Protein AF-A0A397AP32-F1 (afdb_monomer)

Structure (mmCIF, N/CA/C/O backbone):
data_AF-A0A397AP32-F1
#
_entry.id   AF-A0A397AP32-F1
#
loop_
_atom_site.group_PDB
_atom_site.id
_atom_site.type_symbol
_atom_site.label_atom_id
_atom_site.label_alt_id
_atom_site.label_comp_id
_atom_site.label_asym_id
_atom_site.label_entity_id
_atom_site.label_seq_id
_atom_site.pdbx_PDB_ins_code
_atom_site.Cartn_x
_atom_site.Cartn_y
_atom_site.Cartn_z
_atom_site.occupancy
_atom_site.B_iso_or_equiv
_atom_site.auth_seq_id
_atom_site.auth_comp_id
_atom_site.auth_asym_id
_atom_site.auth_atom_id
_atom_site.pdbx_PDB_model_num
ATOM 1 N N . MET A 1 1 ? 4.904 -11.627 -56.756 1.00 59.03 1 MET A N 1
ATOM 2 C CA . MET A 1 1 ? 3.743 -12.289 -56.100 1.00 59.03 1 MET A CA 1
ATOM 3 C C . MET A 1 1 ? 3.881 -12.355 -54.583 1.00 59.03 1 MET A C 1
ATOM 5 O O . MET A 1 1 ? 2.983 -11.873 -53.904 1.00 59.03 1 MET A O 1
ATOM 9 N N . ALA A 1 2 ? 4.980 -12.893 -54.038 1.00 68.75 2 ALA A N 1
ATOM 10 C CA . ALA A 1 2 ? 5.235 -12.862 -52.590 1.00 68.75 2 ALA A CA 1
ATOM 11 C C . ALA A 1 2 ? 5.195 -11.429 -52.022 1.00 68.75 2 ALA A C 1
ATOM 13 O O . ALA A 1 2 ? 4.597 -11.205 -50.971 1.00 68.75 2 ALA A O 1
ATOM 14 N N . ASP A 1 3 ? 5.715 -10.464 -52.784 1.00 74.75 3 ASP A N 1
ATOM 15 C CA . ASP A 1 3 ? 5.738 -9.049 -52.396 1.00 74.75 3 ASP A CA 1
ATOM 16 C C . ASP A 1 3 ? 4.335 -8.436 -52.333 1.00 74.75 3 ASP A C 1
ATOM 18 O O . ASP A 1 3 ? 4.026 -7.714 -51.397 1.00 74.75 3 ASP A O 1
ATOM 22 N N . HIS A 1 4 ? 3.425 -8.793 -53.249 1.00 81.94 4 HIS A N 1
ATOM 23 C CA . HIS A 1 4 ? 2.038 -8.306 -53.209 1.00 81.94 4 HIS A CA 1
ATOM 24 C C . HIS A 1 4 ? 1.280 -8.837 -51.986 1.00 81.94 4 HIS A C 1
ATOM 26 O O . HIS A 1 4 ? 0.547 -8.092 -51.343 1.00 81.94 4 HIS A O 1
ATOM 32 N N . VAL A 1 5 ? 1.488 -10.107 -51.625 1.00 87.81 5 VAL A N 1
ATOM 33 C CA . VAL A 1 5 ? 0.880 -10.702 -50.424 1.00 87.81 5 VAL A CA 1
ATOM 34 C C . VAL A 1 5 ? 1.454 -10.078 -49.151 1.00 87.81 5 VAL A C 1
ATOM 36 O O . VAL A 1 5 ? 0.707 -9.830 -48.206 1.00 87.81 5 VAL A O 1
ATOM 39 N N . ALA A 1 6 ? 2.763 -9.823 -49.104 1.00 85.19 6 ALA A N 1
ATOM 40 C CA . ALA A 1 6 ? 3.410 -9.168 -47.970 1.00 85.19 6 ALA A CA 1
ATOM 41 C C . ALA A 1 6 ? 2.949 -7.709 -47.818 1.00 85.19 6 ALA A C 1
ATOM 43 O O . ALA A 1 6 ? 2.574 -7.306 -46.717 1.00 85.19 6 ALA A O 1
ATOM 44 N N . ASN A 1 7 ? 2.882 -6.963 -48.924 1.00 88.19 7 ASN A N 1
ATOM 45 C CA . ASN A 1 7 ? 2.419 -5.576 -48.952 1.00 88.19 7 ASN A CA 1
ATOM 46 C C . ASN A 1 7 ? 0.950 -5.469 -48.530 1.00 88.19 7 ASN A C 1
ATOM 48 O O . ASN A 1 7 ? 0.613 -4.627 -47.704 1.00 88.19 7 ASN A O 1
ATOM 52 N N . LEU A 1 8 ? 0.082 -6.365 -49.014 1.00 91.50 8 LEU A N 1
ATOM 53 C CA . LEU A 1 8 ? -1.328 -6.378 -48.626 1.00 91.50 8 LEU A CA 1
ATOM 54 C C . LEU A 1 8 ? -1.516 -6.755 -47.147 1.00 91.50 8 LEU A C 1
ATOM 56 O O . LEU A 1 8 ? -2.336 -6.149 -46.466 1.00 91.50 8 LEU A O 1
ATOM 60 N N . LYS A 1 9 ? -0.724 -7.692 -46.603 1.00 93.88 9 LYS A N 1
ATOM 61 C CA . LYS A 1 9 ? -0.725 -7.977 -45.153 1.00 93.88 9 LYS A CA 1
ATOM 62 C C . LYS A 1 9 ? -0.324 -6.762 -44.328 1.00 93.88 9 LYS A C 1
ATOM 64 O O . LYS A 1 9 ? -0.958 -6.505 -43.308 1.00 93.88 9 LYS A O 1
ATOM 69 N N . ALA A 1 10 ? 0.728 -6.059 -44.748 1.00 90.12 10 ALA A N 1
ATOM 70 C CA . ALA A 1 10 ? 1.209 -4.865 -44.065 1.00 90.12 10 ALA A CA 1
ATOM 71 C C . ALA A 1 10 ? 0.154 -3.751 -44.095 1.00 90.12 10 ALA A C 1
ATOM 73 O O . ALA A 1 10 ? -0.143 -3.189 -43.047 1.00 90.12 10 ALA A O 1
ATOM 74 N N . ALA A 1 11 ? -0.482 -3.520 -45.249 1.00 91.00 11 ALA A N 1
ATOM 75 C CA . ALA A 1 11 ? -1.558 -2.541 -45.402 1.00 91.00 11 ALA A CA 1
ATOM 76 C C . ALA A 1 11 ? -2.788 -2.873 -44.538 1.00 91.00 11 ALA A C 1
ATOM 78 O O . ALA A 1 11 ? -3.297 -2.014 -43.828 1.00 91.00 11 ALA A O 1
ATOM 79 N N . ILE A 1 12 ? -3.240 -4.134 -44.527 1.00 94.06 12 ILE A N 1
ATOM 80 C CA . ILE A 1 12 ? -4.358 -4.561 -43.667 1.00 94.06 12 ILE A CA 1
ATOM 81 C C . ILE A 1 12 ? -4.000 -4.375 -42.187 1.00 94.06 12 ILE A C 1
ATOM 83 O O . ILE A 1 12 ? -4.816 -3.883 -41.412 1.00 94.06 12 ILE A O 1
ATOM 87 N N . PHE A 1 13 ? -2.789 -4.766 -41.779 1.00 93.50 13 PHE A N 1
ATOM 88 C CA . PHE A 1 13 ? -2.338 -4.629 -40.394 1.00 93.50 13 PHE A CA 1
ATOM 89 C C . PHE A 1 13 ? -2.277 -3.164 -39.955 1.00 93.50 13 PHE A C 1
ATOM 91 O O . PHE A 1 13 ? -2.702 -2.837 -38.847 1.00 93.50 13 PHE A O 1
ATOM 98 N N . ALA A 1 14 ? -1.741 -2.291 -40.803 1.00 88.31 14 ALA A N 1
ATOM 99 C CA . ALA A 1 14 ? -1.587 -0.883 -40.487 1.00 88.31 14 ALA A CA 1
ATOM 100 C C . ALA A 1 14 ? -2.950 -0.171 -40.415 1.00 88.31 14 ALA A C 1
ATOM 102 O O . ALA A 1 14 ? -3.209 0.548 -39.446 1.00 88.31 14 ALA A O 1
ATOM 103 N N . ASN A 1 15 ? -3.881 -0.513 -41.312 1.00 93.00 15 ASN A N 1
ATOM 104 C CA . ASN A 1 15 ? -5.249 -0.007 -41.281 1.00 93.00 15 ASN A CA 1
ATOM 105 C C . ASN A 1 15 ? -6.022 -0.482 -40.038 1.00 93.00 15 ASN A C 1
ATOM 107 O O . ASN A 1 15 ? -6.568 0.348 -39.318 1.00 93.00 15 ASN A O 1
ATOM 111 N N . LEU A 1 16 ? -6.005 -1.785 -39.715 1.00 90.94 16 LEU A N 1
ATOM 112 C CA . LEU A 1 16 ? -6.693 -2.335 -38.532 1.00 90.94 16 LEU A CA 1
ATOM 113 C C . LEU A 1 16 ? -6.177 -1.755 -37.203 1.00 90.94 16 LEU A C 1
ATOM 115 O O . LEU A 1 16 ? -6.895 -1.769 -36.206 1.00 90.94 16 LEU A O 1
ATOM 119 N N . ASN A 1 17 ? -4.941 -1.252 -37.173 1.00 87.75 17 ASN A N 1
ATOM 120 C CA . ASN A 1 17 ? -4.350 -0.607 -35.998 1.00 87.75 17 ASN A CA 1
ATOM 121 C C . ASN A 1 17 ? -4.405 0.930 -36.044 1.00 87.75 17 ASN A C 1
ATOM 123 O O . ASN A 1 17 ? -3.839 1.575 -35.163 1.00 87.75 17 ASN A O 1
ATOM 127 N N . GLY A 1 18 ? -5.055 1.523 -37.053 1.00 81.62 18 GLY A N 1
ATOM 128 C CA . GLY A 1 18 ? -5.154 2.976 -37.212 1.00 81.62 18 GLY A CA 1
ATOM 129 C C . GLY A 1 18 ? -3.807 3.675 -37.427 1.00 81.62 18 GLY A C 1
ATOM 130 O O . GLY A 1 18 ? -3.686 4.865 -37.150 1.00 81.62 18 GLY A O 1
ATOM 131 N N . LEU A 1 19 ? -2.784 2.948 -37.890 1.00 72.62 19 LEU A N 1
ATOM 132 C CA . LEU A 1 19 ? -1.426 3.474 -38.080 1.00 72.62 19 LEU A CA 1
ATOM 133 C C . LEU A 1 19 ? -1.306 4.360 -39.328 1.00 72.62 19 LEU A C 1
ATOM 135 O O . LEU A 1 19 ? -0.399 5.182 -39.401 1.00 72.62 19 LEU A O 1
ATOM 139 N N . ASP A 1 20 ? -2.240 4.228 -40.272 1.00 69.56 20 ASP A N 1
ATOM 140 C CA . ASP A 1 20 ? -2.186 4.908 -41.571 1.00 69.56 20 ASP A CA 1
ATOM 141 C C . ASP A 1 20 ? -2.881 6.282 -41.581 1.00 69.56 20 ASP A C 1
ATOM 143 O O . ASP A 1 20 ? -2.888 6.957 -42.608 1.00 69.56 20 ASP A O 1
ATOM 147 N N . GLY A 1 21 ? -3.518 6.697 -40.476 1.00 53.47 21 GLY A N 1
ATOM 148 C CA . GLY A 1 21 ? -4.224 7.987 -40.358 1.00 53.47 21 GLY A CA 1
ATOM 149 C C . GLY A 1 21 ? -5.447 8.169 -41.274 1.00 53.47 21 GLY A C 1
ATOM 150 O O . GLY A 1 21 ? -6.136 9.183 -41.190 1.00 53.47 21 GLY A O 1
ATOM 151 N N . GLN A 1 22 ? -5.739 7.199 -42.141 1.00 65.19 22 GLN A N 1
ATOM 152 C CA . GLN A 1 22 ? -6.924 7.157 -42.995 1.00 65.19 22 GLN A CA 1
ATOM 153 C C . GLN A 1 22 ? -8.088 6.464 -42.276 1.00 65.19 22 GLN A C 1
ATOM 155 O O . GLN A 1 22 ? -7.876 5.689 -41.340 1.00 65.19 22 GLN A O 1
ATOM 160 N N . MET A 1 23 ? -9.328 6.715 -42.722 1.00 71.44 23 MET A N 1
ATOM 161 C CA . MET A 1 23 ? -10.486 5.957 -42.235 1.00 71.44 23 MET A CA 1
ATOM 162 C C . MET A 1 23 ? -10.221 4.452 -42.359 1.00 71.44 23 MET A C 1
ATOM 164 O O . MET A 1 23 ? -9.611 4.000 -43.334 1.00 71.44 23 MET A O 1
ATOM 168 N N . LEU A 1 24 ? -10.688 3.680 -41.369 1.00 72.75 24 LEU A N 1
ATOM 169 C CA . LEU A 1 24 ? -10.686 2.219 -41.439 1.00 72.75 24 LEU A CA 1
ATOM 170 C C . LEU A 1 24 ? -11.263 1.814 -42.803 1.00 72.75 24 LEU A C 1
ATOM 172 O O . LEU A 1 24 ? -12.255 2.389 -43.238 1.00 72.75 24 LEU A O 1
ATOM 176 N N . GLN A 1 25 ? -10.598 0.895 -43.499 1.00 86.75 25 GLN A N 1
ATOM 177 C CA . GLN A 1 25 ? -11.016 0.313 -44.783 1.00 86.75 25 GLN A CA 1
ATOM 178 C C . GLN A 1 25 ? -11.300 -1.185 -44.636 1.00 86.75 25 GLN A C 1
ATOM 180 O O . GLN A 1 25 ? -12.053 -1.756 -45.428 1.00 86.75 25 GLN A O 1
ATOM 185 N N . PHE A 1 26 ? -10.727 -1.812 -43.606 1.00 94.81 26 PHE A N 1
ATOM 186 C CA . PHE A 1 26 ? -10.863 -3.229 -43.313 1.00 94.81 26 PHE A CA 1
ATOM 187 C C . PHE A 1 26 ? -11.465 -3.453 -41.927 1.00 94.81 26 PHE A C 1
ATOM 189 O O . PHE A 1 26 ? -11.240 -2.685 -40.995 1.00 94.81 26 PHE A O 1
ATOM 196 N N . GLU A 1 27 ? -12.199 -4.547 -41.782 1.00 94.94 27 GLU A N 1
ATOM 197 C CA . GLU A 1 27 ? -12.759 -5.017 -40.520 1.00 94.94 27 GLU A CA 1
ATOM 198 C C . GLU A 1 27 ? -12.542 -6.527 -40.369 1.00 94.94 27 GLU A C 1
ATOM 200 O O . GLU A 1 27 ? -12.452 -7.271 -41.350 1.00 94.94 27 GLU A O 1
ATOM 205 N N . VAL A 1 28 ? -12.459 -7.005 -39.128 1.00 96.00 28 VAL A N 1
ATOM 206 C CA . VAL A 1 28 ? -12.291 -8.432 -38.828 1.00 96.00 28 VAL A CA 1
ATOM 207 C C . VAL A 1 28 ? -13.642 -9.015 -38.422 1.00 96.00 28 VAL A C 1
ATOM 209 O O . VAL A 1 28 ? -14.154 -8.720 -37.345 1.00 96.00 28 VAL A O 1
ATOM 212 N N . LYS A 1 29 ? -14.222 -9.877 -39.263 1.00 94.19 29 LYS A N 1
ATOM 213 C CA . LYS A 1 29 ? -15.516 -10.529 -39.014 1.00 94.19 29 LYS A CA 1
ATOM 214 C C . LYS A 1 29 ? -15.340 -11.990 -38.612 1.00 94.19 29 LYS A C 1
ATOM 216 O O . LYS A 1 29 ? -14.616 -12.766 -39.241 1.00 94.19 29 LYS A O 1
ATOM 221 N N . ALA A 1 30 ? -16.034 -12.394 -37.551 1.00 90.00 30 ALA A N 1
ATOM 222 C CA . ALA A 1 30 ? -16.085 -13.793 -37.142 1.00 90.00 30 ALA A CA 1
ATOM 223 C C . ALA A 1 30 ? -16.944 -14.597 -38.129 1.00 90.00 30 ALA A C 1
ATOM 225 O O . ALA A 1 30 ? -18.082 -14.224 -38.396 1.00 90.00 30 ALA A O 1
ATOM 226 N N . ASN A 1 31 ? -16.436 -15.730 -38.623 1.00 81.75 31 ASN A N 1
ATOM 227 C CA . ASN A 1 31 ? -17.226 -16.637 -39.457 1.00 81.75 31 ASN A CA 1
ATOM 228 C C . ASN A 1 31 ? -18.051 -17.584 -38.553 1.00 81.75 31 ASN A C 1
ATOM 230 O O . ASN A 1 31 ? -17.448 -18.423 -37.875 1.00 81.75 31 ASN A O 1
ATOM 234 N N . PRO A 1 32 ? -19.398 -17.494 -38.525 1.00 73.94 32 PRO A N 1
ATOM 235 C CA . PRO A 1 32 ? -20.239 -18.279 -37.615 1.00 73.94 32 PRO A CA 1
ATOM 236 C C . PRO A 1 32 ? -20.093 -19.792 -37.803 1.00 73.94 32 PRO A C 1
ATOM 238 O O . PRO A 1 32 ? -20.132 -20.539 -36.828 1.00 73.94 32 PRO A O 1
ATOM 241 N N . VAL A 1 33 ? -19.858 -20.240 -39.039 1.00 74.44 33 VAL A N 1
ATOM 242 C CA . VAL A 1 33 ? -19.739 -21.662 -39.398 1.00 74.44 33 VAL A CA 1
ATOM 243 C C . VAL A 1 33 ? -18.449 -22.273 -38.836 1.00 74.44 33 VAL A C 1
ATOM 245 O O . VAL A 1 33 ? -18.408 -23.455 -38.496 1.00 74.44 33 VAL A O 1
ATOM 248 N N . LEU A 1 34 ? -17.401 -21.458 -38.678 1.00 71.00 34 LEU A N 1
ATOM 249 C CA . LEU A 1 34 ? -16.070 -21.895 -38.251 1.00 71.00 34 LEU A CA 1
ATOM 250 C C . LEU A 1 34 ? -15.814 -21.718 -36.742 1.00 71.00 34 LEU A C 1
ATOM 252 O O . LEU A 1 34 ? -14.815 -22.227 -36.240 1.00 71.00 34 LEU A O 1
ATOM 256 N N . LYS A 1 35 ? -16.729 -21.091 -35.981 1.00 63.53 35 LYS A N 1
ATOM 257 C CA . LYS A 1 35 ? -16.592 -20.847 -34.523 1.00 63.53 35 LYS A CA 1
ATOM 258 C C . LYS A 1 35 ? -16.441 -22.110 -33.658 1.00 63.53 35 LYS A C 1
ATOM 260 O O . LYS A 1 35 ? -16.120 -21.993 -32.478 1.00 63.53 35 LYS A O 1
ATOM 265 N N . LYS A 1 36 ? -16.652 -23.307 -34.216 1.00 65.62 36 LYS A N 1
ATOM 266 C CA . LYS A 1 36 ? -16.534 -24.582 -33.489 1.00 65.62 36 LYS A CA 1
ATOM 267 C C . LYS A 1 36 ? -15.097 -24.925 -33.069 1.00 65.62 36 LYS A C 1
ATOM 269 O O . LYS A 1 36 ? -14.938 -25.685 -32.121 1.00 65.62 36 LYS A O 1
ATOM 274 N N . SER A 1 37 ? -14.058 -24.388 -33.722 1.00 75.62 37 SER A N 1
ATOM 275 C CA . SER A 1 37 ? -12.664 -24.632 -33.312 1.00 75.62 37 SER A CA 1
ATOM 276 C C . SER A 1 37 ? -12.037 -23.439 -32.590 1.00 75.62 37 SER A C 1
ATOM 278 O O . SER A 1 37 ? -12.246 -22.285 -32.958 1.00 75.62 37 SER A O 1
ATOM 280 N N . GLU A 1 38 ? -11.213 -23.730 -31.579 1.00 77.06 38 GLU A N 1
ATOM 281 C CA . GLU A 1 38 ? -10.630 -22.746 -30.655 1.00 77.06 38 GLU A CA 1
ATOM 282 C C . GLU A 1 38 ? -9.852 -21.619 -31.356 1.00 77.06 38 GLU A C 1
ATOM 284 O O . GLU A 1 38 ? -9.954 -20.462 -30.953 1.00 77.06 38 GLU A O 1
ATOM 289 N N . CYS A 1 39 ? -9.150 -21.904 -32.461 1.00 83.31 39 CYS A N 1
ATOM 290 C CA . CYS A 1 39 ? -8.483 -20.861 -33.248 1.00 83.31 39 CYS A CA 1
ATOM 291 C C . CYS A 1 39 ? -9.446 -19.788 -33.771 1.00 83.31 39 CYS A C 1
ATOM 293 O O . CYS A 1 39 ? -9.123 -18.608 -33.710 1.00 83.31 39 CYS A O 1
ATOM 295 N N . TRP A 1 40 ? -10.643 -20.150 -34.231 1.00 90.94 40 TRP A N 1
ATOM 296 C CA . TRP A 1 40 ? -11.609 -19.195 -34.787 1.00 90.94 40 TRP A CA 1
ATOM 297 C C . TRP A 1 40 ? -12.358 -18.398 -33.712 1.00 90.94 40 TRP A C 1
ATOM 299 O O . TRP A 1 40 ? -13.099 -17.475 -34.036 1.00 90.94 40 TRP A O 1
ATOM 309 N N . ARG A 1 41 ? -12.131 -18.697 -32.423 1.00 86.81 41 ARG A N 1
ATOM 310 C CA . ARG A 1 41 ? -12.486 -17.779 -31.328 1.00 86.81 41 ARG A CA 1
ATOM 311 C C . ARG A 1 41 ? -11.505 -16.609 -31.222 1.00 86.81 41 ARG A C 1
ATOM 313 O O . ARG A 1 41 ? -11.891 -15.551 -30.744 1.00 86.81 41 ARG A O 1
ATOM 320 N N . LYS A 1 42 ? -10.252 -16.797 -31.658 1.00 91.06 42 LYS A N 1
ATOM 321 C CA . LYS A 1 42 ? -9.174 -15.792 -31.589 1.00 91.06 42 LYS A CA 1
ATOM 322 C C . LYS A 1 42 ? -8.949 -15.047 -32.906 1.00 91.06 42 LYS A C 1
ATOM 324 O O . LYS A 1 42 ? -8.335 -13.981 -32.903 1.00 91.06 42 LYS A O 1
ATOM 329 N N . PHE A 1 43 ? -9.434 -15.605 -34.012 1.00 95.06 43 PHE A N 1
ATOM 330 C CA . PHE A 1 43 ? -9.216 -15.102 -35.365 1.00 95.06 43 PHE A CA 1
ATOM 331 C C . PHE A 1 43 ? -10.527 -14.931 -36.126 1.00 95.06 43 PHE A C 1
ATOM 333 O O . PHE A 1 43 ? -11.419 -15.773 -36.027 1.00 95.06 43 PHE A O 1
ATOM 340 N N . GLY A 1 44 ? -10.609 -13.881 -36.939 1.00 95.62 44 GLY A N 1
ATOM 341 C CA . GLY A 1 44 ? -11.691 -13.660 -37.897 1.00 95.62 44 GLY A CA 1
ATOM 342 C C . GLY A 1 44 ? -11.158 -13.444 -39.309 1.00 95.62 44 GLY A C 1
ATOM 343 O O . GLY A 1 44 ? -9.961 -13.235 -39.506 1.00 95.62 44 GLY A O 1
ATOM 344 N N . HIS A 1 45 ? -12.047 -13.517 -40.296 1.00 96.31 45 HIS A N 1
ATOM 345 C CA . HIS A 1 45 ? -11.714 -13.170 -41.675 1.00 96.31 45 HIS A CA 1
ATOM 346 C C . HIS A 1 45 ? -11.676 -11.653 -41.833 1.00 96.31 45 HIS A C 1
ATOM 348 O O . HIS A 1 45 ? -12.470 -10.942 -41.219 1.00 96.31 45 HIS A O 1
ATOM 354 N N . VAL A 1 46 ? -10.757 -11.164 -42.659 1.00 96.81 46 VAL A N 1
ATOM 355 C CA . VAL A 1 46 ? -10.660 -9.741 -42.982 1.00 96.81 46 VAL A CA 1
ATOM 356 C C . VAL A 1 46 ? -11.625 -9.430 -44.122 1.00 96.81 46 VAL A C 1
ATOM 358 O O . VAL A 1 46 ? -11.527 -10.015 -45.201 1.00 96.81 46 VAL A O 1
ATOM 361 N N . HIS A 1 47 ? -12.549 -8.507 -43.886 1.00 95.81 47 HIS A N 1
ATOM 362 C CA . HIS A 1 47 ? -13.458 -7.963 -44.888 1.00 95.81 47 HIS A CA 1
ATOM 363 C C . HIS A 1 47 ? -13.099 -6.505 -45.170 1.00 95.81 47 HIS A C 1
ATOM 365 O O . HIS A 1 47 ? -12.671 -5.783 -44.276 1.00 95.81 47 HIS A O 1
ATOM 371 N N . ALA A 1 48 ? -13.280 -6.063 -46.410 1.00 93.94 48 ALA A N 1
ATOM 372 C CA . ALA A 1 48 ? -13.383 -4.643 -46.703 1.00 93.94 48 ALA A CA 1
ATOM 373 C C . ALA A 1 48 ? -14.698 -4.118 -46.106 1.00 93.94 48 ALA A C 1
ATOM 375 O O . ALA A 1 48 ? -15.705 -4.829 -46.128 1.00 93.94 48 ALA A O 1
ATOM 376 N N . LEU A 1 49 ? -14.728 -2.874 -45.627 1.00 86.62 49 LEU A N 1
ATOM 377 C CA . LEU A 1 49 ? -15.937 -2.270 -45.038 1.00 86.62 49 LEU A CA 1
ATOM 378 C C . LEU A 1 49 ? -17.128 -2.193 -46.001 1.00 86.62 49 LEU A C 1
ATOM 380 O O . LEU A 1 49 ? -18.274 -2.146 -45.570 1.00 86.62 49 LEU A O 1
ATOM 384 N N . GLN A 1 50 ? -16.870 -2.249 -47.308 1.00 86.31 50 GLN A N 1
ATOM 385 C CA . GLN A 1 50 ? -17.902 -2.355 -48.344 1.00 86.31 50 GLN A CA 1
ATOM 386 C C . GLN A 1 50 ? -18.516 -3.772 -48.444 1.00 86.31 50 GLN A C 1
ATOM 388 O O . GLN A 1 50 ? -19.338 -4.031 -49.316 1.00 86.31 50 GLN A O 1
ATOM 393 N N . GLY A 1 51 ? -18.131 -4.702 -47.561 1.00 83.00 51 GLY A N 1
ATOM 394 C CA . GLY A 1 51 ? -18.752 -6.020 -47.391 1.00 83.00 51 GLY A CA 1
ATOM 395 C C . GLY A 1 51 ? -18.035 -7.194 -48.070 1.00 83.00 51 GLY A C 1
ATOM 396 O O . GLY A 1 51 ? -18.418 -8.343 -47.849 1.00 83.00 51 GLY A O 1
ATOM 397 N N . GLY A 1 52 ? -16.976 -6.958 -48.848 1.00 92.56 52 GLY A N 1
ATOM 398 C CA . GLY A 1 52 ? -16.240 -8.012 -49.561 1.00 92.56 52 GLY A CA 1
ATOM 399 C C . GLY A 1 52 ? -15.196 -8.729 -48.698 1.00 92.56 52 GLY A C 1
ATOM 400 O O . GLY A 1 52 ? -14.466 -8.085 -47.951 1.00 92.56 52 GLY A O 1
ATOM 401 N N . LEU A 1 53 ? -15.085 -10.058 -48.813 1.00 93.38 53 LEU A N 1
ATOM 402 C CA . LEU A 1 53 ? -13.971 -10.810 -48.220 1.00 93.38 53 LEU A CA 1
ATOM 403 C C . LEU A 1 53 ? -12.662 -10.409 -48.911 1.00 93.38 53 LEU A C 1
ATOM 405 O O . LEU A 1 53 ? -12.559 -10.500 -50.135 1.00 93.38 53 LEU A O 1
ATOM 409 N N . VAL A 1 54 ? -11.649 -10.013 -48.139 1.00 94.81 54 VAL A N 1
ATOM 410 C CA . VAL A 1 54 ? -10.334 -9.700 -48.703 1.00 94.81 54 VAL A CA 1
ATOM 411 C C . VAL A 1 54 ? -9.641 -11.010 -49.051 1.00 94.81 54 VAL A C 1
ATOM 413 O O . VAL A 1 54 ? -9.256 -11.790 -48.174 1.00 94.81 54 VAL A O 1
ATOM 416 N N . GLN A 1 55 ? -9.498 -11.257 -50.348 1.00 93.56 55 GLN A N 1
ATOM 417 C CA . GLN A 1 55 ? -8.807 -12.418 -50.886 1.00 93.56 55 GLN A CA 1
ATOM 418 C C . GLN A 1 55 ? -7.959 -12.020 -52.089 1.00 93.56 55 GLN A C 1
ATOM 420 O O . GLN A 1 55 ? -8.338 -11.158 -52.879 1.00 93.56 55 GLN A O 1
ATOM 425 N N . LEU A 1 56 ? -6.803 -12.662 -52.211 1.00 92.94 56 LEU A N 1
ATOM 426 C CA . LEU A 1 56 ? -5.954 -12.583 -53.388 1.00 92.94 56 LEU A CA 1
ATOM 427 C C . LEU A 1 56 ? -5.877 -13.993 -53.976 1.00 92.94 56 LEU A C 1
ATOM 429 O O . LEU A 1 56 ? -5.297 -14.892 -53.355 1.00 92.94 56 LEU A O 1
ATOM 433 N N . GLU A 1 57 ? -6.510 -14.177 -55.136 1.00 87.56 57 GLU A N 1
ATOM 434 C CA . GLU A 1 57 ? -6.732 -15.491 -55.760 1.00 87.56 57 GLU A CA 1
ATOM 435 C C . GLU A 1 57 ? -7.431 -16.457 -54.776 1.00 87.56 57 GLU A C 1
ATOM 437 O O . GLU A 1 57 ? -8.464 -16.115 -54.206 1.00 87.56 57 GLU A O 1
ATOM 442 N N . ASP A 1 58 ? -6.839 -17.627 -54.511 1.00 86.81 58 ASP A N 1
ATOM 443 C CA . ASP A 1 58 ? -7.343 -18.651 -53.582 1.00 86.81 58 ASP A CA 1
ATOM 444 C C . ASP A 1 58 ? -6.912 -18.430 -52.115 1.00 86.81 58 ASP A C 1
ATOM 446 O O . ASP A 1 58 ? -6.962 -19.352 -51.292 1.00 86.81 58 ASP A O 1
ATOM 450 N N . THR A 1 59 ? -6.393 -17.245 -51.777 1.00 89.75 59 THR A N 1
ATOM 451 C CA . THR A 1 59 ? -5.856 -16.950 -50.441 1.00 89.75 59 THR A CA 1
ATOM 452 C C . THR A 1 59 ? -6.667 -15.857 -49.768 1.00 89.75 59 THR A C 1
ATOM 454 O O . THR A 1 59 ? -6.568 -14.692 -50.145 1.00 89.75 59 THR A O 1
ATOM 457 N N . SER A 1 60 ? -7.426 -16.212 -48.734 1.00 94.12 60 SER A N 1
ATOM 458 C CA . SER A 1 60 ? -8.090 -15.228 -47.881 1.00 94.12 60 SER A CA 1
ATOM 459 C C . SER A 1 60 ? -7.164 -14.761 -46.758 1.00 94.12 60 SER A C 1
ATOM 461 O O . SER A 1 60 ? -6.148 -15.396 -46.450 1.00 94.12 60 SER A O 1
ATOM 463 N N . PHE A 1 61 ? -7.494 -13.629 -46.141 1.00 96.31 61 PHE A N 1
ATOM 464 C CA . PHE A 1 61 ? -6.744 -13.090 -45.008 1.00 96.31 61 PHE A CA 1
ATOM 465 C C . PHE A 1 61 ? -7.543 -13.225 -43.715 1.00 96.31 61 PHE A C 1
ATOM 467 O O . PHE A 1 61 ? -8.758 -13.026 -43.682 1.00 96.31 61 PHE A O 1
ATOM 474 N N . VAL A 1 62 ? -6.842 -13.570 -42.639 1.00 96.62 62 VAL A N 1
ATOM 475 C CA . VAL A 1 62 ? -7.410 -13.703 -41.295 1.00 96.62 62 VAL A CA 1
ATOM 476 C C . VAL A 1 62 ? -6.571 -12.911 -40.309 1.00 96.62 62 VAL A C 1
ATOM 478 O O . VAL A 1 62 ? -5.345 -12.906 -40.407 1.00 96.62 62 VAL A O 1
ATOM 481 N N . ALA A 1 63 ? -7.213 -12.247 -39.358 1.00 96.88 63 ALA A N 1
ATOM 482 C CA . ALA A 1 63 ? -6.540 -11.414 -38.370 1.00 96.88 63 ALA A CA 1
ATOM 483 C C . ALA A 1 63 ? -6.951 -11.808 -36.952 1.00 96.88 63 ALA A C 1
ATOM 485 O O . ALA A 1 63 ? -8.070 -12.273 -36.715 1.00 96.88 63 ALA A O 1
ATOM 486 N N . CYS A 1 64 ? -6.022 -11.663 -36.008 1.00 96.69 64 CYS A N 1
ATOM 487 C CA . CYS A 1 64 ? -6.311 -11.865 -34.591 1.00 96.69 64 CYS A CA 1
ATOM 488 C C . CYS A 1 64 ? -7.201 -10.729 -34.073 1.00 96.69 64 CYS A C 1
ATOM 490 O O . CYS A 1 64 ? -6.868 -9.569 -34.288 1.00 96.69 64 CYS A O 1
ATOM 492 N N . PHE A 1 65 ? -8.263 -11.039 -33.327 1.00 94.88 65 PHE A N 1
ATOM 493 C CA . PHE A 1 65 ? -9.145 -10.016 -32.741 1.00 94.88 65 PHE A CA 1
ATOM 494 C C . PHE A 1 65 ? -8.458 -9.116 -31.705 1.00 94.88 65 PHE A C 1
ATOM 496 O O . PHE A 1 65 ? -8.972 -8.051 -31.399 1.00 94.88 65 PHE A O 1
ATOM 503 N N . ALA A 1 66 ? -7.330 -9.552 -31.138 1.00 92.69 66 ALA A N 1
ATOM 504 C CA . ALA A 1 66 ? -6.655 -8.826 -30.066 1.00 92.69 66 ALA A CA 1
ATOM 505 C C . ALA A 1 66 ? -5.479 -7.974 -30.563 1.00 92.69 66 ALA A C 1
ATOM 507 O O . ALA A 1 66 ? -5.385 -6.808 -30.214 1.00 92.69 66 ALA A O 1
ATOM 508 N N . CYS A 1 67 ? -4.563 -8.547 -31.351 1.00 92.94 67 CYS A N 1
ATOM 509 C CA . CYS A 1 67 ? -3.359 -7.836 -31.816 1.00 92.94 67 CYS A CA 1
ATOM 510 C C . CYS A 1 67 ? -3.384 -7.475 -33.307 1.00 92.94 67 CYS A C 1
ATOM 512 O O . CYS A 1 67 ? -2.372 -7.023 -33.840 1.00 92.94 67 CYS A O 1
ATOM 514 N N . HIS A 1 68 ? -4.471 -7.805 -34.009 1.00 95.25 68 HIS A N 1
ATOM 515 C CA . HIS A 1 68 ? -4.657 -7.580 -35.446 1.00 95.25 68 HIS A CA 1
ATOM 516 C C . HIS A 1 68 ? -3.579 -8.171 -36.370 1.00 95.25 68 HIS A C 1
ATOM 518 O O . HIS A 1 68 ? -3.568 -7.875 -37.560 1.00 95.25 68 HIS A O 1
ATOM 524 N N . THR A 1 69 ? -2.701 -9.058 -35.881 1.00 95.00 69 THR A N 1
ATOM 525 C CA . THR A 1 69 ? -1.698 -9.728 -36.727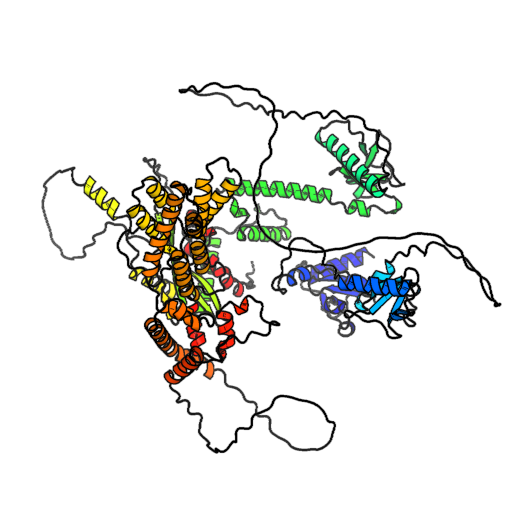 1.00 95.00 69 THR A CA 1
ATOM 526 C C . THR A 1 69 ? -2.388 -10.513 -37.845 1.00 95.00 69 THR A C 1
ATOM 528 O O . THR A 1 69 ? -3.243 -11.359 -37.566 1.00 95.00 69 THR A O 1
ATOM 531 N N . VAL A 1 70 ? -1.990 -10.249 -39.095 1.00 96.31 70 VAL A N 1
ATOM 532 C CA . VAL A 1 70 ? -2.640 -10.765 -40.308 1.00 96.31 70 VAL A CA 1
ATOM 533 C C . VAL A 1 70 ? -1.907 -11.993 -40.857 1.00 96.31 70 VAL A C 1
ATOM 535 O O . VAL A 1 70 ? -0.707 -11.967 -41.136 1.00 96.31 70 VAL A O 1
ATOM 538 N N . TYR A 1 71 ? -2.651 -13.072 -41.084 1.00 96.06 71 TYR A N 1
ATOM 539 C CA . TYR A 1 71 ? -2.188 -14.316 -41.690 1.00 96.06 71 TYR A CA 1
ATOM 540 C C . TYR A 1 71 ? -2.902 -14.575 -43.017 1.00 96.06 71 TYR A C 1
ATOM 542 O O . TYR A 1 71 ? -4.037 -14.166 -43.237 1.00 96.06 71 TYR A O 1
ATOM 550 N N . THR A 1 72 ? -2.224 -15.293 -43.908 1.00 94.06 72 THR A N 1
ATOM 551 C CA . THR A 1 72 ? -2.830 -15.864 -45.119 1.00 94.06 72 THR A CA 1
ATOM 552 C C . THR A 1 72 ? -3.462 -17.201 -44.783 1.00 94.06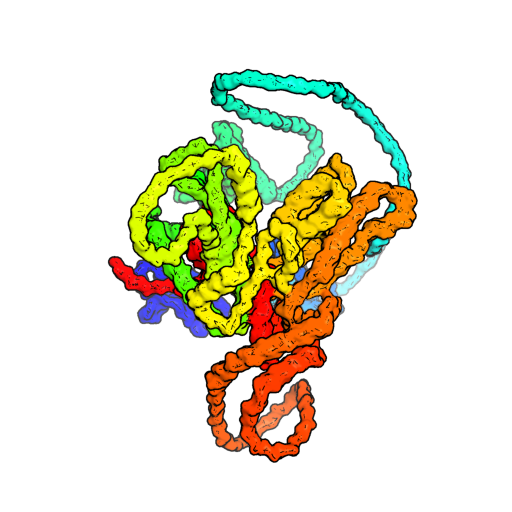 72 THR A C 1
ATOM 554 O O . THR A 1 72 ? -2.801 -18.051 -44.182 1.00 94.06 72 THR A O 1
ATOM 557 N N . PHE A 1 73 ? -4.697 -17.405 -45.215 1.00 93.12 73 PHE A N 1
ATOM 558 C CA . PHE A 1 73 ? -5.465 -18.620 -45.021 1.00 93.12 73 PHE A CA 1
ATOM 559 C C . PHE A 1 73 ? -5.835 -19.228 -46.377 1.00 93.12 73 PHE A C 1
ATOM 561 O O . PHE A 1 73 ? -6.346 -18.560 -47.271 1.00 93.12 73 PHE A O 1
ATOM 568 N N . LYS A 1 74 ? -5.550 -20.523 -46.527 1.00 90.31 74 LYS A N 1
ATOM 569 C CA . LYS A 1 74 ? -6.033 -21.355 -47.632 1.00 90.31 74 LYS A CA 1
ATOM 570 C C . LYS A 1 74 ? -6.758 -22.534 -47.012 1.00 90.31 74 LYS A C 1
ATOM 572 O O . LYS A 1 74 ? -6.175 -23.215 -46.168 1.00 90.31 74 LYS A O 1
ATOM 577 N N . SER A 1 75 ? -7.974 -22.823 -47.464 1.00 82.06 75 SER A N 1
ATOM 578 C CA . SER A 1 75 ? -8.779 -23.945 -46.952 1.00 82.06 75 SER A CA 1
ATOM 579 C C . SER A 1 75 ? -8.028 -25.286 -46.992 1.00 82.06 75 SER A C 1
ATOM 581 O O . SER A 1 75 ? -8.161 -26.095 -46.078 1.00 82.06 75 SER A O 1
ATOM 583 N N . LYS A 1 76 ? -7.161 -25.482 -47.995 1.00 78.81 76 LYS A N 1
ATOM 584 C CA . LYS A 1 76 ? -6.333 -26.688 -48.184 1.00 78.81 76 LYS A CA 1
ATOM 585 C C . LYS A 1 76 ? -5.195 -26.851 -47.161 1.00 78.81 76 LYS A C 1
ATOM 587 O O . LYS A 1 76 ? -4.778 -27.975 -46.907 1.00 78.81 76 LYS A O 1
ATOM 592 N N . ASN A 1 77 ? -4.699 -25.762 -46.563 1.00 72.94 77 ASN A N 1
ATOM 593 C CA . ASN A 1 77 ? -3.510 -25.780 -45.693 1.00 72.94 77 ASN A CA 1
ATOM 594 C C . ASN A 1 77 ? -3.849 -25.839 -44.189 1.00 72.94 77 ASN A C 1
ATOM 596 O O . ASN A 1 77 ? -2.946 -25.913 -43.353 1.00 72.94 77 ASN A O 1
ATOM 600 N N . GLY A 1 78 ? -5.141 -25.830 -43.841 1.00 77.94 78 GLY A N 1
ATOM 601 C CA . GLY A 1 78 ? -5.624 -25.930 -42.463 1.00 77.94 78 GLY A CA 1
ATOM 602 C C . GLY A 1 78 ? -5.327 -24.698 -41.594 1.00 77.94 78 GLY A C 1
ATOM 603 O O . GLY A 1 78 ? -4.996 -23.620 -42.081 1.00 77.94 78 GLY A O 1
ATOM 604 N N . THR A 1 79 ? -5.473 -24.852 -40.274 1.00 86.44 79 THR A N 1
ATOM 605 C CA . THR A 1 79 ? -5.353 -23.773 -39.269 1.00 86.44 79 THR A CA 1
ATOM 606 C C . THR A 1 79 ? -3.970 -23.694 -38.606 1.00 86.44 79 THR A C 1
ATOM 608 O O . THR A 1 79 ? -3.768 -22.935 -37.660 1.00 86.44 79 THR A O 1
ATOM 611 N N . SER A 1 80 ? -2.988 -24.447 -39.103 1.00 80.56 80 SER A N 1
ATOM 612 C CA . SER A 1 80 ? -1.666 -24.626 -38.487 1.00 80.56 80 SER A CA 1
ATOM 613 C C . SER A 1 80 ? -0.925 -23.304 -38.239 1.00 80.56 80 SER A C 1
ATOM 615 O O . SER A 1 80 ? -0.316 -23.116 -37.188 1.00 80.56 80 SER A O 1
ATOM 617 N N . THR A 1 81 ? -1.000 -22.363 -39.185 1.00 83.31 81 THR A N 1
ATOM 618 C CA . THR A 1 81 ? -0.276 -21.082 -39.123 1.00 83.31 81 THR A CA 1
ATOM 619 C C . THR A 1 81 ? -0.866 -20.125 -38.085 1.00 83.31 81 THR A C 1
ATOM 621 O O . THR A 1 81 ? -0.112 -19.450 -37.390 1.00 83.31 81 THR A O 1
ATOM 624 N N . ILE A 1 82 ? -2.196 -20.105 -37.932 1.00 91.12 82 ILE A N 1
ATOM 625 C CA . ILE A 1 82 ? -2.879 -19.278 -36.923 1.00 91.12 82 ILE A CA 1
ATOM 626 C C . ILE A 1 82 ? -2.824 -19.906 -35.525 1.00 91.12 82 ILE A C 1
ATOM 628 O O . ILE A 1 82 ? -2.754 -19.187 -34.536 1.00 91.12 82 ILE A O 1
ATOM 632 N N . MET A 1 83 ? -2.759 -21.239 -35.426 1.00 85.12 83 MET A N 1
ATOM 633 C CA . MET A 1 83 ? -2.545 -21.945 -34.152 1.00 85.12 83 MET A CA 1
ATOM 634 C C . MET A 1 83 ? -1.160 -21.671 -33.545 1.00 85.12 83 MET A C 1
ATOM 636 O O . MET A 1 83 ? -0.991 -21.755 -32.332 1.00 85.12 83 MET A O 1
ATOM 640 N N . GLY A 1 84 ? -0.165 -21.333 -34.372 1.00 85.44 84 GLY A N 1
ATOM 641 C CA . GLY A 1 84 ? 1.176 -20.950 -33.922 1.00 85.44 84 GLY A CA 1
ATOM 642 C C . GLY A 1 84 ? 1.291 -19.508 -33.413 1.00 85.44 84 GLY A C 1
ATOM 643 O O . GLY A 1 84 ? 2.357 -19.122 -32.927 1.00 85.44 84 GLY A O 1
ATOM 644 N N . HIS A 1 85 ? 0.230 -18.704 -33.528 1.00 90.69 85 HIS A N 1
ATOM 645 C CA . HIS A 1 85 ? 0.237 -17.313 -33.099 1.00 90.69 85 HIS A CA 1
ATOM 646 C C . HIS A 1 85 ? 0.311 -17.190 -31.574 1.00 90.69 85 HIS A C 1
ATOM 648 O O . HIS A 1 85 ? -0.473 -17.791 -30.842 1.00 90.69 85 HIS A O 1
ATOM 654 N N . LYS A 1 86 ? 1.236 -16.356 -31.093 1.00 87.44 86 LYS A N 1
ATOM 655 C CA . LYS A 1 86 ? 1.375 -16.010 -29.675 1.00 87.44 86 LYS A CA 1
ATOM 656 C C . LYS A 1 86 ? 1.003 -14.545 -29.503 1.00 87.44 86 LYS A C 1
ATOM 658 O O . LYS A 1 86 ? 1.837 -13.676 -29.747 1.00 87.44 86 LYS A O 1
ATOM 663 N N . CYS A 1 87 ? -0.245 -14.289 -29.119 1.00 87.94 87 CYS A N 1
ATOM 664 C CA . CYS A 1 87 ? -0.759 -12.932 -28.993 1.00 87.94 87 CYS A CA 1
ATOM 665 C C . CYS A 1 87 ? -0.060 -12.193 -27.836 1.00 87.94 87 CYS A C 1
ATOM 667 O O . CYS A 1 87 ? -0.081 -12.692 -26.708 1.00 87.94 87 CYS A O 1
ATOM 669 N N . PRO A 1 88 ? 0.527 -11.004 -28.068 1.00 80.00 88 PRO A N 1
ATOM 670 C CA . PRO A 1 88 ? 1.106 -10.186 -27.002 1.00 80.00 88 PRO A CA 1
ATOM 671 C C . PRO A 1 88 ? 0.084 -9.805 -25.921 1.00 80.00 88 PRO A C 1
ATOM 673 O O . PRO A 1 88 ? 0.433 -9.761 -24.746 1.00 80.00 88 PRO A O 1
ATOM 676 N N . HIS A 1 89 ? -1.184 -9.602 -26.297 1.00 73.94 89 HIS A N 1
ATOM 677 C CA . HIS A 1 89 ? -2.245 -9.230 -25.357 1.00 73.94 89 HIS A CA 1
ATOM 678 C C . HIS A 1 89 ? -2.687 -10.382 -24.453 1.00 73.94 89 HIS A C 1
ATOM 680 O O . HIS A 1 89 ? -3.053 -10.118 -23.318 1.00 73.94 89 HIS A O 1
ATOM 686 N N . GLU A 1 90 ? -2.576 -11.646 -24.885 1.00 65.62 90 GLU A N 1
ATOM 687 C CA . GLU A 1 90 ? -2.855 -12.795 -24.004 1.00 65.62 90 GLU A CA 1
ATOM 688 C C . GLU A 1 90 ? -1.818 -12.945 -22.886 1.00 65.62 90 GLU A C 1
ATOM 690 O O . GLU A 1 90 ? -2.131 -13.521 -21.851 1.00 65.62 90 GLU A O 1
ATOM 695 N N . ARG A 1 91 ? -0.604 -12.399 -23.060 1.00 54.78 91 ARG A N 1
ATOM 696 C CA . ARG A 1 91 ? 0.386 -12.304 -21.974 1.00 54.78 91 ARG A CA 1
ATOM 697 C C . ARG A 1 91 ? 0.080 -11.179 -20.988 1.00 54.78 91 ARG A C 1
ATOM 699 O O . ARG A 1 91 ? 0.477 -11.278 -19.842 1.00 54.78 91 ARG A O 1
ATOM 706 N N . ALA A 1 92 ? -0.596 -10.121 -21.432 1.00 46.38 92 ALA A N 1
ATOM 707 C CA . ALA A 1 92 ? -0.949 -8.986 -20.582 1.00 46.38 92 ALA A CA 1
ATOM 708 C C . ALA A 1 92 ? -2.284 -9.199 -19.846 1.00 46.38 92 ALA A C 1
ATOM 710 O O . ALA A 1 92 ? -2.459 -8.719 -18.733 1.00 46.38 92 ALA A O 1
ATOM 711 N N . THR A 1 93 ? -3.232 -9.935 -20.438 1.00 44.28 93 THR A N 1
ATOM 712 C CA . THR A 1 93 ? -4.504 -10.280 -19.784 1.00 44.28 93 THR A CA 1
ATOM 713 C C . THR A 1 93 ? -4.387 -11.478 -18.844 1.00 44.28 93 THR A C 1
ATOM 715 O O . THR A 1 93 ? -5.151 -11.544 -17.883 1.00 44.28 93 THR A O 1
ATOM 718 N N . SER A 1 94 ? -3.405 -12.372 -19.037 1.00 38.72 94 SER A N 1
ATOM 719 C CA . SER A 1 94 ? -3.064 -13.388 -18.029 1.00 38.72 94 SER A CA 1
ATOM 720 C C . SER A 1 94 ? -2.536 -12.781 -16.728 1.00 38.72 94 SER A C 1
ATOM 722 O O . SER A 1 94 ? -2.687 -13.396 -15.682 1.00 38.72 94 SER A O 1
ATOM 724 N N . ASP A 1 95 ? -1.983 -11.565 -16.779 1.00 42.84 95 ASP A N 1
ATOM 725 C CA . ASP A 1 95 ? -1.467 -10.862 -15.598 1.00 42.84 95 ASP A CA 1
ATOM 726 C C . ASP A 1 95 ? -2.562 -10.102 -14.819 1.00 42.84 95 ASP A C 1
ATOM 728 O O . ASP A 1 95 ? -2.325 -9.701 -13.683 1.00 42.84 95 ASP A O 1
ATOM 732 N N . ASN A 1 96 ? -3.767 -9.934 -15.386 1.00 40.06 96 ASN A N 1
ATOM 733 C CA . ASN A 1 96 ? -4.862 -9.165 -14.770 1.00 40.06 96 ASN A CA 1
ATOM 734 C C . ASN A 1 96 ? -6.111 -9.988 -14.404 1.00 40.06 96 ASN A C 1
ATOM 736 O O . ASN A 1 96 ? -6.985 -9.458 -13.726 1.00 40.06 96 ASN A O 1
ATOM 740 N N . ASN A 1 97 ? -6.205 -11.258 -14.814 1.00 36.56 97 ASN A N 1
ATOM 741 C CA . ASN A 1 97 ? -7.330 -12.143 -14.467 1.00 36.56 97 ASN A CA 1
ATOM 742 C C . ASN A 1 97 ? -6.926 -13.404 -13.680 1.00 36.56 97 ASN A C 1
ATOM 744 O O . ASN A 1 97 ? -7.769 -14.269 -13.457 1.00 36.56 97 ASN A O 1
ATOM 748 N N . ASP A 1 98 ? -5.669 -13.504 -13.237 1.00 35.06 98 ASP A N 1
ATOM 749 C CA . ASP A 1 98 ? -5.201 -14.572 -12.349 1.00 35.06 98 ASP A CA 1
ATOM 750 C C . ASP A 1 98 ? -4.717 -13.954 -11.031 1.00 35.06 98 ASP A C 1
ATOM 752 O O . ASP A 1 98 ? -3.604 -13.438 -10.898 1.00 35.06 98 ASP A O 1
ATOM 756 N N . GLY A 1 99 ? -5.620 -13.925 -10.053 1.00 40.09 99 GLY A N 1
ATOM 757 C CA . GLY A 1 99 ? -5.319 -13.485 -8.701 1.00 40.09 99 GLY A CA 1
ATOM 758 C C . GLY A 1 99 ? -4.327 -14.436 -8.035 1.00 40.09 99 GLY A C 1
ATOM 759 O O . GLY A 1 99 ? -4.713 -15.470 -7.504 1.00 40.09 99 GLY A O 1
ATOM 760 N N . GLY A 1 100 ? -3.056 -14.034 -8.007 1.00 40.22 100 GLY A N 1
ATOM 761 C CA . GLY A 1 100 ? -2.102 -14.426 -6.972 1.00 40.22 100 GLY A CA 1
ATOM 762 C C . GLY A 1 100 ? -1.454 -15.803 -7.114 1.00 40.22 100 GLY A C 1
ATOM 763 O O . GLY A 1 100 ? -1.717 -16.694 -6.316 1.00 40.22 100 GLY A O 1
ATOM 764 N N . LYS A 1 101 ? -0.473 -15.920 -8.016 1.00 34.19 101 LYS A N 1
ATOM 765 C CA . LYS A 1 101 ? 0.752 -16.719 -7.806 1.00 34.19 101 LYS A CA 1
ATOM 766 C C . LYS A 1 101 ? 1.881 -16.161 -8.677 1.00 34.19 101 LYS A C 1
ATOM 768 O O . LYS A 1 101 ? 2.005 -16.489 -9.851 1.00 34.19 101 LYS A O 1
ATOM 773 N N . LYS A 1 102 ? 2.720 -15.294 -8.101 1.00 34.06 102 LYS A N 1
ATOM 774 C CA . LYS A 1 102 ? 4.037 -14.988 -8.679 1.00 34.06 102 LYS A CA 1
ATOM 775 C C . LYS A 1 102 ? 4.998 -16.104 -8.278 1.00 34.06 102 LYS A C 1
ATOM 777 O O . LYS A 1 102 ? 5.479 -16.112 -7.150 1.00 34.06 102 LYS A O 1
ATOM 782 N N . ASP A 1 103 ? 5.283 -17.016 -9.201 1.00 33.34 103 ASP A N 1
ATOM 783 C CA . ASP A 1 103 ? 6.449 -17.893 -9.088 1.00 33.34 103 ASP A CA 1
ATOM 784 C C . ASP A 1 103 ? 7.736 -17.124 -9.482 1.00 33.34 103 ASP A C 1
ATOM 786 O O . ASP A 1 103 ? 7.712 -16.317 -10.419 1.00 33.34 103 ASP A O 1
ATOM 790 N N . PRO A 1 104 ? 8.873 -17.368 -8.801 1.00 40.81 104 PRO A N 1
ATOM 791 C CA . PRO A 1 104 ? 10.194 -16.846 -9.167 1.00 40.81 104 PRO A CA 1
ATOM 792 C C . PRO A 1 104 ? 10.750 -17.604 -10.404 1.00 40.81 104 PRO A C 1
ATOM 794 O O . PRO A 1 104 ? 10.112 -18.537 -10.900 1.00 40.81 104 PRO A O 1
ATOM 797 N N . PRO A 1 105 ? 11.896 -17.208 -10.999 1.00 38.09 105 PRO A N 1
ATOM 798 C CA . PRO A 1 105 ? 12.182 -17.498 -12.402 1.00 38.09 105 PRO A CA 1
ATOM 799 C C . PRO A 1 105 ? 12.351 -19.000 -12.682 1.00 38.09 105 PRO A C 1
ATOM 801 O O . PRO A 1 105 ? 13.234 -19.662 -12.147 1.00 38.09 105 PRO A O 1
ATOM 804 N N . THR A 1 106 ? 11.495 -19.513 -13.572 1.00 46.22 106 THR A N 1
ATOM 805 C CA . THR A 1 106 ? 11.561 -20.808 -14.274 1.00 46.22 106 THR A CA 1
ATOM 806 C C . THR A 1 106 ? 12.178 -21.979 -13.497 1.00 46.22 106 THR A C 1
ATOM 808 O O . THR A 1 106 ? 13.227 -22.502 -13.881 1.00 46.22 106 THR A O 1
ATOM 811 N N . LEU A 1 107 ? 11.457 -22.498 -12.500 1.00 34.38 107 LEU A N 1
ATOM 812 C CA . LEU A 1 107 ? 11.523 -23.928 -12.200 1.00 34.38 107 LEU A CA 1
ATOM 813 C C . LEU A 1 107 ? 10.524 -24.678 -13.089 1.00 34.38 107 LEU A C 1
ATOM 815 O O . LEU A 1 107 ? 9.373 -24.287 -13.264 1.00 34.38 107 LEU A O 1
ATOM 819 N N . ARG A 1 108 ? 10.995 -25.763 -13.708 1.00 39.59 108 ARG A N 1
ATOM 820 C CA . ARG A 1 108 ? 10.184 -26.672 -14.529 1.00 39.59 108 ARG A CA 1
ATOM 821 C C . ARG A 1 108 ? 8.969 -27.135 -13.716 1.00 39.59 108 ARG A C 1
ATOM 823 O O . ARG A 1 108 ? 9.154 -27.534 -12.570 1.00 39.59 108 ARG A O 1
ATOM 830 N N . LYS A 1 109 ? 7.770 -27.128 -14.327 1.00 39.31 109 LYS A N 1
ATOM 831 C CA . LYS A 1 109 ? 6.536 -27.688 -13.737 1.00 39.31 109 LYS A CA 1
ATOM 832 C C . LYS A 1 109 ? 6.860 -28.998 -13.000 1.00 39.31 109 LYS A C 1
ATOM 834 O O . LYS A 1 109 ? 7.518 -29.848 -13.616 1.00 39.31 109 LYS A O 1
ATOM 839 N N . PRO A 1 110 ? 6.431 -29.173 -11.737 1.00 38.66 110 PRO A N 1
ATOM 840 C CA . PRO A 1 110 ? 6.681 -30.405 -11.005 1.00 38.66 110 PRO A CA 1
ATOM 841 C C . PRO A 1 110 ? 6.117 -31.571 -11.818 1.00 38.66 110 PRO A C 1
ATOM 843 O O . PRO A 1 110 ? 4.958 -31.562 -12.238 1.00 38.66 110 PRO A O 1
ATOM 846 N N . LYS A 1 111 ? 6.981 -32.541 -12.130 1.00 52.97 111 LYS A N 1
ATOM 847 C CA . LYS A 1 111 ? 6.566 -33.790 -12.771 1.00 52.97 111 LYS A CA 1
ATOM 848 C C . LYS A 1 111 ? 5.570 -34.458 -11.835 1.00 52.97 111 LYS A C 1
ATOM 850 O O . LYS A 1 111 ? 5.898 -34.631 -10.668 1.00 52.97 111 LYS A O 1
ATOM 855 N N . ASN A 1 112 ? 4.391 -34.820 -12.333 1.00 79.69 112 ASN A N 1
ATOM 856 C CA . ASN A 1 112 ? 3.452 -35.627 -11.564 1.00 79.69 112 ASN A CA 1
ATOM 857 C C . ASN A 1 112 ? 4.080 -37.031 -11.374 1.00 79.69 112 ASN A C 1
ATOM 859 O O . ASN A 1 112 ? 4.193 -37.768 -12.361 1.00 79.69 112 ASN A O 1
ATOM 863 N N . PRO A 1 113 ? 4.533 -37.389 -10.156 1.00 83.75 113 PRO A N 1
ATOM 864 C CA . PRO A 1 113 ? 5.267 -38.631 -9.920 1.00 83.75 113 PRO A CA 1
ATOM 865 C C . PRO A 1 113 ? 4.372 -39.869 -10.068 1.00 83.75 113 PRO A C 1
ATOM 867 O O . PRO A 1 113 ? 4.864 -40.938 -10.435 1.00 83.75 113 PRO A O 1
ATOM 870 N N . GLU A 1 114 ? 3.064 -39.725 -9.854 1.00 86.94 114 GLU A N 1
ATOM 871 C CA . GLU A 1 114 ? 2.081 -40.799 -10.016 1.00 86.94 114 GLU A CA 1
ATOM 872 C C . GLU A 1 114 ? 1.901 -41.141 -11.494 1.00 86.94 114 GLU A C 1
ATOM 874 O O . GLU A 1 114 ? 1.926 -42.309 -11.870 1.00 86.94 114 GLU A O 1
ATOM 879 N N . LEU A 1 115 ? 1.845 -40.127 -12.364 1.00 91.00 115 LEU A N 1
ATOM 880 C CA . LEU A 1 115 ? 1.739 -40.329 -13.811 1.00 91.00 115 LEU A CA 1
ATOM 881 C C . LEU A 1 115 ? 2.969 -41.048 -14.389 1.00 91.00 115 LEU A C 1
ATOM 883 O O . LEU A 1 115 ? 2.836 -41.915 -15.254 1.00 91.00 115 LEU A O 1
ATOM 887 N N . ASP A 1 116 ? 4.170 -40.685 -13.935 1.00 88.44 116 ASP A N 1
ATOM 888 C CA . ASP A 1 116 ? 5.413 -41.334 -14.370 1.00 88.44 116 ASP A CA 1
ATOM 889 C C . ASP A 1 116 ? 5.547 -42.758 -13.801 1.00 88.44 116 ASP A C 1
ATOM 891 O O . ASP A 1 116 ? 6.157 -43.629 -14.426 1.00 88.44 116 ASP A O 1
ATOM 895 N N . THR A 1 117 ? 4.965 -43.022 -12.630 1.00 92.62 117 THR A N 1
ATOM 896 C CA . THR A 1 117 ? 4.895 -44.369 -12.044 1.00 92.62 117 THR A CA 1
ATOM 897 C C . THR A 1 117 ? 3.909 -45.243 -12.811 1.00 92.62 117 THR A C 1
ATOM 899 O O . THR A 1 117 ? 4.310 -46.302 -13.287 1.00 92.62 117 THR A O 1
ATOM 902 N N . LEU A 1 118 ? 2.705 -44.743 -13.099 1.00 94.75 118 LEU A N 1
ATOM 903 C CA . LEU A 1 118 ? 1.712 -45.441 -13.915 1.00 94.75 118 LEU A CA 1
ATOM 904 C C . LEU A 1 118 ? 2.251 -45.786 -15.313 1.00 94.75 118 LEU A C 1
ATOM 906 O O . LEU A 1 118 ? 2.149 -46.923 -15.765 1.00 94.75 118 LEU A O 1
ATOM 910 N N . LYS A 1 119 ? 2.904 -44.839 -16.001 1.00 95.94 119 LYS A N 1
ATOM 911 C CA . LYS A 1 119 ? 3.517 -45.115 -17.316 1.00 95.94 119 LYS A CA 1
ATOM 912 C C . LYS A 1 119 ? 4.581 -46.209 -17.244 1.00 95.94 119 LYS A C 1
ATOM 914 O O . LYS A 1 119 ? 4.678 -47.012 -18.174 1.00 95.94 119 LYS A O 1
ATOM 919 N N . ARG A 1 120 ? 5.382 -46.247 -16.170 1.00 94.50 120 ARG A N 1
ATOM 920 C CA . ARG A 1 120 ? 6.384 -47.302 -15.948 1.00 94.50 120 ARG A CA 1
ATOM 921 C C . ARG A 1 120 ? 5.732 -48.650 -15.669 1.00 94.50 120 ARG A C 1
ATOM 923 O O . ARG A 1 120 ? 6.206 -49.642 -16.207 1.00 94.50 120 ARG A O 1
ATOM 930 N N . GLU A 1 121 ? 4.653 -48.690 -14.896 1.00 94.81 121 GLU A N 1
ATOM 931 C CA . GLU A 1 121 ? 3.911 -49.921 -14.613 1.00 94.81 121 GLU A CA 1
ATOM 932 C C . GLU A 1 121 ? 3.270 -50.511 -15.864 1.00 94.81 121 GLU A C 1
ATOM 934 O O . GLU A 1 121 ? 3.442 -51.701 -16.115 1.00 94.81 121 GLU A O 1
ATOM 939 N N . ILE A 1 122 ? 2.620 -49.681 -16.685 1.00 96.38 122 ILE A N 1
ATOM 940 C CA . ILE A 1 122 ? 2.048 -50.112 -17.966 1.00 96.38 122 ILE A CA 1
ATOM 941 C C . ILE A 1 122 ? 3.164 -50.591 -18.899 1.00 96.38 122 ILE A C 1
ATOM 943 O O . ILE A 1 122 ? 3.055 -51.659 -19.491 1.00 96.38 122 ILE A O 1
ATOM 947 N N . THR A 1 123 ? 4.264 -49.835 -19.011 1.00 96.38 123 THR A N 1
ATOM 948 C CA . THR A 1 123 ? 5.411 -50.238 -19.845 1.00 96.38 123 THR A CA 1
ATOM 949 C C . THR A 1 123 ? 5.956 -51.591 -19.389 1.00 96.38 123 THR A C 1
ATOM 951 O O . THR A 1 123 ? 6.170 -52.466 -20.219 1.00 96.38 123 THR A O 1
ATOM 954 N N . LYS A 1 124 ? 6.140 -51.784 -18.077 1.00 94.75 124 LYS A N 1
ATOM 955 C CA . LYS A 1 124 ? 6.624 -53.042 -17.504 1.00 94.75 124 LYS A CA 1
ATOM 956 C C . LYS A 1 124 ? 5.659 -54.193 -17.786 1.00 94.75 124 LYS A C 1
ATOM 958 O O . LYS A 1 124 ? 6.094 -55.210 -18.301 1.00 94.75 124 LYS A O 1
ATOM 963 N N . ALA A 1 125 ? 4.362 -54.011 -17.543 1.00 94.94 125 ALA A N 1
ATOM 964 C CA . ALA A 1 125 ? 3.356 -55.037 -17.813 1.00 94.94 125 ALA A CA 1
ATOM 965 C C . ALA A 1 125 ? 3.312 -55.436 -19.300 1.00 94.94 125 ALA A C 1
ATOM 967 O O . ALA A 1 125 ? 3.227 -56.617 -19.624 1.00 94.94 125 ALA A O 1
ATOM 968 N N . LEU A 1 126 ? 3.438 -54.459 -20.208 1.00 95.38 126 LEU A N 1
ATOM 969 C CA . LEU A 1 126 ? 3.475 -54.692 -21.655 1.00 95.38 126 LEU A CA 1
ATOM 970 C C . LEU A 1 126 ? 4.770 -55.363 -22.141 1.00 95.38 126 LEU A C 1
ATOM 972 O O . LEU A 1 126 ? 4.751 -56.007 -23.191 1.00 95.38 126 LEU A O 1
ATOM 976 N N . VAL A 1 127 ? 5.889 -55.172 -21.437 1.00 94.06 127 VAL A N 1
ATOM 977 C CA . VAL A 1 127 ? 7.176 -55.827 -21.736 1.00 94.06 127 VAL A CA 1
ATOM 978 C C . VAL A 1 127 ? 7.201 -57.248 -21.177 1.00 94.06 127 VAL A C 1
ATOM 980 O O . VAL A 1 127 ? 7.596 -58.165 -21.890 1.00 94.06 127 VAL A O 1
ATOM 983 N N . ASP A 1 128 ? 6.737 -57.426 -19.941 1.00 91.81 128 ASP A N 1
ATOM 984 C CA . ASP A 1 128 ? 6.755 -58.703 -19.221 1.00 91.81 128 ASP A CA 1
ATOM 985 C C . ASP A 1 128 ? 5.599 -59.633 -19.644 1.00 91.81 128 ASP A C 1
ATOM 987 O O . ASP A 1 128 ? 5.568 -60.792 -19.242 1.00 91.81 128 ASP A O 1
ATOM 991 N N . MET A 1 129 ? 4.659 -59.137 -20.464 1.00 89.94 129 MET A N 1
ATOM 992 C CA . MET A 1 129 ? 3.411 -59.825 -20.830 1.00 89.94 129 MET A CA 1
ATOM 993 C C . MET A 1 129 ? 2.628 -60.297 -19.593 1.00 89.94 129 MET A C 1
ATOM 995 O O . MET A 1 129 ? 2.117 -61.415 -19.546 1.00 89.94 129 MET A O 1
ATOM 999 N N . ASP A 1 130 ? 2.554 -59.429 -18.583 1.00 90.62 130 ASP A N 1
ATOM 1000 C CA . ASP A 1 130 ? 1.936 -59.713 -17.288 1.00 90.62 130 ASP A CA 1
ATOM 1001 C C . ASP A 1 130 ? 0.408 -59.848 -17.429 1.00 90.62 130 ASP A C 1
ATOM 1003 O O . ASP A 1 130 ? -0.329 -58.858 -17.517 1.00 90.62 130 ASP A O 1
ATOM 1007 N N . VAL A 1 131 ? -0.057 -61.100 -17.482 1.00 85.00 131 VAL A N 1
ATOM 1008 C CA . VAL A 1 131 ? -1.468 -61.458 -17.688 1.00 85.00 131 VAL A CA 1
ATOM 1009 C C . VAL A 1 131 ? -2.342 -60.986 -16.524 1.00 85.00 131 VAL A C 1
ATOM 1011 O O . VAL A 1 131 ? -3.493 -60.616 -16.752 1.00 85.00 131 VAL A O 1
ATOM 1014 N N . GLU A 1 132 ? -1.807 -60.927 -15.301 1.00 85.00 132 GLU A N 1
ATOM 1015 C CA . GLU A 1 132 ? -2.571 -60.526 -14.113 1.00 85.00 132 GLU A CA 1
ATOM 1016 C C . GLU A 1 132 ? -2.945 -59.043 -14.158 1.00 85.00 132 GLU A C 1
ATOM 1018 O O . GLU A 1 132 ? -4.054 -58.666 -13.783 1.00 85.00 132 GLU A O 1
ATOM 1023 N N . LYS A 1 133 ? -2.057 -58.195 -14.691 1.00 87.31 133 LYS A N 1
ATOM 1024 C CA . LYS A 1 133 ? -2.334 -56.759 -14.870 1.00 87.31 133 LYS A CA 1
ATOM 1025 C C . LYS A 1 133 ? -3.208 -56.451 -16.084 1.00 87.31 133 LYS A C 1
ATOM 1027 O O . LYS A 1 133 ? -3.767 -55.359 -16.170 1.00 87.31 133 LYS A O 1
ATOM 1032 N N . GLY A 1 134 ? -3.305 -57.390 -17.027 1.00 90.00 134 GLY A N 1
ATOM 1033 C CA . GLY A 1 134 ? -4.257 -57.350 -18.136 1.00 90.00 134 GLY A CA 1
ATOM 1034 C C . GLY A 1 134 ? -4.031 -56.251 -19.175 1.00 90.00 134 GLY A C 1
ATOM 1035 O O . GLY A 1 134 ? -4.967 -55.939 -19.911 1.00 90.00 134 GLY A O 1
ATOM 1036 N N . PHE A 1 135 ? -2.839 -55.647 -19.254 1.00 96.94 135 PHE A N 1
ATOM 1037 C CA . PHE A 1 135 ? -2.566 -54.600 -20.241 1.00 96.94 135 PHE A CA 1
ATOM 1038 C C . PHE A 1 135 ? -2.268 -55.183 -21.630 1.00 96.94 135 PHE A C 1
ATOM 1040 O O . PHE A 1 135 ? -1.339 -55.972 -21.794 1.00 96.94 135 PHE A O 1
ATOM 1047 N N . THR A 1 136 ? -3.001 -54.746 -22.654 1.00 95.62 136 THR A N 1
ATOM 1048 C CA . THR A 1 136 ? -2.793 -55.140 -24.058 1.00 95.62 136 THR A CA 1
ATOM 1049 C C . THR A 1 136 ? -2.681 -53.921 -24.976 1.00 95.62 136 THR A C 1
ATOM 1051 O O . THR A 1 136 ? -3.091 -52.813 -24.628 1.00 95.62 136 THR A O 1
ATOM 1054 N N . LEU A 1 137 ? -2.084 -54.099 -26.161 1.00 95.88 137 LEU A N 1
ATOM 1055 C CA . LEU A 1 137 ? -1.995 -53.054 -27.187 1.00 95.88 137 LEU A CA 1
ATOM 1056 C C . LEU A 1 137 ? -2.848 -53.415 -28.391 1.00 95.88 137 LEU A C 1
ATOM 1058 O O . LEU A 1 137 ? -2.609 -54.437 -29.028 1.00 95.88 137 LEU A O 1
ATOM 1062 N N . HIS A 1 138 ? -3.788 -52.543 -28.738 1.00 93.44 138 HIS A N 1
ATOM 1063 C CA . HIS A 1 138 ? -4.640 -52.713 -29.910 1.00 93.44 138 HIS A CA 1
ATOM 1064 C C . HIS A 1 138 ? -4.333 -51.613 -30.931 1.00 93.44 138 HIS A C 1
ATOM 1066 O O . HIS A 1 138 ? -4.185 -50.435 -30.585 1.00 93.44 138 HIS A O 1
ATOM 1072 N N . SER A 1 139 ? -4.208 -51.994 -32.202 1.00 90.50 139 SER A N 1
ATOM 1073 C CA . SER A 1 139 ? -4.115 -51.034 -33.302 1.00 90.50 139 SER A CA 1
ATOM 1074 C C . SER A 1 139 ? -5.425 -50.262 -33.423 1.00 90.50 139 SER A C 1
ATOM 1076 O O . SER A 1 139 ? -6.504 -50.799 -33.188 1.00 90.50 139 SER A O 1
ATOM 1078 N N . ASN A 1 140 ? -5.337 -48.978 -33.768 1.00 80.31 140 ASN A N 1
ATOM 1079 C CA . ASN A 1 140 ? -6.524 -48.165 -33.999 1.00 80.31 140 ASN A CA 1
ATOM 1080 C C . ASN A 1 140 ? -7.045 -48.421 -35.428 1.00 80.31 140 ASN A C 1
ATOM 1082 O O . ASN A 1 140 ? -6.385 -47.988 -36.378 1.00 80.31 140 ASN A O 1
ATOM 1086 N N . PRO A 1 141 ? -8.208 -49.074 -35.614 1.00 69.00 141 PRO A N 1
ATOM 1087 C CA . PRO A 1 141 ? -8.720 -49.388 -36.948 1.00 69.00 141 PRO A CA 1
ATOM 1088 C C . PRO A 1 141 ? -9.148 -48.136 -37.732 1.00 69.00 141 PRO A C 1
ATOM 1090 O O . PRO A 1 141 ? -9.175 -48.159 -38.959 1.00 69.00 141 PRO A O 1
ATOM 1093 N N . VAL A 1 142 ? -9.432 -47.021 -37.049 1.00 68.25 142 VAL A N 1
ATOM 1094 C CA . VAL A 1 142 ? -9.899 -45.763 -37.660 1.00 68.25 142 VAL A CA 1
ATOM 1095 C C . VAL A 1 142 ? -8.728 -44.860 -38.079 1.00 68.25 142 VAL A C 1
ATOM 1097 O O . VAL A 1 142 ? -8.875 -43.981 -38.928 1.00 68.25 142 VAL A O 1
ATOM 1100 N N . ALA A 1 143 ? -7.531 -45.073 -37.524 1.00 64.81 143 ALA A N 1
ATOM 1101 C CA . ALA A 1 143 ? -6.407 -44.143 -37.644 1.00 64.81 143 ALA A CA 1
ATOM 1102 C C . ALA A 1 143 ? -5.402 -44.479 -38.766 1.00 64.81 143 ALA A C 1
ATOM 1104 O O . ALA A 1 143 ? -4.217 -44.155 -38.678 1.00 64.81 143 ALA A O 1
ATOM 1105 N N . THR A 1 144 ? -5.869 -45.086 -39.858 1.00 53.88 144 THR A N 1
ATOM 1106 C CA . THR A 1 144 ? -5.041 -45.570 -40.982 1.00 53.88 144 THR A CA 1
ATOM 1107 C C . THR A 1 144 ? -4.373 -44.471 -41.822 1.00 53.88 144 THR A C 1
ATOM 1109 O O . THR A 1 144 ? -3.542 -44.782 -42.674 1.00 53.88 144 THR A O 1
ATOM 1112 N N . LYS A 1 145 ? -4.676 -43.183 -41.588 1.00 61.75 145 LYS A N 1
ATOM 1113 C CA . LYS A 1 145 ? -4.165 -42.066 -42.410 1.00 61.75 145 LYS A CA 1
ATOM 1114 C C . LYS A 1 145 ? -2.796 -41.505 -42.003 1.00 61.75 145 LYS A C 1
ATOM 1116 O O . LYS A 1 145 ? -2.179 -40.850 -42.835 1.00 61.75 145 LYS A O 1
ATOM 1121 N N . SER A 1 146 ? -2.302 -41.716 -40.777 1.00 76.88 146 SER A N 1
ATOM 1122 C CA . SER A 1 146 ? -0.983 -41.195 -40.368 1.00 76.88 146 SER A CA 1
ATOM 1123 C C . SER A 1 146 ? -0.011 -42.305 -39.984 1.00 76.88 146 SER A C 1
ATOM 1125 O O . SER A 1 146 ? -0.308 -43.118 -39.110 1.00 76.88 146 SER A O 1
ATOM 1127 N N . ASP A 1 147 ? 1.186 -42.291 -40.580 1.00 81.88 147 ASP A N 1
ATOM 1128 C CA . ASP A 1 147 ? 2.205 -43.342 -40.430 1.00 81.88 147 ASP A CA 1
ATOM 1129 C C . ASP A 1 147 ? 2.635 -43.613 -38.983 1.00 81.88 147 ASP A C 1
ATOM 1131 O O . ASP A 1 147 ? 3.070 -44.718 -38.661 1.00 81.88 147 ASP A O 1
ATOM 1135 N N . CYS A 1 148 ? 2.480 -42.646 -38.076 1.00 85.94 148 CYS A N 1
ATOM 1136 C CA . CYS A 1 148 ? 2.768 -42.860 -36.661 1.00 85.94 148 CYS A CA 1
ATOM 1137 C C . CYS A 1 148 ? 1.874 -43.946 -36.031 1.00 85.94 148 CYS A C 1
ATOM 1139 O O . CYS A 1 148 ? 2.377 -44.720 -35.224 1.00 85.94 148 CYS A O 1
ATOM 1141 N N . TRP A 1 149 ? 0.612 -44.111 -36.445 1.00 91.88 149 TRP A N 1
ATOM 1142 C CA . TRP A 1 149 ? -0.275 -45.154 -35.903 1.00 91.88 149 TRP A CA 1
ATOM 1143 C C . TRP A 1 149 ? 0.095 -46.570 -36.350 1.00 91.88 149 TRP A C 1
ATOM 1145 O O . TRP A 1 149 ? -0.302 -47.535 -35.710 1.00 91.88 149 TRP A O 1
ATOM 1155 N N . LYS A 1 150 ? 0.944 -46.724 -37.375 1.00 89.06 150 LYS A N 1
ATOM 1156 C CA . LYS A 1 150 ? 1.557 -48.026 -37.696 1.00 89.06 150 LYS A CA 1
ATOM 1157 C C . LYS A 1 150 ? 2.561 -48.461 -36.623 1.00 89.06 150 LYS A C 1
ATOM 1159 O O . LYS A 1 150 ? 2.863 -49.641 -36.491 1.00 89.06 150 LYS A O 1
ATOM 1164 N N . ARG A 1 151 ? 3.104 -47.505 -35.859 1.00 92.19 151 ARG A N 1
ATOM 1165 C CA . ARG A 1 151 ? 4.126 -47.732 -34.826 1.00 92.19 151 ARG A CA 1
ATOM 1166 C C . ARG A 1 151 ? 3.554 -47.749 -33.409 1.00 92.19 151 ARG A C 1
ATOM 1168 O O . ARG A 1 151 ? 4.259 -48.191 -32.503 1.00 92.19 151 ARG A O 1
ATOM 1175 N N . PHE A 1 152 ? 2.317 -47.296 -33.217 1.00 95.19 152 PHE A N 1
ATOM 1176 C CA . PHE A 1 152 ? 1.699 -47.100 -31.906 1.00 95.19 152 PHE A CA 1
ATOM 1177 C C . PHE A 1 152 ? 0.311 -47.736 -31.820 1.00 95.19 152 PHE A C 1
ATOM 1179 O O . PHE A 1 152 ? -0.494 -47.596 -32.737 1.00 95.19 152 PHE A O 1
ATOM 1186 N N . GLY A 1 153 ? 0.027 -48.387 -30.693 1.00 95.56 153 GLY A N 1
ATOM 1187 C CA . GLY A 1 153 ? -1.290 -48.925 -30.349 1.00 95.56 153 GLY A CA 1
ATOM 1188 C C . GLY A 1 153 ? -1.865 -48.240 -29.114 1.00 95.56 153 GLY A C 1
ATOM 1189 O O . GLY A 1 153 ? -1.114 -47.699 -28.299 1.00 95.56 153 GLY A O 1
ATOM 1190 N N . HIS A 1 154 ? -3.187 -48.267 -28.968 1.00 95.88 154 HIS A N 1
ATOM 1191 C CA . HIS A 1 154 ? -3.843 -47.858 -27.727 1.00 95.88 154 HIS A CA 1
ATOM 1192 C C . HIS A 1 154 ? -3.654 -48.928 -26.656 1.00 95.88 154 HIS A C 1
ATOM 1194 O O . HIS A 1 154 ? -3.678 -50.121 -26.962 1.00 95.88 154 HIS A O 1
ATOM 1200 N N . VAL A 1 155 ? -3.466 -48.487 -25.415 1.00 96.88 155 VAL A N 1
ATOM 1201 C CA . VAL A 1 155 ? -3.387 -49.362 -24.245 1.00 96.88 155 VAL A CA 1
ATOM 1202 C C . VAL A 1 155 ? -4.803 -49.721 -23.805 1.00 96.88 155 VAL A C 1
ATOM 1204 O O . VAL A 1 155 ? -5.638 -48.840 -23.610 1.00 96.88 155 VAL A O 1
ATOM 1207 N N . TYR A 1 156 ? -5.052 -51.013 -23.647 1.00 96.25 156 TYR A N 1
ATOM 1208 C CA . TYR A 1 156 ? -6.271 -51.580 -23.087 1.00 96.25 156 TYR A CA 1
ATOM 1209 C C . TYR A 1 156 ? -5.918 -52.268 -21.773 1.00 96.25 156 TYR A C 1
ATOM 1211 O O . TYR A 1 156 ? -4.809 -52.777 -21.642 1.00 96.25 156 TYR A O 1
ATOM 1219 N N . GLN A 1 157 ? -6.838 -52.290 -20.815 1.00 96.31 157 GLN A N 1
ATOM 1220 C CA . GLN A 1 157 ? -6.723 -53.069 -19.586 1.00 96.31 157 GLN A CA 1
ATOM 1221 C C . GLN A 1 157 ? -7.932 -54.004 -19.496 1.00 96.31 157 GLN A C 1
ATOM 1223 O O . GLN A 1 157 ? -9.071 -53.553 -19.588 1.00 96.31 157 GLN A O 1
ATOM 1228 N N . HIS A 1 158 ? -7.688 -55.311 -19.395 1.00 93.62 158 HIS A N 1
ATOM 1229 C CA . HIS A 1 158 ? -8.718 -56.360 -19.384 1.00 93.62 158 HIS A CA 1
ATOM 1230 C C . HIS A 1 158 ? -9.728 -56.258 -20.548 1.00 93.62 158 HIS A C 1
ATOM 1232 O O . HIS A 1 158 ? -10.913 -56.530 -20.390 1.00 93.62 158 HIS A O 1
ATOM 1238 N N . GLY A 1 159 ? -9.259 -55.855 -21.735 1.00 90.31 159 GLY A N 1
ATOM 1239 C CA . GLY A 1 159 ? -10.088 -55.749 -22.942 1.00 90.31 159 GLY A CA 1
ATOM 1240 C C . GLY A 1 159 ? -10.868 -54.437 -23.101 1.00 90.31 159 GLY A C 1
ATOM 1241 O O . GLY A 1 159 ? -11.484 -54.247 -24.148 1.00 90.31 159 GLY A O 1
ATOM 1242 N N . ALA A 1 160 ? -10.793 -53.502 -22.147 1.00 92.56 160 ALA A N 1
ATOM 1243 C CA . ALA A 1 160 ? -11.376 -52.160 -22.259 1.00 92.56 160 ALA A CA 1
ATOM 1244 C C . ALA A 1 160 ? -10.295 -51.081 -22.496 1.00 92.56 160 ALA A C 1
ATOM 1246 O O . ALA A 1 160 ? -9.171 -51.246 -22.013 1.00 92.56 160 ALA A O 1
ATOM 1247 N N . PRO A 1 161 ? -10.583 -49.981 -23.225 1.00 92.06 161 PRO A N 1
ATOM 1248 C CA . PRO A 1 161 ? -9.636 -48.879 -23.394 1.00 92.06 161 PRO A CA 1
ATOM 1249 C C . PRO A 1 161 ? -9.203 -48.319 -22.038 1.00 92.06 161 PRO A C 1
ATOM 1251 O O . PRO A 1 161 ? -10.041 -47.984 -21.204 1.00 92.06 161 PRO A O 1
ATOM 1254 N N . PHE A 1 162 ? -7.895 -48.214 -21.811 1.00 95.12 162 PHE A N 1
ATOM 1255 C CA . PHE A 1 162 ? -7.383 -47.720 -20.540 1.00 95.12 162 PHE A CA 1
ATOM 1256 C C . PHE A 1 162 ? -7.397 -46.186 -20.505 1.00 95.12 162 PHE A C 1
ATOM 1258 O O . PHE A 1 162 ? -6.680 -45.525 -21.272 1.00 95.12 162 PHE A O 1
ATOM 1265 N N . GLU A 1 163 ? -8.180 -45.629 -19.581 1.00 92.31 163 GLU A N 1
ATOM 1266 C CA . GLU A 1 163 ? -8.276 -44.195 -19.317 1.00 92.31 163 GLU A CA 1
ATOM 1267 C C . GLU A 1 163 ? -7.909 -43.876 -17.867 1.00 92.31 163 GLU A C 1
ATOM 1269 O O . GLU A 1 163 ? -8.449 -44.442 -16.923 1.00 92.31 163 GLU A O 1
ATOM 1274 N N . ALA A 1 164 ? -6.985 -42.933 -17.691 1.00 89.25 164 ALA A N 1
ATOM 1275 C CA . ALA A 1 164 ? -6.622 -42.384 -16.390 1.00 89.25 164 ALA A CA 1
ATOM 1276 C C . ALA A 1 164 ? -6.217 -40.916 -16.554 1.00 89.25 164 ALA A C 1
ATOM 1278 O O . ALA A 1 164 ? -5.687 -40.515 -17.595 1.00 89.25 164 ALA A O 1
ATOM 1279 N N . PHE A 1 165 ? -6.460 -40.094 -15.530 1.00 87.62 165 PHE A N 1
ATOM 1280 C CA . PHE A 1 165 ? -6.160 -38.655 -15.567 1.00 87.62 165 PHE A CA 1
ATOM 1281 C C . PHE A 1 165 ? -6.765 -37.943 -16.800 1.00 87.62 165 PHE A C 1
ATOM 1283 O O . PHE A 1 165 ? -6.076 -37.176 -17.492 1.00 87.62 165 PHE A O 1
ATOM 1290 N N . GLU A 1 166 ? -8.029 -38.249 -17.127 1.00 86.44 166 GLU A N 1
ATOM 1291 C CA . GLU A 1 166 ? -8.759 -37.701 -18.289 1.00 86.44 166 GLU A CA 1
ATOM 1292 C C . GLU A 1 166 ? -7.991 -37.869 -19.614 1.00 86.44 166 GLU A C 1
ATOM 1294 O O . GLU A 1 166 ? -7.904 -36.961 -20.453 1.00 86.44 166 GLU A O 1
ATOM 1299 N N . SER A 1 167 ? -7.279 -38.987 -19.746 1.00 90.50 167 SER A N 1
ATOM 1300 C CA . SER A 1 167 ? -6.415 -39.270 -20.884 1.00 90.50 167 SER A CA 1
ATOM 1301 C C . SER A 1 167 ? -6.433 -40.745 -21.218 1.00 90.50 167 SER A C 1
ATOM 1303 O O . SER A 1 167 ? -6.344 -41.596 -20.339 1.00 90.50 167 SER A O 1
ATOM 1305 N N . THR A 1 168 ? -6.418 -41.030 -22.511 1.00 93.56 168 THR A N 1
ATOM 1306 C CA . THR A 1 168 ? -6.078 -42.361 -23.012 1.00 93.56 168 THR A CA 1
ATOM 1307 C C . THR A 1 168 ? -4.559 -42.519 -23.081 1.00 93.56 168 THR A C 1
ATOM 1309 O O . THR A 1 168 ? -3.812 -41.533 -23.097 1.00 93.56 168 THR A O 1
ATOM 1312 N N . TYR A 1 169 ? -4.082 -43.755 -23.165 1.00 96.69 169 TYR A N 1
ATOM 1313 C CA . TYR A 1 169 ? -2.657 -44.050 -23.288 1.00 96.69 169 TYR A CA 1
ATOM 1314 C C . TYR A 1 169 ? -2.368 -44.802 -24.581 1.00 96.69 169 TYR A C 1
ATOM 1316 O O . TYR A 1 169 ? -3.165 -45.613 -25.053 1.00 96.69 169 TYR A O 1
ATOM 1324 N N . VAL A 1 170 ? -1.209 -44.513 -25.165 1.00 96.69 170 VAL A N 1
ATOM 1325 C CA . VAL A 1 170 ? -0.705 -45.181 -26.369 1.00 96.69 170 VAL A CA 1
ATOM 1326 C C . VAL A 1 170 ? 0.709 -45.665 -26.108 1.00 96.69 170 VAL A C 1
ATOM 1328 O O . VAL A 1 170 ? 1.476 -44.979 -25.433 1.00 96.69 170 VAL A O 1
ATOM 1331 N N . ALA A 1 171 ? 1.085 -46.819 -26.645 1.00 97.12 171 ALA A N 1
ATOM 1332 C CA . ALA A 1 171 ? 2.449 -47.317 -26.531 1.00 97.12 171 ALA A CA 1
ATOM 1333 C C . ALA A 1 171 ? 3.007 -47.740 -27.885 1.00 97.12 171 ALA A C 1
ATOM 1335 O O . ALA A 1 171 ? 2.283 -48.178 -28.781 1.00 97.12 171 ALA A O 1
ATOM 1336 N N . CYS A 1 172 ? 4.320 -47.596 -28.033 1.00 97.19 172 CYS A N 1
ATOM 1337 C CA . CYS A 1 172 ? 5.021 -48.054 -29.225 1.00 97.19 172 CYS A CA 1
ATOM 1338 C C . CYS A 1 172 ? 4.970 -49.586 -29.294 1.00 97.19 172 CYS A C 1
ATOM 1340 O O . CYS A 1 172 ? 5.343 -50.254 -28.331 1.00 97.19 172 CYS A O 1
ATOM 1342 N N . PHE A 1 173 ? 4.586 -50.162 -30.436 1.00 95.50 173 PHE A N 1
ATOM 1343 C CA . PHE A 1 173 ? 4.523 -51.621 -30.594 1.00 95.50 173 PHE A CA 1
ATOM 1344 C C . PHE A 1 173 ? 5.873 -52.310 -30.358 1.00 95.50 173 PHE A C 1
ATOM 1346 O O . PHE A 1 173 ? 5.890 -53.458 -29.916 1.00 95.50 173 PHE A O 1
ATOM 1353 N N . HIS A 1 174 ? 6.980 -51.601 -30.601 1.00 93.25 174 HIS A N 1
ATOM 1354 C CA . HIS A 1 174 ? 8.335 -52.153 -30.578 1.00 93.25 174 HIS A CA 1
ATOM 1355 C C . HIS A 1 174 ? 8.995 -52.040 -29.201 1.00 93.25 174 HIS A C 1
ATOM 1357 O O . HIS A 1 174 ? 9.364 -53.045 -28.612 1.00 93.25 174 HIS A O 1
ATOM 1363 N N . CYS A 1 175 ? 9.137 -50.824 -28.666 1.00 93.62 175 CYS A N 1
ATOM 1364 C CA . CYS A 1 175 ? 9.822 -50.606 -27.382 1.00 93.62 175 CYS A CA 1
ATOM 1365 C C . CYS A 1 175 ? 8.879 -50.502 -26.179 1.00 93.62 175 CYS A C 1
ATOM 1367 O O . CYS A 1 175 ? 9.343 -50.255 -25.071 1.00 93.62 175 CYS A O 1
ATOM 1369 N N . LYS A 1 176 ? 7.562 -50.612 -26.401 1.00 96.12 176 LYS A N 1
ATOM 1370 C CA . LYS A 1 176 ? 6.506 -50.535 -25.379 1.00 96.12 176 LYS A CA 1
ATOM 1371 C C . LYS A 1 176 ? 6.483 -49.250 -24.540 1.00 96.12 176 LYS A C 1
ATOM 1373 O O . LYS A 1 176 ? 5.720 -49.171 -23.588 1.00 96.12 176 LYS A O 1
ATOM 1378 N N . VAL A 1 177 ? 7.245 -48.216 -24.911 1.00 95.56 177 VAL A N 1
ATOM 1379 C CA . VAL A 1 177 ? 7.226 -46.916 -24.222 1.00 95.56 177 VAL A CA 1
ATOM 1380 C C . VAL A 1 177 ? 5.839 -46.288 -24.336 1.00 95.56 177 VAL A C 1
ATOM 1382 O O . VAL A 1 177 ? 5.334 -46.088 -25.446 1.00 95.56 177 VAL A O 1
ATOM 1385 N N . VAL A 1 178 ? 5.260 -45.961 -23.179 1.00 96.75 178 VAL A N 1
ATOM 1386 C CA . VAL A 1 178 ? 3.900 -45.433 -23.036 1.00 96.75 178 VAL A CA 1
ATOM 1387 C C . VAL A 1 178 ? 3.888 -43.901 -23.022 1.00 96.75 178 VAL A C 1
ATOM 1389 O O . VAL A 1 178 ? 4.622 -43.248 -22.277 1.00 96.75 178 VAL A O 1
ATOM 1392 N N . TYR A 1 179 ? 2.984 -43.319 -23.805 1.00 96.19 179 TYR A N 1
ATOM 1393 C CA . TYR A 1 179 ? 2.693 -41.892 -23.867 1.00 96.19 179 TYR A CA 1
ATOM 1394 C C . TYR A 1 179 ? 1.243 -41.622 -23.467 1.00 96.19 179 TYR A C 1
ATOM 1396 O O . TYR A 1 179 ? 0.338 -42.406 -23.741 1.00 96.19 179 TYR A O 1
ATOM 1404 N N . GLN A 1 180 ? 1.023 -40.466 -22.846 1.00 94.31 180 GLN A N 1
ATOM 1405 C CA . GLN A 1 180 ? -0.320 -39.951 -22.601 1.00 94.31 180 GLN A CA 1
ATOM 1406 C C . GLN A 1 180 ? -0.857 -39.356 -23.908 1.00 94.31 180 GLN A C 1
ATOM 1408 O O . GLN A 1 180 ? -0.215 -38.481 -24.498 1.00 94.31 180 GLN A O 1
ATOM 1413 N N . TYR A 1 181 ? -2.018 -39.822 -24.353 1.00 93.06 181 TYR A N 1
ATOM 1414 C CA . TYR A 1 181 ? -2.690 -39.370 -25.563 1.00 93.06 181 TYR A CA 1
ATOM 1415 C C . TYR A 1 181 ? -3.984 -38.640 -25.197 1.00 93.06 181 TYR A C 1
ATOM 1417 O O . TYR A 1 181 ? -4.910 -39.194 -24.605 1.00 93.06 181 TYR A O 1
ATOM 1425 N N . LYS A 1 182 ? -4.037 -37.360 -25.568 1.00 89.62 182 LYS A N 1
ATOM 1426 C CA . LYS A 1 182 ? -5.263 -36.560 -25.567 1.00 89.62 182 LYS A CA 1
ATOM 1427 C C . LYS A 1 182 ? -5.568 -36.209 -27.011 1.00 89.62 182 LYS A C 1
ATOM 1429 O O . LYS A 1 182 ? -4.676 -35.713 -27.699 1.00 89.62 182 LYS A O 1
ATOM 1434 N N . VAL A 1 183 ? -6.817 -36.379 -27.438 1.00 81.62 183 VAL A N 1
ATOM 1435 C CA . VAL A 1 183 ? -7.255 -36.080 -28.814 1.00 81.62 183 VAL A CA 1
ATOM 1436 C C . VAL A 1 183 ? -6.837 -34.661 -29.240 1.00 81.62 183 VAL A C 1
ATOM 1438 O O . VAL A 1 183 ? -6.326 -34.470 -30.341 1.00 81.62 183 VAL A O 1
ATOM 1441 N N . ARG A 1 184 ? -6.909 -33.682 -28.322 1.00 76.19 184 ARG A N 1
ATOM 1442 C CA . ARG A 1 184 ? -6.484 -32.282 -28.540 1.00 76.19 184 ARG A CA 1
ATOM 1443 C C . ARG A 1 184 ? -4.993 -32.088 -28.867 1.00 76.19 184 ARG A C 1
ATOM 1445 O O . ARG A 1 184 ? -4.636 -31.108 -29.507 1.00 76.19 184 ARG A O 1
ATOM 1452 N N . ASN A 1 185 ? -4.117 -32.990 -28.412 1.00 76.75 185 ASN A N 1
ATOM 1453 C CA . ASN A 1 185 ? -2.663 -32.883 -28.601 1.00 76.75 185 ASN A CA 1
ATOM 1454 C C . ASN A 1 185 ? -2.196 -33.508 -29.933 1.00 76.75 185 ASN A C 1
ATOM 1456 O O . ASN A 1 185 ? -1.021 -33.374 -30.300 1.00 76.75 185 ASN A O 1
ATOM 1460 N N . GLY A 1 186 ? -3.095 -34.201 -30.643 1.00 83.56 186 GLY A N 1
ATOM 1461 C CA . GLY A 1 186 ? -2.797 -34.898 -31.890 1.00 83.56 186 GLY A CA 1
ATOM 1462 C C . GLY A 1 186 ? -1.686 -35.943 -31.745 1.00 83.56 186 GLY A C 1
ATOM 1463 O O . GLY A 1 186 ? -1.448 -36.495 -30.673 1.00 83.56 186 GLY A O 1
ATOM 1464 N N . THR A 1 187 ? -0.977 -36.217 -32.840 1.00 87.50 187 THR A N 1
ATOM 1465 C CA . THR A 1 187 ? 0.067 -37.255 -32.905 1.00 87.50 187 THR A CA 1
ATOM 1466 C C . THR A 1 187 ? 1.482 -36.742 -32.610 1.00 87.50 187 THR A C 1
ATOM 1468 O O . THR A 1 187 ? 2.455 -37.474 -32.774 1.00 87.50 187 THR A O 1
ATOM 1471 N N . SER A 1 188 ? 1.611 -35.489 -32.168 1.00 83.12 188 SER A N 1
ATOM 1472 C CA . SER A 1 188 ? 2.868 -34.738 -32.033 1.00 83.12 188 SER A CA 1
ATOM 1473 C C . SER A 1 188 ? 3.950 -35.471 -31.230 1.00 83.12 188 SER A C 1
ATOM 1475 O O . SER A 1 188 ? 5.106 -35.530 -31.642 1.00 83.12 188 SER A O 1
ATOM 1477 N N . THR A 1 189 ? 3.573 -36.052 -30.088 1.00 85.12 189 THR A N 1
ATOM 1478 C CA . THR A 1 189 ? 4.476 -36.779 -29.179 1.00 85.12 189 THR A CA 1
ATOM 1479 C C . THR A 1 189 ? 4.878 -38.155 -29.705 1.00 85.12 189 THR A C 1
ATOM 1481 O O . THR A 1 189 ? 5.942 -38.654 -29.355 1.00 85.12 189 THR A O 1
ATOM 1484 N N . MET A 1 190 ? 4.056 -38.761 -30.565 1.00 91.31 190 MET A N 1
ATOM 1485 C CA . MET A 1 190 ? 4.359 -40.043 -31.205 1.00 91.31 190 MET A CA 1
ATOM 1486 C C . MET A 1 190 ? 5.317 -39.860 -32.384 1.00 91.31 190 MET A C 1
ATOM 1488 O O . MET A 1 190 ? 6.197 -40.690 -32.600 1.00 91.31 190 MET A O 1
ATOM 1492 N N . THR A 1 191 ? 5.194 -38.757 -33.130 1.00 87.44 191 THR A N 1
ATOM 1493 C CA . THR A 1 191 ? 6.069 -38.468 -34.277 1.00 87.44 191 THR A CA 1
ATOM 1494 C C . THR A 1 191 ? 7.518 -38.211 -33.853 1.00 87.44 191 THR A C 1
ATOM 1496 O O . THR A 1 191 ? 8.441 -38.534 -34.594 1.00 87.44 191 THR A O 1
ATOM 1499 N N . THR A 1 192 ? 7.741 -37.676 -32.648 1.00 87.75 192 THR A N 1
ATOM 1500 C CA . THR A 1 192 ? 9.086 -37.421 -32.102 1.00 87.75 192 THR A CA 1
ATOM 1501 C C . THR A 1 192 ? 9.726 -38.641 -31.435 1.00 87.75 192 THR A C 1
ATOM 1503 O O . THR A 1 192 ? 10.879 -38.572 -31.008 1.00 87.75 192 THR A O 1
ATOM 1506 N N . HIS A 1 193 ? 9.019 -39.772 -31.352 1.00 90.38 193 HIS A N 1
ATOM 1507 C CA . HIS A 1 193 ? 9.549 -40.989 -30.752 1.00 90.38 193 HIS A CA 1
ATOM 1508 C C . HIS A 1 193 ? 10.585 -41.677 -31.659 1.00 90.38 193 HIS A C 1
ATOM 1510 O O . HIS A 1 193 ? 10.261 -42.239 -32.716 1.00 90.38 193 HIS A O 1
ATOM 1516 N N . ALA A 1 194 ? 11.834 -41.703 -31.196 1.00 87.88 194 ALA A N 1
ATOM 1517 C CA . ALA A 1 194 ? 12.908 -42.498 -31.779 1.00 87.88 194 ALA A CA 1
ATOM 1518 C C . ALA A 1 194 ? 12.963 -43.871 -31.091 1.00 87.88 194 ALA A C 1
ATOM 1520 O O . ALA A 1 194 ? 13.244 -43.964 -29.898 1.00 87.88 194 ALA A O 1
ATOM 1521 N N . CYS A 1 195 ? 12.676 -44.937 -31.843 1.00 87.00 195 CYS A N 1
ATOM 1522 C CA . CYS A 1 195 ? 12.732 -46.305 -31.336 1.00 87.00 195 CYS A CA 1
ATOM 1523 C C . CYS A 1 195 ? 14.069 -46.934 -31.737 1.00 87.00 195 CYS A C 1
ATOM 1525 O O . CYS A 1 195 ? 14.363 -47.017 -32.928 1.00 87.00 195 CYS A O 1
ATOM 1527 N N . ALA A 1 196 ? 14.869 -47.368 -30.759 1.00 73.94 196 ALA A N 1
ATOM 1528 C CA . ALA A 1 196 ? 16.212 -47.906 -30.999 1.00 73.94 196 ALA A CA 1
ATOM 1529 C C . ALA A 1 196 ? 16.219 -49.207 -31.826 1.00 73.94 196 ALA A C 1
ATOM 1531 O O . ALA A 1 196 ? 17.222 -49.528 -32.448 1.00 73.94 196 ALA A O 1
ATOM 1532 N N . THR A 1 197 ? 15.102 -49.936 -31.876 1.00 62.09 197 THR A N 1
ATOM 1533 C CA . THR A 1 197 ? 14.982 -51.211 -32.600 1.00 62.09 197 THR A CA 1
ATOM 1534 C C . THR A 1 197 ? 14.537 -51.069 -34.059 1.00 62.09 197 THR A C 1
ATOM 1536 O O . THR A 1 197 ? 14.434 -52.072 -34.752 1.00 62.09 197 THR A O 1
ATOM 1539 N N . ALA A 1 198 ? 14.301 -49.849 -34.560 1.00 49.31 198 ALA A N 1
ATOM 1540 C CA . ALA A 1 198 ? 13.828 -49.619 -35.932 1.00 49.31 198 ALA A CA 1
ATOM 1541 C C . ALA A 1 198 ? 14.950 -49.400 -36.973 1.00 49.31 198 ALA A C 1
ATOM 1543 O O . ALA A 1 198 ? 14.662 -49.053 -38.117 1.00 49.31 198 ALA A O 1
ATOM 1544 N N . SER A 1 199 ? 16.225 -49.579 -36.611 1.00 40.72 199 SER A N 1
ATOM 1545 C CA . SER A 1 199 ? 17.342 -49.478 -37.558 1.00 40.72 199 SER A CA 1
ATOM 1546 C C . SER A 1 199 ? 17.696 -50.834 -38.177 1.00 40.72 199 SER A C 1
ATOM 1548 O O . SER A 1 199 ? 18.753 -51.395 -37.901 1.00 40.72 199 SER A O 1
ATOM 1550 N N . SER A 1 200 ? 16.826 -51.338 -39.049 1.00 33.78 200 SER A N 1
ATOM 1551 C CA . SER A 1 200 ? 17.222 -52.184 -40.181 1.00 33.78 200 SER A CA 1
ATOM 1552 C C . SER A 1 200 ? 16.244 -51.960 -41.350 1.00 33.78 200 SER A C 1
ATOM 1554 O O . SER A 1 200 ? 15.032 -51.935 -41.135 1.00 33.78 200 SER A O 1
ATOM 1556 N N . PRO A 1 201 ? 16.723 -51.721 -42.587 1.00 42.47 201 PRO A N 1
ATOM 1557 C CA . PRO A 1 201 ? 15.850 -51.524 -43.739 1.00 42.47 201 PRO A CA 1
ATOM 1558 C C . PRO A 1 201 ? 15.520 -52.874 -44.392 1.00 42.47 201 PRO A C 1
ATOM 1560 O O . PRO A 1 201 ? 16.419 -53.606 -44.799 1.00 42.47 201 PRO A O 1
ATOM 1563 N N . SER A 1 202 ? 14.233 -53.198 -44.530 1.00 32.69 202 SER A N 1
ATOM 1564 C CA . SER A 1 202 ? 13.761 -54.344 -45.315 1.00 32.69 202 SER A CA 1
ATOM 1565 C C . SER A 1 202 ? 13.442 -53.931 -46.756 1.00 32.69 202 SER A C 1
ATOM 1567 O O . SER A 1 202 ? 12.590 -53.069 -46.982 1.00 32.69 202 SER A O 1
ATOM 1569 N N . SER A 1 203 ? 14.089 -54.603 -47.710 1.00 33.31 203 SER A N 1
ATOM 1570 C CA . SER A 1 203 ? 13.724 -54.686 -49.127 1.00 33.31 203 SER A CA 1
ATOM 1571 C C . SER A 1 203 ? 13.071 -56.054 -49.405 1.00 33.31 203 SER A C 1
ATOM 1573 O O . SER A 1 203 ? 13.601 -57.066 -48.962 1.00 33.31 203 SER A O 1
ATOM 1575 N N . PHE A 1 204 ? 11.929 -56.033 -50.105 1.00 36.31 204 PHE A N 1
ATOM 1576 C CA . PHE A 1 204 ? 11.281 -57.049 -50.968 1.00 36.31 204 PHE A CA 1
ATOM 1577 C C . PHE A 1 204 ? 11.180 -58.560 -50.596 1.00 36.31 204 PHE A C 1
ATOM 1579 O O . PHE A 1 204 ? 12.161 -59.285 -50.652 1.00 36.31 204 PHE A O 1
ATOM 1586 N N . GLY A 1 205 ? 9.922 -59.039 -50.455 1.00 30.66 205 GLY A N 1
ATOM 1587 C CA . GLY A 1 205 ? 9.258 -60.029 -51.348 1.00 30.66 205 GLY A CA 1
ATOM 1588 C C . GLY A 1 205 ? 9.353 -61.554 -51.083 1.00 30.66 205 GLY A C 1
ATOM 1589 O O . GLY A 1 205 ? 10.443 -62.106 -51.092 1.00 30.66 205 GLY A O 1
ATOM 1590 N N . GLY A 1 206 ? 8.200 -62.258 -51.015 1.00 28.55 206 GLY A N 1
ATOM 1591 C CA . GLY A 1 206 ? 8.085 -63.717 -51.286 1.00 28.55 206 GLY A CA 1
ATOM 1592 C C . GLY A 1 206 ? 7.042 -64.516 -50.466 1.00 28.55 206 GLY A C 1
ATOM 1593 O O . GLY A 1 206 ? 6.904 -64.293 -49.274 1.00 28.55 206 GLY A O 1
ATOM 1594 N N . HIS A 1 207 ? 6.312 -65.440 -51.113 1.00 30.09 207 HIS A N 1
ATOM 1595 C CA . HIS A 1 207 ? 5.092 -66.174 -50.688 1.00 30.09 207 HIS A CA 1
ATOM 1596 C C . HIS A 1 207 ? 5.280 -67.448 -49.793 1.00 30.09 207 HIS A C 1
ATOM 1598 O O . HIS A 1 207 ? 6.280 -68.133 -49.946 1.00 30.09 207 HIS A O 1
ATOM 1604 N N . HIS A 1 208 ? 4.264 -67.746 -48.937 1.00 28.12 208 HIS A N 1
ATOM 1605 C CA . HIS A 1 208 ? 3.621 -69.019 -48.431 1.00 28.12 208 HIS A CA 1
ATOM 1606 C C . HIS A 1 208 ? 4.305 -70.432 -48.546 1.00 28.12 208 HIS A C 1
ATOM 1608 O O . HIS A 1 208 ? 5.030 -70.648 -49.506 1.00 28.12 208 HIS A O 1
ATOM 1614 N N . PRO A 1 209 ? 3.859 -71.513 -47.825 1.00 57.53 209 PRO A N 1
ATOM 1615 C CA . PRO A 1 209 ? 3.533 -71.727 -46.388 1.00 57.53 209 PRO A CA 1
ATOM 1616 C C . PRO A 1 209 ? 3.948 -73.123 -45.786 1.00 57.53 209 PRO A C 1
ATOM 1618 O O . PRO A 1 209 ? 4.430 -73.998 -46.489 1.00 57.53 209 PRO A O 1
ATOM 1621 N N . MET A 1 210 ? 3.603 -73.340 -44.498 1.00 28.48 210 MET A N 1
ATOM 1622 C CA . MET A 1 210 ? 3.469 -74.608 -43.720 1.00 28.48 210 MET A CA 1
ATOM 1623 C C . MET A 1 210 ? 4.727 -75.378 -43.255 1.00 28.48 210 MET A C 1
ATOM 1625 O O . MET A 1 210 ? 5.453 -75.924 -44.071 1.00 28.48 210 MET A O 1
ATOM 1629 N N . LEU A 1 211 ? 4.897 -75.557 -41.931 1.00 28.42 211 LEU A N 1
ATOM 1630 C CA . LEU A 1 211 ? 4.626 -76.810 -41.185 1.00 28.42 211 LEU A CA 1
ATOM 1631 C C . LEU A 1 211 ? 5.058 -76.717 -39.704 1.00 28.42 211 LEU A C 1
ATOM 1633 O O . LEU A 1 211 ? 5.907 -75.924 -39.311 1.00 28.42 211 LEU A O 1
ATOM 1637 N N . VAL A 1 212 ? 4.378 -77.545 -38.919 1.00 30.75 212 VAL A N 1
ATOM 1638 C CA . VAL A 1 212 ? 4.444 -77.828 -37.479 1.00 30.75 212 VAL A CA 1
ATOM 1639 C C . VAL A 1 212 ? 5.732 -78.612 -37.151 1.00 30.75 212 VAL A C 1
ATOM 1641 O O . VAL A 1 212 ? 6.130 -79.419 -37.982 1.00 30.75 212 VAL A O 1
ATOM 1644 N N . ASP A 1 213 ? 6.398 -78.395 -36.003 1.00 24.62 213 ASP A N 1
ATOM 1645 C CA . ASP A 1 213 ? 6.420 -79.362 -34.877 1.00 24.62 213 ASP A CA 1
ATOM 1646 C C . ASP A 1 213 ? 7.435 -79.076 -33.735 1.00 24.62 213 ASP A C 1
ATOM 1648 O O . ASP A 1 213 ? 8.478 -78.444 -33.880 1.00 24.62 213 ASP A O 1
ATOM 1652 N N . THR A 1 214 ? 7.019 -79.597 -32.586 1.00 28.92 214 THR A N 1
ATOM 1653 C CA . THR A 1 214 ? 7.501 -79.810 -31.209 1.00 28.92 214 THR A CA 1
ATOM 1654 C C . THR A 1 214 ? 8.993 -79.852 -30.784 1.00 28.92 214 THR A C 1
ATOM 1656 O O . THR A 1 214 ? 9.752 -80.699 -31.230 1.00 28.92 214 THR A O 1
ATOM 1659 N N . THR A 1 215 ? 9.284 -79.112 -29.688 1.00 27.55 215 THR A N 1
ATOM 1660 C CA . THR A 1 215 ? 9.930 -79.502 -28.382 1.00 27.55 215 THR A CA 1
ATOM 1661 C C . THR A 1 215 ? 11.350 -80.160 -28.326 1.00 27.55 215 THR A C 1
ATOM 1663 O O . THR A 1 215 ? 11.936 -80.457 -29.353 1.00 27.55 215 THR A O 1
ATOM 1666 N N . PRO A 1 216 ? 11.939 -80.466 -27.137 1.00 51.69 216 PRO A N 1
ATOM 1667 C CA . PRO A 1 216 ? 12.492 -79.571 -26.097 1.00 51.69 216 PRO A CA 1
ATOM 1668 C C . PRO A 1 216 ? 13.923 -79.996 -25.629 1.00 51.69 216 PRO A C 1
ATOM 1670 O O . PRO A 1 216 ? 14.339 -81.119 -25.890 1.00 51.69 216 PRO A O 1
ATOM 1673 N N . ARG A 1 217 ? 14.654 -79.180 -24.835 1.00 26.64 217 ARG A N 1
ATOM 1674 C CA . ARG A 1 217 ? 15.532 -79.658 -23.719 1.00 26.64 217 ARG A CA 1
ATOM 1675 C C . ARG A 1 217 ? 16.243 -78.532 -22.936 1.00 26.64 217 ARG A C 1
ATOM 1677 O O . ARG A 1 217 ? 16.979 -77.724 -23.486 1.00 26.64 217 ARG A O 1
ATOM 1684 N N . LYS A 1 218 ? 16.020 -78.552 -21.617 1.00 27.86 218 LYS A N 1
ATOM 1685 C CA . LYS A 1 218 ? 16.824 -78.012 -20.487 1.00 27.86 218 LYS A CA 1
ATOM 1686 C C . LYS A 1 218 ? 17.870 -79.090 -20.069 1.00 27.86 218 LYS A C 1
ATOM 1688 O O . LYS A 1 218 ? 17.776 -80.182 -20.635 1.00 27.86 218 LYS A O 1
ATOM 1693 N N . PRO A 1 219 ? 18.678 -78.966 -18.982 1.00 49.94 219 PRO A N 1
ATOM 1694 C CA . PRO A 1 219 ? 19.231 -77.820 -18.213 1.00 49.94 219 PRO A CA 1
ATOM 1695 C C . PRO A 1 219 ? 20.733 -78.015 -17.815 1.00 49.94 219 PRO A C 1
ATOM 1697 O O . PRO A 1 219 ? 21.278 -79.068 -18.106 1.00 49.94 219 PRO A O 1
ATOM 1700 N N . THR A 1 220 ? 21.353 -77.045 -17.103 1.00 26.56 220 THR A N 1
ATOM 1701 C CA . THR A 1 220 ? 22.221 -77.180 -15.876 1.00 26.56 220 THR A CA 1
ATOM 1702 C C . THR A 1 220 ? 22.925 -75.832 -15.583 1.00 26.56 220 THR A C 1
ATOM 1704 O O . THR A 1 220 ? 23.634 -75.330 -16.445 1.00 26.56 220 THR A O 1
ATOM 1707 N N . THR A 1 221 ? 22.535 -75.047 -14.562 1.00 30.31 221 THR A N 1
ATOM 1708 C CA . THR A 1 221 ? 23.006 -74.993 -13.143 1.00 30.31 221 THR A CA 1
ATOM 1709 C C . THR A 1 221 ? 24.453 -74.519 -12.919 1.00 30.31 221 THR A C 1
ATOM 1711 O O . THR A 1 221 ? 25.377 -75.249 -13.243 1.00 30.31 221 THR A O 1
ATOM 1714 N N . HIS A 1 222 ? 24.654 -73.361 -12.263 1.00 28.94 222 HIS A N 1
ATOM 1715 C CA . HIS A 1 222 ? 25.059 -73.258 -10.841 1.00 28.94 222 HIS A CA 1
ATOM 1716 C C . HIS A 1 222 ? 25.340 -71.804 -10.377 1.00 28.94 222 HIS A C 1
ATOM 1718 O O . HIS A 1 222 ? 26.027 -71.067 -11.068 1.00 28.94 222 HIS A O 1
ATOM 1724 N N . HIS A 1 223 ? 24.819 -71.493 -9.171 1.00 30.00 223 HIS A N 1
ATOM 1725 C CA . HIS A 1 223 ? 25.321 -70.622 -8.075 1.00 30.00 223 HIS A CA 1
ATOM 1726 C C . HIS A 1 223 ? 25.767 -69.164 -8.338 1.00 30.00 223 HIS A C 1
ATOM 1728 O O . HIS A 1 223 ? 26.401 -68.862 -9.329 1.00 30.00 223 HIS A O 1
ATOM 1734 N N . ALA A 1 224 ? 25.571 -68.183 -7.450 1.00 28.20 224 ALA A N 1
ATOM 1735 C CA . ALA A 1 224 ? 24.867 -68.072 -6.173 1.00 28.20 224 ALA A CA 1
ATOM 1736 C C . ALA A 1 224 ? 24.616 -66.572 -5.881 1.00 28.20 224 ALA A C 1
ATOM 1738 O O . ALA A 1 224 ? 25.367 -65.696 -6.296 1.00 28.20 224 ALA A O 1
ATOM 1739 N N . ASN A 1 225 ? 23.517 -66.333 -5.173 1.00 28.47 225 ASN A N 1
ATOM 1740 C CA . ASN A 1 225 ? 22.995 -65.087 -4.591 1.00 28.47 225 ASN A CA 1
ATOM 1741 C C . ASN A 1 225 ? 23.655 -64.867 -3.189 1.00 28.47 225 ASN A C 1
ATOM 1743 O O . ASN A 1 225 ? 24.504 -65.683 -2.829 1.00 28.47 225 ASN A O 1
ATOM 1747 N N . PRO A 1 226 ? 23.158 -64.018 -2.256 1.00 51.56 226 PRO A N 1
ATOM 1748 C CA . PRO A 1 226 ? 22.494 -62.698 -2.314 1.00 51.56 226 PRO A CA 1
ATOM 1749 C C . PRO A 1 226 ? 22.941 -61.727 -1.171 1.00 51.56 226 PRO A C 1
ATOM 1751 O O . PRO A 1 226 ? 23.676 -62.101 -0.263 1.00 51.56 226 PRO A O 1
ATOM 1754 N N . GLY A 1 227 ? 22.330 -60.532 -1.109 1.00 26.48 227 GLY A N 1
ATOM 1755 C CA . GLY A 1 227 ? 21.881 -59.926 0.168 1.00 26.48 227 GLY A CA 1
ATOM 1756 C C . GLY A 1 227 ? 22.023 -58.393 0.238 1.00 26.48 227 GLY A C 1
ATOM 1757 O O . GLY A 1 227 ? 23.138 -57.900 0.192 1.00 26.48 227 GLY A O 1
ATOM 1758 N N . MET A 1 228 ? 20.951 -57.578 0.163 1.00 28.75 228 MET A N 1
ATOM 1759 C CA . MET A 1 228 ? 20.002 -57.177 1.243 1.00 28.75 228 MET A CA 1
ATOM 1760 C C . MET A 1 228 ? 20.678 -56.356 2.371 1.00 28.75 228 MET A C 1
ATOM 1762 O O . MET A 1 228 ? 21.693 -56.801 2.875 1.00 28.75 228 MET A O 1
ATOM 1766 N N . LYS A 1 229 ? 20.195 -55.207 2.891 1.00 29.42 229 LYS A N 1
ATOM 1767 C CA . LYS A 1 229 ? 18.825 -54.697 3.171 1.00 29.42 229 LYS A CA 1
ATOM 1768 C C . LYS A 1 229 ? 18.888 -53.243 3.750 1.00 29.42 229 LYS A C 1
ATOM 1770 O O . LYS A 1 229 ? 19.864 -52.952 4.423 1.00 29.42 229 LYS A O 1
ATOM 1775 N N . ARG A 1 230 ? 17.772 -52.483 3.605 1.00 28.08 230 ARG A N 1
ATOM 1776 C CA . ARG A 1 230 ? 17.047 -51.561 4.565 1.00 28.08 230 ARG A CA 1
ATOM 1777 C C . ARG A 1 230 ? 17.793 -50.338 5.167 1.00 28.08 230 ARG A C 1
ATOM 1779 O O . ARG A 1 230 ? 18.947 -50.472 5.518 1.00 28.08 230 ARG A O 1
ATOM 1786 N N . SER A 1 231 ? 17.280 -49.095 5.257 1.00 28.69 231 SER A N 1
ATOM 1787 C CA . SER A 1 231 ? 15.993 -48.437 5.654 1.00 28.69 231 SER A CA 1
ATOM 1788 C C . SER A 1 231 ? 15.897 -47.998 7.135 1.00 28.69 231 SER A C 1
ATOM 1790 O O . SER A 1 231 ? 16.063 -48.852 7.998 1.00 28.69 231 SER A O 1
ATOM 1792 N N . ALA A 1 232 ? 15.447 -46.732 7.340 1.00 27.91 232 ALA A N 1
ATOM 1793 C CA . ALA A 1 232 ? 14.821 -46.094 8.539 1.00 27.91 232 ALA A CA 1
ATOM 1794 C C . ALA A 1 232 ? 15.767 -45.744 9.733 1.00 27.91 232 ALA A C 1
ATOM 1796 O O . ALA A 1 232 ? 16.771 -46.421 9.882 1.00 27.91 232 ALA A O 1
ATOM 1797 N N . THR A 1 233 ? 15.606 -44.729 10.613 1.00 28.66 233 THR A N 1
ATOM 1798 C CA . THR A 1 233 ? 14.520 -43.790 11.022 1.00 28.66 233 THR A CA 1
ATOM 1799 C C . THR A 1 233 ? 15.084 -42.669 11.950 1.00 28.66 233 THR A C 1
ATOM 1801 O O . THR A 1 233 ? 16.270 -42.666 12.259 1.00 28.66 233 THR A O 1
ATOM 1804 N N . GLU A 1 234 ? 14.208 -41.744 12.368 1.00 27.61 234 GLU A N 1
ATOM 1805 C CA . GLU A 1 234 ? 14.324 -40.511 13.186 1.00 27.61 234 GLU A CA 1
ATOM 1806 C C . GLU A 1 234 ? 14.771 -40.608 14.682 1.00 27.61 234 GLU A C 1
ATOM 1808 O O . GLU A 1 234 ? 14.785 -41.687 15.265 1.00 27.61 234 GLU A O 1
ATOM 1813 N N . PHE A 1 235 ? 14.957 -39.408 15.285 1.00 27.25 235 PHE A N 1
ATOM 1814 C CA . PHE A 1 235 ? 14.725 -38.941 16.685 1.00 27.25 235 PHE A CA 1
ATOM 1815 C C . PHE A 1 235 ? 15.907 -38.564 17.633 1.00 27.25 235 PHE A C 1
ATOM 1817 O O . PHE A 1 235 ? 16.708 -39.388 18.048 1.00 27.25 235 PHE A O 1
ATOM 1824 N N . LEU A 1 236 ? 15.911 -37.256 17.967 1.00 27.86 236 LEU A N 1
ATOM 1825 C CA . LEU A 1 236 ? 16.249 -36.454 19.173 1.00 27.86 236 LEU A CA 1
ATOM 1826 C C . LEU A 1 236 ? 17.174 -36.922 20.339 1.00 27.86 236 LEU A C 1
ATOM 1828 O O . LEU A 1 236 ? 17.008 -37.993 20.903 1.00 27.86 236 LEU A O 1
ATOM 1832 N N . HIS A 1 237 ? 17.921 -35.904 20.826 1.00 27.77 237 HIS A N 1
ATOM 1833 C CA . HIS A 1 237 ? 18.367 -35.554 22.205 1.00 27.77 237 HIS A CA 1
ATOM 1834 C C . HIS A 1 237 ? 19.801 -35.878 22.696 1.00 27.77 237 HIS A C 1
ATOM 1836 O O . HIS A 1 237 ? 20.191 -37.030 22.817 1.00 27.77 237 HIS A O 1
ATOM 1842 N N . GLY A 1 238 ? 20.492 -34.803 23.131 1.00 24.73 238 GLY A N 1
ATOM 1843 C CA . GLY A 1 238 ? 21.291 -34.734 24.372 1.00 24.73 238 GLY A CA 1
ATOM 1844 C C . GLY A 1 238 ? 22.799 -35.023 24.297 1.00 24.73 238 GLY A C 1
ATOM 1845 O O . GLY A 1 238 ? 23.191 -36.164 24.105 1.00 24.73 238 GLY A O 1
ATOM 1846 N N . GLY A 1 239 ? 23.647 -34.001 24.513 1.00 22.83 239 GLY A N 1
ATOM 1847 C CA . GLY A 1 239 ? 25.091 -34.153 24.826 1.00 22.83 239 GLY A CA 1
ATOM 1848 C C . GLY A 1 239 ? 25.343 -34.520 26.306 1.00 22.83 239 GLY A C 1
ATOM 1849 O O . GLY A 1 239 ? 24.401 -34.986 26.944 1.00 22.83 239 GLY A O 1
ATOM 1850 N N . PRO A 1 240 ? 26.514 -34.226 26.928 1.00 48.81 240 PRO A N 1
ATOM 1851 C CA . PRO A 1 240 ? 27.826 -33.825 26.392 1.00 48.81 240 PRO A CA 1
ATOM 1852 C C . PRO A 1 240 ? 29.057 -34.544 27.044 1.00 48.81 240 PRO A C 1
ATOM 1854 O O . PRO A 1 240 ? 28.931 -35.316 27.986 1.00 48.81 240 PRO A O 1
ATOM 1857 N N . ASN A 1 241 ? 30.254 -34.173 26.555 1.00 28.16 241 ASN A N 1
ATOM 1858 C CA . ASN A 1 241 ? 31.610 -34.209 27.153 1.00 28.16 241 ASN A CA 1
ATOM 1859 C C . ASN A 1 241 ? 32.338 -35.536 27.479 1.00 28.16 241 ASN A C 1
ATOM 1861 O O . ASN A 1 241 ? 32.018 -36.240 28.429 1.00 28.16 241 ASN A O 1
ATOM 1865 N N . SER A 1 242 ? 33.492 -35.747 26.822 1.00 26.52 242 SER A N 1
ATOM 1866 C CA . SER A 1 242 ? 34.821 -35.781 27.482 1.00 26.52 242 SER A CA 1
ATOM 1867 C C . SER A 1 242 ? 35.991 -35.918 26.479 1.00 26.52 242 SER A C 1
ATOM 1869 O O . SER A 1 242 ? 36.009 -36.796 25.626 1.00 26.52 242 SER A O 1
ATOM 1871 N N . THR A 1 243 ? 36.928 -34.966 26.586 1.00 27.44 243 THR A N 1
ATOM 1872 C CA . THR A 1 243 ? 38.405 -35.074 26.532 1.00 27.44 243 THR A CA 1
ATOM 1873 C C . THR A 1 243 ? 39.097 -36.156 25.682 1.00 27.44 243 THR A C 1
ATOM 1875 O O . THR A 1 243 ? 38.930 -37.338 25.936 1.00 27.44 243 THR A O 1
ATOM 1878 N N . ILE A 1 244 ? 40.044 -35.735 24.821 1.00 27.08 244 ILE A N 1
ATOM 1879 C CA . ILE A 1 244 ? 41.448 -36.219 24.748 1.00 27.08 244 ILE A CA 1
ATOM 1880 C C . ILE A 1 244 ? 42.287 -35.280 23.848 1.00 27.08 244 ILE A C 1
ATOM 1882 O O . ILE A 1 244 ? 41.785 -34.621 22.944 1.00 27.08 244 ILE A O 1
ATOM 1886 N N . ALA A 1 245 ? 43.570 -35.194 24.195 1.00 25.94 245 ALA A N 1
ATOM 1887 C CA . ALA A 1 245 ? 44.567 -34.186 23.860 1.00 25.94 245 ALA A CA 1
ATOM 1888 C C . ALA A 1 245 ? 45.449 -34.463 22.613 1.00 25.94 245 ALA A C 1
ATOM 1890 O O . ALA A 1 245 ? 45.403 -35.530 22.006 1.00 25.94 245 ALA A O 1
ATOM 1891 N N . SER A 1 246 ? 46.378 -33.512 22.394 1.00 26.84 246 SER A N 1
ATOM 1892 C CA . SER A 1 246 ? 47.623 -33.541 21.586 1.00 26.84 246 SER A CA 1
ATOM 1893 C C . SER A 1 246 ? 47.459 -33.195 20.091 1.00 26.84 246 SER A C 1
ATOM 1895 O O . SER A 1 246 ? 46.482 -33.584 19.474 1.00 26.84 246 SER A O 1
ATOM 1897 N N . SER A 1 247 ? 48.331 -32.440 19.415 1.00 27.30 247 SER A N 1
ATOM 1898 C CA . SER A 1 247 ? 49.651 -31.880 19.732 1.00 27.30 247 SER A CA 1
ATOM 1899 C C . SER A 1 247 ? 50.015 -30.763 18.733 1.00 27.30 247 SER A C 1
ATOM 1901 O O . SER A 1 247 ? 49.645 -30.804 17.564 1.00 27.30 247 SER A O 1
ATOM 1903 N N . GLN A 1 248 ? 50.799 -29.808 19.235 1.00 28.97 248 GLN A N 1
ATOM 1904 C CA . GLN A 1 248 ? 51.612 -28.762 18.582 1.00 28.97 248 GLN A CA 1
ATOM 1905 C C . GLN A 1 248 ? 52.574 -29.285 17.465 1.00 28.97 248 GLN A C 1
ATOM 1907 O O . GLN A 1 248 ? 52.734 -30.505 17.404 1.00 28.97 248 GLN A O 1
ATOM 1912 N N . PRO A 1 249 ? 53.281 -28.445 16.639 1.00 46.22 249 PRO A N 1
ATOM 1913 C CA . PRO A 1 249 ? 54.098 -27.314 17.131 1.00 46.22 249 PRO A CA 1
ATOM 1914 C C . PRO A 1 249 ? 54.380 -26.056 16.258 1.00 46.22 249 PRO A C 1
ATOM 1916 O O . PRO A 1 249 ? 54.326 -26.066 15.035 1.00 46.22 249 PRO A O 1
ATOM 1919 N N . ARG A 1 250 ? 54.866 -25.036 17.004 1.00 27.09 250 ARG A N 1
ATOM 1920 C CA . ARG A 1 250 ? 55.910 -24.007 16.723 1.00 27.09 250 ARG A CA 1
ATOM 1921 C C . ARG A 1 250 ? 55.604 -22.851 15.753 1.00 27.09 250 ARG A C 1
ATOM 1923 O O . ARG A 1 250 ? 55.426 -23.040 14.564 1.00 27.09 250 ARG A O 1
ATOM 1930 N N . GLN A 1 251 ? 55.436 -21.631 16.282 1.00 29.02 251 GLN A N 1
ATOM 1931 C CA . GLN A 1 251 ? 56.451 -20.612 16.663 1.00 29.02 251 GLN A CA 1
ATOM 1932 C C . GLN A 1 251 ? 56.967 -19.780 15.473 1.00 29.02 251 GLN A C 1
ATOM 1934 O O . GLN A 1 251 ? 57.785 -20.260 14.698 1.00 29.02 251 GLN A O 1
ATOM 1939 N N . ASN A 1 252 ? 56.612 -18.488 15.425 1.00 27.02 252 ASN A N 1
ATOM 1940 C CA . ASN A 1 252 ? 57.628 -17.440 15.568 1.00 27.02 252 ASN A CA 1
ATOM 1941 C C . ASN A 1 252 ? 57.050 -16.052 15.877 1.00 27.02 252 ASN A C 1
ATOM 1943 O O . ASN A 1 252 ? 56.048 -15.610 15.325 1.00 27.02 252 ASN A O 1
ATOM 1947 N N . SER A 1 253 ? 57.739 -15.403 16.807 1.00 28.89 253 SER A N 1
ATOM 1948 C CA . SER A 1 253 ? 57.439 -14.149 17.488 1.00 28.89 253 SER A CA 1
ATOM 1949 C C . SER A 1 253 ? 57.827 -12.907 16.681 1.00 28.89 253 SER A C 1
ATOM 1951 O O . SER A 1 253 ? 58.834 -12.931 15.978 1.00 28.89 253 SER A O 1
ATOM 1953 N N . LYS A 1 254 ? 57.149 -11.776 16.930 1.00 29.61 254 LYS A N 1
ATOM 1954 C CA . LYS A 1 254 ? 57.790 -10.449 17.055 1.00 29.61 254 LYS A CA 1
ATOM 1955 C C . LYS A 1 254 ? 56.870 -9.452 17.783 1.00 29.61 254 LYS A C 1
ATOM 1957 O O . LYS A 1 254 ? 55.858 -9.021 17.247 1.00 29.61 254 LYS A O 1
ATOM 1962 N N . ARG A 1 255 ? 57.241 -9.115 19.027 1.00 30.67 255 ARG A N 1
ATOM 1963 C CA . ARG A 1 255 ? 56.826 -7.902 19.768 1.00 30.67 255 ARG A CA 1
ATOM 1964 C C . ARG A 1 255 ? 57.593 -6.687 19.217 1.00 30.67 255 ARG A C 1
ATOM 1966 O O . ARG A 1 255 ? 58.710 -6.882 18.745 1.00 30.67 255 ARG A O 1
ATOM 1973 N N . VAL A 1 256 ? 57.038 -5.469 19.297 1.00 30.30 256 VAL A N 1
ATOM 1974 C CA . VAL A 1 256 ? 57.482 -4.287 20.112 1.00 30.30 256 VAL A CA 1
ATOM 1975 C C . VAL A 1 256 ? 57.259 -3.049 19.205 1.00 30.30 256 VAL A C 1
ATOM 1977 O O . VAL A 1 256 ? 57.548 -3.182 18.024 1.00 30.30 256 VAL A O 1
ATOM 1980 N N . PHE A 1 257 ? 56.790 -1.841 19.558 1.00 25.88 257 PHE A N 1
ATOM 1981 C CA . PHE A 1 257 ? 56.306 -1.144 20.765 1.00 25.88 257 PHE A CA 1
ATOM 1982 C C . PHE A 1 257 ? 55.432 0.063 20.312 1.00 25.88 257 PHE A C 1
ATOM 1984 O O . PHE A 1 257 ? 55.483 0.454 19.147 1.00 25.88 257 PHE A O 1
ATOM 1991 N N . HIS A 1 258 ? 54.693 0.680 21.245 1.00 32.59 258 HIS A N 1
ATOM 1992 C CA . HIS A 1 258 ? 53.996 1.971 21.088 1.00 32.59 258 HIS A CA 1
ATOM 1993 C C . HIS A 1 258 ? 54.952 3.178 21.066 1.00 32.59 258 HIS A C 1
ATOM 1995 O O . HIS A 1 258 ? 55.982 3.161 21.738 1.00 32.59 258 HIS A O 1
ATOM 2001 N N . GLY A 1 259 ? 54.540 4.261 20.394 1.00 26.23 259 GLY A N 1
ATOM 2002 C CA . GLY A 1 259 ? 55.144 5.593 20.502 1.00 26.23 259 GLY A CA 1
ATOM 2003 C C . GLY A 1 259 ? 54.335 6.661 19.755 1.00 26.23 259 GLY A C 1
ATOM 2004 O O . GLY A 1 259 ? 53.982 6.477 18.598 1.00 26.23 259 GLY A O 1
ATOM 2005 N N . THR A 1 260 ? 54.000 7.734 20.462 1.00 30.50 260 THR A N 1
ATOM 2006 C CA . THR A 1 260 ? 53.007 8.787 20.194 1.00 30.50 260 THR A CA 1
ATOM 2007 C C . THR A 1 260 ? 53.548 10.047 19.494 1.00 30.50 260 THR A C 1
ATOM 2009 O O . THR A 1 260 ? 54.737 10.327 19.559 1.00 30.50 260 THR A O 1
ATOM 2012 N N . SER A 1 261 ? 52.592 10.843 18.978 1.00 29.36 261 SER A N 1
ATOM 2013 C CA . SER A 1 261 ? 52.542 12.320 18.837 1.00 29.36 261 SER A CA 1
ATOM 2014 C C . SER A 1 261 ? 53.432 13.059 17.820 1.00 29.36 261 SER A C 1
ATOM 2016 O O . SER A 1 261 ? 54.650 13.020 17.919 1.00 29.36 261 SER A O 1
ATOM 2018 N N . SER A 1 262 ? 52.777 13.819 16.924 1.00 28.73 262 SER A N 1
ATOM 2019 C CA . SER A 1 262 ? 52.647 15.303 16.890 1.00 28.73 262 SER A CA 1
ATOM 2020 C C . SER A 1 262 ? 52.879 15.936 15.500 1.00 28.73 262 SER A C 1
ATOM 2022 O O . SER A 1 262 ? 53.909 15.716 14.877 1.00 28.73 262 SER A O 1
ATOM 2024 N N . SER A 1 263 ? 51.889 16.735 15.075 1.00 31.84 263 SER A N 1
ATOM 2025 C CA . SER A 1 263 ? 51.816 17.694 13.937 1.00 31.84 263 SER A CA 1
ATOM 2026 C C . SER A 1 263 ? 52.832 18.869 14.066 1.00 31.84 263 SER A C 1
ATOM 2028 O O . SER A 1 263 ? 53.468 18.897 15.124 1.00 31.84 263 SER A O 1
ATOM 2030 N N . PRO A 1 264 ? 52.953 19.892 13.160 1.00 54.16 264 PRO A N 1
ATOM 2031 C CA . PRO A 1 264 ? 52.114 20.281 11.992 1.00 54.16 264 PRO A CA 1
ATOM 2032 C C . PRO A 1 264 ? 52.848 20.839 10.714 1.00 54.16 264 PRO A C 1
ATOM 2034 O O . PRO A 1 264 ? 54.071 20.932 10.690 1.00 54.16 264 PRO A O 1
ATOM 2037 N N . ASP A 1 265 ? 52.041 21.252 9.708 1.00 29.92 265 ASP A N 1
ATOM 2038 C CA . ASP A 1 265 ? 52.247 22.234 8.595 1.00 29.92 265 ASP A CA 1
ATOM 2039 C C . ASP A 1 265 ? 53.308 21.935 7.493 1.00 29.92 265 ASP A C 1
ATOM 2041 O O . ASP A 1 265 ? 54.392 21.457 7.782 1.00 29.92 265 ASP A O 1
ATOM 2045 N N . SER A 1 266 ? 53.169 22.211 6.182 1.00 30.97 266 SER A N 1
ATOM 2046 C CA . SER A 1 266 ? 52.209 22.954 5.340 1.00 30.97 266 SER A CA 1
ATOM 2047 C C . SER A 1 266 ? 52.428 22.634 3.832 1.00 30.97 266 SER A C 1
ATOM 2049 O O . SER A 1 266 ? 53.551 22.416 3.388 1.00 30.97 266 SER A O 1
ATOM 2051 N N . ASP A 1 267 ? 51.318 22.575 3.091 1.00 29.47 267 ASP A N 1
ATOM 2052 C CA . ASP A 1 267 ? 50.998 22.972 1.702 1.00 29.47 267 ASP A CA 1
ATOM 2053 C C . ASP A 1 267 ? 51.939 22.893 0.456 1.00 29.47 267 ASP A C 1
ATOM 2055 O O . ASP A 1 267 ? 52.956 23.566 0.330 1.00 29.47 267 ASP A O 1
ATOM 2059 N N . VAL A 1 268 ? 51.357 22.226 -0.569 1.00 31.02 268 VAL A N 1
ATOM 2060 C CA . VAL A 1 268 ? 51.250 22.557 -2.019 1.00 31.02 268 VAL A CA 1
ATOM 2061 C C . VAL A 1 268 ? 52.409 22.214 -2.984 1.00 31.02 268 VAL A C 1
ATOM 2063 O O . VAL A 1 268 ? 53.385 22.941 -3.122 1.00 31.02 268 VAL A O 1
ATOM 2066 N N . THR A 1 269 ? 52.221 21.165 -3.809 1.00 30.55 269 THR A N 1
ATOM 2067 C CA . THR A 1 269 ? 52.050 21.252 -5.290 1.00 30.55 269 THR A CA 1
ATOM 2068 C C . THR A 1 269 ? 51.894 19.873 -5.973 1.00 30.55 269 THR A C 1
ATOM 2070 O O . THR A 1 269 ? 52.598 18.919 -5.670 1.00 30.55 269 THR A O 1
ATOM 2073 N N . SER A 1 270 ? 51.000 19.833 -6.971 1.00 28.17 270 SER A N 1
ATOM 2074 C CA . SER A 1 270 ? 50.979 18.956 -8.161 1.00 28.17 270 SER A CA 1
ATOM 2075 C C . SER A 1 270 ? 50.726 17.446 -8.018 1.00 28.17 270 SER A C 1
ATOM 2077 O O . SER A 1 270 ? 51.615 16.632 -7.793 1.00 28.17 270 SER A O 1
ATOM 2079 N N . SER A 1 271 ? 49.483 17.059 -8.321 1.00 29.69 271 SER A N 1
ATOM 2080 C CA . SER A 1 271 ? 49.052 15.681 -8.563 1.00 29.69 271 SER A CA 1
ATOM 2081 C C . SER A 1 271 ? 49.461 15.192 -9.960 1.00 29.69 271 SER A C 1
ATOM 2083 O O . SER A 1 271 ? 48.985 15.716 -10.967 1.00 29.69 271 SER A O 1
ATOM 2085 N N . GLN A 1 272 ? 50.278 14.138 -10.025 1.00 28.97 272 GLN A N 1
ATOM 2086 C CA . GLN A 1 272 ? 50.368 13.249 -11.184 1.00 28.97 272 GLN A CA 1
ATOM 2087 C C . GLN A 1 272 ? 50.212 11.785 -10.758 1.00 28.97 272 GLN A C 1
ATOM 2089 O O . GLN A 1 272 ? 50.713 11.336 -9.732 1.00 28.97 272 GLN A O 1
ATOM 2094 N N . LEU A 1 273 ? 49.444 11.093 -11.592 1.00 32.47 273 LEU A N 1
ATOM 2095 C CA . LEU A 1 273 ? 48.991 9.710 -11.555 1.00 32.47 273 LEU A CA 1
ATOM 2096 C C . LEU A 1 273 ? 50.127 8.689 -11.387 1.00 32.47 273 LEU A C 1
ATOM 2098 O O . LEU A 1 273 ? 51.058 8.692 -12.184 1.00 32.47 273 LEU A O 1
ATOM 2102 N N . PHE A 1 274 ? 49.960 7.719 -10.481 1.00 27.73 274 PHE A N 1
ATOM 2103 C CA . PHE A 1 274 ? 50.544 6.383 -10.638 1.00 27.73 274 PHE A CA 1
ATOM 2104 C C . PHE A 1 274 ? 49.556 5.300 -10.189 1.00 27.73 274 PHE A C 1
ATOM 2106 O O . PHE A 1 274 ? 49.206 5.174 -9.018 1.00 27.73 274 PHE A O 1
ATOM 2113 N N . LEU A 1 275 ? 49.105 4.531 -11.182 1.00 27.55 275 LEU A N 1
ATOM 2114 C CA . LEU A 1 275 ? 48.370 3.278 -11.056 1.00 27.55 275 LEU A CA 1
ATOM 2115 C C . LEU A 1 275 ? 49.293 2.194 -10.487 1.00 27.55 275 LEU A C 1
ATOM 2117 O O . LEU A 1 275 ? 50.383 1.951 -11.006 1.00 27.55 275 LEU A O 1
ATOM 2121 N N . THR A 1 276 ? 48.836 1.523 -9.436 1.00 29.17 276 THR A N 1
ATOM 2122 C CA . THR A 1 276 ? 49.472 0.347 -8.847 1.00 29.17 276 THR A CA 1
ATOM 2123 C C . THR A 1 276 ? 49.172 -0.904 -9.676 1.00 29.17 276 THR A C 1
ATOM 2125 O O . THR A 1 276 ? 48.025 -1.311 -9.852 1.00 29.17 276 THR A O 1
ATOM 2128 N N . ASN A 1 277 ? 50.244 -1.522 -10.175 1.00 27.08 277 ASN A N 1
ATOM 2129 C CA . ASN A 1 277 ? 50.267 -2.852 -10.779 1.00 27.08 277 ASN A CA 1
ATOM 2130 C C . ASN A 1 277 ? 49.941 -3.927 -9.729 1.00 27.08 277 ASN A C 1
ATOM 2132 O O . ASN A 1 277 ? 50.666 -4.065 -8.744 1.00 27.08 277 ASN A O 1
ATOM 2136 N N . TYR A 1 278 ? 48.907 -4.734 -9.974 1.00 27.31 278 TYR A N 1
ATOM 2137 C CA . TYR A 1 278 ? 48.690 -5.998 -9.267 1.00 27.31 278 TYR A CA 1
ATOM 2138 C C . TYR A 1 278 ? 49.372 -7.140 -10.032 1.00 27.31 278 TYR A C 1
ATOM 2140 O O . TYR A 1 278 ? 49.046 -7.430 -11.183 1.00 27.31 278 TYR A O 1
ATOM 2148 N N . HIS A 1 279 ? 50.334 -7.785 -9.373 1.00 27.78 279 HIS A N 1
ATOM 2149 C CA . HIS A 1 279 ? 51.033 -8.978 -9.843 1.00 27.78 279 HIS A CA 1
ATOM 2150 C C . HIS A 1 279 ? 50.092 -10.192 -9.917 1.00 27.78 279 HIS A C 1
ATOM 2152 O O . HIS A 1 279 ? 49.501 -10.599 -8.917 1.00 27.78 279 HIS A O 1
ATOM 2158 N N . HIS A 1 280 ? 50.022 -10.826 -11.090 1.00 28.20 280 HIS A N 1
ATOM 2159 C CA . HIS A 1 280 ? 49.480 -12.174 -11.253 1.00 28.20 280 HIS A CA 1
ATOM 2160 C C . HIS A 1 280 ? 50.507 -13.224 -10.801 1.00 28.20 280 HIS A C 1
ATOM 2162 O O . HIS A 1 280 ? 51.631 -13.268 -11.301 1.00 28.20 280 HIS A O 1
ATOM 2168 N N . HIS A 1 281 ? 50.096 -14.099 -9.881 1.00 28.42 281 HIS A N 1
ATOM 2169 C CA . HIS A 1 281 ? 50.821 -15.312 -9.511 1.00 28.42 281 HIS A CA 1
ATOM 2170 C C . HIS A 1 281 ? 50.856 -16.308 -10.681 1.00 28.42 281 HIS A C 1
ATOM 2172 O O . HIS A 1 281 ? 49.814 -16.744 -11.172 1.00 28.42 281 HIS A O 1
ATOM 2178 N N . ALA A 1 282 ? 52.065 -16.695 -11.088 1.00 27.45 282 ALA A N 1
ATOM 2179 C CA . ALA A 1 282 ? 52.317 -17.815 -11.984 1.00 27.45 282 ALA A CA 1
ATOM 2180 C C . ALA A 1 282 ? 52.161 -19.142 -11.220 1.00 27.45 282 ALA A C 1
ATOM 2182 O O . ALA A 1 282 ? 52.853 -19.380 -10.231 1.00 27.45 282 ALA A O 1
ATOM 2183 N N . VAL A 1 283 ? 51.257 -20.006 -11.687 1.00 27.86 283 VAL A N 1
ATOM 2184 C CA . VAL A 1 283 ? 51.131 -21.395 -11.228 1.00 27.86 283 VAL A CA 1
ATOM 2185 C C . VAL A 1 283 ? 51.962 -22.276 -12.155 1.00 27.86 283 VAL A C 1
ATOM 2187 O O . VAL A 1 283 ? 51.712 -22.345 -13.357 1.00 27.86 283 VAL A O 1
ATOM 2190 N N . THR A 1 284 ? 52.960 -22.944 -11.587 1.00 29.34 284 THR A N 1
ATOM 2191 C CA . THR A 1 284 ? 53.764 -23.981 -12.232 1.00 29.34 284 THR A CA 1
ATOM 2192 C C . THR A 1 284 ? 52.934 -25.255 -12.398 1.00 29.34 284 THR A C 1
ATOM 2194 O O . THR A 1 284 ? 52.429 -25.831 -11.436 1.00 29.34 284 THR A O 1
ATOM 2197 N N . SER A 1 285 ? 52.770 -25.701 -13.641 1.00 30.98 285 SER A N 1
ATOM 2198 C CA . SER A 1 285 ? 52.072 -26.935 -14.000 1.00 30.98 285 SER A CA 1
ATOM 2199 C C . SER A 1 285 ? 52.991 -28.151 -13.861 1.00 30.98 285 SER A C 1
ATOM 2201 O O . SER A 1 285 ? 53.970 -28.282 -14.597 1.00 30.98 285 SER A O 1
ATOM 2203 N N . SER A 1 286 ? 52.645 -29.050 -12.941 1.00 28.66 286 SER A N 1
ATOM 2204 C CA . SER A 1 286 ? 53.172 -30.409 -12.838 1.00 28.66 286 SER A CA 1
ATOM 2205 C C . SER A 1 286 ? 52.478 -31.333 -13.846 1.00 28.66 286 SER A C 1
ATOM 2207 O O . SER A 1 286 ? 51.257 -31.331 -14.002 1.00 28.66 286 SER A O 1
ATOM 2209 N N . SER A 1 287 ? 53.278 -32.116 -14.564 1.00 35.25 287 SER A N 1
ATOM 2210 C CA . SER A 1 287 ? 52.848 -33.097 -15.555 1.00 35.25 287 SER A CA 1
ATOM 2211 C C . SER A 1 287 ? 52.370 -34.385 -14.878 1.00 35.25 287 SER A C 1
ATOM 2213 O O . SER A 1 287 ? 53.164 -35.145 -14.329 1.00 35.25 287 SER A O 1
ATOM 2215 N N . SER A 1 288 ? 51.070 -34.674 -14.965 1.00 30.56 288 SER A N 1
ATOM 2216 C CA . SER A 1 288 ? 50.529 -36.012 -14.712 1.00 30.56 288 SER A CA 1
ATOM 2217 C C . SER A 1 288 ? 49.784 -36.515 -15.950 1.00 30.56 288 SER A C 1
ATOM 2219 O O . SER A 1 288 ? 48.854 -35.901 -16.470 1.00 30.56 288 SER A O 1
ATOM 2221 N N . SER A 1 289 ? 50.271 -37.638 -16.472 1.00 38.88 289 SER A N 1
ATOM 2222 C CA . SER A 1 289 ? 49.713 -38.369 -17.606 1.00 38.88 289 SER A CA 1
ATOM 2223 C C . SER A 1 289 ? 48.350 -38.954 -17.222 1.00 38.88 289 SER A C 1
ATOM 2225 O O . SER A 1 289 ? 48.286 -39.956 -16.509 1.00 38.88 289 SER A O 1
ATOM 2227 N N . MET A 1 290 ? 47.266 -38.353 -17.717 1.00 31.53 290 MET A N 1
ATOM 2228 C CA . MET A 1 290 ? 45.923 -38.934 -17.684 1.00 31.53 290 MET A CA 1
ATOM 2229 C C . MET A 1 290 ? 45.440 -39.262 -19.098 1.00 31.53 290 MET A C 1
ATOM 2231 O O . MET A 1 290 ? 45.554 -38.456 -20.021 1.00 31.53 290 MET A O 1
ATOM 2235 N N . HIS A 1 291 ? 44.893 -40.469 -19.249 1.00 37.41 291 HIS A N 1
ATOM 2236 C CA . HIS A 1 291 ? 44.256 -40.958 -20.470 1.00 37.41 291 HIS A CA 1
ATOM 2237 C C . HIS A 1 291 ? 43.131 -40.009 -20.933 1.00 37.41 291 HIS A C 1
ATOM 2239 O O . HIS A 1 291 ? 42.318 -39.588 -20.107 1.00 37.41 291 HIS A O 1
ATOM 2245 N N . PRO A 1 292 ? 43.025 -39.692 -22.238 1.00 41.75 292 PRO A N 1
ATOM 2246 C CA . PRO A 1 292 ? 42.022 -38.763 -22.736 1.00 41.75 292 PRO A CA 1
ATOM 2247 C C . PRO A 1 292 ? 40.641 -39.423 -22.741 1.00 41.75 292 PRO A C 1
ATOM 2249 O O . PRO A 1 292 ? 40.312 -40.230 -23.612 1.00 41.75 292 PRO A O 1
ATOM 2252 N N . THR A 1 293 ? 39.801 -39.054 -21.778 1.00 48.69 293 THR A N 1
ATOM 2253 C CA . THR A 1 293 ? 38.368 -39.349 -21.820 1.00 48.69 293 THR A CA 1
ATOM 2254 C C . THR A 1 293 ? 37.772 -38.599 -23.010 1.00 48.69 293 THR A C 1
ATOM 2256 O O . THR A 1 293 ? 37.686 -37.370 -22.999 1.00 48.69 293 THR A O 1
ATOM 2259 N N . MET A 1 294 ? 37.403 -39.323 -24.071 1.00 62.97 294 MET A N 1
ATOM 2260 C CA . MET A 1 294 ? 36.845 -38.737 -25.291 1.00 62.97 294 MET A CA 1
ATOM 2261 C C . MET A 1 294 ? 35.576 -37.941 -24.973 1.00 62.97 294 MET A C 1
ATOM 2263 O O . MET A 1 294 ? 34.527 -38.498 -24.644 1.00 62.97 294 MET A O 1
ATOM 2267 N N . LEU A 1 295 ? 35.675 -36.614 -25.056 1.00 66.75 295 LEU A N 1
ATOM 2268 C CA . LEU A 1 295 ? 34.530 -35.732 -24.892 1.00 66.75 295 LEU A CA 1
ATOM 2269 C C . LEU A 1 295 ? 33.533 -35.957 -26.040 1.00 66.75 295 LEU A C 1
ATOM 2271 O O . LEU A 1 295 ? 33.948 -36.151 -27.184 1.00 66.75 295 LEU A O 1
ATOM 2275 N N . PRO A 1 296 ? 32.215 -35.883 -25.778 1.00 77.62 296 PRO A N 1
ATOM 2276 C CA . PRO A 1 296 ? 31.210 -35.979 -26.827 1.00 77.62 296 PRO A CA 1
ATOM 2277 C C . PRO A 1 296 ? 31.489 -34.956 -27.945 1.00 77.62 296 PRO A C 1
ATOM 2279 O O . PRO A 1 296 ? 31.722 -33.786 -27.620 1.00 77.62 296 PRO A O 1
ATOM 2282 N N . PRO A 1 297 ? 31.385 -35.327 -29.237 1.00 81.31 297 PRO A N 1
ATOM 2283 C CA . PRO A 1 297 ? 31.781 -34.472 -30.365 1.00 81.31 297 PRO A CA 1
ATOM 2284 C C . PRO A 1 297 ? 31.178 -33.060 -30.339 1.00 81.31 297 PRO A C 1
ATOM 2286 O O . PRO A 1 297 ? 31.829 -32.081 -30.687 1.00 81.31 297 PRO A O 1
ATOM 2289 N N . LYS A 1 298 ? 29.939 -32.924 -29.847 1.00 81.12 298 LYS A N 1
ATOM 2290 C CA . LYS A 1 298 ? 29.270 -31.625 -29.699 1.00 81.12 298 LYS A CA 1
ATOM 2291 C C . LYS A 1 298 ? 29.925 -30.728 -28.641 1.00 81.12 298 LYS A C 1
ATOM 2293 O O . LYS A 1 298 ? 30.082 -29.537 -28.876 1.00 81.12 298 LYS A O 1
ATOM 2298 N N . LYS A 1 299 ? 30.322 -31.292 -27.494 1.00 84.75 299 LYS A N 1
ATOM 2299 C CA . LYS A 1 299 ? 30.992 -30.535 -26.423 1.00 84.75 299 LYS A CA 1
ATOM 2300 C C . LYS A 1 299 ? 32.388 -30.096 -26.856 1.00 84.75 299 LYS A C 1
ATOM 2302 O O . LYS A 1 299 ? 32.747 -28.951 -26.615 1.00 84.75 299 LYS A O 1
ATOM 2307 N N . ALA A 1 300 ? 33.132 -30.971 -27.535 1.00 88.56 300 ALA A N 1
ATOM 2308 C CA . ALA A 1 300 ? 34.425 -30.621 -28.124 1.00 88.56 300 ALA A CA 1
ATOM 2309 C C . ALA A 1 300 ? 34.291 -29.440 -29.097 1.00 88.56 300 ALA A C 1
ATOM 2311 O O . ALA A 1 300 ? 35.062 -28.485 -29.034 1.00 88.56 300 ALA A O 1
ATOM 2312 N N . MET A 1 301 ? 33.237 -29.454 -29.913 1.00 90.25 301 MET A N 1
ATOM 2313 C CA . MET A 1 301 ? 32.975 -28.385 -30.866 1.00 90.25 301 MET A CA 1
ATOM 2314 C C . MET A 1 301 ? 32.597 -27.048 -30.232 1.00 90.25 301 MET A C 1
ATOM 2316 O O . MET A 1 301 ? 33.060 -25.995 -30.672 1.00 90.25 301 MET A O 1
ATOM 2320 N N . ASP A 1 302 ? 31.761 -27.068 -29.200 1.00 89.81 302 ASP A N 1
ATOM 2321 C CA . ASP A 1 302 ? 31.392 -25.843 -28.495 1.00 89.81 302 ASP A CA 1
ATOM 2322 C C . ASP A 1 302 ? 32.597 -25.256 -27.737 1.00 89.81 302 ASP A C 1
ATOM 2324 O O . ASP A 1 302 ? 32.797 -24.041 -27.770 1.00 89.81 302 ASP A O 1
ATOM 2328 N N . MET A 1 303 ? 33.463 -26.100 -27.160 1.00 90.44 303 MET A N 1
ATOM 2329 C CA . MET A 1 303 ? 34.730 -25.657 -26.564 1.00 90.44 303 MET A CA 1
ATOM 2330 C C . MET A 1 303 ? 35.687 -25.062 -27.599 1.00 90.44 303 MET A C 1
ATOM 2332 O O . MET A 1 303 ? 36.311 -24.039 -27.324 1.00 90.44 303 MET A O 1
ATOM 2336 N N . LEU A 1 304 ? 35.784 -25.644 -28.801 1.00 93.88 304 LEU A N 1
ATOM 2337 C CA . LEU A 1 304 ? 36.619 -25.072 -29.856 1.00 93.88 304 LEU A CA 1
ATOM 2338 C C . LEU A 1 304 ? 36.111 -23.689 -30.276 1.00 93.88 304 LEU A C 1
ATOM 2340 O O . LEU A 1 304 ? 36.895 -22.746 -30.343 1.00 93.88 304 LEU A O 1
ATOM 2344 N N . LYS A 1 305 ? 34.801 -23.530 -30.506 1.00 94.19 305 LYS A N 1
ATOM 2345 C CA . LYS A 1 305 ? 34.213 -22.217 -30.830 1.00 94.19 305 LYS A CA 1
ATOM 2346 C C . LYS A 1 305 ? 34.503 -21.184 -29.746 1.00 94.19 305 LYS A C 1
ATOM 2348 O O . LYS A 1 305 ? 34.829 -20.045 -30.074 1.00 94.19 305 LYS A O 1
ATOM 2353 N N . GLN A 1 306 ? 34.392 -21.571 -28.475 1.00 93.00 306 GLN A N 1
ATOM 2354 C CA . GLN A 1 306 ? 34.700 -20.702 -27.337 1.00 93.00 306 GLN A CA 1
ATOM 2355 C C . GLN A 1 306 ? 36.184 -20.330 -27.291 1.00 93.00 306 GLN A C 1
ATOM 2357 O O . GLN A 1 306 ? 36.498 -19.155 -27.129 1.00 93.00 306 GLN A O 1
ATOM 2362 N N . SER A 1 307 ? 37.085 -21.292 -27.511 1.00 95.31 307 SER A N 1
ATOM 2363 C CA . SER A 1 307 ? 38.533 -21.058 -27.569 1.00 95.31 307 SER A CA 1
ATOM 2364 C C . SER A 1 307 ? 38.913 -20.091 -28.695 1.00 95.31 307 SER A C 1
ATOM 2366 O O . SER A 1 307 ? 39.640 -19.128 -28.457 1.00 95.31 307 SER A O 1
ATOM 2368 N N . ILE A 1 308 ? 38.360 -20.281 -29.898 1.00 95.75 308 ILE A N 1
ATOM 2369 C CA . ILE A 1 308 ? 38.581 -19.370 -31.030 1.00 95.75 308 ILE A CA 1
ATOM 2370 C C . ILE A 1 308 ? 38.014 -17.980 -30.714 1.00 95.75 308 ILE A C 1
ATOM 2372 O O . ILE A 1 308 ? 38.694 -16.982 -30.931 1.00 95.75 308 ILE A O 1
ATOM 2376 N N . THR A 1 309 ? 36.795 -17.905 -30.167 1.00 93.56 309 THR A N 1
ATOM 2377 C CA . THR A 1 309 ? 36.159 -16.629 -29.788 1.00 93.56 309 THR A CA 1
ATOM 2378 C C . THR A 1 309 ? 37.017 -15.869 -28.773 1.00 93.56 309 THR A C 1
ATOM 2380 O O . THR A 1 309 ? 37.276 -14.685 -28.963 1.00 93.56 309 THR A O 1
ATOM 2383 N N . ALA A 1 310 ? 37.508 -16.543 -27.729 1.00 91.50 310 ALA A N 1
ATOM 2384 C CA . ALA A 1 310 ? 38.371 -15.943 -26.714 1.00 91.50 310 ALA A CA 1
ATOM 2385 C C . ALA A 1 310 ? 39.694 -15.437 -27.309 1.00 91.50 310 ALA A C 1
ATOM 2387 O O . ALA A 1 310 ? 40.109 -14.321 -27.015 1.00 91.50 310 ALA A O 1
ATOM 2388 N N . SER A 1 311 ? 40.316 -16.215 -28.200 1.00 93.81 311 SER A N 1
ATOM 2389 C CA . SER A 1 311 ? 41.558 -15.820 -28.873 1.00 93.81 311 SER A CA 1
ATOM 2390 C C . SER A 1 311 ? 41.371 -14.611 -29.796 1.00 93.81 311 SER A C 1
ATOM 2392 O O . SER A 1 311 ? 42.223 -13.727 -29.836 1.00 93.81 311 SER A O 1
ATOM 2394 N N . LEU A 1 312 ? 40.249 -14.549 -30.522 1.00 92.31 312 LEU A N 1
ATOM 2395 C CA . LEU A 1 312 ? 39.903 -13.405 -31.368 1.00 92.31 312 LEU A CA 1
ATOM 2396 C C . LEU A 1 312 ? 39.580 -12.147 -30.543 1.00 92.31 312 LEU A C 1
ATOM 2398 O O . LEU A 1 312 ? 39.874 -11.040 -30.989 1.00 92.31 312 LEU A O 1
ATOM 2402 N N . LEU A 1 313 ? 38.968 -12.301 -29.362 1.00 89.25 313 LEU A N 1
ATOM 2403 C CA . LEU A 1 313 ? 38.699 -11.192 -28.439 1.00 89.25 313 LEU A CA 1
ATOM 2404 C C . LEU A 1 313 ? 39.983 -10.655 -27.799 1.00 89.25 313 LEU A C 1
ATOM 2406 O O . LEU A 1 313 ? 40.142 -9.441 -27.729 1.00 89.25 313 LEU A O 1
ATOM 2410 N N . ALA A 1 314 ? 40.902 -11.534 -27.390 1.00 87.44 314 ALA A N 1
ATOM 2411 C CA . ALA A 1 314 ? 42.187 -11.141 -26.812 1.00 87.44 314 ALA A CA 1
ATOM 2412 C C . ALA A 1 314 ? 43.019 -10.302 -27.798 1.00 87.44 314 ALA A C 1
ATOM 2414 O O . ALA A 1 314 ? 43.432 -9.195 -27.469 1.00 87.44 314 ALA A O 1
ATOM 2415 N N . ALA A 1 315 ? 43.159 -10.748 -29.054 1.00 87.69 315 ALA A N 1
ATOM 2416 C CA . ALA A 1 315 ? 43.864 -9.954 -30.067 1.00 87.69 315 ALA A CA 1
ATOM 2417 C C . ALA A 1 315 ? 43.193 -8.611 -30.382 1.00 87.69 315 ALA A C 1
ATOM 2419 O O . ALA A 1 315 ? 43.880 -7.640 -30.688 1.00 87.69 315 ALA A O 1
ATOM 2420 N N . ALA A 1 316 ? 41.861 -8.532 -30.302 1.00 85.62 316 ALA A N 1
ATOM 2421 C CA . ALA A 1 316 ? 41.153 -7.271 -30.502 1.00 85.62 316 ALA A CA 1
ATOM 2422 C C . ALA A 1 316 ? 41.366 -6.277 -29.346 1.00 85.62 316 ALA A C 1
ATOM 2424 O O . ALA A 1 316 ? 41.346 -5.074 -29.591 1.00 85.62 316 ALA A O 1
ATOM 2425 N N . ALA A 1 317 ? 41.551 -6.761 -28.114 1.00 83.25 317 ALA A N 1
ATOM 2426 C CA . ALA A 1 317 ? 41.780 -5.925 -26.936 1.00 83.25 317 ALA A CA 1
ATOM 2427 C C . ALA A 1 317 ? 43.220 -5.392 -26.867 1.00 83.25 317 ALA A C 1
ATOM 2429 O O . ALA A 1 317 ? 43.422 -4.216 -26.581 1.00 83.25 317 ALA A O 1
ATOM 2430 N N . ASP A 1 318 ? 44.203 -6.237 -27.186 1.00 81.06 318 ASP A N 1
ATOM 2431 C CA . ASP A 1 318 ? 45.622 -5.909 -27.005 1.00 81.06 318 ASP A CA 1
ATOM 2432 C C . ASP A 1 318 ? 46.231 -5.158 -28.202 1.00 81.06 318 ASP A C 1
ATOM 2434 O O . ASP A 1 318 ? 47.393 -4.756 -28.161 1.00 81.06 318 ASP A O 1
ATOM 2438 N N . GLY A 1 319 ? 45.496 -5.031 -29.316 1.00 76.44 319 GLY A N 1
ATOM 2439 C CA . GLY A 1 319 ? 46.027 -4.514 -30.586 1.00 76.44 319 GLY A CA 1
ATOM 2440 C C . GLY A 1 319 ? 47.176 -5.356 -31.162 1.00 76.44 319 GLY A C 1
ATOM 2441 O O . GLY A 1 319 ? 47.796 -4.970 -32.153 1.00 76.44 319 GLY A O 1
ATOM 2442 N N . SER A 1 320 ? 47.471 -6.505 -30.546 1.00 78.56 320 SER A N 1
ATOM 2443 C CA . SER A 1 320 ? 48.556 -7.393 -30.934 1.00 78.56 320 SER A CA 1
ATOM 2444 C C . SER A 1 320 ? 48.161 -8.197 -32.178 1.00 78.56 320 SER A C 1
ATOM 2446 O O . SER A 1 320 ? 47.101 -8.832 -32.192 1.00 78.56 320 SER A O 1
ATOM 2448 N N . PRO A 1 321 ? 49.023 -8.273 -33.206 1.00 70.38 321 PRO A N 1
ATOM 2449 C CA . PRO A 1 321 ? 48.773 -9.075 -34.402 1.00 70.38 321 PRO A CA 1
ATOM 2450 C C . PRO A 1 321 ? 48.856 -10.598 -34.162 1.00 70.38 321 PRO A C 1
ATOM 2452 O O . PRO A 1 321 ? 48.760 -11.368 -35.115 1.00 70.38 321 PRO A O 1
ATOM 2455 N N . SER A 1 322 ? 49.053 -11.071 -32.924 1.00 71.69 322 SER A N 1
ATOM 2456 C CA . SER A 1 322 ? 49.446 -12.458 -32.637 1.00 71.69 322 SER A CA 1
ATOM 2457 C C . SER A 1 322 ? 48.315 -13.428 -32.258 1.00 71.69 322 SER A C 1
ATOM 2459 O O . SER A 1 322 ? 48.588 -14.446 -31.617 1.00 71.69 322 SER A O 1
ATOM 2461 N N . SER A 1 323 ? 47.056 -13.196 -32.656 1.00 86.81 323 SER A N 1
ATOM 2462 C CA . SER A 1 323 ? 46.067 -14.285 -32.556 1.00 86.81 323 SER A CA 1
ATOM 2463 C C . SER A 1 323 ? 46.407 -15.372 -33.580 1.00 86.81 323 SER A C 1
ATOM 2465 O O . SER A 1 323 ? 46.565 -15.068 -34.763 1.00 86.81 323 SER A O 1
ATOM 2467 N N . PRO A 1 324 ? 46.445 -16.659 -33.186 1.00 92.38 324 PRO A N 1
ATOM 2468 C CA . PRO A 1 324 ? 46.551 -17.760 -34.140 1.00 92.38 324 PRO A CA 1
ATOM 2469 C C . PRO A 1 324 ? 45.352 -17.823 -35.094 1.00 92.38 324 PRO A C 1
ATOM 2471 O O . PRO A 1 324 ? 45.426 -18.541 -36.093 1.00 92.38 324 PRO A O 1
ATOM 2474 N N . TYR A 1 325 ? 44.268 -17.098 -34.788 1.00 95.69 325 TYR A N 1
ATOM 2475 C CA . TYR A 1 325 ? 43.051 -17.014 -35.583 1.00 95.69 325 TYR A CA 1
ATOM 2476 C C . TYR A 1 325 ? 42.810 -15.613 -36.148 1.00 95.69 325 TYR A C 1
ATOM 2478 O O . TYR A 1 325 ? 42.956 -14.625 -35.431 1.00 95.69 325 TYR A O 1
ATOM 2486 N N . ASP A 1 326 ? 42.341 -15.553 -37.391 1.00 94.38 326 ASP A N 1
ATOM 2487 C CA . ASP A 1 326 ? 41.987 -14.323 -38.104 1.00 94.38 326 ASP A CA 1
ATOM 2488 C C . ASP A 1 326 ? 40.618 -14.471 -38.796 1.00 94.38 326 ASP A C 1
ATOM 2490 O O . ASP A 1 326 ? 40.228 -15.576 -39.182 1.00 94.38 326 ASP A O 1
ATOM 2494 N N . LEU A 1 327 ? 39.873 -13.372 -38.941 1.00 94.94 327 LEU A N 1
ATOM 2495 C CA . LEU A 1 327 ? 38.579 -13.334 -39.626 1.00 94.94 327 LEU A CA 1
ATOM 2496 C C . LEU A 1 327 ? 38.730 -12.640 -40.976 1.00 94.94 327 LEU A C 1
ATOM 2498 O O . LEU A 1 327 ? 38.949 -11.433 -41.029 1.00 94.94 327 LEU A O 1
ATOM 2502 N N . ARG A 1 328 ? 38.526 -13.372 -42.074 1.00 94.06 328 ARG A N 1
ATOM 2503 C CA . ARG A 1 328 ? 38.662 -12.818 -43.431 1.00 94.06 328 ARG A CA 1
ATOM 2504 C C . ARG A 1 328 ? 37.373 -12.925 -44.238 1.00 94.06 328 ARG A C 1
ATOM 2506 O O . ARG A 1 328 ? 36.646 -13.910 -44.087 1.00 94.06 328 ARG A O 1
ATOM 2513 N N . PRO A 1 329 ? 37.065 -11.932 -45.088 1.00 90.69 329 PRO A N 1
ATOM 2514 C CA . PRO A 1 329 ? 35.930 -12.027 -45.995 1.00 90.69 329 PRO A CA 1
ATOM 2515 C C . PRO A 1 329 ? 36.186 -13.136 -47.022 1.00 90.69 329 PRO A C 1
ATOM 2517 O O . PRO A 1 329 ? 37.309 -13.301 -47.500 1.00 90.69 329 PRO A O 1
ATOM 2520 N N . ASN A 1 330 ? 35.157 -13.914 -47.366 1.00 78.38 330 ASN A N 1
ATOM 2521 C CA . ASN A 1 330 ? 35.277 -14.891 -48.447 1.00 78.38 330 ASN A CA 1
ATOM 2522 C C . ASN A 1 330 ? 35.119 -14.187 -49.792 1.00 78.38 330 ASN A C 1
ATOM 2524 O O . ASN A 1 330 ? 34.086 -13.580 -50.073 1.00 78.38 330 ASN A O 1
ATOM 2528 N N . VAL A 1 331 ? 36.148 -14.309 -50.623 1.00 71.88 331 VAL A N 1
ATOM 2529 C CA . VAL A 1 331 ? 36.238 -13.674 -51.940 1.00 71.88 331 VAL A CA 1
ATOM 2530 C C . VAL A 1 331 ? 35.209 -14.255 -52.930 1.00 71.88 331 VAL A C 1
ATOM 2532 O O . VAL A 1 331 ? 34.868 -13.595 -53.904 1.00 71.88 331 VAL A O 1
ATOM 2535 N N . GLY A 1 332 ? 34.672 -15.459 -52.673 1.00 73.81 332 GLY A N 1
ATOM 2536 C CA . GLY A 1 332 ? 33.745 -16.161 -53.574 1.00 73.81 332 GLY A CA 1
ATOM 2537 C C . GLY A 1 332 ? 32.242 -16.050 -53.263 1.00 73.81 332 GLY A C 1
ATOM 2538 O O . GLY A 1 332 ? 31.438 -16.241 -54.171 1.00 73.81 332 GLY A O 1
ATOM 2539 N N . ASP A 1 333 ? 31.842 -15.716 -52.028 1.00 65.25 333 ASP A N 1
ATOM 2540 C CA . ASP A 1 333 ? 30.437 -15.819 -51.557 1.00 65.25 333 ASP A CA 1
ATOM 2541 C C . ASP A 1 333 ? 29.786 -14.464 -51.185 1.00 65.25 333 ASP A C 1
ATOM 2543 O O . ASP A 1 333 ? 28.755 -14.409 -50.512 1.00 65.25 333 ASP A O 1
ATOM 2547 N N . SER A 1 334 ? 30.354 -13.344 -51.640 1.00 61.34 334 SER A N 1
ATOM 2548 C CA . SER A 1 334 ? 30.064 -11.973 -51.170 1.00 61.34 334 SER A CA 1
ATOM 2549 C C . SER A 1 334 ? 28.665 -11.401 -51.465 1.00 61.34 334 SER A C 1
ATOM 2551 O O . SER A 1 334 ? 28.396 -10.253 -51.119 1.00 61.34 334 SER A O 1
ATOM 2553 N N . LYS A 1 335 ? 27.744 -12.156 -52.080 1.00 72.69 335 LYS A N 1
ATOM 2554 C CA . LYS A 1 335 ? 26.436 -11.613 -52.503 1.00 72.69 335 LYS A CA 1
ATOM 2555 C C . LYS A 1 335 ? 25.392 -11.501 -51.385 1.00 72.69 335 LYS A C 1
ATOM 2557 O O . LYS A 1 335 ? 24.423 -10.768 -51.550 1.00 72.69 335 LYS A O 1
ATOM 2562 N N . ALA A 1 336 ? 25.543 -12.219 -50.270 1.00 79.56 336 ALA A N 1
ATOM 2563 C CA . ALA A 1 336 ? 24.581 -12.163 -49.164 1.00 79.56 336 ALA A CA 1
ATOM 2564 C C . ALA A 1 336 ? 24.966 -11.101 -48.119 1.00 79.56 336 ALA A C 1
ATOM 2566 O O . ALA A 1 336 ? 26.101 -11.078 -47.647 1.00 79.56 336 ALA A O 1
ATOM 2567 N N . GLU A 1 337 ? 23.994 -10.286 -47.691 1.00 81.31 337 GLU A N 1
ATOM 2568 C CA . GLU A 1 337 ? 24.174 -9.170 -46.742 1.00 81.31 337 GLU A CA 1
ATOM 2569 C C . GLU A 1 337 ? 24.885 -9.583 -45.443 1.00 81.31 337 GLU A C 1
ATOM 2571 O O . GLU A 1 337 ? 25.696 -8.829 -44.905 1.00 81.31 337 GLU A O 1
ATOM 2576 N N . CYS A 1 338 ? 24.657 -10.809 -44.955 1.00 84.62 338 CYS A N 1
ATOM 2577 C CA . CYS A 1 338 ? 25.299 -11.306 -43.738 1.00 84.62 338 CYS A CA 1
ATOM 2578 C C . CYS A 1 338 ? 26.833 -11.291 -43.803 1.00 84.62 338 CYS A C 1
ATOM 2580 O O . CYS A 1 338 ? 27.468 -11.130 -42.767 1.00 84.62 338 CYS A O 1
ATOM 2582 N N . TRP A 1 339 ? 27.449 -11.425 -44.980 1.00 90.12 339 TRP A N 1
ATOM 2583 C CA . TRP A 1 339 ? 28.910 -11.468 -45.105 1.00 90.12 339 TRP A CA 1
ATOM 2584 C C . TRP A 1 339 ? 29.584 -10.110 -44.889 1.00 90.12 339 TRP A C 1
ATOM 2586 O O . TRP A 1 339 ? 30.781 -10.064 -44.638 1.00 90.12 339 TRP A O 1
ATOM 2596 N N . SER A 1 340 ? 28.819 -9.013 -44.859 1.00 85.69 340 SER A N 1
ATOM 2597 C CA . SER A 1 340 ? 29.313 -7.729 -44.337 1.00 85.69 340 SER A CA 1
ATOM 2598 C C . SER A 1 340 ? 29.586 -7.772 -42.824 1.00 85.69 340 SER A C 1
ATOM 2600 O O . SER A 1 340 ? 30.394 -7.007 -42.307 1.00 85.69 340 SER A O 1
ATOM 2602 N N . ARG A 1 341 ? 28.932 -8.694 -42.101 1.00 87.62 341 ARG A N 1
ATOM 2603 C CA . ARG A 1 341 ? 28.979 -8.824 -40.633 1.00 87.62 341 ARG A CA 1
ATOM 2604 C C . ARG A 1 341 ? 29.770 -10.042 -40.156 1.00 87.62 341 ARG A C 1
ATOM 2606 O O . ARG A 1 341 ? 30.070 -10.141 -38.962 1.00 87.62 341 ARG A O 1
ATOM 2613 N N . PHE A 1 342 ? 30.093 -10.961 -41.061 1.00 93.12 342 PHE A N 1
ATOM 2614 C CA . PHE A 1 342 ? 30.736 -12.235 -40.760 1.00 93.12 342 PHE A CA 1
ATOM 2615 C C . PHE A 1 342 ? 31.925 -12.499 -41.677 1.00 93.12 342 PHE A C 1
ATOM 2617 O O . PHE A 1 342 ? 31.817 -12.363 -42.891 1.00 93.12 342 PHE A O 1
ATOM 2624 N N . GLY A 1 343 ? 33.026 -12.955 -41.084 1.00 94.50 343 GLY A N 1
ATOM 2625 C CA . GLY A 1 343 ? 34.204 -13.446 -41.789 1.00 94.50 343 GLY A CA 1
ATOM 2626 C C . GLY A 1 343 ? 34.413 -14.933 -41.544 1.00 94.50 343 GLY A C 1
ATOM 2627 O O . GLY A 1 343 ? 33.949 -15.488 -40.549 1.00 94.50 343 GLY A O 1
ATOM 2628 N N . PHE A 1 344 ? 35.135 -15.588 -42.438 1.00 95.44 344 PHE A N 1
ATOM 2629 C CA . PHE A 1 344 ? 35.586 -16.957 -42.243 1.00 95.44 344 PHE A CA 1
ATOM 2630 C C . PHE A 1 344 ? 36.785 -16.979 -41.298 1.00 95.44 344 PHE A C 1
ATOM 2632 O O . PHE A 1 344 ? 37.637 -16.092 -41.347 1.00 95.44 344 PHE A O 1
ATOM 2639 N N . VAL A 1 345 ? 36.835 -17.986 -40.429 1.00 96.62 345 VAL A N 1
ATOM 2640 C CA . VAL A 1 345 ? 37.918 -18.171 -39.462 1.00 96.62 345 VAL A CA 1
ATOM 2641 C C . VAL A 1 345 ? 39.089 -18.868 -40.148 1.00 96.62 345 VAL A C 1
ATOM 2643 O O . VAL A 1 345 ? 38.961 -19.993 -40.632 1.00 96.62 345 VAL A O 1
ATOM 2646 N N . TYR A 1 346 ? 40.249 -18.225 -40.131 1.00 95.38 346 TYR A N 1
ATOM 2647 C CA . TYR A 1 346 ? 41.521 -18.791 -40.559 1.00 95.38 346 TYR A CA 1
ATOM 2648 C C . TYR A 1 346 ? 42.382 -19.071 -39.339 1.00 95.38 346 TYR A C 1
ATOM 2650 O O . TYR A 1 346 ? 42.407 -18.261 -38.422 1.00 95.38 346 TYR A O 1
ATOM 2658 N N . ARG A 1 347 ? 43.118 -20.182 -39.337 1.00 95.25 347 ARG A N 1
ATOM 2659 C CA . ARG A 1 347 ? 44.192 -20.453 -38.378 1.00 95.25 347 ARG A CA 1
ATOM 2660 C C . ARG A 1 347 ? 45.513 -20.507 -39.131 1.00 95.25 347 ARG A C 1
ATOM 2662 O O . ARG A 1 347 ? 45.645 -21.332 -40.030 1.00 95.25 347 ARG A O 1
ATOM 2669 N N . HIS A 1 348 ? 46.466 -19.631 -38.811 1.00 92.44 348 HIS A N 1
ATOM 2670 C CA . HIS A 1 348 ? 47.743 -19.514 -39.541 1.00 92.44 348 HIS A CA 1
ATOM 2671 C C . HIS A 1 348 ? 47.562 -19.493 -41.077 1.00 92.44 348 HIS A C 1
ATOM 2673 O O . HIS A 1 348 ? 48.117 -20.323 -41.793 1.00 92.44 348 HIS A O 1
ATOM 2679 N N . ASN A 1 349 ? 46.719 -18.590 -41.590 1.00 91.12 349 ASN A N 1
ATOM 2680 C CA . ASN A 1 349 ? 46.366 -18.479 -43.018 1.00 91.12 349 ASN A CA 1
ATOM 2681 C C . ASN A 1 349 ? 45.649 -19.693 -43.644 1.00 91.12 349 ASN A C 1
ATOM 2683 O O . ASN A 1 349 ? 45.361 -19.668 -44.838 1.00 91.12 349 ASN A O 1
ATOM 2687 N N . THR A 1 350 ? 45.283 -20.715 -42.867 1.00 94.12 350 THR A N 1
ATOM 2688 C CA . THR A 1 350 ? 44.520 -21.873 -43.355 1.00 94.12 350 THR A CA 1
ATOM 2689 C C . THR A 1 350 ? 43.056 -21.755 -42.950 1.00 94.12 350 THR A C 1
ATOM 2691 O O . THR A 1 350 ? 42.755 -21.538 -41.777 1.00 94.12 350 THR A O 1
ATOM 2694 N N . LEU A 1 351 ? 42.138 -21.894 -43.909 1.00 93.94 351 LEU A N 1
ATOM 2695 C CA . LEU A 1 351 ? 40.700 -21.830 -43.652 1.00 93.94 351 LEU A CA 1
ATOM 2696 C C . LEU A 1 351 ? 40.266 -22.986 -42.741 1.00 93.94 351 LEU A C 1
ATOM 2698 O O . LEU A 1 351 ? 40.480 -24.154 -43.064 1.00 93.94 351 LEU A O 1
ATOM 2702 N N . LEU A 1 352 ? 39.651 -22.663 -41.605 1.00 95.44 352 LEU A N 1
ATOM 2703 C CA . LEU A 1 352 ? 39.286 -23.651 -40.600 1.00 95.44 352 LEU A CA 1
ATOM 2704 C C . LEU A 1 352 ? 37.947 -24.318 -40.961 1.00 95.44 352 LEU A C 1
ATOM 2706 O O . LEU A 1 352 ? 36.900 -23.666 -41.036 1.00 95.44 352 LEU A O 1
ATOM 2710 N N . MET A 1 353 ? 37.983 -25.635 -41.164 1.00 93.25 353 MET A N 1
ATOM 2711 C CA . MET A 1 353 ? 36.809 -26.467 -41.434 1.00 93.25 353 MET A CA 1
ATOM 2712 C C . MET A 1 353 ? 36.733 -27.618 -40.440 1.00 93.25 353 MET A C 1
ATOM 2714 O O . MET A 1 353 ? 37.742 -28.262 -40.161 1.00 93.25 353 MET A O 1
ATOM 2718 N N . GLU A 1 354 ? 35.529 -27.932 -39.965 1.00 92.12 354 GLU A N 1
ATOM 2719 C CA . GLU A 1 354 ? 35.313 -29.061 -39.062 1.00 92.12 354 GLU A CA 1
ATOM 2720 C C . GLU A 1 354 ? 34.008 -29.790 -39.374 1.00 92.12 354 GLU A C 1
ATOM 2722 O O . GLU A 1 354 ? 32.943 -29.184 -39.515 1.00 92.12 354 GLU A O 1
ATOM 2727 N N . GLY A 1 355 ? 34.094 -31.112 -39.550 1.00 89.50 355 GLY A N 1
ATOM 2728 C CA . GLY A 1 355 ? 32.943 -31.943 -39.915 1.00 89.50 355 GLY A CA 1
ATOM 2729 C C . GLY A 1 355 ? 32.246 -31.506 -41.214 1.00 89.50 355 GLY A C 1
ATOM 2730 O O . GLY A 1 355 ? 31.020 -31.603 -41.314 1.00 89.50 355 GLY A O 1
ATOM 2731 N N . GLY A 1 356 ? 33.003 -30.963 -42.178 1.00 90.75 356 GLY A N 1
ATOM 2732 C CA . GLY A 1 356 ? 32.478 -30.445 -43.448 1.00 90.75 356 GLY A CA 1
ATOM 2733 C C . GLY A 1 356 ? 31.707 -29.122 -43.335 1.00 90.75 356 GLY A C 1
ATOM 2734 O O . GLY A 1 356 ? 30.968 -28.769 -44.254 1.00 90.75 356 GLY A O 1
ATOM 2735 N N . ALA A 1 357 ? 31.827 -28.407 -42.213 1.00 91.62 357 ALA A N 1
ATOM 2736 C CA . ALA A 1 357 ? 31.300 -27.059 -42.032 1.00 91.62 357 ALA A CA 1
ATOM 2737 C C . ALA A 1 357 ? 32.448 -26.056 -41.880 1.00 91.62 357 ALA A C 1
ATOM 2739 O O . ALA A 1 357 ? 33.447 -26.342 -41.220 1.00 91.62 357 ALA A O 1
ATOM 2740 N N . TYR A 1 358 ? 32.278 -24.867 -42.444 1.00 93.88 358 TYR A N 1
ATOM 2741 C CA . TYR A 1 358 ? 33.181 -23.746 -42.224 1.00 93.88 358 TYR A CA 1
ATOM 2742 C C . TYR A 1 358 ? 32.912 -23.122 -40.859 1.00 93.88 358 TYR A C 1
ATOM 2744 O O . TYR A 1 358 ? 31.762 -23.058 -40.417 1.00 93.88 358 TYR A O 1
ATOM 2752 N N . LEU A 1 359 ? 33.953 -22.624 -40.202 1.00 95.25 359 LEU A N 1
ATOM 2753 C CA . LEU A 1 359 ? 33.791 -21.772 -39.030 1.00 95.25 359 LEU A CA 1
ATOM 2754 C C . LEU A 1 359 ? 33.798 -20.309 -39.473 1.00 95.25 359 LEU A C 1
ATOM 2756 O O . LEU A 1 359 ? 34.693 -19.867 -40.188 1.00 95.25 359 LEU A O 1
ATOM 2760 N N . VAL A 1 360 ? 32.770 -19.568 -39.070 1.00 95.12 360 VAL A N 1
ATOM 2761 C CA . VAL A 1 360 ? 32.590 -18.151 -39.405 1.00 95.12 360 VAL A CA 1
ATOM 2762 C C . VAL A 1 360 ? 32.408 -17.353 -38.124 1.00 95.12 360 VAL A C 1
ATOM 2764 O O . VAL A 1 360 ? 31.668 -17.768 -37.237 1.00 95.12 360 VAL A O 1
ATOM 2767 N N . GLY A 1 361 ? 33.093 -16.226 -37.994 1.00 93.88 361 GLY A N 1
ATOM 2768 C CA . GLY A 1 361 ? 33.013 -15.353 -36.828 1.00 93.88 361 GLY A CA 1
ATOM 2769 C C . GLY A 1 361 ? 32.358 -14.024 -37.169 1.00 93.88 361 GLY A C 1
ATOM 2770 O O . GLY A 1 361 ? 32.564 -13.484 -38.254 1.00 93.88 361 GLY A O 1
ATOM 2771 N N . CYS A 1 362 ? 31.571 -13.480 -36.243 1.00 93.00 362 CYS A N 1
ATOM 2772 C CA . CYS A 1 362 ? 31.075 -12.112 -36.377 1.00 93.00 362 CYS A CA 1
ATOM 2773 C C . CYS A 1 362 ? 32.238 -11.121 -36.224 1.00 93.00 362 CYS A C 1
ATOM 2775 O O . CYS A 1 362 ? 32.994 -11.212 -35.258 1.00 93.00 362 CYS A O 1
ATOM 2777 N N . TYR A 1 363 ? 32.367 -10.145 -37.125 1.00 91.50 363 TYR A N 1
ATOM 2778 C CA . TYR A 1 363 ? 33.434 -9.142 -37.038 1.00 91.50 363 TYR A CA 1
ATOM 2779 C C . TYR A 1 363 ? 33.376 -8.306 -35.752 1.00 91.50 363 TYR A C 1
ATOM 2781 O O . TYR A 1 363 ? 34.421 -7.859 -35.282 1.00 91.50 363 TYR A O 1
ATOM 2789 N N . GLU A 1 364 ? 32.190 -8.138 -35.160 1.00 86.25 364 GLU A N 1
ATOM 2790 C CA . GLU A 1 364 ? 31.978 -7.327 -33.958 1.00 86.25 364 GLU A CA 1
ATOM 2791 C C . GLU A 1 364 ? 32.221 -8.098 -32.652 1.00 86.25 364 GLU A C 1
ATOM 2793 O O . GLU A 1 364 ? 33.184 -7.803 -31.954 1.00 86.25 364 GLU A O 1
ATOM 2798 N N . CYS A 1 365 ? 31.382 -9.085 -32.298 1.00 87.62 365 CYS A N 1
ATOM 2799 C CA . CYS A 1 365 ? 31.537 -9.825 -31.029 1.00 87.62 365 CYS A CA 1
ATOM 2800 C C . CYS A 1 365 ? 32.523 -10.990 -31.098 1.00 87.62 365 CYS A C 1
ATOM 2802 O O . CYS A 1 365 ? 32.708 -11.679 -30.097 1.00 87.62 365 CYS A O 1
ATOM 2804 N N . LYS A 1 366 ? 33.081 -11.276 -32.279 1.00 92.88 366 LYS A N 1
ATOM 2805 C CA . LYS A 1 366 ? 33.986 -12.407 -32.530 1.00 92.88 366 LYS A CA 1
ATOM 2806 C C . LYS A 1 366 ? 33.391 -13.793 -32.246 1.00 92.88 366 LYS A C 1
ATOM 2808 O O . LYS A 1 366 ? 34.108 -14.784 -32.340 1.00 92.88 366 LYS A O 1
ATOM 2813 N N . ALA A 1 367 ? 32.090 -13.891 -31.952 1.00 91.75 367 ALA A N 1
ATOM 2814 C CA . ALA A 1 367 ? 31.424 -15.167 -31.717 1.00 91.75 367 ALA A CA 1
ATOM 2815 C C . ALA A 1 367 ? 31.471 -16.039 -32.976 1.00 91.75 367 ALA A C 1
ATOM 2817 O O . ALA A 1 367 ? 31.103 -15.588 -34.066 1.00 91.75 367 ALA A O 1
ATOM 2818 N N . VAL A 1 368 ? 31.907 -17.288 -32.801 1.00 94.12 368 VAL A N 1
ATOM 2819 C CA . VAL A 1 368 ? 32.122 -18.246 -33.890 1.00 94.12 368 VAL A CA 1
ATOM 2820 C C . VAL A 1 368 ? 30.930 -19.188 -34.061 1.00 94.12 368 VAL A C 1
ATOM 2822 O O . VAL A 1 368 ? 30.450 -19.818 -33.118 1.00 94.12 368 VAL A O 1
ATOM 2825 N N . TYR A 1 369 ? 30.488 -19.330 -35.305 1.00 93.81 369 TYR A N 1
ATOM 2826 C CA . TYR A 1 369 ? 29.378 -20.158 -35.755 1.00 93.81 369 TYR A CA 1
ATOM 2827 C C . TYR A 1 369 ? 29.858 -21.200 -36.764 1.00 93.81 369 TYR A C 1
ATOM 2829 O O . TYR A 1 369 ? 30.844 -21.003 -37.466 1.00 93.81 369 TYR A O 1
ATOM 2837 N N . MET A 1 370 ? 29.131 -22.315 -36.857 1.00 92.75 370 MET A N 1
ATOM 2838 C CA . MET A 1 370 ? 29.323 -23.276 -37.945 1.00 92.75 370 MET A CA 1
ATOM 2839 C C . MET A 1 370 ? 28.417 -22.907 -39.111 1.00 92.75 370 MET A C 1
ATOM 2841 O O . MET A 1 370 ? 27.200 -22.816 -38.946 1.00 92.75 370 MET A O 1
ATOM 2845 N N . PHE A 1 371 ? 29.008 -22.761 -40.286 1.00 92.50 371 PHE A N 1
ATOM 2846 C CA . PHE A 1 371 ? 28.331 -22.492 -41.539 1.00 92.50 371 PHE A CA 1
ATOM 2847 C C . PHE A 1 371 ? 28.467 -23.698 -42.470 1.00 92.50 371 PHE A C 1
ATOM 2849 O O . PHE A 1 371 ? 29.564 -24.106 -42.851 1.00 92.50 371 PHE A O 1
ATOM 2856 N N . LYS A 1 372 ? 27.329 -24.285 -42.839 1.00 90.25 372 LYS A N 1
ATOM 2857 C CA . LYS A 1 372 ? 27.250 -25.306 -43.887 1.00 90.25 372 LYS A CA 1
ATOM 2858 C C . LYS A 1 372 ? 26.654 -24.648 -45.118 1.00 90.25 372 LYS A C 1
ATOM 2860 O O . LYS A 1 372 ? 25.544 -24.131 -45.033 1.00 90.25 372 LYS A O 1
ATOM 2865 N N . THR A 1 373 ? 27.331 -24.748 -46.256 1.00 84.94 373 THR A N 1
ATOM 2866 C CA . THR A 1 373 ? 26.872 -24.186 -47.541 1.00 84.94 373 THR A CA 1
ATOM 2867 C C . THR A 1 373 ? 25.453 -24.632 -47.910 1.00 84.94 373 THR A C 1
ATOM 2869 O O . THR A 1 373 ? 24.686 -23.859 -48.471 1.00 84.94 373 THR A O 1
ATOM 2872 N N . LYS A 1 374 ? 25.053 -25.845 -47.501 1.00 84.31 374 LYS A N 1
ATOM 2873 C CA . LYS A 1 374 ? 23.709 -26.404 -47.729 1.00 84.31 374 LYS A CA 1
ATOM 2874 C C . LYS A 1 374 ? 22.585 -25.771 -46.892 1.00 84.31 374 LYS A C 1
ATOM 2876 O O . LYS A 1 374 ? 21.427 -25.903 -47.266 1.00 84.31 374 LYS A O 1
ATOM 2881 N N . ASN A 1 375 ? 22.893 -25.116 -45.769 1.00 78.50 375 ASN A N 1
ATOM 2882 C CA . ASN A 1 375 ? 21.884 -24.643 -44.808 1.00 78.50 375 ASN A CA 1
ATOM 2883 C C . ASN A 1 375 ? 21.500 -23.161 -44.990 1.00 78.50 375 ASN A C 1
ATOM 2885 O O . ASN A 1 375 ? 20.662 -22.655 -44.243 1.00 78.50 375 ASN A O 1
ATOM 2889 N N . GLY A 1 376 ? 22.092 -22.469 -45.970 1.00 83.19 376 GLY A N 1
ATOM 2890 C CA . GLY A 1 376 ? 21.883 -21.038 -46.195 1.00 83.19 376 GLY A CA 1
ATOM 2891 C C . GLY A 1 376 ? 22.444 -20.151 -45.073 1.00 83.19 376 GLY A C 1
ATOM 2892 O O . GLY A 1 376 ? 23.106 -20.614 -44.146 1.00 83.19 376 GLY A O 1
ATOM 2893 N N . THR A 1 377 ? 22.190 -18.845 -45.163 1.00 87.75 377 THR A N 1
ATOM 2894 C CA . THR A 1 377 ? 22.746 -17.809 -44.267 1.00 87.75 377 THR A CA 1
ATOM 2895 C C . THR A 1 377 ? 21.802 -17.393 -43.130 1.00 87.75 377 THR A C 1
ATOM 2897 O O . THR A 1 377 ? 22.127 -16.513 -42.333 1.00 87.75 377 THR A O 1
ATOM 2900 N N . SER A 1 378 ? 20.640 -18.039 -43.004 1.00 81.25 378 SER A N 1
ATOM 2901 C CA . SER A 1 378 ? 19.580 -17.678 -42.049 1.00 81.25 378 SER A CA 1
ATOM 2902 C C . SER A 1 378 ? 20.033 -17.717 -40.583 1.00 81.25 378 SER A C 1
ATOM 2904 O O . SER A 1 378 ? 19.685 -16.827 -39.806 1.00 81.25 378 SER A O 1
ATOM 2906 N N . SER A 1 379 ? 20.872 -18.687 -40.199 1.00 81.19 379 SER A N 1
ATOM 2907 C CA . SER A 1 379 ? 21.429 -18.767 -38.841 1.00 81.19 379 SER A CA 1
ATOM 2908 C C . SER A 1 379 ? 22.392 -17.621 -38.523 1.00 81.19 379 SER A C 1
ATOM 2910 O O . SER A 1 379 ? 22.459 -17.187 -37.376 1.00 81.19 379 SER A O 1
ATOM 2912 N N . LEU A 1 380 ? 23.105 -17.102 -39.527 1.00 87.31 380 LEU A N 1
ATOM 2913 C CA . LEU A 1 380 ? 23.999 -15.950 -39.374 1.00 87.31 380 LEU A CA 1
ATOM 2914 C C . LEU A 1 380 ? 23.199 -14.645 -39.300 1.00 87.31 380 LEU A C 1
ATOM 2916 O O . LEU A 1 380 ? 23.489 -13.796 -38.465 1.00 87.31 380 LEU A O 1
ATOM 2920 N N . LEU A 1 381 ? 22.137 -14.515 -40.101 1.00 81.69 381 LEU A N 1
ATOM 2921 C CA . LEU A 1 381 ? 21.229 -13.362 -40.056 1.00 81.69 381 LEU A CA 1
ATOM 2922 C C . LEU A 1 381 ? 20.491 -13.241 -38.713 1.00 81.69 381 LEU A C 1
ATOM 2924 O O . LEU A 1 381 ? 20.244 -12.133 -38.248 1.00 81.69 381 LEU A O 1
ATOM 2928 N N . SER A 1 382 ? 20.213 -14.364 -38.043 1.00 79.12 382 SER A N 1
ATOM 2929 C CA . SER A 1 382 ? 19.603 -14.380 -36.702 1.00 79.12 382 SER A CA 1
ATOM 2930 C C . SER A 1 382 ? 20.526 -13.896 -35.571 1.00 79.12 382 SER A C 1
ATOM 2932 O O . SER A 1 382 ? 20.109 -13.812 -34.417 1.00 79.12 382 SER A O 1
ATOM 2934 N N . HIS A 1 383 ? 21.788 -13.583 -35.872 1.00 82.31 383 HIS A N 1
ATOM 2935 C CA . HIS A 1 383 ? 22.755 -13.128 -34.886 1.00 82.31 383 HIS A CA 1
ATOM 2936 C C . HIS A 1 383 ? 22.565 -11.654 -34.508 1.00 82.31 383 HIS A C 1
ATOM 2938 O O . HIS A 1 383 ? 22.619 -10.745 -35.339 1.00 82.31 383 HIS A O 1
ATOM 2944 N N . VAL A 1 384 ? 22.428 -11.413 -33.205 1.00 74.56 384 VAL A N 1
ATOM 2945 C CA . VAL A 1 384 ? 21.974 -10.133 -32.640 1.00 74.56 384 VAL A CA 1
ATOM 2946 C C . VAL A 1 384 ? 23.126 -9.277 -32.075 1.00 74.56 384 VAL A C 1
ATOM 2948 O O . VAL A 1 384 ? 22.876 -8.335 -31.335 1.00 74.56 384 VAL A O 1
ATOM 2951 N N . CYS A 1 385 ? 24.400 -9.553 -32.394 1.00 74.94 385 CYS A N 1
ATOM 2952 C CA . CYS A 1 385 ? 25.526 -8.785 -31.825 1.00 74.94 385 CYS A CA 1
ATOM 2953 C C . CYS A 1 385 ? 25.421 -7.275 -32.055 1.00 74.94 385 CYS A C 1
ATOM 2955 O O . CYS A 1 385 ? 25.510 -6.528 -31.086 1.00 74.94 385 CYS A O 1
ATOM 2957 N N . ALA A 1 386 ? 25.160 -6.842 -33.289 1.00 63.59 386 ALA A N 1
ATOM 2958 C CA . ALA A 1 386 ? 25.042 -5.422 -33.616 1.00 63.59 386 ALA A CA 1
ATOM 2959 C C . ALA A 1 386 ? 23.941 -4.741 -32.794 1.00 63.59 386 ALA A C 1
ATOM 2961 O O . ALA A 1 386 ? 24.158 -3.665 -32.248 1.00 63.59 386 ALA A O 1
ATOM 2962 N N . MET A 1 387 ? 22.793 -5.405 -32.598 1.00 65.31 387 MET A N 1
ATOM 2963 C CA . MET A 1 387 ? 21.736 -4.845 -31.751 1.00 65.31 387 MET A CA 1
ATOM 2964 C C . MET A 1 387 ? 22.091 -4.885 -30.264 1.00 65.31 387 MET A C 1
ATOM 2966 O O . MET A 1 387 ? 21.701 -3.981 -29.538 1.00 65.31 387 MET A O 1
ATOM 2970 N N . ARG A 1 388 ? 22.819 -5.905 -29.784 1.00 75.44 388 ARG A N 1
ATOM 2971 C CA . ARG A 1 388 ? 23.269 -5.962 -28.384 1.00 75.44 388 ARG A CA 1
ATOM 2972 C C . ARG A 1 388 ? 24.292 -4.865 -28.100 1.00 75.44 388 ARG A C 1
ATOM 2974 O O . ARG A 1 388 ? 24.125 -4.145 -27.131 1.00 75.44 388 ARG A O 1
ATOM 2981 N N . LYS A 1 389 ? 25.283 -4.683 -28.977 1.00 75.38 389 LYS A N 1
ATOM 2982 C CA . LYS A 1 389 ? 26.270 -3.603 -28.875 1.00 75.38 389 LYS A CA 1
ATOM 2983 C C . LYS A 1 389 ? 25.600 -2.233 -28.982 1.00 75.38 389 LYS A C 1
ATOM 2985 O O . LYS A 1 389 ? 25.892 -1.364 -28.172 1.00 75.38 389 LYS A O 1
ATOM 2990 N N . ALA A 1 390 ? 24.661 -2.053 -29.912 1.00 70.88 390 ALA A N 1
ATOM 2991 C CA . ALA A 1 390 ? 23.869 -0.827 -30.007 1.00 70.88 390 ALA A CA 1
ATOM 2992 C C . ALA A 1 390 ? 23.034 -0.580 -28.740 1.00 70.88 390 ALA A C 1
ATOM 2994 O O . ALA A 1 390 ? 22.972 0.549 -28.266 1.00 70.88 390 ALA A O 1
ATOM 2995 N N . LEU A 1 391 ? 22.443 -1.627 -28.153 1.00 78.44 391 LEU A N 1
ATOM 2996 C CA . LEU A 1 391 ? 21.712 -1.539 -26.890 1.00 78.44 391 LEU A CA 1
ATOM 2997 C C . LEU A 1 391 ? 22.632 -1.185 -25.719 1.00 78.44 391 LEU A C 1
ATOM 2999 O O . LEU A 1 391 ? 22.250 -0.370 -24.890 1.00 78.44 391 LEU A O 1
ATOM 3003 N N . ASP A 1 392 ? 23.823 -1.772 -25.635 1.00 83.12 392 ASP A N 1
ATOM 3004 C CA . ASP A 1 392 ? 24.779 -1.486 -24.564 1.00 83.12 392 ASP A CA 1
ATOM 3005 C C . ASP A 1 392 ? 25.339 -0.059 -24.687 1.00 83.12 392 ASP A C 1
ATOM 3007 O O . ASP A 1 392 ? 25.416 0.653 -23.688 1.00 83.12 392 ASP A O 1
ATOM 3011 N N . VAL A 1 393 ? 25.620 0.410 -25.909 1.00 82.25 393 VAL A N 1
ATOM 3012 C CA . VAL A 1 393 ? 25.972 1.815 -26.185 1.00 82.25 393 VAL A CA 1
ATOM 3013 C C . VAL A 1 393 ? 24.814 2.750 -25.826 1.00 82.25 393 VAL A C 1
ATOM 3015 O O . VAL A 1 393 ? 25.032 3.770 -25.176 1.00 82.25 393 VAL A O 1
ATOM 3018 N N . ALA A 1 394 ? 23.577 2.397 -26.189 1.00 82.25 394 ALA A N 1
ATOM 3019 C CA . ALA A 1 394 ? 22.395 3.174 -25.827 1.00 82.25 394 ALA A CA 1
ATOM 3020 C C . ALA A 1 394 ? 22.194 3.226 -24.307 1.00 82.25 394 ALA A C 1
ATOM 3022 O O . ALA A 1 394 ? 21.926 4.293 -23.770 1.00 82.25 394 ALA A O 1
ATOM 3023 N N . LYS A 1 395 ? 22.383 2.107 -23.597 1.00 87.00 395 LYS A N 1
ATOM 3024 C CA . LYS A 1 395 ? 22.336 2.060 -22.129 1.00 87.00 395 LYS A CA 1
ATOM 3025 C C . LYS A 1 395 ? 23.407 2.940 -21.503 1.00 87.00 395 LYS A C 1
ATOM 3027 O O . LYS A 1 395 ? 23.084 3.706 -20.608 1.00 87.00 395 LYS A O 1
ATOM 3032 N N . ALA A 1 396 ? 24.653 2.852 -21.970 1.00 89.94 396 ALA A N 1
ATOM 3033 C CA . ALA A 1 396 ? 25.743 3.681 -21.462 1.00 89.94 396 ALA A CA 1
ATOM 3034 C C . ALA A 1 396 ? 25.447 5.175 -21.657 1.00 89.94 396 ALA A C 1
ATOM 3036 O O . ALA A 1 396 ? 25.650 5.965 -20.739 1.00 89.94 396 ALA A O 1
ATOM 3037 N N . ARG A 1 397 ? 24.897 5.545 -22.820 1.00 90.25 397 ARG A N 1
ATOM 3038 C CA . ARG A 1 397 ? 24.472 6.916 -23.110 1.00 90.25 397 ARG A CA 1
ATOM 3039 C C . ARG A 1 397 ? 23.323 7.369 -22.211 1.00 90.25 397 ARG A C 1
ATOM 3041 O O . ARG A 1 397 ? 23.443 8.410 -21.585 1.00 90.25 397 ARG A O 1
ATOM 3048 N N . VAL A 1 398 ? 22.268 6.562 -22.074 1.00 91.12 398 VAL A N 1
ATOM 3049 C CA . VAL A 1 398 ? 21.151 6.856 -21.161 1.00 91.12 398 VAL A CA 1
ATOM 3050 C C . VAL A 1 398 ? 21.656 7.021 -19.728 1.00 91.12 398 VAL A C 1
ATOM 3052 O O . VAL A 1 398 ? 21.262 7.966 -19.062 1.00 91.12 398 VAL A O 1
ATOM 3055 N N . SER A 1 399 ? 22.561 6.164 -19.253 1.00 93.00 399 SER A N 1
ATOM 3056 C CA . SER A 1 399 ? 23.155 6.310 -17.920 1.00 93.00 399 SER A CA 1
ATOM 3057 C C . SER A 1 399 ? 23.937 7.618 -17.760 1.00 93.00 399 SER A C 1
ATOM 3059 O O . SER A 1 399 ? 23.829 8.254 -16.715 1.00 93.00 399 SER A O 1
ATOM 3061 N N . ALA A 1 400 ? 24.702 8.035 -18.775 1.00 93.88 400 ALA A N 1
ATOM 3062 C CA . ALA A 1 400 ? 25.421 9.308 -18.759 1.00 93.88 400 ALA A CA 1
ATOM 3063 C C . ALA A 1 400 ? 24.462 10.512 -18.765 1.00 93.88 400 ALA A C 1
ATOM 3065 O O . ALA A 1 400 ? 24.651 11.437 -17.981 1.00 93.88 400 ALA A O 1
ATOM 3066 N N . ASP A 1 401 ? 23.403 10.467 -19.577 1.00 94.00 401 ASP A N 1
ATOM 3067 C CA . ASP A 1 401 ? 22.384 11.520 -19.649 1.00 94.00 401 ASP A CA 1
ATOM 3068 C C . ASP A 1 401 ? 21.579 11.613 -18.335 1.00 94.00 401 ASP A C 1
ATOM 3070 O O . ASP A 1 401 ? 21.302 12.707 -17.849 1.00 94.00 401 ASP A O 1
ATOM 3074 N N . LEU A 1 402 ? 21.260 10.477 -17.700 1.00 94.06 402 LEU A N 1
ATOM 3075 C CA . LEU A 1 402 ? 20.627 10.436 -16.375 1.00 94.06 402 LEU A CA 1
ATOM 3076 C C . LEU A 1 402 ? 21.545 10.992 -15.281 1.00 94.06 402 LEU A C 1
ATOM 3078 O O . LEU A 1 402 ? 21.080 11.707 -14.397 1.00 94.06 402 LEU A O 1
ATOM 3082 N N . LEU A 1 403 ? 22.843 10.683 -15.331 1.00 94.19 403 LEU A N 1
ATOM 3083 C CA . LEU A 1 403 ? 23.816 11.262 -14.407 1.00 94.19 403 LEU A CA 1
ATOM 3084 C C . LEU A 1 403 ? 23.934 12.775 -14.616 1.00 94.19 403 LEU A C 1
ATOM 3086 O O . LEU A 1 403 ? 24.007 13.519 -13.639 1.00 94.19 403 LEU A O 1
ATOM 3090 N N . HIS A 1 404 ? 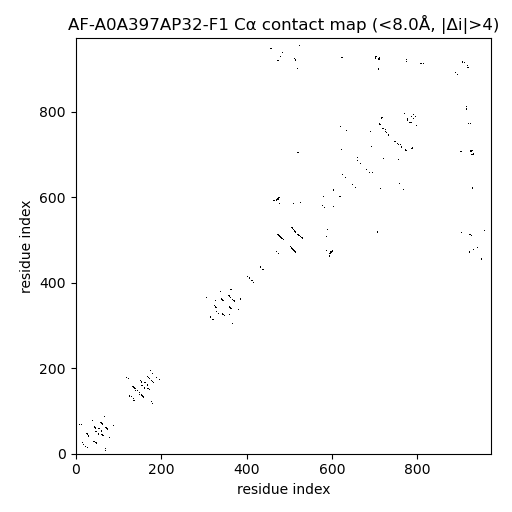23.919 13.235 -15.868 1.00 94.94 404 HIS A N 1
ATOM 3091 C CA . HIS A 1 404 ? 23.919 14.658 -16.182 1.00 94.94 404 HIS A CA 1
ATOM 3092 C C . HIS A 1 404 ? 22.676 15.354 -15.619 1.00 94.94 404 HIS A C 1
ATOM 3094 O O . HIS A 1 404 ? 22.831 16.343 -14.916 1.00 94.94 404 HIS A O 1
ATOM 3100 N N . LEU A 1 405 ? 21.477 14.790 -15.813 1.00 92.62 405 LEU A N 1
ATOM 3101 C CA . LEU A 1 405 ? 20.231 15.279 -15.209 1.00 92.62 405 LEU A CA 1
ATOM 3102 C C . LEU A 1 405 ? 20.359 15.420 -13.682 1.00 92.62 405 LEU A C 1
ATOM 3104 O O . LEU A 1 405 ? 20.090 16.474 -13.121 1.00 92.62 405 LEU A O 1
ATOM 3108 N N . VAL A 1 406 ? 20.819 14.366 -13.005 1.00 92.62 406 VAL A N 1
ATOM 3109 C CA . VAL A 1 406 ? 20.955 14.337 -11.539 1.00 92.62 406 VAL A CA 1
ATOM 3110 C C . VAL A 1 406 ? 21.976 15.359 -11.031 1.00 92.62 406 VAL A C 1
ATOM 3112 O O . VAL A 1 406 ? 21.732 16.030 -10.032 1.00 92.62 406 VAL A O 1
ATOM 3115 N N . THR A 1 407 ? 23.118 15.485 -11.707 1.00 93.19 407 THR A N 1
ATOM 3116 C CA . THR A 1 407 ? 24.217 16.366 -11.278 1.00 93.19 407 THR A CA 1
ATOM 3117 C C . THR A 1 407 ? 24.000 17.828 -11.649 1.00 93.19 407 THR A C 1
ATOM 3119 O O . THR A 1 407 ? 24.426 18.700 -10.897 1.00 93.19 407 THR A O 1
ATOM 3122 N N . HIS A 1 408 ? 23.346 18.104 -12.777 1.00 91.50 408 HIS A N 1
ATOM 3123 C CA . HIS A 1 408 ? 23.084 19.460 -13.250 1.00 91.50 408 HIS A CA 1
ATOM 3124 C C . HIS A 1 408 ? 21.886 20.089 -12.533 1.00 91.50 408 HIS A C 1
ATOM 3126 O O . HIS A 1 408 ? 21.991 21.217 -12.061 1.00 91.50 408 HIS A O 1
ATOM 3132 N N . ASP A 1 409 ? 20.799 19.329 -12.361 1.00 88.31 409 ASP A N 1
ATOM 3133 C CA . ASP A 1 409 ? 19.566 19.822 -11.731 1.00 88.31 409 ASP A CA 1
ATOM 3134 C C . ASP A 1 409 ? 19.532 19.571 -10.212 1.00 88.31 409 ASP A C 1
ATOM 3136 O O . ASP A 1 409 ? 18.538 19.869 -9.550 1.00 88.31 409 ASP A O 1
ATOM 3140 N N . ILE A 1 410 ? 20.615 19.017 -9.645 1.00 85.00 410 ILE A N 1
ATOM 3141 C CA . ILE A 1 410 ? 20.771 18.715 -8.210 1.00 85.00 410 ILE A CA 1
ATOM 3142 C C . ILE A 1 410 ? 19.588 17.866 -7.703 1.00 85.00 410 ILE A C 1
ATOM 3144 O O . ILE A 1 410 ? 18.973 18.124 -6.666 1.00 85.00 410 ILE A O 1
ATOM 3148 N N . LEU A 1 411 ? 19.238 16.834 -8.471 1.00 84.88 411 LEU A N 1
ATOM 3149 C CA . LEU A 1 411 ? 18.150 15.921 -8.132 1.00 84.88 411 LEU A CA 1
ATOM 3150 C C . LEU A 1 411 ? 18.669 14.747 -7.290 1.00 84.88 411 LEU A C 1
ATOM 3152 O O . LEU A 1 411 ? 19.826 14.344 -7.413 1.00 84.88 411 LEU A O 1
ATOM 3156 N N . PRO A 1 412 ? 17.829 14.140 -6.439 1.00 86.06 412 PRO A N 1
ATOM 3157 C CA . PRO A 1 412 ? 18.196 12.914 -5.745 1.00 86.06 412 PRO A CA 1
ATOM 3158 C C . PRO A 1 412 ? 18.318 11.753 -6.746 1.00 86.06 412 PRO A C 1
ATOM 3160 O O . PRO A 1 412 ? 17.491 11.611 -7.645 1.00 86.06 412 PRO A O 1
ATOM 3163 N N . VAL A 1 413 ? 19.327 10.889 -6.580 1.00 88.81 413 VAL A N 1
ATOM 3164 C CA . VAL A 1 413 ? 19.625 9.791 -7.527 1.00 88.81 413 VAL A CA 1
ATOM 3165 C C . VAL A 1 413 ? 18.425 8.861 -7.733 1.00 88.81 413 VAL A C 1
ATOM 3167 O O . VAL A 1 413 ? 18.200 8.385 -8.840 1.00 88.81 413 VAL A O 1
ATOM 3170 N N . ASP A 1 414 ? 17.607 8.632 -6.705 1.00 88.12 414 ASP A N 1
ATOM 3171 C CA . ASP A 1 414 ? 16.431 7.761 -6.791 1.00 88.12 414 ASP A CA 1
ATOM 3172 C C . ASP A 1 414 ? 15.257 8.351 -7.587 1.00 88.12 414 ASP A C 1
ATOM 3174 O O . ASP A 1 414 ? 14.270 7.648 -7.819 1.00 88.12 414 ASP A O 1
ATOM 3178 N N . VAL A 1 415 ? 15.353 9.595 -8.077 1.00 88.31 415 VAL A N 1
ATOM 3179 C CA . VAL A 1 415 ? 14.359 10.165 -9.003 1.00 88.31 415 VAL A CA 1
ATOM 3180 C C . VAL A 1 415 ? 14.183 9.288 -10.248 1.00 88.31 415 VAL A C 1
ATOM 3182 O O . VAL A 1 415 ? 13.062 9.113 -10.730 1.00 88.31 415 VAL A O 1
ATOM 3185 N N . VAL A 1 416 ? 15.270 8.663 -10.720 1.00 90.56 416 VAL A N 1
ATOM 3186 C CA . VAL A 1 416 ? 15.276 7.810 -11.921 1.00 90.56 416 VAL A CA 1
ATOM 3187 C C . VAL A 1 416 ? 14.541 6.486 -11.704 1.00 90.56 416 VAL A C 1
ATOM 3189 O O . VAL A 1 416 ? 14.077 5.859 -12.660 1.00 90.56 416 VAL A O 1
ATOM 3192 N N . ASP A 1 417 ? 14.391 6.070 -10.444 1.00 88.44 417 ASP A N 1
ATOM 3193 C CA . ASP A 1 417 ? 13.644 4.872 -10.082 1.00 88.44 417 ASP A CA 1
ATOM 3194 C C . ASP A 1 417 ? 12.141 5.125 -9.954 1.00 88.44 417 ASP A C 1
ATOM 3196 O O . ASP A 1 417 ? 11.348 4.180 -10.054 1.00 88.44 417 ASP A O 1
ATOM 3200 N N . GLY A 1 418 ? 11.744 6.392 -9.809 1.00 88.12 418 GLY A N 1
ATOM 3201 C CA . GLY A 1 418 ? 10.367 6.817 -9.615 1.00 88.12 418 GLY A CA 1
ATOM 3202 C C . GLY A 1 418 ? 9.432 6.404 -10.755 1.00 88.12 418 GLY A C 1
ATOM 3203 O O . GLY A 1 418 ? 9.710 6.597 -11.941 1.00 88.12 418 GLY A O 1
ATOM 3204 N N . ALA A 1 419 ? 8.250 5.893 -10.399 1.00 87.19 419 ALA A N 1
ATOM 3205 C CA . ALA A 1 419 ? 7.235 5.482 -11.372 1.00 87.19 419 ALA A CA 1
ATOM 3206 C C . ALA A 1 419 ? 6.783 6.635 -12.294 1.00 87.19 419 ALA A C 1
ATOM 3208 O O . ALA A 1 419 ? 6.500 6.408 -13.471 1.00 87.19 419 ALA A O 1
ATOM 3209 N N . GLY A 1 420 ? 6.753 7.872 -11.779 1.00 89.44 420 GLY A N 1
ATOM 3210 C CA . GLY A 1 420 ? 6.441 9.072 -12.563 1.00 89.44 420 GLY A CA 1
ATOM 3211 C C . GLY A 1 420 ? 7.470 9.347 -13.663 1.00 89.44 420 GLY A C 1
ATOM 3212 O O . GLY A 1 420 ? 7.086 9.547 -14.815 1.00 89.44 420 GLY A O 1
ATOM 3213 N N . PHE A 1 421 ? 8.763 9.259 -13.337 1.00 91.81 421 PHE A N 1
ATOM 3214 C CA . PHE A 1 421 ? 9.854 9.424 -14.299 1.00 91.81 421 PHE A CA 1
ATOM 3215 C C . PHE A 1 421 ? 9.810 8.346 -15.389 1.00 91.81 421 PHE A C 1
ATOM 3217 O O . PHE A 1 421 ? 9.800 8.658 -16.577 1.00 91.81 421 PHE A O 1
ATOM 3224 N N . ARG A 1 422 ? 9.658 7.070 -15.006 1.00 91.25 422 ARG A N 1
ATOM 3225 C CA . ARG A 1 422 ? 9.544 5.960 -15.971 1.00 91.25 422 ARG A CA 1
ATOM 3226 C C . ARG A 1 422 ? 8.341 6.120 -16.906 1.00 91.25 422 ARG A C 1
ATOM 3228 O O . ARG A 1 422 ? 8.459 5.852 -18.102 1.00 91.25 422 ARG A O 1
ATOM 3235 N N . ARG A 1 423 ? 7.195 6.574 -16.380 1.00 89.94 423 ARG A N 1
ATOM 3236 C CA . ARG A 1 423 ? 6.004 6.882 -17.188 1.00 89.94 423 ARG A CA 1
ATOM 3237 C C . ARG A 1 423 ? 6.292 8.009 -18.182 1.00 89.94 423 ARG A C 1
ATOM 3239 O O . ARG A 1 423 ? 5.920 7.869 -19.342 1.00 89.94 423 ARG A O 1
ATOM 3246 N N . LEU A 1 424 ? 6.970 9.079 -17.758 1.00 91.44 424 LEU A N 1
ATOM 3247 C CA . LEU A 1 424 ? 7.387 10.165 -18.647 1.00 91.44 424 LEU A CA 1
ATOM 3248 C C . LEU A 1 424 ? 8.296 9.645 -19.766 1.00 91.44 424 LEU A C 1
ATOM 3250 O O . LEU A 1 424 ? 7.986 9.872 -20.931 1.00 91.44 424 LEU A O 1
ATOM 3254 N N . CYS A 1 425 ? 9.352 8.890 -19.445 1.00 91.19 425 CYS A N 1
ATOM 3255 C CA . CYS A 1 425 ? 10.244 8.305 -20.451 1.00 91.19 425 CYS A CA 1
ATOM 3256 C C . CYS A 1 425 ? 9.478 7.461 -21.473 1.00 91.19 425 CYS A C 1
ATOM 3258 O O . CYS A 1 425 ? 9.698 7.597 -22.672 1.00 91.19 425 CYS A O 1
ATOM 3260 N N . HIS A 1 426 ? 8.545 6.623 -21.014 1.00 90.06 426 HIS A N 1
ATOM 3261 C CA . HIS A 1 426 ? 7.715 5.818 -21.902 1.00 90.06 426 HIS A CA 1
ATOM 3262 C C . HIS A 1 426 ? 6.857 6.685 -22.835 1.00 90.06 426 HIS A C 1
ATOM 3264 O O . HIS A 1 426 ? 6.805 6.421 -24.035 1.00 90.06 426 HIS A O 1
ATOM 3270 N N . THR A 1 427 ? 6.235 7.748 -22.317 1.00 88.81 427 THR A N 1
ATOM 3271 C CA . THR A 1 427 ? 5.491 8.713 -23.140 1.00 88.81 427 THR A CA 1
ATOM 3272 C C . THR A 1 427 ? 6.402 9.385 -24.166 1.00 88.81 427 THR A C 1
ATOM 3274 O O . THR A 1 427 ? 6.064 9.406 -25.345 1.00 88.81 427 THR A O 1
ATOM 3277 N N . LEU A 1 428 ? 7.582 9.869 -23.766 1.00 88.19 428 LEU A N 1
ATOM 3278 C CA . LEU A 1 428 ? 8.533 10.504 -24.684 1.00 88.19 428 LEU A CA 1
ATOM 3279 C C . LEU A 1 428 ? 9.005 9.535 -25.778 1.00 88.19 428 LEU A C 1
ATOM 3281 O O . LEU A 1 428 ? 9.080 9.919 -26.941 1.00 88.19 428 LEU A O 1
ATOM 3285 N N . MET A 1 429 ? 9.243 8.262 -25.443 1.00 87.06 429 MET A N 1
ATOM 3286 C CA . MET A 1 429 ? 9.572 7.221 -26.424 1.00 87.06 429 MET A CA 1
ATOM 3287 C C . MET A 1 429 ? 8.427 6.974 -27.414 1.00 87.06 429 MET A C 1
ATOM 3289 O O . MET A 1 429 ? 8.673 6.829 -28.609 1.00 87.06 429 MET A O 1
ATOM 3293 N N . GLN A 1 430 ? 7.178 6.934 -26.941 1.00 85.50 430 GLN A N 1
ATOM 3294 C CA . GLN A 1 430 ? 6.007 6.763 -27.806 1.00 85.50 430 GLN A CA 1
ATOM 3295 C C . GLN A 1 430 ? 5.798 7.953 -28.743 1.00 85.50 430 GLN A C 1
ATOM 3297 O O . GLN A 1 430 ? 5.504 7.756 -29.921 1.00 85.50 430 GLN A O 1
ATOM 3302 N N . VAL A 1 431 ? 5.960 9.177 -28.237 1.00 83.12 431 VAL A N 1
ATOM 3303 C CA . VAL A 1 431 ? 5.863 10.389 -29.057 1.00 83.12 431 VAL A CA 1
ATOM 3304 C C . VAL A 1 431 ? 7.016 10.428 -30.063 1.00 83.12 431 VAL A C 1
ATOM 3306 O O . VAL A 1 431 ? 6.776 10.679 -31.238 1.00 83.12 431 VAL A O 1
ATOM 3309 N N . GLY A 1 432 ? 8.236 10.061 -29.659 1.00 83.81 432 GLY A N 1
ATOM 3310 C CA . GLY A 1 432 ? 9.414 10.050 -30.535 1.00 83.81 432 GLY A CA 1
ATOM 3311 C C . GLY A 1 432 ? 9.323 9.002 -31.641 1.00 83.81 432 GLY A C 1
ATOM 3312 O O . GLY A 1 432 ? 9.786 9.226 -32.754 1.00 83.81 432 GLY A O 1
ATOM 3313 N N . ALA A 1 433 ? 8.650 7.880 -31.374 1.00 82.94 433 ALA A N 1
ATOM 3314 C CA . ALA A 1 433 ? 8.344 6.883 -32.395 1.00 82.94 433 ALA A CA 1
ATOM 3315 C C . ALA A 1 433 ? 7.356 7.399 -33.461 1.00 82.94 433 ALA A C 1
ATOM 3317 O O . ALA A 1 433 ? 7.379 6.914 -34.589 1.00 82.94 433 ALA A O 1
ATOM 3318 N N . ARG A 1 434 ? 6.491 8.362 -33.114 1.00 82.06 434 ARG A N 1
ATOM 3319 C CA . ARG A 1 434 ? 5.509 8.976 -34.030 1.00 82.06 434 ARG A CA 1
ATOM 3320 C C . ARG A 1 434 ? 6.047 10.227 -34.723 1.00 82.06 434 ARG A C 1
ATOM 3322 O O . ARG A 1 434 ? 5.659 10.515 -35.850 1.00 82.06 434 ARG A O 1
ATOM 3329 N N . HIS A 1 435 ? 6.945 10.948 -34.059 1.00 82.31 435 HIS A N 1
ATOM 3330 C CA . HIS A 1 435 ? 7.531 12.195 -34.529 1.00 82.31 435 HIS A CA 1
ATOM 3331 C C . HIS A 1 435 ? 9.058 12.066 -34.503 1.00 82.31 435 HIS A C 1
ATOM 3333 O O . HIS A 1 435 ? 9.670 12.334 -33.471 1.00 82.31 435 HIS A O 1
ATOM 3339 N N . PRO A 1 436 ? 9.693 11.667 -35.622 1.00 75.25 436 PRO A N 1
ATOM 3340 C CA . PRO A 1 436 ? 11.142 11.467 -35.689 1.00 75.25 436 PRO A CA 1
ATOM 3341 C C . PRO A 1 436 ? 11.951 12.777 -35.626 1.00 75.25 436 PRO A C 1
ATOM 3343 O O . PRO A 1 436 ? 13.177 12.745 -35.726 1.00 75.25 436 PRO A O 1
ATOM 3346 N N . SER A 1 437 ? 11.290 13.931 -35.485 1.00 77.19 437 SER A N 1
ATOM 3347 C CA . SER A 1 437 ? 11.947 15.205 -35.204 1.00 77.19 437 SER A CA 1
ATOM 3348 C C . SER A 1 437 ? 12.656 15.167 -33.848 1.00 77.19 437 SER A C 1
ATOM 3350 O O . SER A 1 437 ? 12.247 14.469 -32.920 1.00 77.19 437 SER A O 1
ATOM 3352 N N . SER A 1 438 ? 13.744 15.932 -33.729 1.00 74.19 438 SER A N 1
ATOM 3353 C CA . SER A 1 438 ? 14.473 16.056 -32.465 1.00 74.19 438 SER A CA 1
ATOM 3354 C C . SER A 1 438 ? 13.540 16.555 -31.360 1.00 74.19 438 SER A C 1
ATOM 3356 O O . SER A 1 438 ? 12.818 17.531 -31.561 1.00 74.19 438 SER A O 1
ATOM 3358 N N . ILE A 1 439 ? 13.615 15.939 -30.175 1.00 75.38 439 ILE A N 1
ATOM 3359 C CA . ILE A 1 439 ? 12.842 16.336 -28.985 1.00 75.38 439 ILE A CA 1
ATOM 3360 C C . ILE A 1 439 ? 13.067 17.809 -28.612 1.00 75.38 439 ILE A C 1
ATOM 3362 O O . ILE A 1 439 ? 12.203 18.445 -28.026 1.00 75.38 439 ILE A O 1
ATOM 3366 N N . SER A 1 440 ? 14.211 18.375 -29.014 1.00 74.44 440 SER A N 1
ATOM 3367 C CA . SER A 1 440 ? 14.554 19.790 -28.837 1.00 74.44 440 SER A CA 1
ATOM 3368 C C . SER A 1 440 ? 13.637 20.750 -29.601 1.00 74.44 440 SER A C 1
ATOM 3370 O O . SER A 1 440 ? 13.646 21.943 -29.328 1.00 74.44 440 SER A O 1
ATOM 3372 N N . GLN A 1 441 ? 12.890 20.254 -30.588 1.00 79.00 441 GLN A N 1
ATOM 3373 C CA . GLN A 1 441 ? 11.902 21.030 -31.339 1.00 79.00 441 GLN A CA 1
ATOM 3374 C C . GLN A 1 441 ? 10.506 20.932 -30.720 1.00 79.00 441 GLN A C 1
ATOM 3376 O O . GLN A 1 441 ? 9.590 21.616 -31.170 1.00 79.00 441 GLN A O 1
ATOM 3381 N N . TRP A 1 442 ? 10.317 20.069 -29.719 1.00 80.88 442 TRP A N 1
ATOM 3382 C CA . TRP A 1 442 ? 9.034 19.936 -29.052 1.00 80.88 442 TRP A CA 1
ATOM 3383 C C . TRP A 1 442 ? 8.897 21.043 -28.017 1.00 80.88 442 TRP A C 1
ATOM 3385 O O . TRP A 1 442 ? 9.778 21.260 -27.185 1.00 80.88 442 TRP A O 1
ATOM 3395 N N . THR A 1 443 ? 7.768 21.739 -28.054 1.00 81.44 443 THR A N 1
ATOM 3396 C CA . THR A 1 443 ? 7.431 22.734 -27.042 1.00 81.44 443 THR A CA 1
ATOM 3397 C C . THR A 1 443 ? 7.044 21.996 -25.764 1.00 81.44 443 THR A C 1
ATOM 3399 O O . THR A 1 443 ? 5.938 21.471 -25.647 1.00 81.44 443 THR A O 1
ATOM 3402 N N . MET A 1 444 ? 7.981 21.893 -24.820 1.00 83.56 444 MET A N 1
ATOM 3403 C CA . MET A 1 444 ? 7.681 21.356 -23.494 1.00 83.56 444 MET A CA 1
ATOM 3404 C C . MET A 1 444 ? 6.685 22.286 -22.783 1.00 83.56 444 MET A C 1
ATOM 3406 O O . MET A 1 444 ? 6.794 23.505 -22.939 1.00 83.56 444 MET A O 1
ATOM 3410 N N . PRO A 1 445 ? 5.714 21.746 -22.022 1.00 88.50 445 PRO A N 1
ATOM 3411 C CA . PRO A 1 445 ? 4.788 22.578 -21.267 1.00 88.50 445 PRO A CA 1
ATOM 3412 C C . PRO A 1 445 ? 5.571 23.424 -20.266 1.00 88.50 445 PRO A C 1
ATOM 3414 O O . PRO A 1 445 ? 6.461 22.919 -19.577 1.00 88.50 445 PRO A O 1
ATOM 3417 N N . ASP A 1 446 ? 5.238 24.709 -20.193 1.00 89.38 446 ASP A N 1
ATOM 3418 C CA . ASP A 1 446 ? 5.837 25.597 -19.205 1.00 89.38 446 ASP A CA 1
ATOM 3419 C C . ASP A 1 446 ? 5.399 25.214 -17.774 1.00 89.38 446 ASP A C 1
ATOM 3421 O O . ASP A 1 446 ? 4.417 24.493 -17.550 1.00 89.38 446 ASP A O 1
ATOM 3425 N N . THR A 1 447 ? 6.139 25.700 -16.776 1.00 86.12 447 THR A N 1
ATOM 3426 C CA . THR A 1 447 ? 5.864 25.419 -15.359 1.00 86.12 447 THR A CA 1
ATOM 3427 C C . THR A 1 447 ? 4.447 25.828 -14.950 1.00 86.12 447 THR A C 1
ATOM 3429 O O . THR A 1 447 ? 3.807 25.126 -14.166 1.00 86.12 447 THR A O 1
ATOM 3432 N N . HIS A 1 448 ? 3.927 26.926 -15.502 1.00 88.12 448 HIS A N 1
ATOM 3433 C CA . HIS A 1 448 ? 2.600 27.439 -15.181 1.00 88.12 448 HIS A CA 1
ATOM 3434 C C . HIS A 1 448 ? 1.490 26.520 -15.718 1.00 88.12 448 HIS A C 1
ATOM 3436 O O . HIS A 1 448 ? 0.510 26.264 -15.023 1.00 88.12 448 HIS A O 1
ATOM 3442 N N . GLN A 1 449 ? 1.655 25.942 -16.909 1.00 89.81 449 GLN A N 1
ATOM 3443 C CA . GLN A 1 449 ? 0.747 24.945 -17.473 1.00 89.81 449 GLN A CA 1
ATOM 3444 C C . GLN A 1 449 ? 0.720 23.679 -16.619 1.00 89.81 449 GLN A C 1
ATOM 3446 O O . GLN A 1 449 ? -0.356 23.157 -16.324 1.00 89.81 449 GLN A O 1
ATOM 3451 N N . VAL A 1 450 ? 1.886 23.196 -16.177 1.00 89.62 450 VAL A N 1
ATOM 3452 C CA . VAL A 1 450 ? 1.969 22.030 -15.284 1.00 89.62 450 VAL A CA 1
ATOM 3453 C C . VAL A 1 450 ? 1.301 22.328 -13.938 1.00 89.62 450 VAL A C 1
ATOM 3455 O O . VAL A 1 450 ? 0.543 21.497 -13.435 1.00 89.62 450 VAL A O 1
ATOM 3458 N N . GLN A 1 451 ? 1.508 23.524 -13.384 1.00 88.44 451 GLN A N 1
ATOM 3459 C CA . GLN A 1 451 ? 0.869 23.977 -12.148 1.00 88.44 451 GLN A CA 1
ATOM 3460 C C . GLN A 1 451 ? -0.656 24.095 -12.299 1.00 88.44 451 GLN A C 1
ATOM 3462 O O . GLN A 1 451 ? -1.398 23.585 -11.461 1.00 88.44 451 GLN A O 1
ATOM 3467 N N . ALA A 1 452 ? -1.149 24.679 -13.393 1.00 89.75 452 ALA A N 1
ATOM 3468 C CA . ALA A 1 452 ? -2.579 24.760 -13.683 1.00 89.75 452 ALA A CA 1
ATOM 3469 C C . ALA A 1 452 ? -3.210 23.362 -13.822 1.00 89.75 452 ALA A C 1
ATOM 3471 O O . ALA A 1 452 ? -4.297 23.107 -13.299 1.00 89.75 452 ALA A O 1
ATOM 3472 N N . GLN A 1 453 ? -2.509 22.421 -14.465 1.00 91.56 453 GLN A N 1
ATOM 3473 C CA . GLN A 1 453 ? -2.938 21.022 -14.553 1.00 91.56 453 GLN A CA 1
ATOM 3474 C C . GLN A 1 453 ? -2.952 20.330 -13.185 1.00 91.56 453 GLN A C 1
ATOM 3476 O O . GLN A 1 453 ? -3.867 19.553 -12.905 1.00 91.56 453 GLN A O 1
ATOM 3481 N N . LEU A 1 454 ? -1.978 20.616 -12.317 1.00 91.25 454 LEU A N 1
ATOM 3482 C CA . LEU A 1 454 ? -1.950 20.113 -10.945 1.00 91.25 454 LEU A CA 1
ATOM 3483 C C . LEU A 1 454 ? -3.162 20.612 -10.147 1.00 91.25 454 LEU A C 1
ATOM 3485 O O . LEU A 1 454 ? -3.874 19.791 -9.573 1.00 91.25 454 LEU A O 1
ATOM 3489 N N . VAL A 1 455 ? -3.440 21.919 -10.165 1.00 91.25 455 VAL A N 1
ATOM 3490 C CA . VAL A 1 455 ? -4.595 22.521 -9.474 1.00 91.25 455 VAL A CA 1
ATOM 3491 C C . VAL A 1 455 ? -5.912 21.950 -10.007 1.00 91.25 455 VAL A C 1
ATOM 3493 O O . VAL A 1 455 ? -6.786 21.567 -9.227 1.00 91.25 455 VAL A O 1
ATOM 3496 N N . ARG A 1 456 ? -6.044 21.796 -11.332 1.00 92.38 456 ARG A N 1
ATOM 3497 C CA . ARG A 1 456 ? -7.222 21.163 -11.948 1.00 92.38 456 ARG A CA 1
ATOM 3498 C C . ARG A 1 456 ? -7.404 19.722 -11.469 1.00 92.38 456 ARG A C 1
ATOM 3500 O O . ARG A 1 456 ? -8.512 19.328 -11.113 1.00 92.38 456 ARG A O 1
ATOM 3507 N N . ARG A 1 457 ? -6.331 18.924 -11.440 1.00 93.25 457 ARG A N 1
ATOM 3508 C CA . ARG A 1 457 ? -6.376 17.535 -10.951 1.00 93.25 457 ARG A CA 1
ATOM 3509 C C . ARG A 1 457 ? -6.688 17.455 -9.465 1.00 93.25 457 ARG A C 1
ATOM 3511 O O . ARG A 1 457 ? -7.434 16.571 -9.063 1.00 93.25 457 ARG A O 1
ATOM 3518 N N . PHE A 1 458 ? -6.157 18.372 -8.667 1.00 92.12 458 PHE A N 1
ATOM 3519 C CA . PHE A 1 458 ? -6.483 18.483 -7.253 1.00 92.12 458 PHE A CA 1
ATOM 3520 C C . PHE A 1 458 ? -7.984 18.722 -7.046 1.00 92.12 458 PHE A C 1
ATOM 3522 O O . PHE A 1 458 ? -8.619 17.964 -6.316 1.00 92.12 458 PHE A O 1
ATOM 3529 N N . ALA A 1 459 ? -8.571 19.691 -7.757 1.00 90.62 459 ALA A N 1
ATOM 3530 C CA . ALA A 1 459 ? -10.004 19.976 -7.689 1.00 90.62 459 ALA A CA 1
ATOM 3531 C C . ALA A 1 459 ? -10.866 18.771 -8.110 1.00 90.62 459 ALA A C 1
ATOM 3533 O O . ALA A 1 459 ? -11.812 18.415 -7.409 1.00 90.62 459 ALA A O 1
ATOM 3534 N N . LEU A 1 460 ? -10.507 18.090 -9.208 1.00 91.75 460 LEU A N 1
ATOM 3535 C CA . LEU A 1 460 ? -11.205 16.880 -9.664 1.00 91.75 460 LEU A CA 1
ATOM 3536 C C . LEU A 1 460 ? -11.116 15.737 -8.646 1.00 91.75 460 LEU A C 1
ATOM 3538 O O . LEU A 1 460 ? -12.116 15.078 -8.371 1.00 91.75 460 LEU A O 1
ATOM 3542 N N . ALA A 1 461 ? -9.937 15.508 -8.064 1.00 91.00 461 ALA A N 1
ATOM 3543 C CA . ALA A 1 461 ? -9.752 14.483 -7.043 1.00 91.00 461 ALA A CA 1
ATOM 3544 C C . ALA A 1 461 ? -10.523 14.816 -5.755 1.00 91.00 461 ALA A C 1
ATOM 3546 O O . ALA A 1 461 ? -11.106 13.911 -5.162 1.00 91.00 461 ALA A O 1
ATOM 3547 N N . LYS A 1 462 ? -10.580 16.094 -5.344 1.00 90.25 462 LYS A N 1
ATOM 3548 C CA . LYS A 1 462 ? -11.407 16.544 -4.211 1.00 90.25 462 LYS A CA 1
ATOM 3549 C C . LYS A 1 462 ? -12.892 16.296 -4.469 1.00 90.25 462 LYS A C 1
ATOM 3551 O O . LYS A 1 462 ? -13.553 15.724 -3.611 1.00 90.25 462 LYS A O 1
ATOM 3556 N N . ALA A 1 463 ? -13.396 16.646 -5.652 1.00 89.88 463 ALA A N 1
ATOM 3557 C CA . ALA A 1 463 ? -14.790 16.396 -6.021 1.00 89.88 463 ALA A CA 1
ATOM 3558 C C . ALA A 1 463 ? -15.123 14.892 -6.055 1.00 89.88 463 ALA A C 1
ATOM 3560 O O . ALA A 1 463 ? -16.145 14.469 -5.522 1.00 89.88 463 ALA A O 1
ATOM 3561 N N . ALA A 1 464 ? -14.235 14.065 -6.615 1.00 90.06 464 ALA A N 1
ATOM 3562 C CA . ALA A 1 464 ? -14.405 12.612 -6.631 1.00 90.06 464 ALA A CA 1
ATOM 3563 C C . ALA A 1 464 ? -14.346 11.994 -5.222 1.00 90.06 464 ALA A C 1
ATOM 3565 O O . ALA A 1 464 ? -15.043 11.020 -4.938 1.00 90.06 464 ALA A O 1
ATOM 3566 N N . LEU A 1 465 ? -13.519 12.548 -4.330 1.00 90.38 465 LEU A N 1
ATOM 3567 C CA . LEU A 1 465 ? -13.497 12.147 -2.927 1.00 90.38 465 LEU A CA 1
ATOM 3568 C C . LEU A 1 465 ? -14.810 12.532 -2.238 1.00 90.38 465 LEU A C 1
ATOM 3570 O O . LEU A 1 465 ? -15.395 11.682 -1.576 1.00 90.38 465 LEU A O 1
ATOM 3574 N N . ALA A 1 466 ? -15.294 13.758 -2.446 1.00 87.50 466 ALA A N 1
ATOM 3575 C CA . ALA A 1 466 ? -16.554 14.248 -1.892 1.00 87.50 466 ALA A CA 1
ATOM 3576 C C . ALA A 1 466 ? -17.729 13.329 -2.230 1.00 87.50 466 ALA A C 1
ATOM 3578 O O . ALA A 1 466 ? -18.439 12.891 -1.327 1.00 87.50 466 ALA A O 1
ATOM 3579 N N . ASP A 1 467 ? -17.862 12.943 -3.501 1.00 85.81 467 ASP A N 1
ATOM 3580 C CA . ASP A 1 467 ? -18.904 12.024 -3.971 1.00 85.81 467 ASP A CA 1
ATOM 3581 C C . ASP A 1 467 ? -18.869 10.666 -3.239 1.00 85.81 467 ASP A C 1
ATOM 3583 O O . ASP A 1 467 ? -19.899 10.124 -2.831 1.00 85.81 467 ASP A O 1
ATOM 3587 N N . ARG A 1 468 ? -17.667 10.147 -2.952 1.00 85.94 468 ARG A N 1
ATOM 3588 C CA . ARG A 1 468 ? -17.508 8.904 -2.178 1.00 85.94 468 ARG A CA 1
ATOM 3589 C C . ARG A 1 468 ? -17.863 9.049 -0.698 1.00 85.94 468 ARG A C 1
ATOM 3591 O O . ARG A 1 468 ? -18.225 8.052 -0.072 1.00 85.94 468 ARG A O 1
ATOM 3598 N N . LEU A 1 469 ? -17.759 10.249 -0.130 1.00 85.00 469 LEU A N 1
ATOM 3599 C CA . LEU A 1 469 ? -18.001 10.495 1.293 1.00 85.00 469 LEU A CA 1
ATOM 3600 C C . LEU A 1 469 ? -19.470 10.776 1.637 1.00 85.00 469 LEU A C 1
ATOM 3602 O O . LEU A 1 469 ? -19.825 10.645 2.808 1.00 85.00 469 LEU A O 1
ATOM 3606 N N . VAL A 1 470 ? -20.332 11.078 0.655 1.00 72.38 470 VAL A N 1
ATOM 3607 C CA . VAL A 1 470 ? -21.741 11.501 0.857 1.00 72.38 470 VAL A CA 1
ATOM 3608 C C . VAL A 1 470 ? -22.545 10.562 1.774 1.00 72.38 470 VAL A C 1
ATOM 3610 O O . VAL A 1 470 ? -23.476 10.991 2.449 1.00 72.38 470 VAL A O 1
ATOM 3613 N N . HIS A 1 471 ? -22.179 9.279 1.849 1.00 66.81 471 HIS A N 1
ATOM 3614 C CA . HIS A 1 471 ? -22.895 8.272 2.644 1.00 66.81 471 HIS A CA 1
ATOM 3615 C C . HIS A 1 471 ? -22.005 7.524 3.653 1.00 66.81 471 HIS A C 1
ATOM 3617 O O . HIS A 1 471 ? -22.416 6.482 4.180 1.00 66.81 471 HIS A O 1
ATOM 3623 N N . GLY A 1 472 ? -20.776 8.004 3.865 1.00 67.81 472 GLY A N 1
ATOM 3624 C CA . GLY A 1 472 ? -19.742 7.332 4.646 1.00 67.81 472 GLY A CA 1
ATOM 3625 C C . GLY A 1 472 ? -19.613 7.864 6.072 1.00 67.81 472 GLY A C 1
ATOM 3626 O O . GLY A 1 472 ? -19.723 9.062 6.322 1.00 67.81 472 GLY A O 1
ATOM 3627 N N . HIS A 1 473 ? -19.316 6.960 7.006 1.00 80.00 473 HIS A N 1
ATOM 3628 C CA . HIS A 1 473 ? -18.742 7.335 8.298 1.00 80.00 473 HIS A CA 1
ATOM 3629 C C . HIS A 1 473 ? -17.242 7.437 8.149 1.00 80.00 473 HIS A C 1
ATOM 3631 O O . HIS A 1 473 ? -16.612 6.535 7.584 1.00 80.00 473 HIS A O 1
ATOM 3637 N N . VAL A 1 474 ? -16.688 8.528 8.660 1.00 85.94 474 VAL A N 1
ATOM 3638 C CA . VAL A 1 474 ? -15.287 8.848 8.448 1.00 85.94 474 VAL A CA 1
ATOM 3639 C C . VAL A 1 474 ? -14.579 9.007 9.782 1.00 85.94 474 VAL A C 1
ATOM 3641 O O . VAL A 1 474 ? -15.089 9.627 10.716 1.00 85.94 474 VAL A O 1
ATOM 3644 N N . ALA A 1 475 ? -13.376 8.461 9.855 1.00 85.56 475 ALA A N 1
ATOM 3645 C CA . ALA A 1 475 ? -12.406 8.811 10.871 1.00 85.56 475 ALA A CA 1
ATOM 3646 C C . ALA A 1 475 ? -11.371 9.747 10.247 1.00 85.56 475 ALA A C 1
ATOM 3648 O O . ALA A 1 475 ? -10.998 9.578 9.087 1.00 85.56 475 ALA A O 1
ATOM 3649 N N . VAL A 1 476 ? -10.886 10.723 11.003 1.00 85.38 476 VAL A N 1
ATOM 3650 C CA . VAL A 1 476 ? -9.791 11.600 10.582 1.00 85.38 476 VAL A CA 1
ATOM 3651 C C . VAL A 1 476 ? -8.636 11.411 11.548 1.00 85.38 476 VAL A C 1
ATOM 3653 O O . VAL A 1 476 ? -8.816 11.540 12.753 1.00 85.38 476 VAL A O 1
ATOM 3656 N N . THR A 1 477 ? -7.450 11.114 11.029 1.00 82.62 477 THR A N 1
ATOM 3657 C CA . THR A 1 477 ? -6.210 11.111 11.812 1.00 82.62 477 THR A CA 1
ATOM 3658 C C . THR A 1 477 ? -5.316 12.253 11.387 1.00 82.62 477 THR A C 1
ATOM 3660 O O . THR A 1 477 ? -5.254 12.604 10.208 1.00 82.62 477 THR A O 1
ATOM 3663 N N . CYS A 1 478 ? -4.533 12.745 12.333 1.00 80.88 478 CYS A N 1
ATOM 3664 C CA . CYS A 1 478 ? -3.511 13.744 12.094 1.00 80.88 478 CYS A CA 1
ATOM 3665 C C . CYS A 1 478 ? -2.113 13.112 12.153 1.00 80.88 478 CYS A C 1
ATOM 3667 O O . CYS A 1 478 ? -1.827 12.290 13.021 1.00 80.88 478 CYS A O 1
ATOM 3669 N N . THR A 1 479 ? -1.237 13.521 11.241 1.00 78.19 479 THR A N 1
ATOM 3670 C CA . THR A 1 479 ? 0.205 13.267 11.306 1.00 78.19 479 THR A CA 1
ATOM 3671 C C . THR A 1 479 ? 0.950 14.563 11.090 1.00 78.19 479 THR A C 1
ATOM 3673 O O . THR A 1 479 ? 0.703 15.241 10.095 1.00 78.19 479 THR A O 1
ATOM 3676 N N . HIS A 1 480 ? 1.902 14.881 11.957 1.00 75.81 480 HIS A N 1
ATOM 3677 C CA . HIS A 1 480 ? 2.769 16.036 11.771 1.00 75.81 480 HIS A CA 1
ATOM 3678 C C . HIS A 1 480 ? 4.207 15.635 11.480 1.00 75.81 480 HIS A C 1
ATOM 3680 O O . HIS A 1 480 ? 4.680 14.562 11.853 1.00 75.81 480 HIS A O 1
ATOM 3686 N N . TRP A 1 481 ? 4.919 16.522 10.800 1.00 72.44 481 TRP A N 1
ATOM 3687 C CA . TRP A 1 481 ? 6.352 16.406 10.589 1.00 72.44 481 TRP A CA 1
ATOM 3688 C C . TRP A 1 481 ? 6.965 17.791 10.505 1.00 72.44 481 TRP A C 1
ATOM 3690 O O . TRP A 1 481 ? 6.341 18.743 10.046 1.00 72.44 481 TRP A O 1
ATOM 3700 N N . ARG A 1 482 ? 8.224 17.911 10.918 1.00 70.06 482 ARG A N 1
ATOM 3701 C CA . ARG A 1 482 ? 8.988 19.134 10.679 1.00 70.06 482 ARG A CA 1
ATOM 3702 C C . ARG A 1 482 ? 9.526 19.095 9.249 1.00 70.06 482 ARG A C 1
ATOM 3704 O O . ARG A 1 482 ? 10.205 18.134 8.860 1.00 70.06 482 ARG A O 1
ATOM 3711 N N . ALA A 1 483 ? 9.181 20.104 8.458 1.00 64.62 483 ALA A N 1
ATOM 3712 C CA . ALA A 1 483 ? 9.818 20.383 7.184 1.00 64.62 483 ALA A CA 1
ATOM 3713 C C . ALA A 1 483 ? 11.042 21.264 7.453 1.00 64.62 483 ALA A C 1
ATOM 3715 O O . ALA A 1 483 ? 10.930 22.355 8.012 1.00 64.62 483 ALA A O 1
ATOM 3716 N N . ALA A 1 484 ? 12.221 20.771 7.076 1.00 56.66 484 ALA A N 1
ATOM 3717 C CA . ALA A 1 484 ? 13.411 21.603 7.023 1.00 56.66 484 ALA A CA 1
ATOM 3718 C C . ALA A 1 484 ? 13.279 22.491 5.782 1.00 56.66 484 ALA A C 1
ATOM 3720 O O . ALA A 1 484 ? 13.499 22.023 4.665 1.00 56.66 484 ALA A O 1
ATOM 3721 N N . ALA A 1 485 ? 12.846 23.739 5.960 1.00 51.59 485 ALA A N 1
ATOM 3722 C CA . ALA A 1 485 ? 12.883 24.710 4.878 1.00 51.59 485 ALA A CA 1
ATOM 3723 C C . ALA A 1 485 ? 14.333 25.182 4.712 1.00 51.59 485 ALA A C 1
ATOM 3725 O O . ALA A 1 485 ? 14.917 25.739 5.645 1.00 51.59 485 ALA A O 1
ATOM 3726 N N . ALA A 1 486 ? 14.920 24.955 3.536 1.00 46.44 486 ALA A N 1
ATOM 3727 C CA . ALA A 1 486 ? 16.119 25.680 3.144 1.00 46.44 486 ALA A CA 1
ATOM 3728 C C . ALA A 1 486 ? 15.722 27.152 2.982 1.00 46.44 486 ALA A C 1
ATOM 3730 O O . ALA A 1 486 ? 14.834 27.472 2.191 1.00 46.44 486 ALA A O 1
ATOM 3731 N N . VAL A 1 487 ? 16.328 28.046 3.763 1.00 46.34 487 VAL A N 1
ATOM 3732 C CA . VAL A 1 487 ? 16.146 29.483 3.554 1.00 46.34 487 VAL A CA 1
ATOM 3733 C C . VAL A 1 487 ? 16.789 29.824 2.218 1.00 46.34 487 VAL A C 1
ATOM 3735 O O . VAL A 1 487 ? 18.010 29.791 2.077 1.00 46.34 487 VAL A O 1
ATOM 3738 N N . VAL A 1 488 ? 15.957 30.125 1.223 1.00 46.19 488 VAL A N 1
ATOM 3739 C CA . VAL A 1 488 ? 16.410 30.803 0.011 1.00 46.19 488 VAL A CA 1
ATOM 3740 C C . VAL A 1 488 ? 16.798 32.209 0.453 1.00 46.19 488 VAL A C 1
ATOM 3742 O O . VAL A 1 488 ? 15.937 33.019 0.792 1.00 46.19 488 VAL A O 1
ATOM 3745 N N . HIS A 1 489 ? 18.100 32.473 0.545 1.00 45.34 489 HIS A N 1
ATOM 3746 C CA . HIS A 1 489 ? 18.592 33.816 0.812 1.00 45.34 489 HIS A CA 1
ATOM 3747 C C . HIS A 1 489 ? 18.281 34.698 -0.396 1.00 45.34 489 HIS A C 1
ATOM 3749 O O . HIS A 1 489 ? 18.805 34.482 -1.488 1.00 45.34 489 HIS A O 1
ATOM 3755 N N . ASP A 1 490 ? 17.429 35.695 -0.180 1.00 43.53 490 ASP A N 1
ATOM 3756 C CA . ASP A 1 490 ? 17.132 36.755 -1.135 1.00 43.53 490 ASP A CA 1
ATOM 3757 C C . ASP A 1 490 ? 18.367 37.670 -1.245 1.00 43.53 490 ASP A C 1
ATOM 3759 O O . ASP A 1 490 ? 18.548 38.620 -0.483 1.00 43.53 490 ASP A O 1
ATOM 3763 N N . GLY A 1 491 ? 19.319 37.264 -2.091 1.00 48.69 491 GLY A N 1
ATOM 3764 C CA . GLY A 1 491 ? 20.428 38.068 -2.622 1.00 48.69 491 GLY A CA 1
ATOM 3765 C C . GLY A 1 491 ? 21.444 38.679 -1.645 1.00 48.69 491 GLY A C 1
ATOM 3766 O O . GLY A 1 491 ? 22.418 39.276 -2.099 1.00 48.69 491 GLY A O 1
ATOM 3767 N N . THR A 1 492 ? 21.275 38.550 -0.329 1.00 46.53 492 THR A N 1
ATOM 3768 C CA . THR A 1 492 ? 22.151 39.171 0.672 1.00 46.53 492 THR A CA 1
ATOM 3769 C C . THR A 1 492 ? 22.976 38.112 1.409 1.00 46.53 492 THR A C 1
ATOM 3771 O O . THR A 1 492 ? 22.408 37.217 2.037 1.00 46.53 492 THR A O 1
ATOM 3774 N N . PRO A 1 493 ? 24.322 38.174 1.346 1.00 42.69 493 PRO A N 1
ATOM 3775 C CA . PRO A 1 493 ? 25.174 37.215 2.036 1.00 42.69 493 PRO A CA 1
ATOM 3776 C C . PRO A 1 493 ? 25.044 37.397 3.560 1.00 42.69 493 PRO A C 1
ATOM 3778 O O . PRO A 1 493 ? 25.285 38.500 4.066 1.00 42.69 493 PRO A O 1
ATOM 3781 N N . PRO A 1 494 ? 24.670 36.350 4.319 1.00 44.81 494 PRO A N 1
ATOM 3782 C CA . PRO A 1 494 ? 24.546 36.445 5.766 1.00 44.81 494 PRO A CA 1
ATOM 3783 C C . PRO A 1 494 ? 25.931 36.590 6.410 1.00 44.81 494 PRO A C 1
ATOM 3785 O O . PRO A 1 494 ? 26.854 35.828 6.134 1.00 44.81 494 PRO A O 1
ATOM 3788 N N . ARG A 1 495 ? 26.073 37.566 7.315 1.00 51.00 495 ARG A N 1
ATOM 3789 C CA . ARG A 1 495 ? 27.289 37.784 8.122 1.00 51.00 495 ARG A CA 1
ATOM 3790 C C . ARG A 1 495 ? 27.449 36.791 9.288 1.00 51.00 495 ARG A C 1
ATOM 3792 O O . ARG A 1 495 ? 28.401 36.921 10.051 1.00 51.00 495 ARG A O 1
ATOM 3799 N N . SER A 1 496 ? 26.565 35.803 9.442 1.00 46.09 496 SER A N 1
ATOM 3800 C CA . SER A 1 496 ? 26.692 34.747 10.456 1.00 46.09 496 SER A CA 1
ATOM 3801 C C . SER A 1 496 ? 26.565 33.353 9.829 1.00 46.09 496 SER A C 1
ATOM 3803 O O . SER A 1 496 ? 25.614 33.043 9.120 1.00 46.09 496 SER A O 1
ATOM 3805 N N . HIS A 1 497 ? 27.556 32.501 10.097 1.00 48.03 497 HIS A N 1
ATOM 3806 C CA . HIS A 1 497 ? 27.762 31.171 9.503 1.00 48.03 497 HIS A CA 1
ATOM 3807 C C . HIS A 1 497 ? 26.779 30.073 9.963 1.00 48.03 497 HIS A C 1
ATOM 3809 O O . HIS A 1 497 ? 27.078 28.889 9.820 1.00 48.03 497 HIS A O 1
ATOM 3815 N N . VAL A 1 498 ? 25.610 30.417 10.510 1.00 46.44 498 VAL A N 1
ATOM 3816 C CA . VAL A 1 498 ? 24.623 29.417 10.947 1.00 46.44 498 VAL A CA 1
ATOM 3817 C C . VAL A 1 498 ? 23.348 29.589 10.122 1.00 46.44 498 VAL A C 1
ATOM 3819 O O . VAL A 1 498 ? 22.636 30.572 10.329 1.00 46.44 498 VAL A O 1
ATOM 3822 N N . PRO A 1 499 ? 23.034 28.663 9.194 1.00 48.12 499 PRO A N 1
ATOM 3823 C CA . PRO A 1 499 ? 21.764 28.679 8.481 1.00 48.12 499 PRO A CA 1
ATOM 3824 C C . PRO A 1 499 ? 20.623 28.582 9.501 1.00 48.12 499 PRO A C 1
ATOM 3826 O O . PRO A 1 499 ? 20.484 27.573 10.197 1.00 48.12 499 PRO A O 1
ATOM 3829 N N . GLN A 1 500 ? 19.814 29.634 9.625 1.00 46.16 500 GLN A N 1
ATOM 3830 C CA . GLN A 1 500 ? 18.575 29.574 10.395 1.00 46.16 500 GLN A CA 1
ATOM 3831 C C . GLN A 1 500 ? 17.560 28.750 9.602 1.00 46.16 500 GLN A C 1
ATOM 3833 O O . GLN A 1 500 ? 16.875 29.268 8.731 1.00 46.16 500 GLN A O 1
ATOM 3838 N N . TYR A 1 501 ? 17.460 27.454 9.882 1.00 50.50 501 TYR A N 1
ATOM 3839 C CA . TYR A 1 501 ? 16.372 26.639 9.347 1.00 50.50 501 TYR A CA 1
ATOM 3840 C C . TYR A 1 501 ? 15.068 27.035 10.047 1.00 50.50 501 TYR A C 1
ATOM 3842 O O . TYR A 1 501 ? 14.878 26.744 11.230 1.00 50.50 501 TYR A O 1
ATOM 3850 N N . ASN A 1 502 ? 14.147 27.676 9.321 1.00 58.00 502 ASN A N 1
ATOM 3851 C CA . ASN A 1 502 ? 12.770 27.807 9.789 1.00 58.00 502 ASN A CA 1
ATOM 3852 C C . ASN A 1 502 ? 12.127 26.418 9.741 1.00 58.00 502 ASN A C 1
ATOM 3854 O O . ASN A 1 502 ? 11.690 25.946 8.691 1.00 58.00 502 ASN A O 1
ATOM 3858 N N . ASN A 1 503 ? 12.109 25.743 10.889 1.00 64.75 503 ASN A N 1
ATOM 3859 C CA . ASN A 1 503 ? 11.428 24.468 11.075 1.00 64.75 503 ASN A CA 1
ATOM 3860 C C . ASN A 1 503 ? 9.913 24.691 11.004 1.00 64.75 503 ASN A C 1
ATOM 3862 O O . ASN A 1 503 ? 9.262 24.875 12.032 1.00 64.75 503 ASN A O 1
ATOM 3866 N N . LYS A 1 504 ? 9.349 24.681 9.794 1.00 73.62 504 LYS A N 1
ATOM 3867 C CA . LYS A 1 504 ? 7.897 24.693 9.609 1.00 73.62 504 LYS A CA 1
ATOM 3868 C C . LYS A 1 504 ? 7.335 23.347 10.062 1.00 73.62 504 LYS A C 1
ATOM 3870 O O . LYS A 1 504 ? 7.791 22.294 9.609 1.00 73.62 504 LYS A O 1
ATOM 3875 N N . LEU A 1 505 ? 6.361 23.370 10.967 1.00 76.31 505 LEU A N 1
ATOM 3876 C CA . LEU A 1 505 ? 5.600 22.178 11.321 1.00 76.31 505 LEU A CA 1
ATOM 3877 C C . LEU A 1 505 ? 4.503 21.994 10.269 1.00 76.31 505 LEU A C 1
ATOM 3879 O O . LEU A 1 505 ? 3.667 22.867 10.064 1.00 76.31 505 LEU A O 1
ATOM 3883 N N . MET A 1 506 ? 4.541 20.866 9.576 1.00 79.56 506 MET A N 1
ATOM 3884 C CA . MET A 1 506 ? 3.527 20.473 8.608 1.00 79.56 506 MET A CA 1
ATOM 3885 C C . MET A 1 506 ? 2.557 19.514 9.282 1.00 79.56 506 MET A C 1
ATOM 3887 O O . MET A 1 506 ? 2.987 18.613 10.005 1.00 79.56 506 MET A O 1
ATOM 3891 N N . VAL A 1 507 ? 1.267 19.680 9.011 1.00 82.19 507 VAL A N 1
ATOM 3892 C CA . VAL A 1 507 ? 0.182 18.868 9.561 1.00 82.19 507 VAL A CA 1
ATOM 3893 C C . VAL A 1 507 ? -0.596 18.242 8.407 1.00 82.19 507 VAL A C 1
ATOM 3895 O O . VAL A 1 507 ? -1.250 18.940 7.643 1.00 82.19 507 VAL A O 1
ATOM 3898 N N . ALA A 1 508 ? -0.534 16.921 8.265 1.00 84.62 508 ALA A N 1
ATOM 3899 C CA . ALA A 1 508 ? -1.317 16.159 7.297 1.00 84.62 508 ALA A CA 1
ATOM 3900 C C . ALA A 1 508 ? -2.527 15.542 7.986 1.00 84.62 508 ALA A C 1
ATOM 3902 O O . ALA A 1 508 ? -2.398 14.805 8.966 1.00 84.62 508 ALA A O 1
ATOM 3903 N N . LEU A 1 509 ? -3.694 15.797 7.415 1.00 88.06 509 LEU A N 1
ATOM 3904 C CA . LEU A 1 509 ? -4.950 15.182 7.797 1.00 88.06 509 LEU A CA 1
ATOM 3905 C C . LEU A 1 509 ? -5.225 14.031 6.838 1.00 88.06 509 LEU A C 1
ATOM 3907 O O . LEU A 1 509 ? -5.254 14.219 5.623 1.00 88.06 509 LEU A O 1
ATOM 3911 N N . SER A 1 510 ? -5.428 12.836 7.377 1.00 88.31 510 SER A N 1
ATOM 3912 C CA . SER A 1 510 ? -5.825 11.656 6.610 1.00 88.31 510 SER A CA 1
ATOM 3913 C C . SER A 1 510 ? -7.225 11.228 7.013 1.00 88.31 510 SER A C 1
ATOM 3915 O O . SER A 1 510 ? -7.537 11.171 8.199 1.00 88.31 510 SER A O 1
ATOM 3917 N N . ILE A 1 511 ? -8.056 10.923 6.026 1.00 90.06 511 ILE A N 1
ATOM 3918 C CA . ILE A 1 511 ? -9.414 10.430 6.200 1.00 90.06 511 ILE A CA 1
ATOM 3919 C C . ILE A 1 511 ? -9.467 8.923 5.951 1.00 90.06 511 ILE A C 1
ATOM 3921 O O . ILE A 1 511 ? -8.860 8.403 5.010 1.00 90.06 511 ILE A O 1
ATOM 3925 N N . HIS A 1 512 ? -10.217 8.228 6.797 1.00 90.38 512 HIS A N 1
ATOM 3926 C CA . HIS A 1 512 ? -10.398 6.784 6.766 1.00 90.38 512 HIS A CA 1
ATOM 3927 C C . HIS A 1 512 ? -11.881 6.476 6.744 1.00 90.38 512 HIS A C 1
ATOM 3929 O O . HIS A 1 512 ? -12.641 7.000 7.554 1.00 90.38 512 HIS A O 1
ATOM 3935 N N . PHE A 1 513 ? -12.306 5.631 5.819 1.00 91.81 513 PHE A N 1
ATOM 3936 C CA . PHE A 1 513 ? -13.705 5.238 5.710 1.00 91.81 513 PHE A CA 1
ATOM 3937 C C . PHE A 1 513 ? -13.816 3.857 5.087 1.00 91.81 513 PHE A C 1
ATOM 3939 O O . PHE A 1 513 ? -12.917 3.410 4.376 1.00 91.81 513 PHE A O 1
ATOM 3946 N N . ILE A 1 514 ? -14.928 3.180 5.352 1.00 92.25 514 ILE A N 1
ATOM 3947 C CA . ILE A 1 514 ? -15.261 1.919 4.695 1.00 92.25 514 ILE A CA 1
ATOM 3948 C C . ILE A 1 514 ? -16.449 2.166 3.772 1.00 92.25 514 ILE A C 1
ATOM 3950 O O . ILE A 1 514 ? -17.488 2.668 4.208 1.00 92.25 514 ILE A O 1
ATOM 3954 N N . ASP A 1 515 ? -16.288 1.832 2.495 1.00 90.12 515 ASP A N 1
ATOM 3955 C CA . ASP A 1 515 ? -17.319 2.048 1.482 1.00 90.12 515 ASP A CA 1
ATOM 3956 C C . ASP A 1 515 ? -18.452 0.999 1.548 1.00 90.12 515 ASP A C 1
ATOM 3958 O O . ASP A 1 515 ? -18.612 0.249 2.519 1.00 90.12 515 ASP A O 1
ATOM 3962 N N . ALA A 1 516 ? -19.329 0.992 0.542 1.00 86.88 516 ALA A N 1
ATOM 3963 C CA . ALA A 1 516 ? -20.417 0.018 0.439 1.00 86.88 516 ALA A CA 1
ATOM 3964 C C . ALA A 1 516 ? -19.927 -1.411 0.146 1.00 86.88 516 ALA A C 1
ATOM 3966 O O . ALA A 1 516 ? -20.599 -2.368 0.529 1.00 86.88 516 ALA A O 1
ATOM 3967 N N . ASP A 1 517 ? -18.751 -1.553 -0.465 1.00 88.75 517 ASP A N 1
ATOM 3968 C CA . ASP A 1 517 ? -18.136 -2.833 -0.813 1.00 88.75 517 ASP A CA 1
ATOM 3969 C C . ASP A 1 517 ? -17.300 -3.423 0.330 1.00 88.75 517 ASP A C 1
ATOM 3971 O O . ASP A 1 517 ? -16.682 -4.481 0.173 1.00 88.75 517 ASP A O 1
ATOM 3975 N N . PHE A 1 518 ? -17.327 -2.775 1.500 1.00 90.69 518 PHE A N 1
ATOM 3976 C CA . PHE A 1 518 ? -16.526 -3.113 2.674 1.00 90.69 518 PHE A CA 1
ATOM 3977 C C . PHE A 1 518 ? -15.016 -3.006 2.419 1.00 90.69 518 PHE A C 1
ATOM 3979 O O . PHE A 1 518 ? -14.223 -3.671 3.087 1.00 90.69 518 PHE A O 1
ATOM 3986 N N . ALA A 1 519 ? -14.604 -2.147 1.484 1.00 90.44 519 ALA A N 1
ATOM 3987 C CA . ALA A 1 519 ? -13.206 -1.797 1.302 1.00 90.44 519 ALA A CA 1
ATOM 3988 C C . ALA A 1 519 ? -12.833 -0.651 2.249 1.00 90.44 519 ALA A C 1
ATOM 3990 O O . ALA A 1 519 ? -13.495 0.388 2.285 1.00 90.44 519 ALA A O 1
ATOM 3991 N N . LEU A 1 520 ? -11.766 -0.851 3.024 1.00 91.19 520 LEU A N 1
ATOM 3992 C CA . LEU A 1 520 ? -11.172 0.201 3.839 1.00 91.19 520 LEU A CA 1
ATOM 3993 C C . LEU A 1 520 ? -10.361 1.139 2.941 1.00 91.19 520 LEU A C 1
ATOM 3995 O O . LEU A 1 520 ? -9.455 0.711 2.228 1.00 91.19 520 LEU A O 1
ATOM 3999 N N . HIS A 1 521 ? -10.680 2.427 2.996 1.00 89.81 521 HIS A N 1
ATOM 4000 C CA . HIS A 1 521 ? -9.957 3.486 2.306 1.00 89.81 521 HIS A CA 1
ATOM 4001 C C . HIS A 1 521 ? -9.176 4.309 3.315 1.00 89.81 521 HIS A C 1
ATOM 4003 O O . HIS A 1 521 ? -9.698 4.686 4.359 1.00 89.81 521 HIS A O 1
ATOM 4009 N N . HIS A 1 522 ? -7.937 4.623 2.955 1.00 89.12 522 HIS A N 1
ATOM 4010 C CA . HIS A 1 522 ? -7.078 5.564 3.656 1.00 89.12 522 HIS A CA 1
ATOM 4011 C C . HIS A 1 522 ? -6.635 6.621 2.654 1.00 89.12 522 HIS A C 1
ATOM 4013 O O . HIS A 1 522 ? -5.912 6.296 1.708 1.00 89.12 522 HIS A O 1
ATOM 4019 N N . ARG A 1 523 ? -7.025 7.877 2.853 1.00 89.19 523 ARG A N 1
ATOM 4020 C CA . ARG A 1 523 ? -6.752 8.952 1.894 1.00 89.19 523 ARG A CA 1
ATOM 4021 C C . ARG A 1 523 ? -6.206 10.173 2.597 1.00 89.19 523 ARG A C 1
ATOM 4023 O O . ARG A 1 523 ? -6.623 10.488 3.704 1.00 89.19 523 ARG A O 1
ATOM 4030 N N . LEU A 1 524 ? -5.286 10.875 1.945 1.00 89.25 524 LEU A N 1
ATOM 4031 C CA . LEU A 1 524 ? -4.898 12.197 2.416 1.00 89.25 524 LEU A CA 1
ATOM 4032 C C . LEU A 1 524 ? -6.064 13.148 2.142 1.00 89.25 524 LEU A C 1
ATOM 4034 O O . LEU A 1 524 ? -6.525 13.235 1.003 1.00 89.25 524 LEU A O 1
ATOM 4038 N N . LEU A 1 525 ? -6.544 13.807 3.192 1.00 88.88 525 LEU A N 1
ATOM 4039 C CA . LEU A 1 525 ? -7.607 14.800 3.131 1.00 88.88 525 LEU A CA 1
ATOM 4040 C C . LEU A 1 525 ? -7.020 16.184 2.870 1.00 88.88 525 LEU A C 1
ATOM 4042 O O . LEU A 1 525 ? -7.478 16.886 1.973 1.00 88.88 525 LEU A O 1
ATOM 4046 N N . ASP A 1 526 ? -6.008 16.567 3.649 1.00 88.31 526 ASP A N 1
ATOM 4047 C CA . ASP A 1 526 ? -5.398 17.884 3.525 1.00 88.31 526 ASP A CA 1
ATOM 4048 C C . ASP A 1 526 ? -3.996 17.956 4.135 1.00 88.31 526 ASP A C 1
ATOM 4050 O O . ASP A 1 526 ? -3.597 17.085 4.911 1.00 88.31 526 ASP A O 1
ATOM 4054 N N . VAL A 1 527 ? -3.259 19.012 3.794 1.00 86.62 527 VAL A N 1
ATOM 4055 C CA . VAL A 1 527 ? -1.969 19.354 4.398 1.00 86.62 527 VAL A CA 1
ATOM 4056 C C . VAL A 1 527 ? -1.951 20.840 4.725 1.00 86.62 527 VAL A C 1
ATOM 4058 O O . VAL A 1 527 ? -2.122 21.673 3.839 1.00 86.62 527 VAL A O 1
ATOM 4061 N N . HIS A 1 528 ? -1.695 21.150 5.991 1.00 84.50 528 HIS A N 1
ATOM 4062 C CA . HIS A 1 528 ? -1.620 22.501 6.530 1.00 84.50 528 HIS A CA 1
ATOM 4063 C C . HIS A 1 528 ? -0.194 22.823 6.966 1.00 84.50 528 HIS A C 1
ATOM 4065 O O . HIS A 1 528 ? 0.510 21.969 7.511 1.00 84.50 528 HIS A O 1
ATOM 4071 N N . GLU A 1 529 ? 0.223 24.065 6.744 1.00 80.88 529 GLU A N 1
ATOM 4072 C CA . GLU A 1 529 ? 1.399 24.622 7.408 1.00 80.88 529 GLU A CA 1
ATOM 4073 C C . GLU A 1 529 ? 0.939 25.224 8.738 1.00 80.88 529 GLU A C 1
ATOM 4075 O O . GLU A 1 529 ? 0.051 26.077 8.751 1.00 80.88 529 GLU A O 1
ATOM 4080 N N . ASP A 1 530 ? 1.519 24.789 9.857 1.00 72.44 530 ASP A N 1
ATOM 4081 C CA . ASP A 1 530 ? 1.253 25.415 11.151 1.00 72.44 530 ASP A CA 1
ATOM 4082 C C . ASP A 1 530 ? 1.991 26.757 11.208 1.00 72.44 530 ASP A C 1
ATOM 4084 O O . ASP A 1 530 ? 3.184 26.848 11.526 1.00 72.44 530 ASP A O 1
ATOM 4088 N N . VAL A 1 531 ? 1.282 27.817 10.817 1.00 56.25 531 VAL A N 1
ATOM 4089 C CA . VAL A 1 531 ? 1.749 29.191 10.967 1.00 56.25 531 VAL A CA 1
ATOM 4090 C C . VAL A 1 531 ? 1.551 29.563 12.428 1.00 56.25 531 VAL A C 1
ATOM 4092 O O . VAL A 1 531 ? 0.521 30.124 12.805 1.00 56.25 531 VAL A O 1
ATOM 4095 N N . ARG A 1 532 ? 2.551 29.272 13.269 1.00 56.84 532 ARG A N 1
ATOM 4096 C CA . ARG A 1 532 ? 2.623 29.921 14.583 1.00 56.84 532 ARG A CA 1
ATOM 4097 C C . ARG A 1 532 ? 2.492 31.432 14.345 1.00 56.84 532 ARG A C 1
ATOM 4099 O O . ARG A 1 532 ? 3.258 31.963 13.534 1.00 56.84 532 ARG A O 1
ATOM 4106 N N . PRO A 1 533 ? 1.539 32.133 14.987 1.00 41.81 533 PRO A N 1
ATOM 4107 C CA . PRO A 1 533 ? 1.429 33.572 14.819 1.00 41.81 533 PRO A CA 1
ATOM 4108 C C . PRO A 1 533 ? 2.774 34.203 15.204 1.00 41.81 533 PRO A C 1
ATOM 4110 O O . PRO A 1 533 ? 3.337 33.825 16.237 1.00 41.81 533 PRO A O 1
ATOM 4113 N N . PRO A 1 534 ? 3.329 35.116 14.387 1.00 42.12 534 PRO A N 1
ATOM 4114 C CA . PRO A 1 534 ? 4.574 35.782 14.727 1.00 42.12 534 PRO A CA 1
ATOM 4115 C C . PRO A 1 534 ? 4.378 36.498 16.066 1.00 42.12 534 PRO A C 1
ATOM 4117 O O . PRO A 1 534 ? 3.522 37.371 16.207 1.00 42.12 534 PRO A O 1
ATOM 4120 N N . HIS A 1 535 ? 5.133 36.074 17.077 1.00 43.41 535 HIS A N 1
ATOM 4121 C CA . HIS A 1 535 ? 5.110 36.682 18.398 1.00 43.41 535 HIS A CA 1
ATOM 4122 C C . HIS A 1 535 ? 5.509 38.160 18.280 1.00 43.41 535 HIS A C 1
ATOM 4124 O O . HIS A 1 535 ? 6.677 38.464 18.055 1.00 43.41 535 HIS A O 1
ATOM 4130 N N . GLY A 1 536 ? 4.540 39.070 18.423 1.00 45.75 536 GLY A N 1
ATOM 4131 C CA . GLY A 1 536 ? 4.807 40.510 18.475 1.00 45.75 536 GLY A CA 1
ATOM 4132 C C . GLY A 1 536 ? 3.751 41.409 17.833 1.00 45.75 536 GLY A C 1
ATOM 4133 O O . GLY A 1 536 ? 4.105 42.272 17.041 1.00 45.75 536 GLY A O 1
ATOM 4134 N N . ALA A 1 537 ? 2.470 41.250 18.165 1.00 33.75 537 ALA A N 1
ATOM 4135 C CA . ALA A 1 537 ? 1.483 42.305 17.928 1.00 33.75 537 ALA A CA 1
ATOM 4136 C C . ALA A 1 537 ? 0.414 42.272 19.021 1.00 33.75 537 ALA A C 1
ATOM 4138 O O . ALA A 1 537 ? -0.663 41.699 18.869 1.00 33.75 537 ALA A O 1
ATOM 4139 N N . THR A 1 538 ? 0.722 42.893 20.156 1.00 39.47 538 THR A N 1
ATOM 4140 C CA . THR A 1 538 ? -0.291 43.349 21.107 1.00 39.47 538 THR A CA 1
ATOM 4141 C C . THR A 1 538 ? -1.055 44.495 20.439 1.00 39.47 538 THR A C 1
ATOM 4143 O O . THR A 1 538 ? -0.746 45.666 20.629 1.00 39.47 538 THR A O 1
ATOM 4146 N N . SER A 1 539 ? -2.020 44.173 19.582 1.00 34.81 539 SER A N 1
ATOM 4147 C CA . SER A 1 539 ? -2.978 45.147 19.061 1.00 34.81 539 SER A CA 1
ATOM 4148 C C . SER A 1 539 ? -4.119 45.276 20.065 1.00 34.81 539 SER A C 1
ATOM 4150 O O . SER A 1 539 ? -5.161 44.641 19.933 1.00 34.81 539 SER A O 1
ATOM 4152 N N . THR A 1 540 ? -3.915 46.080 21.108 1.00 35.38 540 THR A N 1
ATOM 4153 C CA . THR A 1 540 ? -5.021 46.618 21.905 1.00 35.38 540 THR A CA 1
ATOM 4154 C C . THR A 1 540 ? -5.823 47.573 21.030 1.00 35.38 540 THR A C 1
ATOM 4156 O O . THR A 1 540 ? -5.368 48.666 20.701 1.00 35.38 540 THR A O 1
ATOM 4159 N N . SER A 1 541 ? -7.024 47.152 20.646 1.00 33.06 541 SER A N 1
ATOM 4160 C CA . SER A 1 541 ? -8.057 48.025 20.110 1.00 33.06 541 SER A CA 1
ATOM 4161 C C . SER A 1 541 ? -8.700 48.816 21.252 1.00 33.06 541 SER A C 1
ATOM 4163 O O . SER A 1 541 ? -9.518 48.272 21.990 1.00 33.06 541 SER A O 1
ATOM 4165 N N . THR A 1 542 ? -8.381 50.101 21.365 1.00 32.41 542 THR A N 1
ATOM 4166 C CA . THR A 1 542 ? -9.265 51.091 21.997 1.00 32.41 542 THR A CA 1
ATOM 4167 C C . THR A 1 542 ? -9.121 52.418 21.268 1.00 32.41 542 THR A C 1
ATOM 4169 O O . THR A 1 542 ? -8.081 53.068 21.302 1.00 32.41 542 THR A O 1
ATOM 4172 N N . THR A 1 543 ? -10.198 52.784 20.586 1.00 35.34 543 THR A N 1
ATOM 4173 C CA . THR A 1 543 ? -10.573 54.140 20.188 1.00 35.34 543 THR A CA 1
ATOM 4174 C C . THR A 1 543 ? -10.567 55.083 21.394 1.00 35.34 543 THR A C 1
ATOM 4176 O O . THR A 1 543 ? -11.278 54.786 22.347 1.00 35.34 543 THR A O 1
ATOM 4179 N N . THR A 1 544 ? -9.815 56.189 21.335 1.00 31.48 544 THR A N 1
ATOM 4180 C CA . THR A 1 544 ? -10.271 57.584 21.563 1.00 31.48 544 THR A CA 1
ATOM 4181 C C . THR A 1 544 ? -9.092 58.562 21.508 1.00 31.48 544 THR A C 1
ATOM 4183 O O . THR A 1 544 ? -7.985 58.249 21.935 1.00 31.48 544 THR A O 1
ATOM 4186 N N . ASP A 1 545 ? -9.385 59.739 20.964 1.00 30.92 545 ASP A N 1
ATOM 4187 C CA . ASP A 1 545 ? -8.528 60.885 20.675 1.00 30.92 545 ASP A CA 1
ATOM 4188 C C . ASP A 1 545 ? -7.778 61.518 21.868 1.00 30.92 545 ASP A C 1
ATOM 4190 O O . ASP A 1 545 ? -8.179 61.404 23.026 1.00 30.92 545 ASP A O 1
ATOM 4194 N N . THR A 1 546 ? -6.824 62.389 21.497 1.00 30.72 546 THR A N 1
ATOM 4195 C CA . THR A 1 546 ? -6.409 63.668 22.138 1.00 30.72 546 THR A CA 1
ATOM 4196 C C . THR A 1 546 ? -5.002 63.728 22.776 1.00 30.72 546 THR A C 1
ATOM 4198 O O . THR A 1 546 ? -4.771 63.320 23.904 1.00 30.72 546 THR A O 1
ATOM 4201 N N . SER A 1 547 ? -4.091 64.356 22.016 1.00 29.88 547 SER A N 1
ATOM 4202 C CA . SER A 1 547 ? -3.154 65.442 22.386 1.00 29.88 547 SER A CA 1
ATOM 4203 C C . SER A 1 547 ? -2.059 65.302 23.473 1.00 29.88 547 SER A C 1
ATOM 4205 O O . SER A 1 547 ? -2.333 65.171 24.659 1.00 29.88 547 SER A O 1
ATOM 4207 N N . THR A 1 548 ? -0.842 65.660 23.021 1.00 28.97 548 THR A N 1
ATOM 4208 C CA . THR A 1 548 ? 0.251 66.433 23.675 1.00 28.97 548 THR A CA 1
ATOM 4209 C C . THR A 1 548 ? 1.097 65.852 24.815 1.00 28.97 548 THR A C 1
ATOM 4211 O O . THR A 1 548 ? 0.603 65.616 25.907 1.00 28.97 548 THR A O 1
ATOM 4214 N N . SER A 1 549 ? 2.426 65.910 24.571 1.00 27.36 549 SER A N 1
ATOM 4215 C CA . SER A 1 549 ? 3.560 66.090 25.517 1.00 27.36 549 SER A CA 1
ATOM 4216 C C . SER A 1 549 ? 3.763 64.982 26.574 1.00 27.36 549 SER A C 1
ATOM 4218 O O . SER A 1 549 ? 2.812 64.445 27.101 1.00 27.36 549 SER A O 1
ATOM 4220 N N . THR A 1 550 ? 4.951 64.535 26.984 1.00 28.97 550 THR A N 1
ATOM 4221 C CA . THR A 1 550 ? 6.277 65.162 27.077 1.00 28.97 550 THR A CA 1
ATOM 4222 C C . THR A 1 550 ? 7.302 64.059 27.411 1.00 28.97 550 THR A C 1
ATOM 4224 O O . THR A 1 550 ? 7.000 63.126 28.145 1.00 28.97 550 THR A O 1
ATOM 4227 N N . THR A 1 551 ? 8.498 64.186 26.836 1.00 29.19 551 THR A N 1
ATOM 4228 C CA . THR A 1 551 ? 9.838 63.965 27.426 1.00 29.19 551 THR A CA 1
ATOM 4229 C C . THR A 1 551 ? 10.076 62.934 28.551 1.00 29.19 551 THR A C 1
ATOM 4231 O O . THR A 1 551 ? 9.628 63.095 29.680 1.00 29.19 551 THR A O 1
ATOM 4234 N N . SER A 1 552 ? 11.006 62.022 28.234 1.00 29.56 552 SER A N 1
ATOM 4235 C CA . SER A 1 552 ? 12.165 61.570 29.031 1.00 29.56 552 SER A CA 1
ATOM 4236 C C . SER A 1 552 ? 11.961 61.026 30.451 1.00 29.56 552 SER A C 1
ATOM 4238 O O . SER A 1 552 ? 11.682 61.778 31.378 1.00 29.56 552 SER A O 1
ATOM 4240 N N . THR A 1 553 ? 12.407 59.788 30.684 1.00 30.14 553 THR A N 1
ATOM 4241 C CA . THR A 1 553 ? 13.631 59.574 31.480 1.00 30.14 553 THR A CA 1
ATOM 4242 C C . THR A 1 553 ? 14.204 58.168 31.303 1.00 30.14 553 THR A C 1
ATOM 4244 O O . THR A 1 553 ? 13.515 57.155 31.322 1.00 30.14 553 THR A O 1
ATOM 4247 N N . THR A 1 554 ? 15.511 58.191 31.091 1.00 35.00 554 THR A N 1
ATOM 4248 C CA . THR A 1 554 ? 16.539 57.154 31.119 1.00 35.00 554 THR A CA 1
ATOM 4249 C C . THR A 1 554 ? 16.507 56.258 32.358 1.00 35.00 554 THR A C 1
ATOM 4251 O O . THR A 1 554 ? 16.266 56.740 33.462 1.00 35.00 554 THR A O 1
ATOM 4254 N N . GLY A 1 555 ? 16.886 54.991 32.187 1.00 31.75 555 GLY A N 1
ATOM 4255 C CA . GLY A 1 555 ? 17.151 54.069 33.290 1.00 31.75 555 GLY A CA 1
ATOM 4256 C C . GLY A 1 555 ? 17.718 52.740 32.802 1.00 31.75 555 GLY A C 1
ATOM 4257 O O . GLY A 1 555 ? 16.990 51.759 32.694 1.00 31.75 555 GLY A O 1
ATOM 4258 N N . ASP A 1 556 ? 19.009 52.750 32.477 1.00 35.22 556 ASP A N 1
ATOM 4259 C CA . ASP A 1 556 ? 19.826 51.591 32.122 1.00 35.22 556 ASP A CA 1
ATOM 4260 C C . ASP A 1 556 ? 19.795 50.466 33.166 1.00 35.22 556 ASP A C 1
ATOM 4262 O O . ASP A 1 556 ? 19.788 50.692 34.377 1.00 35.22 556 ASP A O 1
ATOM 4266 N N . GLY A 1 557 ? 19.897 49.233 32.667 1.00 29.53 557 GLY A N 1
ATOM 4267 C CA . GLY A 1 557 ? 20.230 48.051 33.456 1.00 29.53 557 GLY A CA 1
ATOM 4268 C C . GLY A 1 557 ? 20.495 46.825 32.573 1.00 29.53 557 GLY A C 1
ATOM 4269 O O . GLY A 1 557 ? 19.577 46.030 32.349 1.00 29.53 557 GLY A O 1
ATOM 4270 N N . PRO A 1 558 ? 21.731 46.610 32.077 1.00 41.34 558 PRO A N 1
ATOM 4271 C CA . PRO A 1 558 ? 22.093 45.413 31.328 1.00 41.34 558 PRO A CA 1
ATOM 4272 C C . PRO A 1 558 ? 22.343 44.276 32.326 1.00 41.34 558 PRO A C 1
ATOM 4274 O O . PRO A 1 558 ? 23.460 44.044 32.770 1.00 41.34 558 PRO A O 1
ATOM 4277 N N . GLY A 1 559 ? 21.282 43.592 32.753 1.00 37.28 559 GLY A N 1
ATOM 4278 C CA . GLY A 1 559 ? 21.438 42.497 33.723 1.00 37.28 559 GLY A CA 1
ATOM 4279 C C . GLY A 1 559 ? 20.283 41.510 33.837 1.00 37.28 559 GLY A C 1
ATOM 4280 O O . GLY A 1 559 ? 20.468 40.428 34.379 1.00 37.28 559 GLY A O 1
ATOM 4281 N N . LYS A 1 560 ? 19.098 41.828 33.298 1.00 34.06 560 LYS A N 1
ATOM 4282 C CA . LYS A 1 560 ? 17.928 40.926 33.338 1.00 34.06 560 LYS A CA 1
ATOM 4283 C C . LYS A 1 560 ? 17.473 40.406 31.972 1.00 34.06 560 LYS A C 1
ATOM 4285 O O . LYS A 1 560 ? 16.674 39.476 31.922 1.00 34.06 560 LYS A O 1
ATOM 4290 N N . ALA A 1 561 ? 18.030 40.921 30.875 1.00 34.03 561 ALA A N 1
ATOM 4291 C CA . ALA A 1 561 ? 17.683 40.467 29.529 1.00 34.03 561 ALA A CA 1
ATOM 4292 C C . ALA A 1 561 ? 18.254 39.075 29.200 1.00 34.03 561 ALA A C 1
ATOM 4294 O O . ALA A 1 561 ? 17.576 38.299 28.546 1.00 34.03 561 ALA A O 1
ATOM 4295 N N . ALA A 1 562 ? 19.432 38.691 29.707 1.00 35.19 562 ALA A N 1
ATOM 4296 C CA . ALA A 1 562 ? 20.006 37.372 29.408 1.00 35.19 562 ALA A CA 1
ATOM 4297 C C . ALA A 1 562 ? 19.263 36.215 30.110 1.00 35.19 562 ALA A C 1
ATOM 4299 O O . ALA A 1 562 ? 19.066 35.164 29.510 1.00 35.19 562 ALA A O 1
ATOM 4300 N N . ALA A 1 563 ? 18.773 36.425 31.339 1.00 33.31 563 ALA A N 1
ATOM 4301 C CA . ALA A 1 563 ? 17.981 35.426 32.062 1.00 33.31 563 ALA A CA 1
ATOM 4302 C C . ALA A 1 563 ? 16.523 35.356 31.566 1.00 33.31 563 ALA A C 1
ATOM 4304 O O . ALA A 1 563 ? 15.955 34.271 31.508 1.00 33.31 563 ALA A O 1
ATOM 4305 N N . ALA A 1 564 ? 15.934 36.482 31.139 1.00 34.28 564 ALA A N 1
ATOM 4306 C CA . ALA A 1 564 ? 14.607 36.496 30.520 1.00 34.28 564 ALA A CA 1
ATOM 4307 C C . ALA A 1 564 ? 14.622 35.948 29.082 1.00 34.28 564 ALA A C 1
ATOM 4309 O O . ALA A 1 564 ? 13.669 35.291 28.682 1.00 34.28 564 ALA A O 1
ATOM 4310 N N . VAL A 1 565 ? 15.708 36.145 28.323 1.00 37.31 565 VAL A N 1
ATOM 4311 C CA . VAL A 1 565 ? 15.884 35.553 26.986 1.00 37.31 565 VAL A CA 1
ATOM 4312 C C . VAL A 1 565 ? 16.222 34.064 27.078 1.00 37.31 565 VAL A C 1
ATOM 4314 O O . VAL A 1 565 ? 15.721 33.315 26.252 1.00 37.31 565 VAL A O 1
ATOM 4317 N N . ALA A 1 566 ? 16.960 33.601 28.096 1.00 33.34 566 ALA A N 1
ATOM 4318 C CA . ALA A 1 566 ? 17.173 32.169 28.345 1.00 33.34 566 ALA A CA 1
ATOM 4319 C C . ALA A 1 566 ? 15.895 31.463 28.845 1.00 33.34 566 ALA A C 1
ATOM 4321 O O . ALA A 1 566 ? 15.530 30.423 28.305 1.00 33.34 566 ALA A O 1
ATOM 4322 N N . ALA A 1 567 ? 15.142 32.069 29.774 1.00 32.84 567 ALA A N 1
ATOM 4323 C CA . ALA A 1 567 ? 13.853 31.534 30.229 1.00 32.84 567 ALA A CA 1
ATOM 4324 C C . ALA A 1 567 ? 12.769 31.580 29.130 1.00 32.84 567 ALA A C 1
ATOM 4326 O O . ALA A 1 567 ? 11.953 30.666 29.034 1.00 32.84 567 ALA A O 1
ATOM 4327 N N . ALA A 1 568 ? 12.788 32.590 28.250 1.00 33.75 568 ALA A N 1
ATOM 4328 C CA . ALA A 1 568 ? 11.925 32.631 27.070 1.00 33.75 568 ALA A CA 1
ATOM 4329 C C . ALA A 1 568 ? 12.373 31.634 25.985 1.00 33.75 568 ALA A C 1
ATOM 4331 O O . ALA A 1 568 ? 11.522 31.007 25.369 1.00 33.75 568 ALA A O 1
ATOM 4332 N N . HIS A 1 569 ? 13.676 31.401 25.776 1.00 33.56 569 HIS A N 1
ATOM 4333 C CA . HIS A 1 569 ? 14.153 30.385 24.823 1.00 33.56 569 HIS A CA 1
ATOM 4334 C C . HIS A 1 569 ? 13.878 28.943 25.275 1.00 33.56 569 HIS A C 1
ATOM 4336 O O . HIS A 1 569 ? 13.741 28.059 24.428 1.00 33.56 569 HIS A O 1
ATOM 4342 N N . GLU A 1 570 ? 13.784 28.698 26.583 1.00 31.62 570 GLU A N 1
ATOM 4343 C CA . GLU A 1 570 ? 13.509 27.372 27.148 1.00 31.62 570 GLU A CA 1
ATOM 4344 C C . GLU A 1 570 ? 11.997 27.107 27.297 1.00 31.62 570 GLU A C 1
ATOM 4346 O O . GLU A 1 570 ? 11.551 25.976 27.123 1.00 31.62 570 GLU A O 1
ATOM 4351 N N . SER A 1 571 ? 11.187 28.163 27.461 1.00 33.38 571 SER A N 1
ATOM 4352 C CA . SER A 1 571 ? 9.714 28.106 27.459 1.00 33.38 571 SER A CA 1
ATOM 4353 C C . SER A 1 571 ? 9.084 28.038 26.051 1.00 33.38 571 SER A C 1
ATOM 4355 O O . SER A 1 571 ? 7.950 27.590 25.905 1.00 33.38 571 SER A O 1
ATOM 4357 N N . VAL A 1 572 ? 9.810 28.424 24.991 1.00 35.47 572 VAL A N 1
ATOM 4358 C CA . VAL A 1 572 ? 9.308 28.495 23.595 1.00 35.47 572 VAL A CA 1
ATOM 4359 C C . VAL A 1 572 ? 9.442 27.171 22.809 1.00 35.47 572 VAL A C 1
ATOM 4361 O O . VAL A 1 572 ? 9.050 27.088 21.639 1.00 35.47 572 VAL A O 1
ATOM 4364 N N . LYS A 1 573 ? 9.945 26.089 23.422 1.00 34.38 573 LYS A N 1
ATOM 4365 C CA . LYS A 1 573 ? 10.146 24.822 22.697 1.00 34.38 573 LYS A CA 1
ATOM 4366 C C . LYS A 1 573 ? 8.858 24.070 22.352 1.00 34.38 573 LYS A C 1
ATOM 4368 O O . LYS A 1 573 ? 8.757 23.634 21.209 1.00 34.38 573 LYS A O 1
ATOM 4373 N N . ASN A 1 574 ? 7.847 24.002 23.214 1.00 40.59 574 ASN A N 1
ATOM 4374 C CA . ASN A 1 574 ? 6.687 23.138 22.975 1.00 40.59 574 ASN A CA 1
ATOM 4375 C C . ASN A 1 574 ? 5.389 23.832 23.402 1.00 40.59 574 ASN A C 1
ATOM 4377 O O . ASN A 1 574 ? 5.109 23.976 24.586 1.00 40.59 574 ASN A O 1
ATOM 4381 N N . VAL A 1 575 ? 4.585 24.260 22.428 1.00 37.41 575 VAL A N 1
ATOM 4382 C CA . VAL A 1 575 ? 3.161 24.529 22.657 1.00 37.41 575 VAL A CA 1
ATOM 4383 C C . VAL A 1 575 ? 2.407 23.473 21.850 1.00 37.41 575 VAL A C 1
ATOM 4385 O O . VAL A 1 575 ? 2.523 23.486 20.620 1.00 37.41 575 VAL A O 1
ATOM 4388 N N . PRO A 1 576 ? 1.687 22.541 22.500 1.00 46.72 576 PRO A N 1
ATOM 4389 C CA . PRO A 1 576 ? 0.806 21.599 21.827 1.00 46.72 576 PRO A CA 1
ATOM 4390 C C . PRO A 1 576 ? -0.164 22.351 20.923 1.00 46.72 576 PRO A C 1
ATOM 4392 O O . PRO A 1 576 ? -0.796 23.319 21.355 1.00 46.72 576 PRO A O 1
ATOM 4395 N N . LEU A 1 577 ? -0.318 21.901 19.678 1.00 49.94 577 LEU A N 1
ATOM 4396 C CA . LEU A 1 577 ? -1.435 22.331 18.848 1.00 49.94 577 LEU A CA 1
ATOM 4397 C C . LEU A 1 577 ? -2.714 21.935 19.600 1.00 49.94 577 LEU A C 1
ATOM 4399 O O . LEU A 1 577 ? -3.002 20.748 19.750 1.00 49.94 577 LEU A O 1
ATOM 4403 N N . ALA A 1 578 ? -3.418 22.916 20.169 1.00 52.47 578 ALA A N 1
ATOM 4404 C CA . ALA A 1 578 ? -4.558 22.648 21.033 1.00 52.47 578 ALA A CA 1
ATOM 4405 C C . ALA A 1 578 ? -5.611 21.810 20.284 1.00 52.47 578 ALA A C 1
ATOM 4407 O O . ALA A 1 578 ? -5.907 22.068 19.121 1.00 52.47 578 ALA A O 1
ATOM 4408 N N . THR A 1 579 ? -6.210 20.846 20.979 1.00 49.53 579 THR A N 1
ATOM 4409 C CA . THR A 1 579 ? -7.378 20.013 20.609 1.00 49.53 579 THR A CA 1
ATOM 4410 C C . THR A 1 579 ? -8.407 20.775 19.760 1.00 49.53 579 THR A C 1
ATOM 4412 O O . THR A 1 579 ? -8.847 20.330 18.700 1.00 49.53 579 THR A O 1
ATOM 4415 N N . LYS A 1 580 ? -8.730 22.006 20.182 1.00 52.84 580 LYS A N 1
ATOM 4416 C CA . LYS A 1 580 ? -9.681 22.893 19.494 1.00 52.84 580 LYS A CA 1
ATOM 4417 C C . LYS A 1 580 ? -9.230 23.302 18.085 1.00 52.84 580 LYS A C 1
ATOM 4419 O O . LYS A 1 580 ? -10.078 23.458 17.215 1.00 52.84 580 LYS A O 1
ATOM 4424 N N . THR A 1 581 ? -7.926 23.441 17.858 1.00 66.94 581 THR A N 1
ATOM 4425 C CA . THR A 1 581 ? -7.328 23.812 16.569 1.00 66.94 581 THR A CA 1
ATOM 4426 C C . THR A 1 581 ? -7.298 22.632 15.596 1.00 66.94 581 THR A C 1
ATOM 4428 O O . THR A 1 581 ? -7.536 22.810 14.409 1.00 66.94 581 THR A O 1
ATOM 4431 N N . LEU A 1 582 ? -7.062 21.401 16.066 1.00 65.00 582 LEU A N 1
ATOM 4432 C CA . LEU A 1 582 ? -7.112 20.216 15.196 1.00 65.00 582 LEU A CA 1
ATOM 4433 C C . LEU A 1 582 ? -8.537 19.878 14.766 1.00 65.00 582 LEU A C 1
ATOM 4435 O O . LEU A 1 582 ? -8.773 19.581 13.595 1.00 65.00 582 LEU A O 1
ATOM 4439 N N . GLN A 1 583 ? -9.493 19.957 15.693 1.00 69.12 583 GLN A N 1
ATOM 4440 C CA . GLN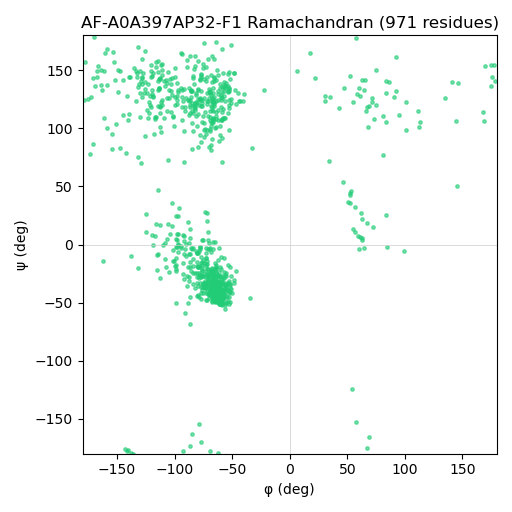 A 1 583 ? -10.899 19.757 15.367 1.00 69.12 583 GLN A CA 1
ATOM 4441 C C . GLN A 1 583 ? -11.398 20.827 14.386 1.00 69.12 583 GLN A C 1
ATOM 4443 O O . GLN A 1 583 ? -12.091 20.480 13.430 1.00 69.12 583 GLN A O 1
ATOM 4448 N N . SER A 1 584 ? -11.007 22.096 14.563 1.00 76.25 584 SER A N 1
ATOM 4449 C CA . SER A 1 584 ? -11.368 23.162 13.623 1.00 76.25 584 SER A CA 1
ATOM 4450 C C . SER A 1 584 ? -10.711 22.978 12.251 1.00 76.25 584 SER A C 1
ATOM 4452 O O . SER A 1 584 ? -11.390 23.145 11.241 1.00 76.25 584 SER A O 1
ATOM 4454 N N . LEU A 1 585 ? -9.440 22.562 12.188 1.00 78.38 585 LEU A N 1
ATOM 4455 C CA . LEU A 1 585 ? -8.753 22.244 10.928 1.00 78.38 585 LEU A CA 1
ATOM 4456 C C . LEU A 1 585 ? -9.406 21.060 10.205 1.00 78.38 585 LEU A C 1
ATOM 4458 O O . LEU A 1 585 ? -9.634 21.124 9.000 1.00 78.38 585 LEU A O 1
ATOM 4462 N N . ALA A 1 586 ? -9.755 19.992 10.929 1.00 76.69 586 ALA A N 1
ATOM 4463 C CA . ALA A 1 586 ? -10.467 18.852 10.360 1.00 76.69 586 ALA A CA 1
ATOM 4464 C C . ALA A 1 586 ? -11.851 19.256 9.836 1.00 76.69 586 ALA A C 1
ATOM 4466 O O . ALA A 1 586 ? -12.216 18.870 8.730 1.00 76.69 586 ALA A O 1
ATOM 4467 N N . GLN A 1 587 ? -12.599 20.070 10.587 1.00 80.44 587 GLN A N 1
ATOM 4468 C CA . GLN A 1 587 ? -13.889 20.607 10.148 1.00 80.44 587 GLN A CA 1
ATOM 4469 C C . GLN A 1 587 ? -13.748 21.491 8.904 1.00 80.44 587 GLN A C 1
ATOM 4471 O O . GLN A 1 587 ? -14.536 21.346 7.973 1.00 80.44 587 GLN A O 1
ATOM 4476 N N . GLN A 1 588 ? -12.730 22.353 8.852 1.00 83.31 588 GLN A N 1
ATOM 4477 C CA . GLN A 1 588 ? -12.446 23.200 7.695 1.00 83.31 588 GLN A CA 1
ATOM 4478 C C . GLN A 1 588 ? -12.104 22.362 6.456 1.00 83.31 588 GLN A C 1
ATOM 4480 O O . GLN A 1 588 ? -12.700 22.554 5.400 1.00 83.31 588 GLN A O 1
ATOM 4485 N N . SER A 1 589 ? -11.197 21.392 6.584 1.00 82.19 589 SER A N 1
ATOM 4486 C CA . SER A 1 589 ? -10.822 20.512 5.472 1.00 82.19 589 SER A CA 1
ATOM 4487 C C . SER A 1 589 ? -11.954 19.586 5.026 1.00 82.19 589 SER A C 1
ATOM 4489 O O . SER A 1 589 ? -12.006 19.218 3.856 1.00 82.19 589 SER A O 1
ATOM 4491 N N . LEU A 1 590 ? -12.865 19.205 5.927 1.00 81.12 590 LEU A N 1
ATOM 4492 C CA . LEU A 1 590 ? -14.062 18.443 5.570 1.00 81.12 590 LEU A CA 1
ATOM 4493 C C . LEU A 1 590 ? -15.113 19.314 4.882 1.00 81.12 590 LEU A C 1
ATOM 4495 O O . LEU A 1 590 ? -15.735 18.843 3.939 1.00 81.12 590 LEU A O 1
ATOM 4499 N N . ALA A 1 591 ? -15.278 20.581 5.275 1.00 80.12 591 ALA A N 1
ATOM 4500 C CA . ALA A 1 591 ? -16.213 21.494 4.612 1.00 80.12 591 ALA A CA 1
ATOM 4501 C C . ALA A 1 591 ? -15.936 21.610 3.100 1.00 80.12 591 ALA A C 1
ATOM 4503 O O . ALA A 1 591 ? -16.875 21.627 2.307 1.00 80.12 591 ALA A O 1
ATOM 4504 N N . ASP A 1 592 ? -14.661 21.576 2.700 1.00 73.00 592 ASP A N 1
ATOM 4505 C CA . ASP A 1 592 ? -14.225 21.570 1.295 1.00 73.00 592 ASP A CA 1
ATOM 4506 C C . ASP A 1 592 ? -14.632 20.307 0.507 1.00 73.00 592 ASP A C 1
ATOM 4508 O O . ASP A 1 592 ? -14.625 20.318 -0.724 1.00 73.00 592 ASP A O 1
ATOM 4512 N N . VAL A 1 593 ? -14.920 19.198 1.193 1.00 71.94 593 VAL A N 1
ATOM 4513 C CA . VAL A 1 593 ? -15.172 17.867 0.606 1.00 71.94 593 VAL A CA 1
ATOM 4514 C C . VAL A 1 593 ? -16.612 17.394 0.905 1.00 71.94 593 VAL A C 1
ATOM 4516 O O . VAL A 1 593 ? -16.991 16.276 0.570 1.00 71.94 593 VAL A O 1
ATOM 4519 N N . GLY A 1 594 ? -17.451 18.263 1.483 1.00 63.03 594 GLY A N 1
ATOM 4520 C CA . GLY A 1 594 ? -18.831 17.973 1.891 1.00 63.03 594 GLY A CA 1
ATOM 4521 C C . GLY A 1 594 ? -18.949 17.503 3.346 1.00 63.03 594 GLY A C 1
ATOM 4522 O O . GLY A 1 594 ? -17.973 17.084 3.958 1.00 63.03 594 GLY A O 1
ATOM 4523 N N . GLN A 1 595 ? -20.150 17.579 3.933 1.00 64.25 595 GLN A N 1
ATOM 4524 C CA . GLN A 1 595 ? -20.381 17.131 5.315 1.00 64.25 595 GLN A CA 1
ATOM 4525 C C . GLN A 1 595 ? -20.669 15.618 5.352 1.00 64.25 595 GLN A C 1
ATOM 4527 O O . GLN A 1 595 ? -21.772 15.210 4.980 1.00 64.25 595 GLN A O 1
ATOM 4532 N N . PRO A 1 596 ? -19.715 14.764 5.775 1.00 62.03 596 PRO A N 1
ATOM 4533 C CA . PRO A 1 596 ? -19.983 13.343 5.973 1.00 62.03 596 PRO A CA 1
ATOM 4534 C C . PRO A 1 596 ? -20.973 13.134 7.126 1.00 62.03 596 PRO A C 1
ATOM 4536 O O . PRO A 1 596 ? -21.119 13.977 8.009 1.00 62.03 596 PRO A O 1
ATOM 4539 N N . THR A 1 597 ? -21.621 11.969 7.143 1.00 56.28 597 THR A N 1
ATOM 4540 C CA . THR A 1 597 ? -22.695 11.648 8.095 1.00 56.28 597 THR A CA 1
ATOM 4541 C C . THR A 1 597 ? -22.244 11.679 9.558 1.00 56.28 597 THR A C 1
ATOM 4543 O O . THR A 1 597 ? -23.002 12.101 10.420 1.00 56.28 597 THR A O 1
ATOM 4546 N N . ALA A 1 598 ? -21.024 11.223 9.847 1.00 57.81 598 ALA A N 1
ATOM 4547 C CA . ALA A 1 598 ? -20.418 11.344 11.170 1.00 57.81 598 ALA A CA 1
ATOM 4548 C C . ALA A 1 598 ? -18.893 11.390 11.038 1.00 57.81 598 ALA A C 1
ATOM 4550 O O . ALA A 1 598 ? -18.323 10.664 10.215 1.00 57.81 598 ALA A O 1
ATOM 4551 N N . VAL A 1 599 ? -18.251 12.220 11.865 1.00 60.34 599 VAL A N 1
ATOM 4552 C CA . VAL A 1 599 ? -16.799 12.437 11.876 1.00 60.34 599 VAL A CA 1
ATOM 4553 C C . VAL A 1 599 ? -16.248 12.072 13.243 1.00 60.34 599 VAL A C 1
ATOM 4555 O O . VAL A 1 599 ? -16.575 12.718 14.237 1.00 60.34 599 VAL A O 1
ATOM 4558 N N . LEU A 1 600 ? -15.360 11.083 13.286 1.00 61.91 600 LEU A N 1
ATOM 4559 C CA . LEU A 1 600 ? -14.539 10.816 14.460 1.00 61.91 600 LEU A CA 1
ATOM 4560 C C . LEU A 1 600 ? -13.135 11.390 14.230 1.00 61.91 600 LEU A C 1
ATOM 4562 O O . LEU A 1 600 ? -12.378 10.870 13.412 1.00 61.91 600 LEU A O 1
ATOM 4566 N N . VAL A 1 601 ? -12.772 12.460 14.937 1.00 58.50 601 VAL A N 1
ATOM 4567 C CA . VAL A 1 601 ? -11.398 12.985 14.909 1.00 58.50 601 VAL A CA 1
ATOM 4568 C C . VAL A 1 601 ? -10.570 12.211 15.933 1.00 58.50 601 VAL A C 1
ATOM 4570 O O . VAL A 1 601 ? -10.843 12.253 17.129 1.00 58.50 601 VAL A O 1
ATOM 4573 N N . VAL A 1 602 ? -9.588 11.457 15.447 1.00 57.03 602 VAL A N 1
ATOM 4574 C CA . VAL A 1 602 ? -8.674 10.649 16.255 1.00 57.03 602 VAL A CA 1
ATOM 4575 C C . VAL A 1 602 ? -7.427 11.475 16.526 1.00 57.03 602 VAL A C 1
ATOM 4577 O O . VAL A 1 602 ? -6.596 11.696 15.641 1.00 57.03 602 VAL A O 1
ATOM 4580 N N . GLU A 1 603 ? -7.298 11.929 17.764 1.00 55.00 603 GLU A N 1
ATOM 4581 C CA . GLU A 1 603 ? -6.159 12.718 18.209 1.00 55.00 603 GLU A CA 1
ATOM 4582 C C . GLU A 1 603 ? -5.022 11.809 18.671 1.00 55.00 603 GLU A C 1
ATOM 4584 O O . GLU A 1 603 ? -5.182 10.979 19.567 1.00 55.00 603 GLU A O 1
ATOM 4589 N N . GLN A 1 604 ? -3.844 11.987 18.079 1.00 50.28 604 GLN A N 1
ATOM 4590 C CA . GLN A 1 604 ? -2.597 11.520 18.665 1.00 50.28 604 GLN A CA 1
ATOM 4591 C C . GLN A 1 604 ? -1.605 12.679 18.654 1.00 50.28 604 GLN A C 1
ATOM 4593 O O . GLN A 1 604 ? -1.124 13.084 17.596 1.00 50.28 604 GLN A O 1
ATOM 4598 N N . LEU A 1 605 ? -1.296 13.211 19.838 1.00 41.16 605 LEU A N 1
ATOM 4599 C CA . LEU A 1 605 ? -0.104 14.031 20.016 1.00 41.16 605 LEU A CA 1
ATOM 4600 C C . LEU A 1 605 ? 1.117 13.107 19.870 1.00 41.16 605 LEU A C 1
ATOM 4602 O O . LEU A 1 605 ? 1.254 12.133 20.605 1.00 41.16 605 LEU A O 1
ATOM 4606 N N . LEU A 1 606 ? 1.958 13.392 18.879 1.00 40.94 606 LEU A N 1
ATOM 4607 C CA . LEU A 1 606 ? 3.235 12.722 18.588 1.00 40.94 606 LEU A CA 1
ATOM 4608 C C . LEU A 1 606 ? 4.416 13.695 18.782 1.00 40.94 606 LEU A C 1
ATOM 4610 O O . LEU A 1 606 ? 5.266 13.811 17.899 1.00 40.94 606 LEU A O 1
ATOM 4614 N N . ASP A 1 607 ? 4.465 14.439 19.888 1.00 39.22 607 ASP A N 1
ATOM 4615 C CA . ASP A 1 607 ? 5.742 15.015 20.332 1.00 39.22 607 ASP A CA 1
ATOM 4616 C C . ASP A 1 607 ? 6.146 14.347 21.657 1.00 39.22 607 ASP A C 1
ATOM 4618 O O . ASP A 1 607 ? 5.552 14.651 22.690 1.00 39.22 607 ASP A O 1
ATOM 4622 N N . PRO A 1 608 ? 7.084 13.378 21.641 1.00 39.66 608 PRO A N 1
ATOM 4623 C CA . PRO A 1 608 ? 7.515 12.662 22.842 1.00 39.66 608 PRO A CA 1
ATOM 4624 C C . PRO A 1 608 ? 8.312 13.534 23.828 1.00 39.66 608 PRO A C 1
ATOM 4626 O O . PRO A 1 608 ? 8.658 13.058 24.898 1.00 39.66 608 PRO A O 1
ATOM 4629 N N . GLN A 1 609 ? 8.606 14.805 23.514 1.00 39.41 609 GLN A N 1
ATOM 4630 C CA . GLN A 1 609 ? 9.433 15.659 24.379 1.00 39.41 609 GLN A CA 1
ATOM 4631 C C . GLN A 1 609 ? 8.691 16.397 25.509 1.00 39.41 609 GLN A C 1
ATOM 4633 O O . GLN A 1 609 ? 9.351 17.072 26.303 1.00 39.41 609 GLN A O 1
ATOM 4638 N N . ASP A 1 610 ? 7.364 16.286 25.627 1.00 40.09 610 ASP A N 1
ATOM 4639 C CA . ASP A 1 610 ? 6.635 16.925 26.732 1.00 40.09 610 ASP A CA 1
ATOM 4640 C C . ASP A 1 610 ? 6.643 16.052 27.997 1.00 40.09 610 ASP A C 1
ATOM 4642 O O . ASP A 1 610 ? 5.836 15.146 28.184 1.00 40.09 610 ASP A O 1
ATOM 4646 N N . LYS A 1 611 ? 7.570 16.377 28.906 1.00 39.16 611 LYS A N 1
ATOM 4647 C CA . LYS A 1 611 ? 7.788 15.739 30.220 1.00 39.16 611 LYS A CA 1
ATOM 4648 C C . LYS A 1 611 ? 6.700 16.033 31.273 1.00 39.16 611 LYS A C 1
ATOM 4650 O O . LYS A 1 611 ? 6.912 15.754 32.451 1.00 39.16 611 LYS A O 1
ATOM 4655 N N . ALA A 1 612 ? 5.569 16.627 30.899 1.00 34.78 612 ALA A N 1
ATOM 4656 C CA . ALA A 1 612 ? 4.524 17.011 31.848 1.00 34.78 612 ALA A CA 1
ATOM 4657 C C . ALA A 1 612 ? 3.420 15.947 31.910 1.00 34.78 612 ALA A C 1
ATOM 4659 O O . ALA A 1 612 ? 2.941 15.497 30.871 1.00 34.78 612 ALA A O 1
ATOM 4660 N N . GLU A 1 613 ? 3.038 15.578 33.136 1.00 36.19 613 GLU A N 1
ATOM 4661 C CA . GLU A 1 613 ? 1.967 14.658 33.553 1.00 36.19 613 GLU A CA 1
ATOM 4662 C C . GLU A 1 613 ? 0.746 14.653 32.613 1.00 36.19 613 GLU A C 1
ATOM 4664 O O . GLU A 1 613 ? -0.265 15.316 32.845 1.00 36.19 613 GLU A O 1
ATOM 4669 N N . THR A 1 614 ? 0.823 13.897 31.523 1.00 39.53 614 THR A N 1
ATOM 4670 C CA . THR A 1 614 ? -0.249 13.793 30.538 1.00 39.53 614 THR A CA 1
ATOM 4671 C C . THR A 1 614 ? -0.858 12.411 30.664 1.00 39.53 614 THR A C 1
ATOM 4673 O O . THR A 1 614 ? -0.256 11.395 30.326 1.00 39.53 614 THR A O 1
ATOM 4676 N N . ASN A 1 615 ? -2.080 12.368 31.196 1.00 40.16 615 ASN A N 1
ATOM 4677 C CA . ASN A 1 615 ? -2.936 11.196 31.074 1.00 40.16 615 ASN A CA 1
ATOM 4678 C C . ASN A 1 615 ? -2.994 10.805 29.588 1.00 40.16 615 ASN A C 1
ATOM 4680 O O . ASN A 1 615 ? -3.381 11.633 28.761 1.00 40.16 615 ASN A O 1
ATOM 4684 N N . LEU A 1 616 ? -2.591 9.570 29.266 1.00 39.53 616 LEU A N 1
ATOM 4685 C CA . LEU A 1 616 ? -2.659 8.998 27.917 1.00 39.53 616 LEU A CA 1
ATOM 4686 C C . LEU A 1 616 ? -4.012 9.335 27.275 1.00 39.53 616 LEU A C 1
ATOM 4688 O O . LEU A 1 616 ? -5.066 9.015 27.833 1.00 39.53 616 LEU A O 1
ATOM 4692 N N . LEU A 1 617 ? -3.991 9.984 26.108 1.00 45.91 617 LEU A N 1
ATOM 4693 C CA . LEU A 1 617 ? -5.225 10.282 25.383 1.00 45.91 617 LEU A CA 1
ATOM 4694 C C . LEU A 1 617 ? -5.912 8.957 24.986 1.00 45.91 617 LEU A C 1
ATOM 4696 O O . LEU A 1 617 ? -5.216 8.005 24.622 1.00 45.91 617 LEU A O 1
ATOM 4700 N N . PRO A 1 618 ? -7.262 8.885 24.961 1.00 39.88 618 PRO A N 1
ATOM 4701 C CA . PRO A 1 618 ? -8.024 7.640 24.753 1.00 39.88 618 PRO A CA 1
ATOM 4702 C C . PRO A 1 618 ? -7.715 6.874 23.448 1.00 39.88 618 PRO A C 1
ATOM 4704 O O . PRO A 1 618 ? -8.168 5.741 23.255 1.00 39.88 618 PRO A O 1
ATOM 4707 N N . TYR A 1 619 ? -6.979 7.497 22.527 1.00 44.38 619 TYR A N 1
ATOM 4708 C CA . TYR A 1 619 ? -6.676 6.993 21.192 1.00 44.38 619 TYR A CA 1
ATOM 4709 C C . TYR A 1 619 ? -5.181 6.789 20.918 1.00 44.38 619 TYR A C 1
ATOM 4711 O O . TYR A 1 619 ? -4.835 6.317 19.835 1.00 44.38 619 TYR A O 1
ATOM 4719 N N . GLN A 1 620 ? -4.288 7.084 21.868 1.00 54.34 620 GLN A N 1
ATOM 4720 C CA . GLN A 1 620 ? -2.871 6.738 21.741 1.00 54.34 620 GLN A CA 1
ATOM 4721 C C . GLN A 1 620 ? -2.681 5.231 21.961 1.00 54.34 620 GLN A C 1
ATOM 4723 O O . GLN A 1 620 ? -3.113 4.654 22.963 1.00 54.34 620 GLN A O 1
ATOM 4728 N N . THR A 1 621 ? -2.037 4.561 21.005 1.00 54.34 621 THR A N 1
ATOM 4729 C CA . THR A 1 621 ? -1.571 3.187 21.205 1.00 54.34 621 THR A CA 1
ATOM 4730 C C . THR A 1 621 ? -0.279 3.198 22.001 1.00 54.34 621 THR A C 1
ATOM 4732 O O . THR A 1 621 ? 0.652 3.908 21.647 1.00 54.34 621 THR A O 1
ATOM 4735 N N . PHE A 1 622 ? -0.170 2.341 23.013 1.00 52.97 622 PHE A N 1
ATOM 4736 C CA . PHE A 1 622 ? 1.037 2.192 23.839 1.00 52.97 622 PHE A CA 1
ATOM 4737 C C . PHE A 1 622 ? 2.343 2.063 23.034 1.00 52.97 622 PHE A C 1
ATOM 4739 O O . PHE A 1 622 ? 3.399 2.547 23.430 1.00 52.97 622 PHE A O 1
ATOM 4746 N N . ALA A 1 623 ? 2.264 1.434 21.861 1.00 50.94 623 ALA A N 1
ATOM 4747 C CA . ALA A 1 623 ? 3.400 1.218 20.977 1.00 50.94 623 ALA A CA 1
ATOM 4748 C C . ALA A 1 623 ? 3.895 2.484 20.241 1.00 50.94 623 ALA A C 1
ATOM 4750 O O . ALA A 1 623 ? 4.967 2.437 19.645 1.00 50.94 623 ALA A O 1
ATOM 4751 N N . SER A 1 624 ? 3.163 3.604 20.259 1.00 50.81 624 SER A N 1
ATOM 4752 C CA . SER A 1 624 ? 3.579 4.847 19.592 1.00 50.81 624 SER A CA 1
ATOM 4753 C C . SER A 1 624 ? 4.180 5.908 20.519 1.00 50.81 624 SER A C 1
ATOM 4755 O O . SER A 1 624 ? 4.797 6.830 19.995 1.00 50.81 624 SER A O 1
ATOM 4757 N N . VAL A 1 625 ? 4.044 5.789 21.850 1.00 53.81 625 VAL A N 1
ATOM 4758 C CA . VAL A 1 625 ? 4.327 6.915 22.773 1.00 53.81 625 VAL A CA 1
ATOM 4759 C C . VAL A 1 625 ? 5.213 6.552 23.979 1.00 53.81 625 VAL A C 1
ATOM 4761 O O . VAL A 1 625 ? 5.870 7.424 24.526 1.00 53.81 625 VAL A O 1
ATOM 4764 N N . GLU A 1 626 ? 5.333 5.279 24.374 1.00 62.53 626 GLU A N 1
ATOM 4765 C CA . GLU A 1 626 ? 5.887 4.952 25.705 1.00 62.53 626 GLU A CA 1
ATOM 4766 C C . GLU A 1 626 ? 7.317 4.380 25.717 1.00 62.53 626 GLU A C 1
ATOM 4768 O O . GLU A 1 626 ? 7.787 4.004 26.786 1.00 62.53 626 GLU A O 1
ATOM 4773 N N . LEU A 1 627 ? 8.036 4.282 24.584 1.00 65.00 627 LEU A N 1
ATOM 4774 C CA . LEU A 1 627 ? 9.438 3.819 24.645 1.00 65.00 627 LEU A CA 1
ATOM 4775 C C . LEU A 1 627 ? 10.269 4.782 25.499 1.00 65.00 627 LEU A C 1
ATOM 4777 O O . LEU A 1 627 ? 10.897 4.346 26.456 1.00 65.00 627 LEU A O 1
ATOM 4781 N N . ASP A 1 628 ? 10.193 6.080 25.205 1.00 62.97 628 ASP A N 1
ATOM 4782 C CA . ASP A 1 628 ? 10.897 7.116 25.962 1.00 62.97 628 ASP A CA 1
ATOM 4783 C C . ASP A 1 628 ? 10.500 7.112 27.443 1.00 62.97 628 ASP A C 1
ATOM 4785 O O . ASP A 1 628 ? 11.346 7.187 28.324 1.00 62.97 628 ASP A O 1
ATOM 4789 N N . ALA A 1 629 ? 9.220 6.900 27.742 1.00 69.25 629 ALA A N 1
ATOM 4790 C CA . ALA A 1 629 ? 8.727 6.902 29.111 1.00 69.25 629 ALA A CA 1
ATOM 4791 C C . ALA A 1 629 ? 9.121 5.643 29.913 1.00 69.25 629 ALA A C 1
ATOM 4793 O O . ALA A 1 629 ? 9.462 5.743 31.090 1.00 69.25 629 ALA A O 1
ATOM 4794 N N . ILE A 1 630 ? 9.140 4.463 29.279 1.00 71.50 630 ILE A N 1
ATOM 4795 C CA . ILE A 1 630 ? 9.685 3.230 29.874 1.00 71.50 630 ILE A CA 1
ATOM 4796 C C . ILE A 1 630 ? 11.180 3.391 30.142 1.00 71.50 630 ILE A C 1
ATOM 4798 O O . ILE A 1 630 ? 11.672 2.966 31.187 1.00 71.50 630 ILE A O 1
ATOM 4802 N N . LEU A 1 631 ? 11.899 4.005 29.204 1.00 70.81 631 LEU A N 1
ATOM 4803 C CA . LEU A 1 631 ? 13.319 4.286 29.341 1.00 70.81 631 LEU A CA 1
ATOM 4804 C C . LEU A 1 631 ? 13.589 5.348 30.426 1.00 70.81 631 LEU A C 1
ATOM 4806 O O . LEU A 1 631 ? 14.502 5.165 31.226 1.00 70.81 631 LEU A O 1
ATOM 4810 N N . CYS A 1 632 ? 12.758 6.385 30.554 1.00 71.81 632 CYS A N 1
ATOM 4811 C CA . CYS A 1 632 ? 12.826 7.355 31.652 1.00 71.81 632 CYS A CA 1
ATOM 4812 C C . CYS A 1 632 ? 12.595 6.688 33.019 1.00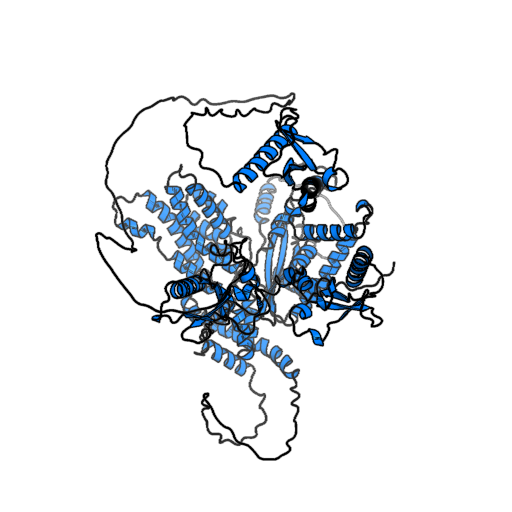 71.81 632 CYS A C 1
ATOM 4814 O O . CYS A 1 632 ? 13.357 6.930 33.957 1.00 71.81 632 CYS A O 1
ATOM 4816 N N . ASP A 1 633 ? 11.590 5.810 33.127 1.00 73.88 633 ASP A N 1
ATOM 4817 C CA . ASP A 1 633 ? 11.310 5.043 34.351 1.00 73.88 633 ASP A CA 1
ATOM 4818 C C . ASP A 1 633 ? 12.483 4.112 34.728 1.00 73.88 633 ASP A C 1
ATOM 4820 O O . ASP A 1 633 ? 12.692 3.828 35.908 1.00 73.88 633 ASP A O 1
ATOM 4824 N N . LEU A 1 634 ? 13.244 3.627 33.737 1.00 71.81 634 LEU A N 1
ATOM 4825 C CA . LEU A 1 634 ? 14.463 2.836 33.937 1.00 71.81 634 LEU A CA 1
ATOM 4826 C C . LEU A 1 634 ? 15.625 3.700 34.446 1.00 71.81 634 LEU A C 1
ATOM 4828 O O . LEU A 1 634 ? 16.265 3.335 35.430 1.00 71.81 634 LEU A O 1
ATOM 4832 N N . VAL A 1 635 ? 15.883 4.856 33.823 1.00 70.44 635 VAL A N 1
ATOM 4833 C CA . VAL A 1 635 ? 16.986 5.759 34.214 1.00 70.44 635 VAL A CA 1
ATOM 4834 C C . VAL A 1 635 ? 16.797 6.290 35.631 1.00 70.44 635 VAL A C 1
ATOM 4836 O O . VAL A 1 635 ? 17.752 6.308 36.406 1.00 70.44 635 VAL A O 1
ATOM 4839 N N . GLY A 1 636 ? 15.562 6.648 36.002 1.00 68.50 636 GLY A N 1
ATOM 4840 C CA . GLY A 1 636 ? 15.237 7.100 37.357 1.00 68.50 636 GLY A CA 1
ATOM 4841 C C . GLY A 1 636 ? 15.511 6.056 38.448 1.00 68.50 636 GLY A C 1
ATOM 4842 O O . GLY A 1 636 ? 15.640 6.424 39.613 1.00 68.50 636 GLY A O 1
ATOM 4843 N N . GLY A 1 637 ? 15.621 4.772 38.085 1.00 61.00 637 GLY A N 1
ATOM 4844 C CA . GLY A 1 637 ? 15.909 3.678 39.012 1.00 61.00 637 GLY A CA 1
ATOM 4845 C C . GLY A 1 637 ? 17.369 3.214 39.055 1.00 61.00 637 GLY A C 1
ATOM 4846 O O . GLY A 1 637 ? 17.760 2.625 40.058 1.00 61.00 637 GLY A O 1
ATOM 4847 N N . VAL A 1 638 ? 18.165 3.444 38.001 1.00 57.03 638 VAL A N 1
ATOM 4848 C CA . VAL A 1 638 ? 19.476 2.774 37.835 1.00 57.03 638 VAL A CA 1
ATOM 4849 C C . VAL A 1 638 ? 20.681 3.697 38.078 1.00 57.03 638 VAL A C 1
ATOM 4851 O O . VAL A 1 638 ? 21.761 3.205 38.375 1.00 57.03 638 VAL A O 1
ATOM 4854 N N . GLY A 1 639 ? 20.541 5.027 38.029 1.00 58.06 639 GLY A N 1
ATOM 4855 C CA . GLY A 1 639 ? 21.638 5.959 38.365 1.00 58.06 639 GLY A CA 1
ATOM 4856 C C . GLY A 1 639 ? 22.890 5.885 37.466 1.00 58.06 639 GLY A C 1
ATOM 4857 O O . GLY A 1 639 ? 23.858 6.598 37.723 1.00 58.06 639 GLY A O 1
ATOM 4858 N N . ASP A 1 640 ? 22.878 5.057 36.416 1.00 64.50 640 ASP A N 1
ATOM 4859 C CA . ASP A 1 640 ? 24.002 4.852 35.500 1.00 64.50 640 ASP A CA 1
ATOM 4860 C C . ASP A 1 640 ? 23.989 5.894 34.354 1.00 64.50 640 ASP A C 1
ATOM 4862 O O . ASP A 1 640 ? 23.047 5.924 33.550 1.00 64.50 640 ASP A O 1
ATOM 4866 N N . PRO A 1 641 ? 25.028 6.745 34.234 1.00 53.78 641 PRO A N 1
ATOM 4867 C CA . PRO A 1 641 ? 25.123 7.765 33.189 1.00 53.78 641 PRO A CA 1
ATOM 4868 C C . PRO A 1 641 ? 25.278 7.196 31.767 1.00 53.78 641 PRO A C 1
ATOM 4870 O O . PRO A 1 641 ? 24.897 7.863 30.804 1.00 53.78 641 PRO A O 1
ATOM 4873 N N . VAL A 1 642 ? 25.808 5.979 31.601 1.00 50.69 642 VAL A N 1
ATOM 4874 C CA . VAL A 1 642 ? 25.938 5.323 30.287 1.00 50.69 642 VAL A CA 1
ATOM 4875 C C . VAL A 1 642 ? 24.578 4.819 29.817 1.00 50.69 642 VAL A C 1
ATOM 4877 O O . VAL A 1 642 ? 24.209 5.017 28.656 1.00 50.69 642 VAL A O 1
ATOM 4880 N N . LEU A 1 643 ? 23.799 4.239 30.734 1.00 62.22 643 LEU A N 1
ATOM 4881 C CA . LEU A 1 643 ? 22.417 3.858 30.467 1.00 62.22 643 LEU A CA 1
ATOM 4882 C C . LEU A 1 643 ? 21.565 5.089 30.137 1.00 62.22 643 LEU A C 1
ATOM 4884 O O . LEU A 1 643 ? 20.778 5.027 29.200 1.00 62.22 643 LEU A O 1
ATOM 4888 N N . ALA A 1 644 ? 21.772 6.218 30.823 1.00 59.31 644 ALA A N 1
ATOM 4889 C CA . ALA A 1 644 ? 21.088 7.478 30.523 1.00 59.31 644 ALA A CA 1
ATOM 4890 C C . ALA A 1 644 ? 21.378 7.992 29.098 1.00 59.31 644 ALA A C 1
ATOM 4892 O O . ALA A 1 644 ? 20.451 8.344 28.374 1.00 59.31 644 ALA A O 1
ATOM 4893 N N . ALA A 1 645 ? 22.637 7.958 28.646 1.00 54.56 645 ALA A N 1
ATOM 4894 C CA . ALA A 1 645 ? 22.996 8.366 27.285 1.00 54.56 645 ALA A CA 1
ATOM 4895 C C . ALA A 1 645 ? 22.449 7.409 26.205 1.00 54.56 645 ALA A C 1
ATOM 4897 O O . ALA A 1 645 ? 22.027 7.846 25.132 1.00 54.56 645 ALA A O 1
ATOM 4898 N N . ALA A 1 646 ? 22.430 6.099 26.480 1.00 60.47 646 ALA A N 1
ATOM 4899 C CA . ALA A 1 646 ? 21.810 5.112 25.595 1.00 60.47 646 ALA A CA 1
ATOM 4900 C C . ALA A 1 646 ? 20.284 5.291 25.534 1.00 60.47 646 ALA A C 1
ATOM 4902 O O . ALA A 1 646 ? 19.686 5.168 24.467 1.00 60.47 646 ALA A O 1
ATOM 4903 N N . VAL A 1 647 ? 19.663 5.616 26.667 1.00 63.25 647 VAL A N 1
ATOM 4904 C CA . VAL A 1 647 ? 18.237 5.930 26.794 1.00 63.25 647 VAL A CA 1
ATOM 4905 C C . VAL A 1 647 ? 17.879 7.184 26.007 1.00 63.25 647 VAL A C 1
ATOM 4907 O O . VAL A 1 647 ? 16.933 7.123 25.231 1.00 63.25 647 VAL A O 1
ATOM 4910 N N . ASP A 1 648 ? 18.665 8.257 26.093 1.00 58.00 648 ASP A N 1
ATOM 4911 C CA . ASP A 1 648 ? 18.452 9.469 25.291 1.00 58.00 648 ASP A CA 1
ATOM 4912 C C . ASP A 1 648 ? 18.537 9.184 23.780 1.00 58.00 648 ASP A C 1
ATOM 4914 O O . ASP A 1 648 ? 17.753 9.712 22.986 1.00 58.00 648 ASP A O 1
ATOM 4918 N N . LEU A 1 649 ? 19.452 8.300 23.361 1.00 60.66 649 LEU A N 1
ATOM 4919 C CA . LEU A 1 649 ? 19.565 7.876 21.962 1.00 60.66 649 LEU A CA 1
ATOM 4920 C C . LEU A 1 649 ? 18.360 7.023 21.518 1.00 60.66 649 LEU A C 1
ATOM 4922 O O . LEU A 1 649 ? 17.898 7.143 20.381 1.00 60.66 649 LEU A O 1
ATOM 4926 N N . MET A 1 650 ? 17.841 6.171 22.408 1.00 60.75 650 MET A N 1
ATOM 4927 C CA . MET A 1 650 ? 16.700 5.287 22.147 1.00 60.75 650 MET A CA 1
ATOM 4928 C C . MET A 1 650 ? 15.337 5.989 22.268 1.00 60.75 650 MET A C 1
ATOM 4930 O O . MET A 1 650 ? 14.403 5.591 21.574 1.00 60.75 650 MET A O 1
ATOM 4934 N N . GLY A 1 651 ? 15.211 7.039 23.084 1.00 55.66 651 GLY A N 1
ATOM 4935 C CA . GLY A 1 651 ? 13.976 7.807 23.288 1.00 55.66 651 GLY A CA 1
ATOM 4936 C C . GLY A 1 651 ? 13.485 8.509 22.019 1.00 55.66 651 GLY A C 1
ATOM 4937 O O . GLY A 1 651 ? 12.286 8.684 21.808 1.00 55.66 651 GLY A O 1
ATOM 4938 N N . ALA A 1 652 ? 14.402 8.810 21.094 1.00 56.94 652 ALA A N 1
ATOM 4939 C CA . ALA A 1 652 ? 14.081 9.349 19.773 1.00 56.94 652 ALA A CA 1
ATOM 4940 C C . ALA A 1 652 ? 13.617 8.284 18.753 1.00 56.94 652 ALA A C 1
ATOM 4942 O O . ALA A 1 652 ? 13.231 8.625 17.630 1.00 56.94 652 ALA A O 1
ATOM 4943 N N . MET A 1 653 ? 13.683 6.993 19.096 1.00 67.81 653 MET A N 1
ATOM 4944 C CA . MET A 1 653 ? 13.403 5.885 18.183 1.00 67.81 653 MET A CA 1
ATOM 4945 C C . MET A 1 653 ? 11.993 5.320 18.383 1.00 67.81 653 MET A C 1
ATOM 4947 O O . MET A 1 653 ? 11.425 5.319 19.467 1.00 67.81 653 MET A O 1
ATOM 4951 N N . THR A 1 654 ? 11.414 4.766 17.317 1.00 75.69 654 THR A N 1
ATOM 4952 C CA . THR A 1 654 ? 10.224 3.909 17.452 1.00 75.69 654 THR A CA 1
ATOM 4953 C C . THR A 1 654 ? 10.638 2.503 17.891 1.00 75.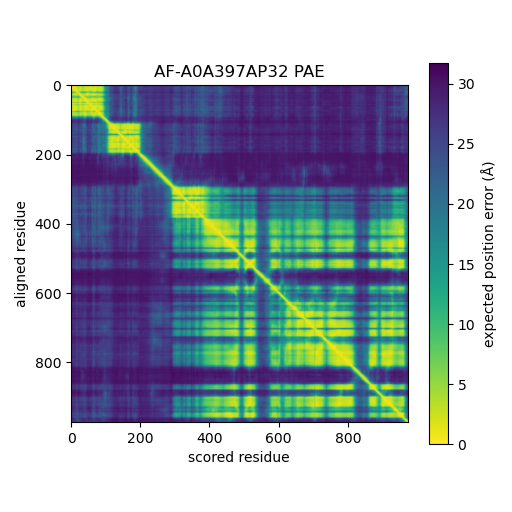69 654 THR A C 1
ATOM 4955 O O . THR A 1 654 ? 11.753 2.070 17.593 1.00 75.69 654 THR A O 1
ATOM 4958 N N . TRP A 1 655 ? 9.727 1.726 18.492 1.00 80.00 655 TRP A N 1
ATOM 4959 C CA . TRP A 1 655 ? 9.981 0.309 18.809 1.00 80.00 655 TRP A CA 1
ATOM 4960 C C . TRP A 1 655 ? 10.468 -0.496 17.599 1.00 80.00 655 TRP A C 1
ATOM 4962 O O . TRP A 1 655 ? 11.350 -1.337 17.730 1.00 80.00 655 TRP A O 1
ATOM 4972 N N . GLN A 1 656 ? 9.941 -0.217 16.402 1.00 80.69 656 GLN A N 1
ATOM 4973 C CA . GLN A 1 656 ? 10.408 -0.866 15.176 1.00 80.69 656 GLN A CA 1
ATOM 4974 C C . GLN A 1 656 ? 11.843 -0.478 14.818 1.00 80.69 656 GLN A C 1
ATOM 4976 O O . GLN A 1 656 ? 12.622 -1.339 14.415 1.00 80.69 656 GLN A O 1
ATOM 4981 N N . ALA A 1 657 ? 12.194 0.805 14.933 1.00 80.00 657 ALA A N 1
ATOM 4982 C CA . ALA A 1 657 ? 13.554 1.260 14.676 1.00 80.00 657 ALA A CA 1
ATOM 4983 C C . ALA A 1 657 ? 14.534 0.630 15.676 1.00 80.00 657 ALA A C 1
ATOM 4985 O O . ALA A 1 657 ? 15.598 0.174 15.264 1.00 80.00 657 ALA A O 1
ATOM 4986 N N . LEU A 1 658 ? 14.142 0.527 16.951 1.00 82.88 658 LEU A N 1
ATOM 4987 C CA . LEU A 1 658 ? 14.931 -0.136 17.987 1.00 82.88 658 LEU A CA 1
ATOM 4988 C C . LEU A 1 658 ? 15.128 -1.627 17.682 1.00 82.88 658 LEU A C 1
ATOM 4990 O O . LEU A 1 658 ? 16.257 -2.106 17.689 1.00 82.88 658 LEU A O 1
ATOM 4994 N N . VAL A 1 659 ? 14.061 -2.356 17.336 1.00 87.00 659 VAL A N 1
ATOM 4995 C CA . VAL A 1 659 ? 14.154 -3.778 16.958 1.00 87.00 659 VAL A CA 1
ATOM 4996 C C . VAL A 1 659 ? 15.069 -3.969 15.747 1.00 87.00 659 VAL A C 1
ATOM 4998 O O . VAL A 1 659 ? 15.921 -4.851 15.772 1.00 87.00 659 VAL A O 1
ATOM 5001 N N . ARG A 1 660 ? 14.962 -3.125 14.709 1.00 85.75 660 ARG A N 1
ATOM 5002 C CA . ARG A 1 660 ? 15.857 -3.193 13.537 1.00 85.75 660 ARG A CA 1
ATOM 5003 C C . ARG A 1 660 ? 17.312 -2.899 13.897 1.00 85.75 660 ARG A C 1
ATOM 5005 O O . ARG A 1 660 ? 18.199 -3.554 13.359 1.00 85.75 660 ARG A O 1
ATOM 5012 N N . ALA A 1 661 ? 17.561 -1.938 14.785 1.00 82.88 661 ALA A N 1
ATOM 5013 C CA . ALA A 1 661 ? 18.908 -1.620 15.247 1.00 82.88 661 ALA A CA 1
ATOM 5014 C C . ALA A 1 661 ? 19.513 -2.781 16.053 1.00 82.88 661 ALA A C 1
ATOM 5016 O O . ALA A 1 661 ? 20.632 -3.197 15.770 1.00 82.88 661 ALA A O 1
ATOM 5017 N N . LEU A 1 662 ? 18.754 -3.361 16.988 1.00 85.75 662 LEU A N 1
ATOM 5018 C CA . LEU A 1 662 ? 19.171 -4.531 17.768 1.00 85.75 662 LEU A CA 1
ATOM 5019 C C . LEU A 1 662 ? 19.404 -5.764 16.881 1.00 85.75 662 LEU A C 1
ATOM 5021 O O . LEU A 1 662 ? 20.362 -6.503 17.088 1.00 85.75 662 LEU A O 1
ATOM 5025 N N . GLU A 1 663 ? 18.567 -5.971 15.866 1.00 90.06 663 GLU A N 1
ATOM 5026 C CA . GLU A 1 663 ? 18.722 -7.039 14.876 1.00 90.06 663 GLU A CA 1
ATOM 5027 C C . GLU A 1 663 ? 19.988 -6.841 14.025 1.00 90.06 663 GLU A C 1
ATOM 5029 O O . GLU A 1 663 ? 20.769 -7.776 13.859 1.00 90.06 663 GLU A O 1
ATOM 5034 N N . ALA A 1 664 ? 20.253 -5.617 13.555 1.00 86.44 664 ALA A N 1
ATOM 5035 C CA . ALA A 1 664 ? 21.484 -5.293 12.835 1.00 86.44 664 ALA A CA 1
ATOM 5036 C C . ALA A 1 664 ? 22.726 -5.544 13.707 1.00 86.44 664 ALA A C 1
ATOM 5038 O O . ALA A 1 664 ? 23.653 -6.225 13.265 1.00 86.44 664 ALA A O 1
ATOM 5039 N N . LEU A 1 665 ? 22.705 -5.090 14.965 1.00 83.94 665 LEU A N 1
ATOM 5040 C CA . LEU A 1 665 ? 23.768 -5.350 15.938 1.00 83.94 665 LEU A CA 1
ATOM 5041 C C . LEU A 1 665 ? 23.969 -6.852 16.170 1.00 83.94 665 LEU A C 1
ATOM 5043 O O . LEU A 1 665 ? 25.106 -7.317 16.153 1.00 83.94 665 LEU A O 1
ATOM 5047 N N . ARG A 1 666 ? 22.885 -7.628 16.306 1.00 88.94 666 ARG A N 1
ATOM 5048 C CA . ARG A 1 666 ? 22.953 -9.092 16.424 1.00 88.94 666 ARG A CA 1
ATOM 5049 C C . ARG A 1 666 ? 23.641 -9.716 15.212 1.00 88.94 666 ARG A C 1
ATOM 5051 O O . ARG A 1 666 ? 24.565 -10.502 15.380 1.00 88.94 666 ARG A O 1
ATOM 5058 N N . THR A 1 667 ? 23.230 -9.347 13.996 1.00 87.88 667 THR A N 1
ATOM 5059 C CA . THR A 1 667 ? 23.818 -9.908 12.767 1.00 87.88 667 THR A CA 1
ATOM 5060 C C . THR A 1 667 ? 25.292 -9.551 12.598 1.00 87.88 667 THR A C 1
ATOM 5062 O O . THR A 1 667 ? 26.070 -10.394 12.160 1.00 87.88 667 THR A O 1
ATOM 5065 N N . GLN A 1 668 ? 25.692 -8.333 12.975 1.00 84.12 668 GLN A N 1
ATOM 5066 C CA . GLN A 1 668 ? 27.092 -7.913 12.966 1.00 84.12 668 GLN A CA 1
ATOM 5067 C C . GLN A 1 668 ? 27.912 -8.711 13.989 1.00 84.12 668 GLN A C 1
ATOM 5069 O O . GLN A 1 668 ? 29.032 -9.124 13.692 1.00 84.12 668 GLN A O 1
ATOM 5074 N N . TRP A 1 669 ? 27.335 -8.974 15.163 1.00 83.38 669 TRP A N 1
ATOM 5075 C CA . TRP A 1 669 ? 27.965 -9.767 16.214 1.00 83.38 669 TRP A CA 1
ATOM 5076 C C . TRP A 1 669 ? 28.158 -11.230 15.809 1.00 83.38 669 TRP A C 1
ATOM 5078 O O . TRP A 1 669 ? 29.250 -11.774 15.957 1.00 83.38 669 TRP A O 1
ATOM 5088 N N . ASP A 1 670 ? 27.125 -11.856 15.240 1.00 84.94 670 ASP A N 1
ATOM 5089 C CA . ASP A 1 670 ? 27.179 -13.252 14.790 1.00 84.94 670 ASP A CA 1
ATOM 5090 C C . ASP A 1 670 ? 28.204 -13.448 13.646 1.00 84.94 670 ASP A C 1
ATOM 5092 O O . ASP A 1 670 ? 28.734 -14.544 13.468 1.00 84.94 670 ASP A O 1
ATOM 5096 N N . GLN A 1 671 ? 28.520 -12.390 12.885 1.00 85.50 671 GLN A N 1
ATOM 5097 C CA . GLN A 1 671 ? 29.539 -12.407 11.824 1.00 85.50 671 GLN A CA 1
ATOM 5098 C C . GLN A 1 671 ? 30.974 -12.187 12.334 1.00 85.50 671 GLN A C 1
ATOM 5100 O O . GLN A 1 671 ? 31.918 -12.615 11.669 1.00 85.50 671 GLN A O 1
ATOM 5105 N N . SER A 1 672 ? 31.163 -11.534 13.485 1.00 79.06 672 SER A N 1
ATOM 5106 C CA . SER A 1 672 ? 32.484 -11.235 14.055 1.00 79.06 672 SER A CA 1
ATOM 5107 C C . SER A 1 672 ? 32.474 -11.373 15.584 1.00 79.06 672 SER A C 1
ATOM 5109 O O . SER A 1 672 ? 32.455 -10.362 16.288 1.00 79.06 672 SER A O 1
ATOM 5111 N N . PRO A 1 673 ? 32.550 -12.603 16.130 1.00 69.00 673 PRO A N 1
ATOM 5112 C CA . PRO A 1 673 ? 32.474 -12.866 17.572 1.00 69.00 673 PRO A CA 1
ATOM 5113 C C . PRO A 1 673 ? 33.748 -12.468 18.353 1.00 69.00 673 PRO A C 1
ATOM 5115 O O . PRO A 1 673 ? 34.076 -13.057 19.374 1.00 69.00 673 PRO A O 1
ATOM 5118 N N . THR A 1 674 ? 34.514 -11.480 17.882 1.00 61.06 674 THR A N 1
ATOM 5119 C CA . THR A 1 674 ? 35.797 -11.056 18.478 1.00 61.06 674 THR A CA 1
ATOM 5120 C C . THR A 1 674 ? 35.652 -10.296 19.802 1.00 61.06 674 THR A C 1
ATOM 5122 O O . THR A 1 674 ? 36.651 -9.982 20.443 1.00 61.06 674 THR A O 1
ATOM 5125 N N . THR A 1 675 ? 34.427 -9.971 20.207 1.00 59.06 675 THR A N 1
ATOM 5126 C CA . THR A 1 675 ? 34.074 -9.222 21.419 1.00 59.06 675 THR A CA 1
ATOM 5127 C C . THR A 1 675 ? 33.357 -10.122 22.437 1.00 59.06 675 THR A C 1
ATOM 5129 O O . THR A 1 675 ? 32.770 -11.133 22.070 1.00 59.06 675 THR A O 1
ATOM 5132 N N . SER A 1 676 ? 33.415 -9.763 23.728 1.00 68.12 676 SER A N 1
ATOM 5133 C CA . SER A 1 676 ? 32.861 -10.529 24.866 1.00 68.12 676 SER A CA 1
ATOM 5134 C C . SER A 1 676 ? 31.430 -11.043 24.635 1.00 68.12 676 SER A C 1
ATOM 5136 O O . SER A 1 676 ? 30.513 -10.235 24.482 1.00 68.12 676 SER A O 1
ATOM 5138 N N . ASP A 1 677 ? 31.218 -12.367 24.701 1.00 78.19 677 ASP A N 1
ATOM 5139 C CA . ASP A 1 677 ? 29.912 -13.046 24.557 1.00 78.19 677 ASP A CA 1
ATOM 5140 C C . ASP A 1 677 ? 28.771 -12.415 25.385 1.00 78.19 677 ASP A C 1
ATOM 5142 O O . ASP A 1 677 ? 27.597 -12.556 25.030 1.00 78.19 677 ASP A O 1
ATOM 5146 N N . LYS A 1 678 ? 29.100 -11.686 26.461 1.00 77.00 678 LYS A N 1
ATOM 5147 C CA . LYS A 1 678 ? 28.161 -10.950 27.319 1.00 77.00 678 LYS A CA 1
ATOM 5148 C C . LYS A 1 678 ? 27.300 -9.953 26.535 1.00 77.00 678 LYS A C 1
ATOM 5150 O O . LYS A 1 678 ? 26.074 -10.013 26.588 1.00 77.00 678 LYS A O 1
ATOM 5155 N N . ALA A 1 679 ? 27.919 -9.089 25.732 1.00 78.00 679 ALA A N 1
ATOM 5156 C CA . ALA A 1 679 ? 27.187 -8.075 24.970 1.00 78.00 679 ALA A CA 1
ATOM 5157 C C . ALA A 1 679 ? 26.285 -8.710 23.895 1.00 78.00 679 ALA A C 1
ATOM 5159 O O . ALA A 1 679 ? 25.154 -8.266 23.696 1.00 78.00 679 ALA A O 1
ATOM 5160 N N . GLY A 1 680 ? 26.727 -9.811 23.277 1.00 80.94 680 GLY A N 1
ATOM 5161 C CA . GLY A 1 680 ? 25.893 -10.603 22.371 1.00 80.94 680 GLY A CA 1
ATOM 5162 C C . GLY A 1 680 ? 24.648 -11.185 23.058 1.00 80.94 680 GLY A C 1
ATOM 5163 O O . GLY A 1 680 ? 23.552 -11.126 22.495 1.00 80.94 680 GLY A O 1
ATOM 5164 N N . ARG A 1 681 ? 24.776 -11.702 24.291 1.00 82.38 681 ARG A N 1
ATOM 5165 C CA . ARG A 1 681 ? 23.631 -12.184 25.090 1.00 82.38 681 ARG A CA 1
ATOM 5166 C C . ARG A 1 681 ? 22.674 -11.053 25.467 1.00 82.38 681 ARG A C 1
ATOM 5168 O O . ARG A 1 681 ? 21.472 -11.196 25.246 1.00 82.38 681 ARG A O 1
ATOM 5175 N N . CYS A 1 682 ? 23.196 -9.925 25.945 1.00 82.75 682 CYS A N 1
ATOM 5176 C CA . CYS A 1 682 ? 22.399 -8.752 26.309 1.00 82.75 682 CYS A CA 1
ATOM 5177 C C . CYS A 1 682 ? 21.578 -8.226 25.112 1.00 82.75 682 CYS A C 1
ATOM 5179 O O . CYS A 1 682 ? 20.362 -8.053 25.220 1.00 82.75 682 CYS A O 1
ATOM 5181 N N . VAL A 1 683 ? 22.190 -8.099 23.924 1.00 84.12 683 VAL A N 1
ATOM 5182 C CA . VAL A 1 683 ? 21.479 -7.708 22.689 1.00 84.12 683 VAL A CA 1
ATOM 5183 C C . VAL A 1 683 ? 20.350 -8.686 22.354 1.00 84.12 683 VAL A C 1
ATOM 5185 O O . VAL A 1 683 ? 19.255 -8.254 21.996 1.00 84.12 683 VAL A O 1
ATOM 5188 N N . ARG A 1 684 ? 20.565 -10.002 22.502 1.00 87.31 684 ARG A N 1
ATOM 5189 C CA . ARG A 1 684 ? 19.518 -11.014 22.262 1.00 87.31 684 ARG A CA 1
ATOM 5190 C C . ARG A 1 684 ? 18.366 -10.906 23.264 1.00 87.31 684 ARG A C 1
ATOM 5192 O O . ARG A 1 684 ? 17.212 -11.026 22.855 1.00 87.31 684 ARG A O 1
ATOM 5199 N N . GLN A 1 685 ? 18.651 -10.653 24.542 1.00 86.69 685 GLN A N 1
ATOM 5200 C CA . GLN A 1 685 ? 17.623 -10.480 25.575 1.00 86.69 685 GLN A CA 1
ATOM 5201 C C . GLN A 1 685 ? 16.786 -9.215 25.344 1.00 86.69 685 GLN A C 1
ATOM 5203 O O . GLN A 1 685 ? 15.554 -9.280 25.382 1.00 86.69 685 GLN A O 1
ATOM 5208 N N . TRP A 1 686 ? 17.427 -8.088 25.021 1.00 86.25 686 TRP A N 1
ATOM 5209 C CA . TRP A 1 686 ? 16.736 -6.851 24.644 1.00 86.25 686 TRP A CA 1
ATOM 5210 C C . TRP A 1 686 ? 15.919 -7.016 23.368 1.00 86.25 686 TRP A C 1
ATOM 5212 O O . TRP A 1 686 ? 14.757 -6.619 23.324 1.00 86.25 686 TRP A O 1
ATOM 5222 N N . LEU A 1 687 ? 16.472 -7.675 22.348 1.00 89.00 687 LEU A N 1
ATOM 5223 C CA . LEU A 1 687 ? 15.741 -7.974 21.122 1.00 89.00 687 LEU A CA 1
ATOM 5224 C C . LEU A 1 687 ? 14.500 -8.830 21.415 1.00 89.00 687 LEU A C 1
ATOM 5226 O O . LEU A 1 687 ? 13.410 -8.502 20.945 1.00 89.00 687 LEU A O 1
ATOM 5230 N N . ALA A 1 688 ? 14.621 -9.880 22.232 1.00 90.00 688 ALA A N 1
ATOM 5231 C CA . ALA A 1 688 ? 13.492 -10.718 22.641 1.00 90.00 688 ALA A CA 1
ATOM 5232 C C . ALA A 1 688 ? 12.440 -9.935 23.451 1.00 90.00 688 ALA A C 1
ATOM 5234 O O . ALA A 1 688 ? 11.237 -10.169 23.301 1.00 90.00 688 ALA A O 1
ATOM 5235 N N . PHE A 1 689 ? 12.868 -8.980 24.281 1.00 89.25 689 PHE A N 1
ATOM 5236 C CA . PHE A 1 689 ? 11.972 -8.082 25.006 1.00 89.25 689 PHE A CA 1
ATOM 5237 C C . PHE A 1 689 ? 11.223 -7.123 24.067 1.00 89.25 689 PHE A C 1
ATOM 5239 O O . PHE A 1 689 ? 9.996 -7.049 24.151 1.00 89.25 689 PHE A O 1
ATOM 5246 N N . CYS A 1 690 ? 11.929 -6.444 23.158 1.00 88.69 690 CYS A N 1
ATOM 5247 C CA . CYS A 1 690 ? 11.387 -5.419 22.261 1.00 88.69 690 CYS A CA 1
ATOM 5248 C C . CYS A 1 690 ? 10.562 -5.991 21.096 1.00 88.69 690 CYS A C 1
ATOM 5250 O O . CYS A 1 690 ? 9.666 -5.311 20.594 1.00 88.69 690 CYS A O 1
ATOM 5252 N N . THR A 1 691 ? 10.828 -7.229 20.660 1.00 90.75 691 THR A N 1
ATOM 5253 C CA . THR A 1 691 ? 10.202 -7.820 19.460 1.00 90.75 691 THR A CA 1
ATOM 5254 C C . THR A 1 691 ? 8.666 -7.795 19.512 1.00 90.75 691 THR A C 1
ATOM 5256 O O . THR A 1 691 ? 8.072 -7.267 18.571 1.00 90.75 691 THR A O 1
ATOM 5259 N N . PRO A 1 692 ? 7.982 -8.245 20.588 1.00 90.75 692 PRO A N 1
ATOM 5260 C CA . PRO A 1 692 ? 6.519 -8.181 20.654 1.00 90.75 692 PRO A CA 1
ATOM 5261 C C . PRO A 1 692 ? 5.945 -6.762 20.573 1.00 90.75 692 PRO A C 1
ATOM 5263 O O . PRO A 1 692 ? 4.868 -6.580 20.006 1.00 90.75 692 PRO A O 1
ATOM 5266 N N . PHE A 1 693 ? 6.654 -5.752 21.091 1.00 88.81 693 PHE A N 1
ATOM 5267 C CA . PHE A 1 693 ? 6.260 -4.346 20.946 1.00 88.81 693 PHE A CA 1
ATOM 5268 C C . PHE A 1 693 ? 6.413 -3.870 19.498 1.00 88.81 693 PHE A C 1
ATOM 5270 O O . PHE A 1 693 ? 5.517 -3.209 18.973 1.00 88.81 693 PHE A O 1
ATOM 5277 N N . GLY A 1 694 ? 7.500 -4.265 18.827 1.00 85.94 694 GLY A N 1
ATOM 5278 C CA . GLY A 1 694 ? 7.699 -4.031 17.397 1.00 85.94 694 GLY A CA 1
ATOM 5279 C C . GLY A 1 694 ? 6.588 -4.649 16.541 1.00 85.94 694 GLY A C 1
ATOM 5280 O O . GLY A 1 694 ? 6.019 -3.959 15.697 1.00 85.94 694 GLY A O 1
ATOM 5281 N N . THR A 1 695 ? 6.214 -5.906 16.810 1.00 88.81 695 THR A N 1
ATOM 5282 C CA . THR A 1 695 ? 5.123 -6.604 16.105 1.00 88.81 695 THR A CA 1
ATOM 5283 C C . THR A 1 695 ? 3.753 -5.981 16.386 1.00 88.81 695 THR A C 1
ATOM 5285 O O . THR A 1 695 ? 2.935 -5.851 15.474 1.00 88.81 695 THR A O 1
ATOM 5288 N N . ALA A 1 696 ? 3.487 -5.555 17.626 1.00 87.50 696 ALA A N 1
ATOM 5289 C CA . ALA A 1 696 ? 2.261 -4.830 17.959 1.00 87.50 696 ALA A CA 1
ATOM 5290 C C . ALA A 1 696 ? 2.171 -3.512 17.175 1.00 87.50 696 ALA A C 1
ATOM 5292 O O . ALA A 1 696 ? 1.144 -3.226 16.560 1.00 87.50 696 ALA A O 1
ATOM 5293 N N . MET A 1 697 ? 3.269 -2.750 17.133 1.00 83.62 697 MET A N 1
ATOM 5294 C CA . MET A 1 697 ? 3.357 -1.502 16.377 1.00 83.62 697 MET A CA 1
ATOM 5295 C C . MET A 1 697 ? 3.142 -1.725 14.880 1.00 83.62 697 MET A C 1
ATOM 5297 O O . MET A 1 697 ? 2.372 -1.006 14.253 1.00 83.62 697 MET A O 1
ATOM 5301 N N . GLU A 1 698 ? 3.777 -2.751 14.311 1.00 83.81 698 GLU A N 1
ATOM 5302 C CA . GLU A 1 698 ? 3.562 -3.151 12.919 1.00 83.81 698 GLU A CA 1
ATOM 5303 C C . GLU A 1 698 ? 2.103 -3.517 12.656 1.00 83.81 698 GLU A C 1
ATOM 5305 O O . GLU A 1 698 ? 1.544 -3.073 11.660 1.00 83.81 698 GLU A O 1
ATOM 5310 N N . THR A 1 699 ? 1.454 -4.231 13.579 1.00 86.44 699 THR A N 1
ATOM 5311 C CA . THR A 1 699 ? 0.031 -4.573 13.456 1.00 86.44 699 THR A CA 1
ATOM 5312 C C . THR A 1 699 ? -0.850 -3.319 13.445 1.00 86.44 699 THR A C 1
ATOM 5314 O O . THR A 1 699 ? -1.753 -3.197 12.614 1.00 86.44 699 THR A O 1
ATOM 5317 N N . PHE A 1 700 ? -0.575 -2.355 14.330 1.00 85.25 700 PHE A N 1
ATOM 5318 C CA . PHE A 1 700 ? -1.322 -1.096 14.406 1.00 85.25 700 PHE A CA 1
ATOM 5319 C C . PHE A 1 700 ? -1.106 -0.193 13.190 1.00 85.25 700 PHE A C 1
ATOM 5321 O O . PHE A 1 700 ? -2.043 0.487 12.767 1.00 85.25 700 PHE A O 1
ATOM 5328 N N . GLN A 1 701 ? 0.105 -0.209 12.631 1.00 78.31 701 GLN A N 1
ATOM 5329 C CA . GLN A 1 701 ? 0.530 0.606 11.492 1.00 78.31 701 GLN A CA 1
ATOM 5330 C C . GLN A 1 701 ? 0.462 -0.124 10.148 1.00 78.31 701 GLN A C 1
ATOM 5332 O O . GLN A 1 701 ? 0.992 0.411 9.172 1.00 78.31 701 GLN A O 1
ATOM 5337 N N . THR A 1 702 ? -0.127 -1.328 10.099 1.00 71.81 702 THR A N 1
ATOM 5338 C CA . THR A 1 702 ? -0.073 -2.218 8.927 1.00 71.81 702 THR A CA 1
ATOM 5339 C C . THR A 1 702 ? -0.219 -1.438 7.626 1.00 71.81 702 THR A C 1
ATOM 5341 O O . THR A 1 702 ? -1.162 -0.673 7.403 1.00 71.81 702 THR A O 1
ATOM 5344 N N . THR A 1 703 ? 0.785 -1.610 6.769 1.00 56.19 703 THR A N 1
ATOM 5345 C CA . THR A 1 703 ? 0.901 -0.910 5.488 1.00 56.19 703 THR A CA 1
ATOM 5346 C C . THR A 1 703 ? -0.118 -1.407 4.473 1.00 56.19 703 THR A C 1
ATOM 5348 O O . THR A 1 703 ? -0.394 -0.698 3.507 1.00 56.19 703 THR A O 1
ATOM 5351 N N . GLU A 1 704 ? -0.721 -2.579 4.701 1.00 63.22 704 GLU A N 1
ATOM 5352 C CA . GLU A 1 704 ? -1.833 -3.068 3.896 1.00 63.22 704 GLU A CA 1
ATOM 5353 C C . GLU A 1 704 ? -3.067 -2.174 4.099 1.00 63.22 704 GLU A C 1
ATOM 5355 O O . GLU A 1 704 ? -3.635 -2.119 5.191 1.00 63.22 704 GLU A O 1
ATOM 5360 N N . PRO A 1 705 ? -3.528 -1.453 3.062 1.00 60.88 705 PRO A N 1
ATOM 5361 C CA . PRO A 1 705 ? -4.628 -0.506 3.198 1.00 60.88 705 PRO A CA 1
ATOM 5362 C C . PRO A 1 705 ? -5.996 -1.163 3.428 1.00 60.88 705 PRO A C 1
ATOM 5364 O O . PRO A 1 705 ? -6.967 -0.449 3.639 1.00 60.88 705 PRO A O 1
ATOM 5367 N N . THR A 1 706 ? -6.079 -2.493 3.410 1.00 73.25 706 THR A N 1
ATOM 5368 C CA . THR A 1 706 ? -7.330 -3.252 3.308 1.00 73.25 706 THR A CA 1
ATOM 5369 C C . THR A 1 706 ? -7.840 -3.826 4.630 1.00 73.25 706 THR A C 1
ATOM 5371 O O . THR A 1 706 ? -8.926 -4.412 4.647 1.00 73.25 706 THR A O 1
ATOM 5374 N N . GLN A 1 707 ? -7.091 -3.685 5.730 1.00 86.06 707 GLN A N 1
ATOM 5375 C CA . GLN A 1 707 ? -7.434 -4.325 7.002 1.00 86.06 707 GLN A CA 1
ATOM 5376 C C . GLN A 1 707 ? -7.654 -3.305 8.128 1.00 86.06 707 GLN A C 1
ATOM 5378 O O . GLN A 1 707 ? -6.835 -2.405 8.317 1.00 86.06 707 GLN A O 1
ATOM 5383 N N . PRO A 1 708 ? -8.745 -3.434 8.904 1.00 91.12 708 PRO A N 1
ATOM 5384 C CA . PRO A 1 708 ? -8.980 -2.579 10.059 1.00 91.12 708 PRO A CA 1
ATOM 5385 C C . PRO A 1 708 ? -8.021 -2.962 11.187 1.00 91.12 708 PRO A C 1
ATOM 5387 O O . PRO A 1 708 ? -7.803 -4.143 11.428 1.00 91.12 708 PRO A O 1
ATOM 5390 N N . THR A 1 709 ? -7.481 -2.000 11.936 1.00 91.06 709 THR A N 1
ATOM 5391 C CA . THR A 1 709 ? -6.447 -2.290 12.954 1.00 91.06 709 THR A CA 1
ATOM 5392 C C . THR A 1 709 ? -6.909 -2.058 14.389 1.00 91.06 709 THR A C 1
ATOM 5394 O O . THR A 1 709 ? -6.464 -2.770 15.291 1.00 91.06 709 THR A O 1
ATOM 5397 N N . VAL A 1 710 ? -7.855 -1.138 14.619 1.00 91.19 710 VAL A N 1
ATOM 5398 C CA . VAL A 1 710 ? -8.350 -0.767 15.962 1.00 91.19 710 VAL A CA 1
ATOM 5399 C C . VAL A 1 710 ? -8.897 -1.954 16.763 1.00 91.19 710 VAL A C 1
ATOM 5401 O O . VAL A 1 710 ? -8.695 -2.038 17.973 1.00 91.19 710 VAL A O 1
ATOM 5404 N N . HIS A 1 711 ? -9.491 -2.939 16.088 1.00 92.19 711 HIS A N 1
ATOM 5405 C CA . HIS A 1 711 ? -10.035 -4.142 16.717 1.00 92.19 711 HIS A CA 1
ATOM 5406 C C . HIS A 1 711 ? -8.969 -5.030 17.388 1.00 92.19 711 HIS A C 1
ATOM 5408 O O . HIS A 1 711 ? -9.304 -5.887 18.197 1.00 92.19 711 HIS A O 1
ATOM 5414 N N . THR A 1 712 ? -7.682 -4.838 17.079 1.00 92.06 712 THR A N 1
ATOM 5415 C CA . THR A 1 712 ? -6.571 -5.622 17.649 1.00 92.06 712 THR A CA 1
ATOM 5416 C C . THR A 1 712 ? -5.987 -5.018 18.929 1.00 92.06 712 THR A C 1
ATOM 5418 O O . THR A 1 712 ? -5.203 -5.678 19.612 1.00 92.06 712 THR A O 1
ATOM 5421 N N . VAL A 1 713 ? -6.363 -3.784 19.289 1.00 91.19 713 VAL A N 1
ATOM 5422 C CA . VAL A 1 713 ? -5.762 -3.040 20.412 1.00 91.19 713 VAL A CA 1
ATOM 5423 C C . VAL A 1 713 ? -5.972 -3.764 21.744 1.00 91.19 713 VAL A C 1
ATOM 5425 O O . VAL A 1 713 ? -5.016 -3.955 22.497 1.00 91.19 713 VAL A O 1
ATOM 5428 N N . CYS A 1 714 ? -7.192 -4.249 22.007 1.00 91.75 714 CYS A N 1
ATOM 5429 C CA . CYS A 1 714 ? -7.505 -5.009 23.222 1.00 91.75 714 CYS A CA 1
ATOM 5430 C C . CYS A 1 714 ? -6.650 -6.284 23.335 1.00 91.75 714 CYS A C 1
ATOM 5432 O O . CYS A 1 714 ? -6.089 -6.576 24.393 1.00 91.75 714 CYS A O 1
ATOM 5434 N N . TYR A 1 715 ? -6.515 -7.021 22.228 1.00 93.50 715 TYR A N 1
ATOM 5435 C CA . TYR A 1 715 ? -5.685 -8.220 22.156 1.00 93.50 715 TYR A CA 1
ATOM 5436 C C . TYR A 1 715 ? -4.208 -7.907 22.429 1.00 93.50 715 TYR A C 1
ATOM 5438 O O . TYR A 1 715 ? -3.595 -8.547 23.283 1.00 93.50 715 TYR A O 1
ATOM 5446 N N . TRP A 1 716 ? -3.636 -6.904 21.762 1.00 92.19 716 TRP A N 1
ATOM 5447 C CA . TRP A 1 716 ? -2.224 -6.561 21.932 1.00 92.19 716 TRP A CA 1
ATOM 5448 C C . TRP A 1 716 ? -1.910 -6.017 23.324 1.00 92.19 716 TRP A C 1
ATOM 5450 O O . TRP A 1 716 ? -0.904 -6.421 23.903 1.00 92.19 716 TRP A O 1
ATOM 5460 N N . ARG A 1 717 ? -2.790 -5.204 23.928 1.00 91.12 717 ARG A N 1
ATOM 5461 C CA . ARG A 1 717 ? -2.655 -4.802 25.341 1.00 91.12 717 ARG A CA 1
ATOM 5462 C C . ARG A 1 717 ? -2.539 -6.026 26.249 1.00 91.12 717 ARG A C 1
ATOM 5464 O O . ARG A 1 717 ? -1.670 -6.079 27.118 1.00 91.12 717 ARG A O 1
ATOM 5471 N N . HIS A 1 718 ? -3.384 -7.031 26.034 1.00 92.69 718 HIS A N 1
ATOM 5472 C CA . HIS A 1 718 ? -3.338 -8.277 26.791 1.00 92.69 718 HIS A CA 1
ATOM 5473 C C . HIS A 1 718 ? -2.038 -9.064 26.561 1.00 92.69 718 HIS A C 1
ATOM 5475 O O . HIS A 1 718 ? -1.392 -9.462 27.532 1.00 92.69 718 HIS A O 1
ATOM 5481 N N . VAL A 1 719 ? -1.627 -9.256 25.303 1.00 92.06 719 VAL A N 1
ATOM 5482 C CA . VAL A 1 719 ? -0.396 -9.987 24.952 1.00 92.06 719 VAL A CA 1
ATOM 5483 C C . VAL A 1 719 ? 0.838 -9.314 25.544 1.00 92.06 719 VAL A C 1
ATOM 5485 O O . VAL A 1 719 ? 1.655 -9.990 26.165 1.00 92.06 719 VAL A O 1
ATOM 5488 N N . LEU A 1 720 ? 0.957 -7.991 25.426 1.00 91.12 720 LEU A N 1
ATOM 5489 C CA . LEU A 1 720 ? 2.091 -7.243 25.969 1.00 91.12 720 LEU A CA 1
ATOM 5490 C C . LEU A 1 720 ? 2.132 -7.317 27.502 1.00 91.12 720 LEU A C 1
ATOM 5492 O O . LEU A 1 720 ? 3.201 -7.521 28.078 1.00 91.12 720 LEU A O 1
ATOM 5496 N N . ARG A 1 721 ? 0.977 -7.259 28.183 1.00 91.94 721 ARG A N 1
ATOM 5497 C CA . ARG A 1 721 ? 0.908 -7.467 29.643 1.00 91.94 721 ARG A CA 1
ATOM 5498 C C . ARG A 1 721 ? 1.344 -8.874 30.038 1.00 91.94 721 ARG A C 1
ATOM 5500 O O . ARG A 1 721 ? 2.031 -9.032 31.043 1.00 91.94 721 ARG A O 1
ATOM 5507 N N . GLN A 1 722 ? 0.954 -9.897 29.280 1.00 92.06 722 GLN A N 1
ATOM 5508 C CA . GLN A 1 722 ? 1.410 -11.266 29.529 1.00 92.06 722 GLN A CA 1
ATOM 5509 C C . GLN A 1 722 ? 2.913 -11.417 29.291 1.00 92.06 722 GLN A C 1
ATOM 5511 O O . GLN A 1 722 ? 3.587 -12.040 30.106 1.00 92.06 722 GLN A O 1
ATOM 5516 N N . HIS A 1 723 ? 3.439 -10.819 28.222 1.00 91.69 723 HIS A N 1
ATOM 5517 C CA . HIS A 1 723 ? 4.868 -10.813 27.904 1.00 91.69 723 HIS A CA 1
ATOM 5518 C C . HIS A 1 723 ? 5.700 -10.183 29.025 1.00 91.69 723 HIS A C 1
ATOM 5520 O O . HIS A 1 723 ? 6.668 -10.785 29.482 1.00 91.69 723 HIS A O 1
ATOM 5526 N N . CYS A 1 724 ? 5.273 -9.028 29.542 1.00 90.38 724 CYS A N 1
ATOM 5527 C CA . CYS A 1 724 ? 5.985 -8.334 30.620 1.00 90.38 724 CYS A CA 1
ATOM 5528 C C . CYS A 1 724 ? 5.842 -9.017 31.991 1.00 90.38 724 CYS A C 1
ATOM 5530 O O . CYS A 1 724 ? 6.691 -8.828 32.854 1.00 90.38 724 CYS A O 1
ATOM 5532 N N . ARG A 1 725 ? 4.791 -9.823 32.206 1.00 90.56 725 ARG A N 1
ATOM 5533 C CA . ARG A 1 725 ? 4.610 -10.620 33.436 1.00 90.56 725 ARG A CA 1
ATOM 5534 C C . ARG A 1 725 ? 5.455 -11.888 33.472 1.00 90.56 725 ARG A C 1
ATOM 5536 O O . ARG A 1 725 ? 5.691 -12.414 34.555 1.00 90.56 725 ARG A O 1
ATOM 5543 N N . ARG A 1 726 ? 5.850 -12.426 32.314 1.00 83.81 726 ARG A N 1
ATOM 5544 C CA . ARG A 1 726 ? 6.650 -13.652 32.258 1.00 83.81 726 ARG A CA 1
ATOM 5545 C C . ARG A 1 726 ? 8.077 -13.356 32.738 1.00 83.81 726 ARG A C 1
ATOM 5547 O O . ARG A 1 726 ? 8.737 -12.498 32.132 1.00 83.81 726 ARG A O 1
ATOM 5554 N N . PRO A 1 727 ? 8.574 -14.080 33.761 1.00 71.44 727 PRO A N 1
ATOM 5555 C CA . PRO A 1 727 ? 9.986 -14.045 34.126 1.00 71.44 727 PRO A CA 1
ATOM 5556 C C . PRO A 1 727 ? 10.855 -14.326 32.896 1.00 71.44 727 PRO A C 1
ATOM 5558 O O . PRO A 1 727 ? 10.423 -15.035 31.981 1.00 71.44 727 PRO A O 1
ATOM 5561 N N . CYS A 1 728 ? 12.058 -13.752 32.831 1.00 64.94 728 CYS A N 1
ATOM 5562 C CA . CYS A 1 728 ? 13.006 -14.126 31.783 1.00 64.94 728 CYS A CA 1
ATOM 5563 C C . CYS A 1 728 ? 13.298 -15.628 31.930 1.00 64.94 728 CYS A C 1
ATOM 5565 O O . CYS A 1 728 ? 13.746 -16.046 32.994 1.00 64.94 728 CYS A O 1
ATOM 5567 N N . ALA A 1 729 ? 12.972 -16.438 30.917 1.00 57.38 729 ALA A N 1
ATOM 5568 C CA . ALA A 1 729 ? 13.048 -17.901 31.007 1.00 57.38 729 ALA A CA 1
ATOM 5569 C C . ALA A 1 729 ? 14.463 -18.390 31.372 1.00 57.38 729 ALA A C 1
ATOM 5571 O O . ALA A 1 729 ? 14.599 -19.387 32.077 1.00 57.38 729 ALA A O 1
ATOM 5572 N N . ASP A 1 730 ? 15.487 -17.626 30.990 1.00 51.47 730 ASP A N 1
ATOM 5573 C CA . ASP A 1 730 ? 16.893 -17.927 31.266 1.00 51.47 730 ASP A CA 1
ATOM 5574 C C . ASP A 1 730 ? 17.269 -17.735 32.750 1.00 51.47 730 ASP A C 1
ATOM 5576 O O . ASP A 1 730 ? 18.138 -18.436 33.257 1.00 51.47 730 ASP A O 1
ATOM 5580 N N . ALA A 1 731 ? 16.555 -16.879 33.493 1.00 52.50 731 ALA A N 1
ATOM 5581 C CA . ALA A 1 731 ? 16.810 -16.644 34.920 1.00 52.50 731 ALA A CA 1
ATOM 5582 C C . ALA A 1 731 ? 16.296 -17.780 35.827 1.00 52.50 731 ALA A C 1
ATOM 5584 O O . ALA A 1 731 ? 16.677 -17.880 36.989 1.00 52.50 731 ALA A O 1
ATOM 5585 N N . ALA A 1 732 ? 15.401 -18.639 35.325 1.00 50.78 732 ALA A N 1
ATOM 5586 C CA . ALA A 1 732 ? 14.888 -19.779 36.088 1.00 50.78 732 ALA A CA 1
ATOM 5587 C C . ALA A 1 732 ? 15.791 -21.020 35.980 1.00 50.78 732 ALA A C 1
ATOM 5589 O O . ALA A 1 732 ? 15.750 -21.874 36.862 1.00 50.78 732 ALA A O 1
ATOM 5590 N N . VAL A 1 733 ? 16.607 -21.116 34.923 1.00 54.47 733 VAL A N 1
ATOM 5591 C CA . VAL A 1 733 ? 17.502 -22.260 34.680 1.00 54.47 733 VAL A CA 1
ATOM 5592 C C . VAL A 1 733 ? 18.790 -22.159 35.512 1.00 54.47 733 VAL A C 1
ATOM 5594 O O . VAL A 1 733 ? 19.359 -23.189 35.866 1.00 54.47 733 VAL A O 1
ATOM 5597 N N . SER A 1 734 ? 19.212 -20.955 35.917 1.00 51.25 734 SER A N 1
ATOM 5598 C CA . SER A 1 734 ? 20.429 -20.750 36.723 1.00 51.25 734 SER A CA 1
ATOM 5599 C C . SER A 1 734 ? 20.279 -21.091 38.211 1.00 51.25 734 SER A C 1
ATOM 5601 O O . SER A 1 734 ? 21.279 -21.316 38.883 1.00 51.25 734 SER A O 1
ATOM 5603 N N . LYS A 1 735 ? 19.053 -21.231 38.742 1.00 52.66 735 LYS A N 1
ATOM 5604 C CA . LYS A 1 735 ? 18.823 -21.535 40.173 1.00 52.66 735 LYS A CA 1
ATOM 5605 C C . LYS A 1 735 ? 19.289 -22.925 40.635 1.00 52.66 735 LYS A C 1
ATOM 5607 O O . LYS A 1 735 ? 19.168 -23.227 41.818 1.00 52.66 735 LYS A O 1
ATOM 5612 N N . GLY A 1 736 ? 19.786 -23.769 39.729 1.00 55.28 736 GLY A N 1
ATOM 5613 C CA . GLY A 1 736 ? 20.308 -25.105 40.039 1.00 55.28 736 GLY A CA 1
ATOM 5614 C C . GLY A 1 736 ? 21.824 -25.267 39.898 1.00 55.28 736 GLY A C 1
ATOM 5615 O O . GLY A 1 736 ? 22.307 -26.373 40.121 1.00 55.28 736 GLY A O 1
ATOM 5616 N N . HIS A 1 737 ? 22.567 -24.224 39.511 1.00 54.25 737 HIS A N 1
ATOM 5617 C CA . HIS A 1 737 ? 24.020 -24.296 39.325 1.00 54.25 737 HIS A CA 1
ATOM 5618 C C . HIS A 1 737 ? 24.687 -23.243 40.221 1.00 54.25 737 HIS A C 1
ATOM 5620 O O . HIS A 1 737 ? 24.575 -22.052 39.953 1.00 54.25 737 HIS A O 1
ATOM 5626 N N . GLU A 1 738 ? 25.373 -23.676 41.284 1.00 60.19 738 GLU A N 1
ATOM 5627 C CA . GLU A 1 738 ? 26.014 -22.807 42.297 1.00 60.19 738 GLU A CA 1
ATOM 5628 C C . GLU A 1 738 ? 27.172 -21.934 41.753 1.00 60.19 738 GLU A C 1
ATOM 5630 O O . GLU A 1 738 ? 27.748 -21.153 42.501 1.00 60.19 738 GLU A O 1
ATOM 5635 N N . ASP A 1 739 ? 27.459 -22.004 40.447 1.00 58.09 739 ASP A N 1
ATOM 5636 C CA . ASP A 1 739 ? 28.523 -21.258 39.754 1.00 58.09 739 ASP A CA 1
ATOM 5637 C C . ASP A 1 739 ? 27.979 -20.213 38.756 1.00 58.09 739 ASP A C 1
ATOM 5639 O O . ASP A 1 739 ? 28.690 -19.781 37.846 1.00 58.09 739 ASP A O 1
ATOM 5643 N N . ALA A 1 740 ? 26.700 -19.831 38.852 1.00 57.00 740 ALA A N 1
ATOM 5644 C CA . ALA A 1 740 ? 26.167 -18.750 38.027 1.00 57.00 740 ALA A CA 1
ATOM 5645 C C . ALA A 1 740 ? 26.881 -17.435 38.389 1.00 57.00 740 ALA A C 1
ATOM 5647 O O . ALA A 1 740 ? 26.715 -16.912 39.488 1.00 57.00 740 ALA A O 1
ATOM 5648 N N . ASN A 1 741 ? 27.706 -16.930 37.467 1.00 62.53 741 ASN A N 1
ATOM 5649 C CA . ASN A 1 741 ? 28.455 -15.686 37.636 1.00 62.53 741 ASN A CA 1
ATOM 5650 C C . ASN A 1 741 ? 27.507 -14.534 38.010 1.00 62.53 741 ASN A C 1
ATOM 5652 O O . ASN A 1 741 ? 26.523 -14.307 37.304 1.00 62.53 741 ASN A O 1
ATOM 5656 N N . GLU A 1 742 ? 27.854 -13.767 39.050 1.00 67.06 742 GLU A N 1
ATOM 5657 C CA . GLU A 1 742 ? 27.124 -12.569 39.515 1.00 67.06 742 GLU A CA 1
ATOM 5658 C C . GLU A 1 742 ? 26.786 -11.598 38.362 1.00 67.06 742 GLU A C 1
ATOM 5660 O O . GLU A 1 742 ? 25.742 -10.951 38.346 1.00 67.06 742 GLU A O 1
ATOM 5665 N N . GLU A 1 743 ? 27.631 -11.561 37.331 1.00 63.25 743 GLU A N 1
ATOM 5666 C CA . GLU A 1 743 ? 27.439 -10.743 36.133 1.00 63.25 743 GLU A CA 1
ATOM 5667 C C . GLU A 1 743 ? 26.249 -11.152 35.241 1.00 63.25 743 GLU A C 1
ATOM 5669 O O . GLU A 1 743 ? 25.720 -10.307 34.519 1.00 63.25 743 GLU A O 1
ATOM 5674 N N . GLU A 1 744 ? 25.826 -12.423 35.237 1.00 64.69 744 GLU A N 1
ATOM 5675 C CA . GLU A 1 744 ? 24.657 -12.863 34.452 1.00 64.69 744 GLU A CA 1
ATOM 5676 C C . GLU A 1 744 ? 23.334 -12.487 35.126 1.00 64.69 744 GLU A C 1
ATOM 5678 O O . GLU A 1 744 ? 22.318 -12.291 34.451 1.00 64.69 744 GLU A O 1
ATOM 5683 N N . GLU A 1 745 ? 23.349 -12.352 36.452 1.00 68.38 745 GLU A N 1
ATOM 5684 C CA . GLU A 1 745 ? 22.205 -11.888 37.231 1.00 68.38 745 GLU A CA 1
ATOM 5685 C C . GLU A 1 745 ? 21.951 -10.390 37.001 1.00 68.38 745 GLU A C 1
ATOM 5687 O O . GLU A 1 745 ? 20.796 -9.975 36.879 1.00 68.38 745 GLU A O 1
ATOM 5692 N N . GLU A 1 746 ? 23.012 -9.595 36.833 1.00 72.25 746 GLU A N 1
ATOM 5693 C CA . GLU A 1 746 ? 22.934 -8.152 36.582 1.00 72.25 746 GLU A CA 1
ATOM 5694 C C . GLU A 1 746 ? 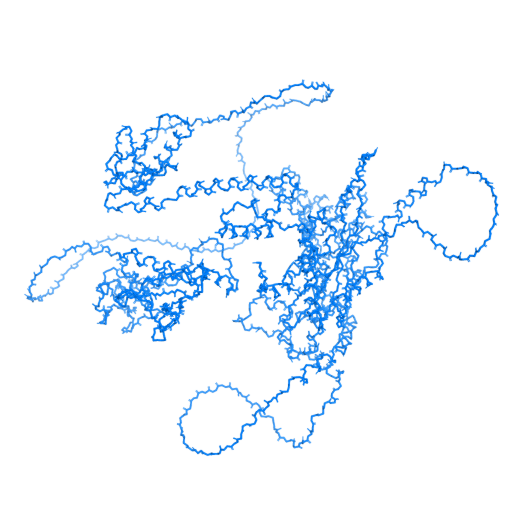22.287 -7.816 35.223 1.00 72.25 746 GLU A C 1
ATOM 5696 O O . GLU A 1 746 ? 21.332 -7.035 35.162 1.00 72.25 746 GLU A O 1
ATOM 5701 N N . ASP A 1 747 ? 22.711 -8.464 34.131 1.00 68.62 747 ASP A N 1
ATOM 5702 C CA . ASP A 1 747 ? 22.130 -8.241 32.793 1.00 68.62 747 ASP A CA 1
ATOM 5703 C C . ASP A 1 747 ? 20.638 -8.645 32.747 1.00 68.62 747 ASP A C 1
ATOM 5705 O O . ASP A 1 747 ? 19.786 -7.935 32.190 1.00 68.62 747 ASP A O 1
ATOM 5709 N N . ALA A 1 748 ? 20.291 -9.766 33.392 1.00 74.31 748 ALA A N 1
ATOM 5710 C CA . ALA A 1 748 ? 18.909 -10.222 33.517 1.00 74.31 748 ALA A CA 1
ATOM 5711 C C . ALA A 1 748 ? 18.058 -9.276 34.387 1.00 74.31 748 ALA A C 1
ATOM 5713 O O . ALA A 1 748 ? 16.858 -9.112 34.123 1.00 74.31 748 ALA A O 1
ATOM 5714 N N . ALA A 1 749 ? 18.663 -8.625 35.387 1.00 79.81 749 ALA A N 1
ATOM 5715 C CA . ALA A 1 749 ? 18.003 -7.644 36.239 1.00 79.81 749 ALA A CA 1
ATOM 5716 C C . ALA A 1 749 ? 17.609 -6.379 35.464 1.00 79.81 749 ALA A C 1
ATOM 5718 O O . ALA A 1 749 ? 16.490 -5.894 35.642 1.00 79.81 749 ALA A O 1
ATOM 5719 N N . VAL A 1 750 ? 18.448 -5.891 34.541 1.00 80.38 750 VAL A N 1
ATOM 5720 C CA . VAL A 1 750 ? 18.141 -4.700 33.723 1.00 80.38 750 VAL A CA 1
ATOM 5721 C C . VAL A 1 750 ? 16.933 -4.942 32.809 1.00 80.38 750 VAL A C 1
ATOM 5723 O O . VAL A 1 750 ? 15.981 -4.156 32.800 1.00 80.38 750 VAL A O 1
ATOM 5726 N N . VAL A 1 751 ? 16.901 -6.064 32.079 1.00 83.00 751 VAL A N 1
ATOM 5727 C CA . VAL A 1 751 ? 15.740 -6.423 31.237 1.00 83.00 751 VAL A CA 1
ATOM 5728 C C . VAL A 1 751 ? 14.506 -6.721 32.101 1.00 83.00 751 VAL A C 1
ATOM 5730 O O . VAL A 1 751 ? 13.375 -6.407 31.717 1.00 83.00 751 VAL A O 1
ATOM 5733 N N . GLY A 1 752 ? 14.700 -7.290 33.294 1.00 85.50 752 GLY A N 1
ATOM 5734 C CA . GLY A 1 752 ? 13.650 -7.471 34.297 1.00 85.50 752 GLY A CA 1
ATOM 5735 C C . GLY A 1 752 ? 13.031 -6.146 34.754 1.00 85.50 752 GLY A C 1
ATOM 5736 O O . GLY A 1 752 ? 11.803 -6.016 34.776 1.00 85.50 752 GLY A O 1
ATOM 5737 N N . ALA A 1 753 ? 13.859 -5.139 35.035 1.00 84.44 753 ALA A N 1
ATOM 5738 C CA . ALA A 1 753 ? 13.426 -3.790 35.381 1.00 84.44 753 ALA A CA 1
ATOM 5739 C C . ALA A 1 753 ? 12.665 -3.131 34.220 1.00 84.44 753 ALA A C 1
ATOM 5741 O O . ALA A 1 753 ? 11.601 -2.545 34.441 1.00 84.44 753 ALA A O 1
ATOM 5742 N N . ALA A 1 754 ? 13.134 -3.310 32.979 1.00 83.75 754 ALA A N 1
ATOM 5743 C CA . ALA A 1 754 ? 12.466 -2.801 31.780 1.00 83.75 754 ALA A CA 1
ATOM 5744 C C . ALA A 1 754 ? 11.070 -3.414 31.597 1.00 83.75 754 ALA A C 1
ATOM 5746 O O . ALA A 1 754 ? 10.091 -2.702 31.358 1.00 83.75 754 ALA A O 1
ATOM 5747 N N . LYS A 1 755 ? 10.944 -4.734 31.789 1.00 87.62 755 LYS A N 1
ATOM 5748 C CA . LYS A 1 755 ? 9.650 -5.433 31.794 1.00 87.62 755 LYS A CA 1
ATOM 5749 C C . LYS A 1 755 ? 8.727 -4.926 32.900 1.00 87.62 755 LYS A C 1
ATOM 5751 O O . LYS A 1 755 ? 7.536 -4.740 32.651 1.00 87.62 755 LYS A O 1
ATOM 5756 N N . ALA A 1 756 ? 9.248 -4.691 34.103 1.00 86.94 756 ALA A N 1
ATOM 5757 C CA . ALA A 1 756 ? 8.459 -4.175 35.219 1.00 86.94 756 ALA A CA 1
ATOM 5758 C C . ALA A 1 756 ? 7.952 -2.747 34.952 1.00 86.94 756 ALA A C 1
ATOM 5760 O O . ALA A 1 756 ? 6.776 -2.467 35.191 1.00 86.94 756 ALA A O 1
ATOM 5761 N N . ALA A 1 757 ? 8.802 -1.872 34.407 1.00 84.56 757 ALA A N 1
ATOM 5762 C CA . ALA A 1 757 ? 8.425 -0.523 33.985 1.00 84.56 757 ALA A CA 1
ATOM 5763 C C . ALA A 1 757 ? 7.345 -0.557 32.894 1.00 84.56 757 ALA A C 1
ATOM 5765 O O . ALA A 1 757 ? 6.268 0.016 33.071 1.00 84.56 757 ALA A O 1
ATOM 5766 N N . ALA A 1 758 ? 7.562 -1.337 31.831 1.00 85.25 758 ALA A N 1
ATOM 5767 C CA . ALA A 1 758 ? 6.576 -1.522 30.770 1.00 85.25 758 ALA A CA 1
ATOM 5768 C C . ALA A 1 758 ? 5.241 -2.074 31.296 1.00 85.25 758 ALA A C 1
ATOM 5770 O O . ALA A 1 758 ? 4.175 -1.624 30.877 1.00 85.25 758 ALA A O 1
ATOM 5771 N N . LEU A 1 759 ? 5.266 -3.011 32.251 1.00 88.62 759 LEU A N 1
ATOM 5772 C CA . LEU A 1 759 ? 4.052 -3.565 32.849 1.00 88.62 759 LEU A CA 1
ATOM 5773 C C . LEU A 1 759 ? 3.246 -2.518 33.628 1.00 88.62 759 LEU A C 1
ATOM 5775 O O . LEU A 1 759 ? 2.020 -2.505 33.492 1.00 88.62 759 LEU A O 1
ATOM 5779 N N . ARG A 1 760 ? 3.902 -1.651 34.415 1.00 85.25 760 ARG A N 1
ATOM 5780 C CA . ARG A 1 760 ? 3.231 -0.564 35.155 1.00 85.25 760 ARG A CA 1
ATOM 5781 C C . ARG A 1 760 ? 2.513 0.384 34.200 1.00 85.25 760 ARG A C 1
ATOM 5783 O O . ARG A 1 760 ? 1.324 0.648 34.368 1.00 85.25 760 ARG A O 1
ATOM 5790 N N . ARG A 1 761 ? 3.197 0.803 33.137 1.00 82.44 761 ARG A N 1
ATOM 5791 C CA . ARG A 1 761 ? 2.621 1.669 32.101 1.00 82.44 761 ARG A CA 1
ATOM 5792 C C . ARG A 1 761 ? 1.467 0.977 31.357 1.00 82.44 761 ARG A C 1
ATOM 5794 O O . ARG A 1 761 ? 0.397 1.552 31.188 1.00 82.44 761 ARG A O 1
ATOM 5801 N N . LEU A 1 762 ? 1.606 -0.304 30.998 1.00 84.62 762 LEU A N 1
ATOM 5802 C CA . LEU A 1 762 ? 0.529 -1.088 30.366 1.00 84.62 762 LEU A CA 1
ATOM 5803 C C . LEU A 1 762 ? -0.706 -1.274 31.268 1.00 84.62 762 LEU A C 1
ATOM 5805 O O . LEU A 1 762 ? -1.812 -1.502 30.765 1.00 84.62 762 LEU A O 1
ATOM 5809 N N . GLN A 1 763 ? -0.531 -1.244 32.592 1.00 85.69 763 GLN A N 1
ATOM 5810 C CA . GLN A 1 763 ? -1.635 -1.269 33.556 1.00 85.69 763 GLN A CA 1
ATOM 5811 C C . GLN A 1 763 ? -2.374 0.072 33.606 1.00 85.69 763 GLN A C 1
ATOM 5813 O O . GLN A 1 763 ? -3.596 0.060 33.727 1.00 85.69 763 GLN A O 1
ATOM 5818 N N . GLN A 1 764 ? -1.649 1.183 33.463 1.00 84.69 764 GLN A N 1
ATOM 5819 C CA . GLN A 1 764 ? -2.198 2.541 33.404 1.00 84.69 764 GLN A CA 1
ATOM 5820 C C . GLN A 1 764 ? -2.847 2.866 32.053 1.00 84.69 764 GLN A C 1
ATOM 5822 O O . GLN A 1 764 ? -3.714 3.730 31.989 1.00 84.69 764 GLN A O 1
ATOM 5827 N N . TRP A 1 765 ? -2.477 2.159 30.979 1.00 82.56 765 TRP A N 1
ATOM 5828 C CA . TRP A 1 765 ? -3.096 2.332 29.666 1.00 82.56 765 TRP A CA 1
ATOM 5829 C C . TRP A 1 765 ? -4.591 1.989 29.710 1.00 82.56 765 TRP A C 1
ATOM 5831 O O . TRP A 1 765 ? -4.961 0.813 29.804 1.00 82.56 765 TRP A O 1
ATOM 5841 N N . THR A 1 766 ? -5.446 3.010 29.643 1.00 83.81 766 THR A N 1
ATOM 5842 C CA . THR A 1 766 ? -6.906 2.889 29.568 1.00 83.81 766 THR A CA 1
ATOM 5843 C C . THR A 1 766 ? -7.350 2.659 28.123 1.00 83.81 766 THR A C 1
ATOM 5845 O O . THR A 1 766 ? -6.753 3.178 27.181 1.00 83.81 766 THR A O 1
ATOM 5848 N N . LEU A 1 767 ? -8.380 1.830 27.934 1.00 86.06 767 LEU A N 1
ATOM 5849 C CA . LEU A 1 767 ? -8.955 1.574 26.612 1.00 86.06 767 LEU A CA 1
ATOM 5850 C C . LEU A 1 767 ? -10.148 2.502 26.390 1.00 86.06 767 LEU A C 1
ATOM 5852 O O . LEU A 1 767 ? -11.002 2.629 27.266 1.00 86.06 767 LEU A O 1
ATOM 5856 N N . SER A 1 768 ? -10.244 3.118 25.214 1.00 86.44 768 SER A N 1
ATOM 5857 C CA . SER A 1 768 ? -11.441 3.883 24.852 1.00 86.44 768 SER A CA 1
ATOM 5858 C C . SER A 1 768 ? -12.613 2.972 24.491 1.00 86.44 768 SER A C 1
ATOM 5860 O O . SER A 1 768 ? -12.431 1.849 24.010 1.00 86.44 768 SER A O 1
ATOM 5862 N N . ALA A 1 769 ? -13.837 3.491 24.640 1.00 87.75 769 ALA A N 1
ATOM 5863 C CA . ALA A 1 769 ? -15.053 2.794 24.221 1.00 87.75 769 ALA A CA 1
ATOM 5864 C C . ALA A 1 769 ? -14.967 2.331 22.754 1.00 87.75 769 ALA A C 1
ATOM 5866 O O . ALA A 1 769 ? -15.317 1.195 22.456 1.00 87.75 769 ALA A O 1
ATOM 5867 N N . THR A 1 770 ? -14.402 3.148 21.857 1.00 88.25 770 THR A N 1
ATOM 5868 C CA . THR A 1 770 ? -14.182 2.818 20.436 1.00 88.25 770 THR A CA 1
ATOM 5869 C C . THR A 1 770 ? -13.267 1.603 20.234 1.00 88.25 770 THR A C 1
ATOM 5871 O O . THR A 1 770 ? -13.549 0.753 19.391 1.00 88.25 770 THR A O 1
ATOM 5874 N N . GLN A 1 771 ? -12.191 1.469 21.018 1.00 90.81 771 GLN A N 1
ATOM 5875 C CA . GLN A 1 771 ? -11.279 0.316 20.938 1.00 90.81 771 GLN A CA 1
ATOM 5876 C C . GLN A 1 771 ? -11.951 -0.977 21.418 1.00 90.81 771 GLN A C 1
ATOM 5878 O O . GLN A 1 771 ? -11.751 -2.044 20.830 1.00 90.81 771 GLN A O 1
ATOM 5883 N N . ILE A 1 772 ? -12.771 -0.883 22.466 1.00 94.12 772 ILE A N 1
ATOM 5884 C CA . ILE A 1 772 ? -13.533 -2.015 23.006 1.00 94.12 772 ILE A CA 1
ATOM 5885 C C . ILE A 1 772 ? -14.640 -2.418 22.026 1.00 94.12 772 ILE A C 1
ATOM 5887 O O . ILE A 1 772 ? -14.765 -3.594 21.688 1.00 94.12 772 ILE A O 1
ATOM 5891 N N . LEU A 1 773 ? -15.387 -1.441 21.507 1.00 93.50 773 LEU A N 1
ATOM 5892 C CA . LEU A 1 773 ? -16.387 -1.605 20.452 1.00 93.50 773 LEU A CA 1
ATOM 5893 C C . LEU A 1 773 ? -15.811 -2.326 19.238 1.00 93.50 773 LEU A C 1
ATOM 5895 O O . LEU A 1 773 ? -16.384 -3.309 18.778 1.00 93.50 773 LEU A O 1
ATOM 5899 N N . ALA A 1 774 ? -14.655 -1.885 18.746 1.00 94.06 774 ALA A N 1
ATOM 5900 C CA . ALA A 1 774 ? -14.002 -2.517 17.612 1.00 94.06 774 ALA A CA 1
ATOM 5901 C C . ALA A 1 774 ? -13.674 -3.995 17.871 1.00 94.06 774 ALA A C 1
ATOM 5903 O O . ALA A 1 774 ? -13.897 -4.835 17.001 1.00 94.06 774 ALA A O 1
ATOM 5904 N N . ALA A 1 775 ? -13.184 -4.329 19.069 1.00 94.50 775 ALA A N 1
ATOM 5905 C CA . ALA A 1 775 ? -12.907 -5.713 19.455 1.00 94.50 775 ALA A CA 1
ATOM 5906 C C . ALA A 1 775 ? -14.193 -6.552 19.616 1.00 94.50 775 ALA A C 1
ATOM 5908 O O . ALA A 1 775 ? -14.194 -7.746 19.317 1.00 94.50 775 ALA A O 1
ATOM 5909 N N . LEU A 1 776 ? -15.303 -5.942 20.048 1.00 95.00 776 LEU A N 1
ATOM 5910 C CA . LEU A 1 776 ? -16.627 -6.577 20.101 1.00 95.00 776 LEU A CA 1
ATOM 5911 C C . LEU A 1 776 ? -17.228 -6.798 18.703 1.00 95.00 776 LEU A C 1
ATOM 5913 O O . LEU A 1 776 ? -17.936 -7.783 18.477 1.00 95.00 776 LEU A O 1
ATOM 5917 N N . LEU A 1 777 ? -16.932 -5.907 17.760 1.00 94.88 777 LEU A N 1
ATOM 5918 C CA . LEU A 1 777 ? -17.354 -5.988 16.361 1.00 94.88 777 LEU A CA 1
ATOM 5919 C C . LEU A 1 777 ? -16.463 -6.913 15.521 1.00 94.88 777 LEU A C 1
ATOM 5921 O O . LEU A 1 777 ? -16.799 -7.188 14.374 1.00 94.88 777 LEU A O 1
ATOM 5925 N N . ASP A 1 778 ? -15.365 -7.440 16.068 1.00 93.56 778 ASP A N 1
ATOM 5926 C CA . ASP A 1 778 ? -14.669 -8.588 15.489 1.00 93.56 778 ASP A CA 1
ATOM 5927 C C . ASP A 1 778 ? -15.308 -9.896 16.006 1.00 93.56 778 ASP A C 1
ATOM 5929 O O . ASP A 1 778 ? -15.175 -10.236 17.192 1.00 93.56 778 ASP A O 1
ATOM 5933 N N . PRO A 1 779 ? -15.956 -10.694 15.133 1.00 90.50 779 PRO A N 1
ATOM 5934 C CA . PRO A 1 779 ? -16.580 -11.962 15.512 1.00 90.50 779 PRO A CA 1
ATOM 5935 C C . PRO A 1 779 ? -15.624 -12.945 16.200 1.00 90.50 779 PRO A C 1
ATOM 5937 O O . PRO A 1 779 ? -16.065 -13.774 16.998 1.00 90.50 779 PRO A O 1
ATOM 5940 N N . ARG A 1 780 ? -14.319 -12.862 15.910 1.00 88.75 780 ARG A N 1
ATOM 5941 C CA . ARG A 1 780 ? -13.272 -13.725 16.481 1.00 88.75 780 ARG A CA 1
ATOM 5942 C C . ARG A 1 780 ? -12.902 -13.310 17.902 1.00 88.75 780 ARG A C 1
ATOM 5944 O O . ARG A 1 780 ? -12.446 -14.141 18.693 1.00 88.75 780 ARG A O 1
ATOM 5951 N N . GLN A 1 781 ? -13.079 -12.032 18.226 1.00 90.69 781 GLN A N 1
ATOM 5952 C CA . GLN A 1 781 ? -12.668 -11.446 19.496 1.00 90.69 781 GLN A CA 1
ATOM 5953 C C . GLN A 1 781 ? -13.827 -11.193 20.452 1.00 90.69 781 GLN A C 1
ATOM 5955 O O . GLN A 1 781 ? -13.586 -11.230 21.654 1.00 90.69 781 GLN A O 1
ATOM 5960 N N . ARG A 1 782 ? -15.076 -11.051 19.984 1.00 90.62 782 ARG A N 1
ATOM 5961 C CA . ARG A 1 782 ? -16.217 -10.648 20.831 1.00 90.62 782 ARG A CA 1
ATOM 5962 C C . ARG A 1 782 ? -16.383 -11.451 22.130 1.00 90.62 782 ARG A C 1
ATOM 5964 O O . ARG A 1 782 ? -16.600 -10.872 23.186 1.00 90.62 782 ARG A O 1
ATOM 5971 N N . LYS A 1 783 ? -16.201 -12.781 22.086 1.00 89.69 783 LYS A N 1
ATOM 5972 C CA . LYS A 1 783 ? -16.274 -13.668 23.273 1.00 89.69 783 LYS A CA 1
ATOM 5973 C C . LYS A 1 783 ? -14.987 -13.675 24.111 1.00 89.69 783 LYS A C 1
ATOM 5975 O O . LYS A 1 783 ? -14.965 -14.177 25.230 1.00 89.69 783 LYS A O 1
ATOM 5980 N N . ARG A 1 784 ? -13.886 -13.175 23.550 1.00 91.81 784 ARG A N 1
ATOM 5981 C CA . ARG A 1 784 ? -12.551 -13.128 24.160 1.00 91.81 784 ARG A CA 1
ATOM 5982 C C . ARG A 1 784 ? -12.223 -11.773 24.780 1.00 91.81 784 ARG A C 1
ATOM 5984 O O . ARG A 1 784 ? -11.266 -11.730 25.542 1.00 91.81 784 ARG A O 1
ATOM 5991 N N . VAL A 1 785 ? -13.002 -10.719 24.526 1.00 92.88 785 VAL A N 1
ATOM 5992 C CA . VAL A 1 785 ? -12.761 -9.373 25.085 1.00 92.88 785 VAL A CA 1
ATOM 5993 C C . VAL A 1 785 ? -12.623 -9.408 26.613 1.00 92.88 785 VAL A C 1
ATOM 5995 O O . VAL A 1 785 ? -11.665 -8.859 27.148 1.00 92.88 785 VAL A O 1
ATOM 5998 N N . ILE A 1 786 ? -13.468 -10.180 27.306 1.00 93.81 786 ILE A N 1
ATOM 5999 C CA . ILE A 1 786 ? -13.363 -10.401 28.762 1.00 93.81 786 ILE A CA 1
ATOM 6000 C C . ILE A 1 786 ? -12.006 -11.029 29.134 1.00 93.81 786 ILE A C 1
ATOM 6002 O O . ILE A 1 786 ? -11.342 -10.603 30.077 1.00 93.81 786 ILE A O 1
ATOM 6006 N N . LYS A 1 787 ? -11.528 -12.008 28.349 1.00 93.50 787 LYS A N 1
ATOM 6007 C CA . LYS A 1 787 ? -10.215 -12.649 28.559 1.00 93.50 787 LYS A CA 1
ATOM 6008 C C . LYS A 1 787 ? -9.048 -11.686 28.331 1.00 93.50 787 LYS A C 1
ATOM 6010 O O . LYS A 1 787 ? -7.963 -11.933 28.850 1.00 93.50 787 LYS A O 1
ATOM 6015 N N . PHE A 1 788 ? -9.254 -10.596 27.590 1.00 92.88 788 PHE A N 1
ATOM 6016 C CA . PHE A 1 788 ? -8.245 -9.556 27.390 1.00 92.88 788 PHE A CA 1
ATOM 6017 C C . PHE A 1 788 ? -8.102 -8.611 28.593 1.00 92.88 788 PHE A C 1
ATOM 6019 O O . PHE A 1 788 ? -7.194 -7.782 28.608 1.00 92.88 788 PHE A O 1
ATOM 6026 N N . GLY A 1 789 ? -8.912 -8.792 29.642 1.00 90.75 789 GLY A N 1
ATOM 6027 C CA . GLY A 1 789 ? -8.854 -7.989 30.864 1.00 90.75 789 GLY A CA 1
ATOM 6028 C C . GLY A 1 789 ? -9.625 -6.674 30.764 1.00 90.75 789 GLY A C 1
ATOM 6029 O O . GLY A 1 789 ? -9.264 -5.727 31.456 1.00 90.75 789 GLY A O 1
ATOM 6030 N N . VAL A 1 790 ? -10.633 -6.623 29.889 1.00 93.44 790 VAL A N 1
ATOM 6031 C CA . VAL A 1 790 ? -11.649 -5.562 29.845 1.00 93.44 790 VAL A CA 1
ATOM 6032 C C . VAL A 1 790 ? -12.757 -5.925 30.834 1.00 93.44 790 VAL A C 1
ATOM 6034 O O . VAL A 1 790 ? -13.190 -7.082 30.860 1.00 93.44 790 VAL A O 1
ATOM 6037 N N . SER A 1 791 ? -13.187 -4.973 31.662 1.00 94.75 791 SER A N 1
ATOM 6038 C CA . SER A 1 791 ? -14.217 -5.217 32.672 1.00 94.75 791 SER A CA 1
ATOM 6039 C C . SER A 1 791 ? -15.602 -5.404 32.038 1.00 94.75 791 SER A C 1
ATOM 6041 O O . SER A 1 791 ? -15.859 -5.002 30.901 1.00 94.75 791 SER A O 1
ATOM 6043 N N . VAL A 1 792 ? -16.519 -6.036 32.774 1.00 94.38 792 VAL A N 1
ATOM 6044 C CA . VAL A 1 792 ? -17.907 -6.218 32.315 1.00 94.38 792 VAL A CA 1
ATOM 6045 C C . VAL A 1 792 ? -18.614 -4.866 32.168 1.00 94.38 792 VAL A C 1
ATOM 6047 O O . VAL A 1 792 ? -19.382 -4.684 31.222 1.00 94.38 792 VAL A O 1
ATOM 6050 N N . ASP A 1 793 ? -18.299 -3.902 33.033 1.00 94.69 793 ASP A N 1
ATOM 6051 C CA . ASP A 1 793 ? -18.865 -2.550 32.994 1.00 94.69 793 ASP A CA 1
ATOM 6052 C C . ASP A 1 793 ? -18.401 -1.789 31.746 1.00 94.69 793 ASP A C 1
ATOM 6054 O O . ASP A 1 793 ? -19.216 -1.203 31.037 1.00 94.69 793 ASP A O 1
ATOM 6058 N N . GLU A 1 794 ? -17.110 -1.876 31.408 1.00 93.25 794 GLU A N 1
ATOM 6059 C CA . GLU A 1 794 ? -16.550 -1.286 30.185 1.00 93.25 794 GLU A CA 1
ATOM 6060 C C . GLU A 1 794 ? -17.179 -1.900 28.920 1.00 93.25 794 GLU A C 1
ATOM 6062 O O . GLU A 1 794 ? -17.485 -1.192 27.959 1.00 93.25 794 GLU A O 1
ATOM 6067 N N . ILE A 1 795 ? -17.418 -3.218 28.917 1.00 94.38 795 ILE A N 1
ATOM 6068 C CA . ILE A 1 795 ? -18.108 -3.912 27.817 1.00 94.38 795 ILE A CA 1
ATOM 6069 C C . ILE A 1 795 ? -19.569 -3.463 27.713 1.00 94.38 795 ILE A C 1
ATOM 6071 O O . ILE A 1 795 ? -20.077 -3.307 26.602 1.00 94.38 795 ILE A O 1
ATOM 6075 N N . THR A 1 796 ? -20.247 -3.265 28.842 1.00 93.81 796 THR A N 1
ATOM 6076 C CA . THR A 1 796 ? -21.645 -2.815 28.879 1.00 93.81 796 THR A CA 1
ATOM 6077 C C . THR A 1 796 ? -21.762 -1.392 28.341 1.00 93.81 796 THR A C 1
ATOM 6079 O O . THR A 1 796 ? -22.521 -1.164 27.403 1.00 93.81 796 THR A O 1
ATOM 6082 N N . LEU A 1 797 ? -20.901 -0.480 28.803 1.00 93.19 797 LEU A N 1
ATOM 6083 C CA . LEU A 1 797 ? -20.817 0.891 28.296 1.00 93.19 797 LEU A CA 1
ATOM 6084 C C . LEU A 1 797 ? -20.512 0.939 26.789 1.00 93.19 797 LEU A C 1
ATOM 6086 O O . LEU A 1 797 ? -21.109 1.722 26.046 1.00 93.19 797 LEU A O 1
ATOM 6090 N N . ALA A 1 798 ? -19.603 0.081 26.313 1.00 92.19 798 ALA A N 1
ATOM 6091 C CA . ALA A 1 798 ? -19.322 -0.055 24.889 1.00 92.19 798 ALA A CA 1
ATOM 6092 C C . ALA A 1 798 ? -20.570 -0.524 24.120 1.00 92.19 798 ALA A C 1
ATOM 6094 O O . ALA A 1 798 ? -20.933 0.089 23.121 1.00 92.19 798 ALA A O 1
ATOM 6095 N N . LYS A 1 799 ? -21.282 -1.557 24.592 1.00 94.00 799 LYS A N 1
ATOM 6096 C CA . LYS A 1 799 ? -22.537 -2.010 23.966 1.00 94.00 799 LYS A CA 1
ATOM 6097 C C . LYS A 1 799 ? -23.603 -0.911 23.932 1.00 94.00 799 LYS A C 1
ATOM 6099 O O . LYS A 1 799 ? -24.272 -0.774 22.914 1.00 94.00 799 LYS A O 1
ATOM 6104 N N . ASP A 1 800 ? -23.732 -0.108 24.982 1.00 93.12 800 ASP A N 1
ATOM 6105 C CA . ASP A 1 800 ? -24.686 1.008 25.019 1.00 93.12 800 ASP A CA 1
ATOM 6106 C C . ASP A 1 800 ? -24.311 2.115 24.033 1.00 93.12 800 ASP A C 1
ATOM 6108 O O . ASP A 1 800 ? -25.164 2.640 23.317 1.00 93.12 800 ASP A O 1
ATOM 6112 N N . THR A 1 801 ? -23.015 2.388 23.892 1.00 91.44 801 THR A N 1
ATOM 6113 C CA . THR A 1 801 ? -22.502 3.293 22.855 1.00 91.44 801 THR A CA 1
ATOM 6114 C C . THR A 1 801 ? -22.846 2.774 21.451 1.00 91.44 801 THR A C 1
ATOM 6116 O O . THR A 1 801 ? -23.267 3.548 20.593 1.00 91.44 801 THR A O 1
ATOM 6119 N N . LEU A 1 802 ? -22.730 1.459 21.215 1.00 92.62 802 LEU A N 1
ATOM 6120 C CA . LEU A 1 802 ? -23.104 0.834 19.939 1.00 92.62 802 LEU A CA 1
ATOM 6121 C C . LEU A 1 802 ? -24.595 0.987 19.639 1.00 92.62 802 LEU A C 1
ATOM 6123 O O . LEU A 1 802 ? -24.960 1.283 18.504 1.00 92.62 802 LEU A O 1
ATOM 6127 N N . ARG A 1 803 ? -25.448 0.803 20.653 1.00 92.62 803 ARG A N 1
ATOM 6128 C CA . ARG A 1 803 ? -26.902 0.975 20.530 1.00 92.62 803 ARG A CA 1
ATOM 6129 C C . ARG A 1 803 ? -27.248 2.384 20.078 1.00 92.62 803 ARG A C 1
ATOM 6131 O O . ARG A 1 803 ? -27.972 2.544 19.099 1.00 92.62 803 ARG A O 1
ATOM 6138 N N . LEU A 1 804 ? -26.686 3.395 20.744 1.00 91.12 804 LEU A N 1
ATOM 6139 C CA . LEU A 1 804 ? -26.897 4.799 20.388 1.00 91.12 804 LEU A CA 1
ATOM 6140 C C . LEU A 1 804 ? -26.443 5.089 18.953 1.00 91.12 804 LEU A C 1
ATOM 6142 O O . LEU A 1 804 ? -27.199 5.689 18.190 1.00 91.12 804 LEU A O 1
ATOM 6146 N N . GLN A 1 805 ? -25.272 4.580 18.552 1.00 88.06 805 GLN A N 1
ATOM 6147 C CA . GLN A 1 805 ? -24.806 4.696 17.169 1.00 88.06 805 GLN A CA 1
ATOM 6148 C C . GLN A 1 805 ? -25.782 4.032 16.191 1.00 88.06 805 GLN A C 1
ATOM 6150 O O . GLN A 1 805 ? -26.163 4.635 15.199 1.00 88.06 805 GLN A O 1
ATOM 6155 N N . MET A 1 806 ? -26.252 2.812 16.451 1.00 90.81 806 MET A N 1
ATOM 6156 C CA . MET A 1 806 ? -27.201 2.141 15.554 1.00 90.81 806 MET A CA 1
ATOM 6157 C C . MET A 1 806 ? -28.536 2.889 15.421 1.00 90.81 806 MET A C 1
ATOM 6159 O O . MET A 1 806 ? -29.102 2.911 14.326 1.00 90.81 806 MET A O 1
ATOM 6163 N N . ILE A 1 807 ? -29.023 3.515 16.498 1.00 90.06 807 ILE A N 1
ATOM 6164 C CA . ILE A 1 807 ? -30.230 4.355 16.479 1.00 90.06 807 ILE A CA 1
ATOM 6165 C C . ILE A 1 807 ? -30.019 5.568 15.566 1.00 90.06 807 ILE A C 1
ATOM 6167 O O . ILE A 1 807 ? -30.865 5.842 14.715 1.00 90.06 807 ILE A O 1
ATOM 6171 N N . GLU A 1 808 ? -28.874 6.244 15.682 1.00 86.31 808 GLU A N 1
ATOM 6172 C CA . GLU A 1 808 ? -28.503 7.383 14.831 1.00 86.31 808 GLU A CA 1
ATOM 6173 C C . GLU A 1 808 ? -28.412 6.990 13.343 1.00 86.31 808 GLU A C 1
ATOM 6175 O O . GLU A 1 808 ? -28.790 7.754 12.455 1.00 86.31 808 GLU A O 1
ATOM 6180 N N . LEU A 1 809 ? -27.979 5.759 13.053 1.00 83.12 809 LEU A N 1
ATOM 6181 C CA . LEU A 1 809 ? -27.824 5.239 11.690 1.00 83.12 809 LEU A CA 1
ATOM 6182 C C . LEU A 1 809 ? -29.118 4.745 11.039 1.00 83.12 809 LEU A C 1
ATOM 6184 O O . LEU A 1 809 ? -29.172 4.589 9.813 1.00 83.12 809 LEU A O 1
ATOM 6188 N N . ALA A 1 810 ? -30.155 4.470 11.826 1.00 82.50 810 ALA A N 1
ATOM 6189 C CA . ALA A 1 810 ? -31.373 3.830 11.345 1.00 82.50 810 ALA A CA 1
ATOM 6190 C C . ALA A 1 810 ? -32.160 4.622 10.278 1.00 82.50 810 ALA A C 1
ATOM 6192 O O . ALA A 1 810 ? -32.606 3.997 9.305 1.00 82.50 810 ALA A O 1
ATOM 6193 N N . PRO A 1 811 ? -32.305 5.963 10.359 1.00 77.75 811 PRO A N 1
ATOM 6194 C CA . PRO A 1 811 ? -33.006 6.744 9.333 1.00 77.75 811 PRO A CA 1
ATOM 6195 C C . PRO A 1 811 ? -32.385 6.591 7.936 1.00 77.75 811 PRO A C 1
ATOM 6197 O O . PRO A 1 811 ? -33.088 6.539 6.927 1.00 77.75 811 PRO A O 1
ATOM 6200 N N . LEU A 1 812 ? -31.063 6.417 7.872 1.00 69.56 812 LEU A N 1
ATOM 6201 C CA . LEU A 1 812 ? -30.297 6.308 6.627 1.00 69.56 812 LEU A CA 1
ATOM 6202 C C . LEU A 1 812 ? -30.421 4.940 5.947 1.00 69.56 812 LEU A C 1
ATOM 6204 O O . LEU A 1 812 ? -29.943 4.762 4.823 1.00 69.56 812 LEU A O 1
ATOM 6208 N N . VAL A 1 813 ? -30.995 3.948 6.631 1.00 68.44 813 VAL A N 1
ATOM 6209 C CA . VAL A 1 813 ? -31.277 2.620 6.068 1.00 68.44 813 VAL A CA 1
ATOM 6210 C C . VAL A 1 813 ? -32.664 2.591 5.423 1.00 68.44 813 VAL A C 1
ATOM 6212 O O . VAL A 1 813 ? -32.821 1.991 4.359 1.00 68.44 813 VAL A O 1
ATOM 6215 N N . LYS A 1 814 ? -33.651 3.296 5.998 1.00 59.12 814 LYS A N 1
ATOM 6216 C CA . LYS A 1 814 ? -35.024 3.350 5.461 1.00 59.12 814 LYS A CA 1
ATOM 6217 C C . LYS A 1 814 ? -35.103 4.024 4.079 1.00 59.12 814 LYS A C 1
ATOM 6219 O O . LYS A 1 814 ? -35.859 3.560 3.234 1.00 59.12 814 LYS A O 1
ATOM 6224 N N . LEU A 1 815 ? -34.256 5.020 3.801 1.00 52.03 815 LEU A N 1
ATOM 6225 C CA . LEU A 1 815 ? -34.229 5.760 2.524 1.00 52.03 815 LEU A CA 1
ATOM 6226 C C . LEU A 1 815 ? -33.854 4.924 1.279 1.00 52.03 815 LEU A C 1
ATOM 6228 O O . LEU A 1 815 ? -34.143 5.343 0.163 1.00 52.03 815 LEU A O 1
ATOM 6232 N N . LYS A 1 816 ? -33.214 3.753 1.433 1.00 47.34 816 LYS A N 1
ATOM 6233 C CA . LYS A 1 816 ? -32.879 2.866 0.297 1.00 47.34 816 LYS A CA 1
ATOM 6234 C C . LYS A 1 816 ? -33.936 1.796 0.019 1.00 47.34 816 LYS A C 1
ATOM 6236 O O . LYS A 1 816 ? -34.031 1.341 -1.115 1.00 47.34 816 LYS A O 1
ATOM 6241 N N . ALA A 1 817 ? -34.723 1.406 1.023 1.00 45.28 817 ALA A N 1
ATOM 6242 C CA . ALA A 1 817 ? -35.756 0.382 0.868 1.00 45.28 817 ALA A CA 1
ATOM 6243 C C . ALA A 1 817 ? -36.975 0.897 0.079 1.00 45.28 817 ALA A C 1
ATOM 6245 O O . ALA A 1 817 ? -37.574 0.140 -0.674 1.00 45.28 817 ALA A O 1
ATOM 6246 N N . SER A 1 818 ? -37.293 2.192 0.174 1.00 37.78 818 SER A N 1
ATOM 6247 C CA . SER A 1 818 ? -38.410 2.816 -0.551 1.00 37.78 818 SER A CA 1
ATOM 6248 C C . SER A 1 818 ? -38.162 3.035 -2.052 1.00 37.78 818 SER A C 1
ATOM 6250 O O . SER A 1 818 ? -39.118 3.233 -2.793 1.00 37.78 818 SER A O 1
ATOM 6252 N N . ASN A 1 819 ? -36.909 2.965 -2.524 1.00 35.91 819 ASN A N 1
ATOM 6253 C CA . ASN A 1 819 ? -36.556 3.111 -3.946 1.00 35.91 819 ASN A CA 1
ATOM 6254 C C . ASN A 1 819 ? -36.448 1.777 -4.705 1.00 35.91 819 ASN A C 1
ATOM 6256 O O . ASN A 1 819 ? -36.200 1.776 -5.909 1.00 35.91 819 ASN A O 1
ATOM 6260 N N . ILE A 1 820 ? -36.652 0.642 -4.031 1.00 36.34 820 ILE A N 1
ATOM 6261 C CA . ILE A 1 820 ? -36.730 -0.680 -4.664 1.00 36.34 820 ILE A CA 1
ATOM 6262 C C . ILE A 1 820 ? -38.202 -1.102 -4.650 1.00 36.34 820 ILE A C 1
ATOM 6264 O O . ILE A 1 820 ? -38.629 -1.948 -3.870 1.00 36.34 820 ILE A O 1
ATOM 6268 N N . SER A 1 821 ? -39.000 -0.459 -5.504 1.00 26.97 821 SER A N 1
ATOM 6269 C CA . SER A 1 821 ? -40.330 -0.955 -5.851 1.00 26.97 821 SER A CA 1
ATOM 6270 C C . SER A 1 821 ? -40.150 -2.236 -6.664 1.00 26.97 821 SER A C 1
ATOM 6272 O O . SER A 1 821 ? -39.725 -2.197 -7.820 1.00 26.97 821 SER A O 1
ATOM 6274 N N . TYR A 1 822 ? -40.418 -3.383 -6.041 1.00 33.59 822 TYR A N 1
ATOM 6275 C CA . TYR A 1 822 ? -40.619 -4.641 -6.749 1.00 33.59 822 TYR A CA 1
ATOM 6276 C C . TYR A 1 822 ? -41.817 -4.465 -7.691 1.00 33.59 822 TYR A C 1
ATOM 6278 O O . TYR A 1 822 ? -42.970 -4.526 -7.261 1.00 33.59 822 TYR A O 1
ATOM 6286 N N . GLN A 1 823 ? -41.560 -4.274 -8.987 1.00 30.34 823 GLN A N 1
ATOM 6287 C CA . GLN A 1 823 ? -42.554 -4.597 -10.005 1.00 30.34 823 GLN A CA 1
ATOM 6288 C C . GLN A 1 823 ? -42.714 -6.120 -10.017 1.00 30.34 823 GLN A C 1
ATOM 6290 O O . GLN A 1 823 ? -41.970 -6.846 -10.669 1.00 30.34 823 GLN A O 1
ATOM 6295 N N . SER A 1 824 ? -43.658 -6.602 -9.214 1.00 32.38 824 SER A N 1
ATOM 6296 C CA . SER A 1 824 ? -44.207 -7.947 -9.328 1.00 32.38 824 SER A CA 1
ATOM 6297 C C . SER A 1 824 ? -45.082 -7.987 -10.581 1.00 32.38 824 SER A C 1
ATOM 6299 O O . SER A 1 824 ? -46.219 -7.509 -10.580 1.00 32.38 824 SER A O 1
ATOM 6301 N N . GLU A 1 825 ? -44.529 -8.504 -11.678 1.00 34.03 825 GLU A N 1
ATOM 6302 C CA . GLU A 1 825 ? -45.305 -8.895 -12.853 1.00 34.03 825 GLU A CA 1
ATOM 6303 C C . GLU A 1 825 ? -46.172 -10.109 -12.493 1.00 34.03 825 GLU A C 1
ATOM 6305 O O . GLU A 1 825 ? -45.714 -11.250 -12.442 1.00 34.03 825 GLU A O 1
ATOM 6310 N N . LYS A 1 826 ? -47.460 -9.857 -12.246 1.00 36.31 826 LYS A N 1
ATOM 6311 C CA . LYS A 1 826 ? -48.496 -10.892 -12.236 1.00 36.31 826 LYS A CA 1
ATOM 6312 C C . LYS A 1 826 ? -48.704 -11.402 -13.663 1.00 36.31 826 LYS A C 1
ATOM 6314 O O . LYS A 1 826 ? -49.284 -10.699 -14.487 1.00 36.31 826 LYS A O 1
ATOM 6319 N N . THR A 1 827 ? -48.298 -12.635 -13.943 1.00 32.25 827 THR A N 1
ATOM 6320 C CA . THR A 1 827 ? -48.794 -13.392 -15.104 1.00 32.25 827 THR A CA 1
ATOM 6321 C C . THR A 1 827 ? -50.076 -14.143 -14.713 1.00 32.25 827 THR A C 1
ATOM 6323 O O . THR A 1 827 ? -50.123 -14.730 -13.630 1.00 32.25 827 THR A O 1
ATOM 6326 N N . PRO A 1 828 ? -51.144 -14.118 -15.535 1.00 36.53 828 PRO A N 1
ATOM 6327 C CA . PRO A 1 828 ? -52.419 -14.737 -15.193 1.00 36.53 828 PRO A CA 1
ATOM 6328 C C . PRO A 1 828 ? -52.441 -16.236 -15.522 1.00 36.53 828 PRO A C 1
ATOM 6330 O O . PRO A 1 828 ? -51.886 -16.684 -16.525 1.00 36.53 828 PRO A O 1
ATOM 6333 N N . MET A 1 829 ? -53.144 -16.995 -14.679 1.00 39.59 829 MET A N 1
ATOM 6334 C CA . MET A 1 829 ? -53.516 -18.393 -14.902 1.00 39.59 829 MET A CA 1
ATOM 6335 C C . MET A 1 829 ? -54.322 -18.566 -16.196 1.00 39.59 829 MET A C 1
ATOM 6337 O O . MET A 1 829 ? -55.296 -17.849 -16.421 1.00 39.59 829 MET A O 1
ATOM 6341 N N . MET A 1 830 ? -54.008 -19.615 -16.958 1.00 34.44 830 MET A N 1
ATOM 6342 C CA . MET A 1 830 ? -54.993 -20.390 -17.716 1.00 34.44 830 MET A CA 1
ATOM 6343 C C . MET A 1 830 ? -54.650 -21.878 -17.635 1.00 34.44 830 MET A C 1
ATOM 6345 O O . MET A 1 830 ? -53.493 -22.276 -17.530 1.00 34.44 830 MET A O 1
ATOM 6349 N N . ALA A 1 831 ? -55.717 -22.666 -17.591 1.00 31.20 831 ALA A N 1
ATOM 6350 C CA . ALA A 1 831 ? -55.779 -24.030 -17.109 1.00 31.20 831 ALA A CA 1
ATOM 6351 C C . ALA A 1 831 ? -55.598 -25.103 -18.200 1.00 31.20 831 ALA A C 1
ATOM 6353 O O . ALA A 1 831 ? -55.837 -24.857 -19.377 1.00 31.20 831 ALA A O 1
ATOM 6354 N N . ALA A 1 832 ? -55.310 -26.313 -17.699 1.00 32.25 832 ALA A N 1
ATOM 6355 C CA . ALA A 1 832 ? -55.552 -27.651 -18.255 1.00 32.25 832 ALA A CA 1
ATOM 6356 C C . ALA A 1 832 ? -54.762 -28.100 -19.504 1.00 32.25 832 ALA A C 1
ATOM 6358 O O . ALA A 1 832 ? -54.980 -27.620 -20.608 1.00 32.25 832 ALA A O 1
ATOM 6359 N N . SER A 1 833 ? -53.981 -29.183 -19.377 1.00 30.53 833 SER A N 1
ATOM 6360 C CA . SER A 1 833 ? -54.500 -30.549 -19.603 1.00 30.53 833 SER A CA 1
ATOM 6361 C C . SER A 1 833 ? -53.372 -31.606 -19.689 1.00 30.53 833 SER A C 1
ATOM 6363 O O . SER A 1 833 ? -52.568 -31.571 -20.610 1.00 30.53 833 SER A O 1
ATOM 6365 N N . ILE A 1 834 ? -53.348 -32.512 -18.697 1.00 37.69 834 ILE A N 1
ATOM 6366 C CA . ILE A 1 834 ? -53.233 -33.993 -18.743 1.00 37.69 834 ILE A CA 1
ATOM 6367 C C . ILE A 1 834 ? -52.143 -34.673 -19.633 1.00 37.69 834 ILE A C 1
ATOM 6369 O O . ILE A 1 834 ? -52.064 -34.432 -20.830 1.00 37.69 834 ILE A O 1
ATOM 6373 N N . LEU A 1 835 ? -51.466 -35.681 -19.032 1.00 33.31 835 LEU A N 1
ATOM 6374 C CA . LEU A 1 835 ? -50.473 -36.669 -19.541 1.00 33.31 835 LEU A CA 1
ATOM 6375 C C . LEU A 1 835 ? -49.018 -36.139 -19.597 1.00 33.31 835 LEU A C 1
ATOM 6377 O O . LEU A 1 835 ? -48.765 -35.095 -20.166 1.00 33.31 835 LEU A O 1
ATOM 6381 N N . SER A 1 836 ? -47.969 -36.801 -19.094 1.00 37.53 836 SER A N 1
ATOM 6382 C CA . SER A 1 836 ? -47.756 -38.228 -18.849 1.00 37.53 836 SER A CA 1
ATOM 6383 C C . SER A 1 836 ? -46.482 -38.459 -18.014 1.00 37.53 836 SER A C 1
ATOM 6385 O O . SER A 1 836 ? -45.443 -37.874 -18.297 1.00 37.53 836 SER A O 1
ATOM 6387 N N . MET A 1 837 ? -46.635 -39.364 -17.043 1.00 38.38 837 MET A N 1
ATOM 6388 C CA . MET A 1 837 ? -45.732 -40.366 -16.445 1.00 38.38 837 MET A CA 1
ATOM 6389 C C . MET A 1 837 ? -44.237 -40.440 -16.825 1.00 38.38 837 MET A C 1
ATOM 6391 O O . MET A 1 837 ? -43.880 -40.296 -17.989 1.00 38.38 837 MET A O 1
ATOM 6395 N N . TYR A 1 838 ? -43.465 -40.885 -15.814 1.00 49.62 838 TYR A N 1
ATOM 6396 C CA . TYR A 1 838 ? -42.018 -41.162 -15.664 1.00 49.62 838 TYR A CA 1
ATOM 6397 C C . TYR A 1 838 ? -41.275 -40.027 -14.927 1.00 49.62 838 TYR A C 1
ATOM 6399 O O . TYR A 1 838 ? -40.961 -39.013 -15.530 1.00 49.62 838 TYR A O 1
ATOM 6407 N N . GLY A 1 839 ? -40.978 -40.076 -13.623 1.00 34.38 839 GLY A N 1
ATOM 6408 C CA . GLY A 1 839 ? -40.946 -41.179 -12.656 1.00 34.38 839 GLY A CA 1
ATOM 6409 C C . GLY A 1 839 ? -39.510 -41.445 -12.185 1.00 34.38 839 GLY A C 1
ATOM 6410 O O . GLY A 1 839 ? -38.757 -42.054 -12.939 1.00 34.38 839 GLY A O 1
ATOM 6411 N N . GLY A 1 840 ? -39.214 -41.027 -10.944 1.00 31.52 840 GLY A N 1
ATOM 6412 C CA . GLY A 1 840 ? -38.084 -41.435 -10.085 1.00 31.52 840 GLY A CA 1
ATOM 6413 C C . GLY A 1 840 ? -36.769 -40.697 -10.345 1.00 31.52 840 GLY A C 1
ATOM 6414 O O . GLY A 1 840 ? -36.405 -40.478 -11.495 1.00 31.52 840 GLY A O 1
ATOM 6415 N N . ASP A 1 841 ? -35.949 -40.311 -9.373 1.00 33.25 841 ASP A N 1
ATOM 6416 C CA . ASP A 1 841 ? -35.863 -40.405 -7.895 1.00 33.25 841 ASP A CA 1
ATOM 6417 C C . ASP A 1 841 ? -34.491 -39.716 -7.595 1.00 33.25 841 ASP A C 1
ATOM 6419 O O . ASP A 1 841 ? -33.642 -39.691 -8.490 1.00 33.25 841 ASP A O 1
ATOM 6423 N N . SER A 1 842 ? -34.118 -39.113 -6.466 1.00 33.81 842 SER A N 1
ATOM 6424 C CA . SER A 1 842 ? -34.597 -39.104 -5.085 1.00 33.81 842 SER A CA 1
ATOM 6425 C C . SER A 1 842 ? -33.919 -37.932 -4.321 1.00 33.81 842 SER A C 1
ATOM 6427 O O . SER A 1 842 ? -32.810 -37.543 -4.697 1.00 33.81 842 SER A O 1
ATOM 6429 N N . ASP A 1 843 ? -34.597 -37.429 -3.276 1.00 38.22 843 ASP A N 1
ATOM 6430 C CA . ASP A 1 843 ? -34.137 -37.220 -1.876 1.00 38.22 843 ASP A CA 1
ATOM 6431 C C . ASP A 1 843 ? -32.896 -36.319 -1.601 1.00 38.22 843 ASP A C 1
ATOM 6433 O O . ASP A 1 843 ? -31.851 -36.477 -2.222 1.00 38.22 843 ASP A O 1
ATOM 6437 N N . ASP A 1 844 ? -32.869 -35.317 -0.704 1.00 37.06 844 ASP A N 1
ATOM 6438 C CA . ASP A 1 844 ? -33.587 -35.040 0.554 1.00 37.06 844 ASP A CA 1
ATOM 6439 C C . ASP A 1 844 ? -33.556 -33.523 0.882 1.00 37.06 844 ASP A C 1
ATOM 6441 O O . ASP A 1 844 ? -32.486 -32.925 0.824 1.00 37.06 844 ASP A O 1
ATOM 6445 N N . GLU A 1 845 ? -34.668 -32.921 1.320 1.00 40.72 845 GLU A N 1
ATOM 6446 C CA . GLU A 1 845 ? -34.709 -31.828 2.321 1.00 40.72 845 GLU A CA 1
ATOM 6447 C C . GLU A 1 845 ? -36.073 -31.950 3.039 1.00 40.72 845 GLU A C 1
ATOM 6449 O O . GLU A 1 845 ? -37.123 -31.640 2.473 1.00 40.72 845 GLU A O 1
ATOM 6454 N N . GLU A 1 846 ? -36.061 -32.476 4.269 1.00 35.66 846 GLU A N 1
ATOM 6455 C CA . GLU A 1 846 ? -37.226 -32.574 5.158 1.00 35.66 846 GLU A CA 1
ATOM 6456 C C . GLU A 1 846 ? -37.738 -31.176 5.537 1.00 35.66 846 GLU A C 1
ATOM 6458 O O . GLU A 1 846 ? -37.097 -30.425 6.276 1.00 35.66 846 GLU A O 1
ATOM 6463 N N . GLU A 1 847 ? -38.943 -30.846 5.078 1.00 33.75 847 GLU A N 1
ATOM 6464 C CA . GLU A 1 847 ? -39.687 -29.672 5.517 1.00 33.75 847 GLU A CA 1
ATOM 6465 C C . GLU A 1 847 ? -40.513 -30.036 6.762 1.00 33.75 847 GLU A C 1
ATOM 6467 O O . GLU A 1 847 ? -41.459 -30.826 6.717 1.00 33.75 847 GLU A O 1
ATOM 6472 N N . VAL A 1 848 ? -40.128 -29.474 7.911 1.00 36.09 848 VAL A N 1
ATOM 6473 C CA . VAL A 1 848 ? -40.882 -29.584 9.164 1.00 36.09 848 VAL A CA 1
ATOM 6474 C C . VAL A 1 848 ? -42.171 -28.777 9.030 1.00 36.09 848 VAL A C 1
ATOM 6476 O O . VAL A 1 848 ? -42.166 -27.548 9.084 1.00 36.09 848 VAL A O 1
ATOM 6479 N N . VAL A 1 849 ? -43.284 -29.493 8.895 1.00 39.09 849 VAL A N 1
ATOM 6480 C CA . VAL A 1 849 ? -44.646 -28.957 8.951 1.00 39.09 849 VAL A CA 1
ATOM 6481 C C . VAL A 1 849 ? -44.925 -28.444 10.366 1.00 39.09 849 VAL A C 1
ATOM 6483 O O . VAL A 1 849 ? -45.112 -29.226 11.299 1.00 39.09 849 VAL A O 1
ATOM 6486 N N . VAL A 1 850 ? -44.974 -27.122 10.532 1.00 39.38 850 VAL A N 1
ATOM 6487 C CA . VAL A 1 850 ? -45.644 -26.484 11.672 1.00 39.38 850 VAL A CA 1
ATOM 6488 C C . VAL A 1 850 ? -47.011 -26.031 11.178 1.00 39.38 850 VAL A C 1
ATOM 6490 O O . VAL A 1 850 ? -47.098 -25.278 10.212 1.00 39.38 850 VAL A O 1
ATOM 6493 N N . GLY A 1 851 ? -48.057 -26.561 11.814 1.00 36.31 851 GLY A N 1
ATOM 6494 C CA . GLY A 1 851 ? -49.456 -26.349 11.458 1.00 36.31 851 GLY A CA 1
ATOM 6495 C C . GLY A 1 851 ? -49.838 -24.873 11.376 1.00 36.31 851 GLY A C 1
ATOM 6496 O O . GLY A 1 851 ? -49.536 -24.084 12.272 1.00 36.31 851 GLY A O 1
ATOM 6497 N N . ASP A 1 852 ? -50.505 -24.553 10.275 1.00 38.62 852 ASP A N 1
ATOM 6498 C CA . ASP A 1 852 ? -51.111 -23.270 9.962 1.00 38.62 852 ASP A CA 1
ATOM 6499 C C . ASP A 1 852 ? -52.567 -23.294 10.438 1.00 38.62 852 ASP A C 1
ATOM 6501 O O . ASP A 1 852 ? -53.432 -23.836 9.761 1.00 38.62 852 ASP A O 1
ATOM 6505 N N . ASP A 1 853 ? -52.806 -22.736 11.624 1.00 45.03 853 ASP A N 1
ATOM 6506 C CA . ASP A 1 853 ? -54.130 -22.329 12.094 1.00 45.03 853 ASP A CA 1
ATOM 6507 C C . ASP A 1 853 ? -54.010 -20.899 12.647 1.00 45.03 853 ASP A C 1
ATOM 6509 O O . ASP A 1 853 ? -53.987 -20.695 13.863 1.00 45.03 853 ASP A O 1
ATOM 6513 N N . ASN A 1 854 ? -53.900 -19.884 11.780 1.00 37.31 854 ASN A N 1
ATOM 6514 C CA . ASN A 1 854 ? -54.529 -18.599 12.095 1.00 37.31 854 ASN A CA 1
ATOM 6515 C C . ASN A 1 854 ? -54.781 -17.728 10.856 1.00 37.31 854 ASN A C 1
ATOM 6517 O O . ASN A 1 854 ? -53.916 -16.988 10.381 1.00 37.31 854 ASN A O 1
ATOM 6521 N N . GLU A 1 855 ? -56.032 -17.751 10.400 1.00 48.69 855 GLU A N 1
ATOM 6522 C CA . GLU A 1 855 ? -56.634 -16.682 9.614 1.00 48.69 855 GLU A CA 1
ATOM 6523 C C . GLU A 1 855 ? -56.534 -15.356 10.382 1.00 48.69 855 GLU A C 1
ATOM 6525 O O . GLU A 1 855 ? -57.221 -15.116 11.374 1.00 48.69 855 GLU A O 1
ATOM 6530 N N . GLY A 1 856 ? -55.672 -14.466 9.903 1.00 36.94 856 GLY A N 1
ATOM 6531 C CA . GLY A 1 856 ? -55.528 -13.120 10.435 1.00 36.94 856 GLY A CA 1
ATOM 6532 C C . GLY A 1 856 ? -54.995 -12.189 9.364 1.00 36.94 856 GLY A C 1
ATOM 6533 O O . GLY A 1 856 ? -53.799 -11.917 9.312 1.00 36.94 856 GLY A O 1
ATOM 6534 N N . GLY A 1 857 ? -55.889 -11.695 8.506 1.00 44.69 857 GLY A N 1
ATOM 6535 C CA . GLY A 1 857 ? -55.614 -10.564 7.626 1.00 44.69 857 GLY A CA 1
ATOM 6536 C C . GLY A 1 857 ? -55.302 -9.316 8.451 1.00 44.69 857 GLY A C 1
ATOM 6537 O O . GLY A 1 857 ? -56.200 -8.553 8.792 1.00 44.69 857 GLY A O 1
ATOM 6538 N N . GLY A 1 858 ? -54.030 -9.128 8.789 1.00 34.69 858 GLY A N 1
ATOM 6539 C CA . GLY A 1 858 ? -53.483 -7.886 9.311 1.00 34.69 858 GLY A CA 1
ATOM 6540 C C . GLY A 1 858 ? -52.637 -7.225 8.233 1.00 34.69 858 GLY A C 1
ATOM 6541 O O . GLY A 1 858 ? -51.724 -7.846 7.689 1.00 34.69 858 GLY A O 1
ATOM 6542 N N . GLU A 1 859 ? -52.932 -5.965 7.921 1.00 41.81 859 GLU A N 1
ATOM 6543 C CA . GLU A 1 859 ? -52.001 -5.095 7.202 1.00 41.81 859 GLU A CA 1
ATOM 6544 C C . GLU A 1 859 ? -50.598 -5.169 7.844 1.00 41.81 859 GLU A C 1
ATOM 6546 O O . GLU A 1 859 ? -50.490 -5.360 9.062 1.00 41.81 859 GLU A O 1
ATOM 6551 N N . PRO A 1 860 ? -49.505 -5.030 7.070 1.00 42.97 860 PRO A N 1
ATOM 6552 C CA . PRO A 1 860 ? -48.162 -5.063 7.628 1.00 42.97 860 PRO A CA 1
ATOM 6553 C C . PRO A 1 860 ? -47.987 -3.863 8.566 1.00 42.97 860 PRO A C 1
ATOM 6555 O O . PRO A 1 860 ? -47.781 -2.737 8.122 1.00 42.97 860 PRO A O 1
ATOM 6558 N N . ASN A 1 861 ? -48.086 -4.109 9.874 1.00 42.09 861 ASN A N 1
ATOM 6559 C CA . ASN A 1 861 ? -47.796 -3.131 10.916 1.00 42.09 861 ASN A CA 1
ATOM 6560 C C . ASN A 1 861 ? -46.322 -2.700 10.797 1.00 42.09 861 ASN A C 1
ATOM 6562 O O . ASN A 1 861 ? -45.420 -3.324 11.355 1.00 42.09 861 ASN A O 1
ATOM 6566 N N . ASP A 1 862 ? -46.074 -1.596 10.091 1.00 49.84 862 ASP A N 1
ATOM 6567 C CA . ASP A 1 862 ? -44.780 -0.905 9.963 1.00 49.84 862 ASP A CA 1
ATOM 6568 C C . ASP A 1 862 ? -44.386 -0.164 11.270 1.00 49.84 862 ASP A C 1
ATOM 6570 O O . ASP A 1 862 ? -43.674 0.842 11.274 1.00 49.84 862 ASP A O 1
ATOM 6574 N N . SER A 1 863 ? -44.880 -0.651 12.416 1.00 53.88 863 SER A N 1
ATOM 6575 C CA . SER A 1 863 ? -44.836 0.006 13.725 1.00 53.88 863 SER A CA 1
ATOM 6576 C C . SER A 1 863 ? -43.787 -0.568 14.681 1.00 53.88 863 SER A C 1
ATOM 6578 O O . SER A 1 863 ? -43.788 -0.212 15.859 1.00 53.88 863 SER A O 1
ATOM 6580 N N . VAL A 1 864 ? -42.893 -1.456 14.227 1.00 67.31 864 VAL A N 1
ATOM 6581 C CA . VAL A 1 864 ? -41.761 -1.891 15.063 1.00 67.31 864 VAL A CA 1
ATOM 6582 C C . VAL A 1 864 ? -40.820 -0.702 15.243 1.00 67.31 864 VAL A C 1
ATOM 6584 O O . VAL A 1 864 ? -40.281 -0.168 14.264 1.00 67.31 864 VAL A O 1
ATOM 6587 N N . SER A 1 865 ? -40.629 -0.277 16.494 1.00 84.75 865 SER A N 1
ATOM 6588 C CA . SER A 1 865 ? -39.779 0.866 16.819 1.00 84.75 865 SER A CA 1
ATOM 6589 C C . SER A 1 865 ? -38.357 0.639 16.300 1.00 84.75 865 SER A C 1
ATOM 6591 O O . SER A 1 865 ? -37.846 -0.483 16.264 1.00 84.75 865 SER A O 1
ATOM 6593 N N . ILE A 1 866 ? -37.678 1.721 15.904 1.00 85.62 866 ILE A N 1
ATOM 6594 C CA . ILE A 1 866 ? -36.251 1.670 15.546 1.00 85.62 866 ILE A CA 1
ATOM 6595 C C . ILE A 1 866 ? -35.442 1.049 16.692 1.00 85.62 866 ILE A C 1
ATOM 6597 O O . ILE A 1 866 ? -34.550 0.243 16.433 1.00 85.62 866 ILE A O 1
ATOM 6601 N N . ALA A 1 867 ? -35.792 1.375 17.939 1.00 87.69 867 ALA A N 1
ATOM 6602 C CA . ALA A 1 867 ? -35.151 0.819 19.124 1.00 87.69 867 ALA A CA 1
ATOM 6603 C C . ALA A 1 867 ? -35.307 -0.709 19.196 1.00 87.69 867 ALA A C 1
ATOM 6605 O O . ALA A 1 867 ? -34.318 -1.411 19.384 1.00 87.69 867 ALA A O 1
ATOM 6606 N N . ASP A 1 868 ? -36.507 -1.236 18.931 1.00 87.88 868 ASP A N 1
ATOM 6607 C CA . ASP A 1 868 ? -36.764 -2.682 18.953 1.00 87.88 868 ASP A CA 1
ATOM 6608 C C . ASP A 1 868 ? -35.958 -3.411 17.872 1.00 87.88 868 ASP A C 1
ATOM 6610 O O . ASP A 1 868 ? -35.425 -4.497 18.103 1.00 87.88 868 ASP A O 1
ATOM 6614 N N . ARG A 1 869 ? -35.804 -2.798 16.689 1.00 88.06 869 ARG A N 1
ATOM 6615 C CA . ARG A 1 869 ? -34.956 -3.340 15.614 1.00 88.06 869 ARG A CA 1
ATOM 6616 C C . ARG A 1 869 ? -33.479 -3.368 16.004 1.00 88.06 869 ARG A C 1
ATOM 6618 O O . ARG A 1 869 ? -32.802 -4.353 15.708 1.00 88.06 869 ARG A O 1
ATOM 6625 N N . VAL A 1 870 ? -32.991 -2.311 16.655 1.00 91.75 870 VAL A N 1
ATOM 6626 C CA . VAL A 1 870 ? -31.614 -2.228 17.162 1.00 91.75 870 VAL A CA 1
ATOM 6627 C C . VAL A 1 870 ? -31.370 -3.305 18.216 1.00 91.75 870 VAL A C 1
ATOM 6629 O O . VAL A 1 870 ? -30.418 -4.073 18.072 1.00 91.75 870 VAL A O 1
ATOM 6632 N N . GLU A 1 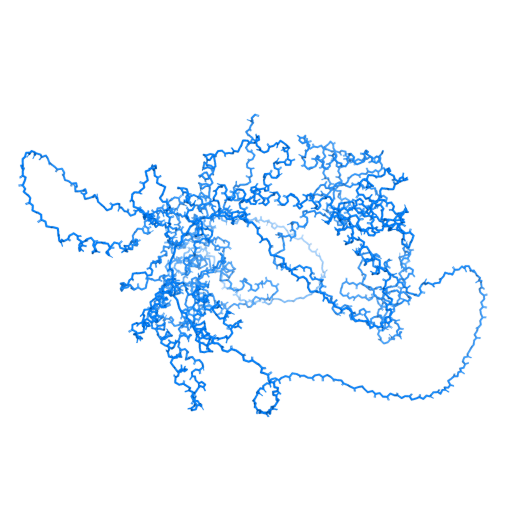871 ? -32.250 -3.435 19.212 1.00 92.31 871 GLU A N 1
ATOM 6633 C CA . GLU A 1 871 ? -32.119 -4.465 20.249 1.00 92.31 871 GLU A CA 1
ATOM 6634 C C . GLU A 1 871 ? -32.215 -5.879 19.668 1.00 92.31 871 GLU A C 1
ATOM 6636 O O . GLU A 1 871 ? -31.427 -6.749 20.038 1.00 92.31 871 GLU A O 1
ATOM 6641 N N . CYS A 1 872 ? -33.093 -6.110 18.687 1.00 90.31 872 CYS A N 1
ATOM 6642 C CA . CYS A 1 872 ? -33.167 -7.390 17.987 1.00 90.31 872 CYS A CA 1
ATOM 6643 C C . CYS A 1 872 ? -31.844 -7.753 17.291 1.00 90.31 872 CYS A C 1
ATOM 6645 O O . CYS A 1 872 ? -31.403 -8.898 17.388 1.00 90.31 872 CYS A O 1
ATOM 6647 N N . GLU A 1 873 ? -31.205 -6.825 16.568 1.00 92.94 873 GLU A N 1
ATOM 6648 C CA . GLU A 1 873 ? -29.902 -7.081 15.930 1.00 92.94 873 GLU A CA 1
ATOM 6649 C C . GLU A 1 873 ? -28.781 -7.278 16.964 1.00 92.94 873 GLU A C 1
ATOM 6651 O O . GLU A 1 873 ? -27.976 -8.204 16.821 1.00 92.94 873 GLU A O 1
ATOM 6656 N N . MET A 1 874 ? -28.757 -6.457 18.020 1.00 92.50 874 MET A N 1
ATOM 6657 C CA . MET A 1 874 ? -27.797 -6.549 19.125 1.00 92.50 874 MET A CA 1
ATOM 6658 C C . MET A 1 874 ? -27.873 -7.912 19.824 1.00 92.50 874 MET A C 1
ATOM 6660 O O . MET A 1 874 ? -26.855 -8.603 19.926 1.00 92.50 874 MET A O 1
ATOM 6664 N N . ALA A 1 875 ? -29.070 -8.337 20.241 1.00 91.69 875 ALA A N 1
ATOM 6665 C CA . ALA A 1 875 ? -29.295 -9.627 20.891 1.00 91.69 875 ALA A CA 1
ATOM 6666 C C . ALA A 1 875 ? -28.904 -10.790 19.965 1.00 91.69 875 ALA A C 1
ATOM 6668 O O . ALA A 1 875 ? -28.158 -11.690 20.352 1.00 91.69 875 ALA A O 1
ATOM 6669 N N . LYS A 1 876 ? -29.300 -10.737 18.684 1.00 90.75 876 LYS A N 1
ATOM 6670 C CA . LYS A 1 876 ? -28.930 -11.766 17.696 1.00 90.75 876 LYS A CA 1
ATOM 6671 C C . LYS A 1 876 ? -27.413 -11.921 17.540 1.00 90.75 876 LYS A C 1
ATOM 6673 O O . LYS A 1 876 ? -26.939 -13.047 17.388 1.00 90.75 876 LYS A O 1
ATOM 6678 N N . TYR A 1 877 ? -26.654 -10.825 17.547 1.00 92.00 877 TYR A N 1
ATOM 6679 C CA . TYR A 1 877 ? -25.200 -10.867 17.367 1.00 92.00 877 TYR A CA 1
ATOM 6680 C C . TYR A 1 877 ? -24.444 -11.284 18.638 1.00 92.00 877 TYR A C 1
ATOM 6682 O O . TYR A 1 877 ? -23.526 -12.113 18.568 1.00 92.00 877 TYR A O 1
ATOM 6690 N N . PHE A 1 878 ? -24.804 -10.717 19.793 1.00 90.81 878 PHE A N 1
ATOM 6691 C CA . PHE A 1 878 ? -24.086 -10.952 21.047 1.00 90.81 878 PHE A CA 1
ATOM 6692 C C . PHE A 1 878 ? -24.505 -12.245 21.750 1.00 90.81 878 PHE A C 1
ATOM 6694 O O . PHE A 1 878 ? -23.624 -12.948 22.253 1.00 90.81 878 PHE A O 1
ATOM 6701 N N . ASP A 1 879 ? -25.791 -12.591 21.713 1.00 86.00 879 ASP A N 1
ATOM 6702 C CA . ASP A 1 879 ? -26.348 -13.730 22.454 1.00 86.00 879 ASP A CA 1
ATOM 6703 C C . ASP A 1 879 ? -26.514 -14.974 21.565 1.00 86.00 879 ASP A C 1
ATOM 6705 O O . ASP A 1 879 ? -26.575 -16.104 22.050 1.00 86.00 879 ASP A O 1
ATOM 6709 N N . GLY A 1 880 ? -26.503 -14.797 20.240 1.00 73.56 880 GLY A N 1
ATOM 6710 C CA . GLY A 1 880 ? -26.612 -15.887 19.276 1.00 73.56 880 GLY A CA 1
ATOM 6711 C C . GLY A 1 880 ? -25.455 -16.895 19.351 1.00 73.56 880 GLY A C 1
ATOM 6712 O O . GLY A 1 880 ? -24.310 -16.605 18.977 1.00 73.56 880 GLY A O 1
ATOM 6713 N N . SER A 1 881 ? -25.771 -18.139 19.720 1.00 59.66 881 SER A N 1
ATOM 6714 C CA . SER A 1 881 ? -24.892 -19.317 19.591 1.00 59.66 881 SER A CA 1
ATOM 6715 C C . SER A 1 881 ? -24.480 -19.584 18.131 1.00 59.66 881 SER A C 1
ATOM 6717 O O . SER A 1 881 ? -23.350 -20.002 17.868 1.00 59.66 881 SER A O 1
ATOM 6719 N N . ASN A 1 882 ? -25.346 -19.229 17.174 1.00 50.66 882 ASN A N 1
ATOM 6720 C CA . ASN A 1 882 ? -25.165 -19.414 15.726 1.00 50.66 882 ASN A CA 1
ATOM 6721 C C . ASN A 1 882 ? -24.232 -18.401 15.047 1.00 50.66 882 ASN A C 1
ATOM 6723 O O . ASN A 1 882 ? -23.988 -18.500 13.849 1.00 50.66 882 ASN A O 1
ATOM 6727 N N . ALA A 1 883 ? -23.689 -17.426 15.777 1.00 51.25 883 ALA A N 1
ATOM 6728 C CA . ALA A 1 883 ? -22.636 -16.555 15.256 1.00 51.25 883 ALA A CA 1
ATOM 6729 C C . ALA A 1 883 ? -21.231 -17.144 15.507 1.00 51.25 883 ALA A C 1
ATOM 6731 O O . ALA A 1 883 ? -20.236 -16.413 15.518 1.00 51.25 883 ALA A O 1
ATOM 6732 N N . THR A 1 884 ? -21.153 -18.454 15.763 1.00 49.28 884 THR A N 1
ATOM 6733 C CA . THR A 1 884 ? -19.931 -19.234 15.570 1.00 49.28 884 THR A CA 1
ATOM 6734 C C . THR A 1 884 ? -19.601 -19.158 14.087 1.00 49.28 884 THR A C 1
ATOM 6736 O O . THR A 1 884 ? -20.492 -19.281 13.252 1.00 49.28 884 THR A O 1
ATOM 6739 N N . ILE A 1 885 ? -18.343 -18.864 13.765 1.00 53.50 885 ILE A N 1
ATOM 6740 C CA . ILE A 1 885 ? -17.810 -18.937 12.407 1.00 53.50 885 ILE A CA 1
ATOM 6741 C C . ILE A 1 885 ? -18.161 -20.343 11.923 1.00 53.50 885 ILE A C 1
ATOM 6743 O O . ILE A 1 885 ? -17.494 -21.290 12.331 1.00 53.50 885 ILE A O 1
ATOM 6747 N N . ALA A 1 886 ? -19.242 -20.507 11.151 1.00 41.22 886 ALA A N 1
ATOM 6748 C CA . ALA A 1 886 ? -19.436 -21.738 10.409 1.00 41.22 886 ALA A CA 1
ATOM 6749 C C . ALA A 1 886 ? -18.120 -21.896 9.643 1.00 41.22 886 ALA A C 1
ATOM 6751 O O . ALA A 1 886 ? -17.745 -20.942 8.944 1.00 41.22 886 ALA A O 1
ATOM 6752 N N . PRO A 1 887 ? -17.342 -22.968 9.883 1.00 40.19 887 PRO A N 1
ATOM 6753 C CA . PRO A 1 887 ? -16.117 -23.180 9.146 1.00 40.19 887 PRO A CA 1
ATOM 6754 C C . PRO A 1 887 ? -16.565 -23.202 7.698 1.00 40.19 887 PRO A C 1
ATOM 6756 O O . PRO A 1 887 ? -17.323 -24.077 7.286 1.00 40.19 887 PRO A O 1
ATOM 6759 N N . VAL A 1 888 ? -16.217 -22.142 6.972 1.00 42.28 888 VAL A N 1
ATOM 6760 C CA . VAL A 1 888 ? -16.485 -22.065 5.549 1.00 42.28 888 VAL A CA 1
ATOM 6761 C C . VAL A 1 888 ? -15.891 -23.349 5.001 1.00 42.28 888 VAL A C 1
ATOM 6763 O O . VAL A 1 888 ? -14.709 -23.612 5.232 1.00 42.28 888 VAL A O 1
ATOM 6766 N N . THR A 1 889 ? -16.723 -24.179 4.376 1.00 38.19 889 THR A N 1
ATOM 6767 C CA . THR A 1 889 ? -16.257 -25.348 3.635 1.00 38.19 889 THR A CA 1
ATOM 6768 C C . THR A 1 889 ? -15.035 -24.903 2.825 1.00 38.19 889 THR A C 1
ATOM 6770 O O . THR A 1 889 ? -15.144 -23.899 2.109 1.00 38.19 889 THR A O 1
ATOM 6773 N N . PRO A 1 890 ? -13.869 -25.551 2.987 1.00 38.50 890 PRO A N 1
ATOM 6774 C CA . PRO A 1 890 ? -12.568 -25.017 2.568 1.00 38.50 890 PRO A CA 1
ATOM 6775 C C . PRO A 1 890 ? -12.430 -24.758 1.058 1.00 38.50 890 PRO A C 1
ATOM 6777 O O . PRO A 1 890 ? -11.432 -24.193 0.621 1.00 38.50 890 PRO A O 1
ATOM 6780 N N . ASP A 1 891 ? -13.444 -25.087 0.265 1.00 38.38 891 ASP A N 1
ATOM 6781 C CA . ASP A 1 891 ? -13.392 -25.057 -1.191 1.00 38.38 891 ASP A CA 1
ATOM 6782 C C . ASP A 1 891 ? -13.588 -23.667 -1.826 1.00 38.38 891 ASP A C 1
ATOM 6784 O O . ASP A 1 891 ? -13.397 -23.536 -3.035 1.00 38.38 891 ASP A O 1
ATOM 6788 N N . LYS A 1 892 ? -13.942 -22.606 -1.072 1.00 42.94 892 LYS A N 1
ATOM 6789 C CA . LYS A 1 892 ? -14.186 -21.264 -1.669 1.00 42.94 892 LYS A CA 1
ATOM 6790 C C . LYS A 1 892 ? -13.649 -20.025 -0.943 1.00 42.94 892 LYS A C 1
ATOM 6792 O O . LYS A 1 892 ? -13.677 -18.953 -1.542 1.00 42.94 892 LYS A O 1
ATOM 6797 N N . ALA A 1 893 ? -13.149 -20.118 0.288 1.00 39.28 893 ALA A N 1
ATOM 6798 C CA . ALA A 1 893 ? -12.512 -18.975 0.952 1.00 39.28 893 ALA A CA 1
ATOM 6799 C C . ALA A 1 893 ? -10.992 -19.131 0.912 1.00 39.28 893 ALA A C 1
ATOM 6801 O O . ALA A 1 893 ? -10.433 -20.020 1.552 1.00 39.28 893 ALA A O 1
ATOM 6802 N N . THR A 1 894 ? -10.307 -18.246 0.190 1.00 43.12 894 THR A N 1
ATOM 6803 C CA . THR A 1 894 ? -8.868 -18.058 0.378 1.00 43.12 894 THR A CA 1
ATOM 6804 C C . THR A 1 894 ? -8.629 -17.715 1.854 1.00 43.12 894 THR A C 1
ATOM 6806 O O . THR A 1 894 ? -9.357 -16.920 2.450 1.00 43.12 894 THR A O 1
ATOM 6809 N N . SER A 1 895 ? -7.631 -18.339 2.482 1.00 49.34 895 SER A N 1
ATOM 6810 C CA . SER A 1 895 ? -7.351 -18.243 3.928 1.00 49.34 895 SER A CA 1
ATOM 6811 C C . SER A 1 895 ? -7.209 -16.808 4.467 1.00 49.34 895 SER A C 1
ATOM 6813 O O . SER A 1 895 ? -7.343 -16.584 5.669 1.00 49.34 895 SER A O 1
ATOM 6815 N N . HIS A 1 896 ? -6.988 -15.833 3.583 1.00 48.22 896 HIS A N 1
ATOM 6816 C CA . HIS A 1 896 ? -6.867 -14.410 3.886 1.00 48.22 896 HIS A CA 1
ATOM 6817 C C . HIS A 1 896 ? -8.220 -13.723 4.187 1.00 48.22 896 HIS A C 1
ATOM 6819 O O . HIS A 1 896 ? -8.306 -12.899 5.098 1.00 48.22 896 HIS A O 1
ATOM 6825 N N . ASP A 1 897 ? -9.308 -14.107 3.508 1.00 49.75 897 ASP A N 1
ATOM 6826 C CA . ASP A 1 897 ? -10.642 -13.488 3.666 1.00 49.75 897 ASP A CA 1
ATOM 6827 C C . ASP A 1 897 ? -11.398 -13.973 4.911 1.00 49.75 897 ASP A C 1
ATOM 6829 O O . ASP A 1 897 ? -12.332 -13.321 5.389 1.00 49.75 897 ASP A O 1
ATOM 6833 N N . ALA A 1 898 ? -11.003 -15.125 5.456 1.00 52.03 898 ALA A N 1
ATOM 6834 C CA . ALA A 1 898 ? -11.529 -15.638 6.718 1.00 52.03 898 ALA A CA 1
ATOM 6835 C C . ALA A 1 898 ? -10.945 -14.899 7.938 1.00 52.03 898 ALA A C 1
ATOM 6837 O O . ALA A 1 898 ? -11.551 -14.909 9.011 1.00 52.03 898 ALA A O 1
ATOM 6838 N N . ALA A 1 899 ? -9.782 -14.253 7.784 1.00 69.94 899 ALA A N 1
ATOM 6839 C CA . ALA A 1 899 ? -9.109 -13.532 8.859 1.00 69.94 899 ALA A CA 1
ATOM 6840 C C . ALA A 1 899 ? -9.574 -12.071 8.996 1.00 69.94 899 ALA A C 1
ATOM 6842 O O . ALA A 1 899 ? -9.540 -11.550 10.113 1.00 69.94 899 ALA A O 1
ATOM 6843 N N . ASN A 1 900 ? -10.025 -11.439 7.903 1.00 84.38 900 ASN A N 1
ATOM 6844 C CA . ASN A 1 900 ? -10.431 -10.031 7.872 1.00 84.38 900 ASN A CA 1
ATOM 6845 C C . ASN A 1 900 ? -11.891 -9.842 8.351 1.00 84.38 900 ASN A C 1
ATOM 6847 O O . ASN A 1 900 ? -12.816 -10.354 7.707 1.00 84.38 900 ASN A O 1
ATOM 6851 N N . PRO A 1 901 ? -12.147 -9.070 9.429 1.00 90.69 901 PRO A N 1
ATOM 6852 C CA . PRO A 1 901 ? -13.506 -8.840 9.924 1.00 90.69 901 PRO A CA 1
ATOM 6853 C C . PRO A 1 901 ? -14.411 -8.133 8.899 1.00 90.69 901 PRO A C 1
ATOM 6855 O O . PRO A 1 901 ? -15.618 -8.376 8.898 1.00 90.69 901 PRO A O 1
ATOM 6858 N N . LEU A 1 902 ? -13.868 -7.329 7.975 1.00 92.00 902 LEU A N 1
ATOM 6859 C CA . LEU A 1 902 ? -14.665 -6.663 6.933 1.00 92.00 902 LEU A CA 1
ATOM 6860 C C . LEU A 1 902 ? -15.296 -7.657 5.956 1.00 92.00 902 LEU A C 1
ATOM 6862 O O . LEU A 1 902 ? -16.459 -7.503 5.587 1.00 92.00 902 LEU A O 1
ATOM 6866 N N . GLY A 1 903 ? -14.574 -8.725 5.600 1.00 90.56 903 GLY A N 1
ATOM 6867 C CA . GLY A 1 903 ? -15.107 -9.794 4.755 1.00 90.56 903 GLY A CA 1
ATOM 6868 C C . GLY A 1 903 ? -16.275 -10.529 5.418 1.00 90.56 903 GLY A C 1
ATOM 6869 O O . GLY A 1 903 ? -17.239 -10.907 4.749 1.00 90.56 903 GLY A O 1
ATOM 6870 N N . TRP A 1 904 ? -16.232 -10.690 6.745 1.00 90.81 904 TRP A N 1
ATOM 6871 C CA . TRP A 1 904 ? -17.349 -11.250 7.508 1.00 90.81 904 TRP A CA 1
ATOM 6872 C C . TRP A 1 904 ? -18.555 -10.307 7.513 1.00 90.81 904 TRP A C 1
ATOM 6874 O O . TRP A 1 904 ? -19.657 -10.739 7.172 1.00 90.81 904 TRP A O 1
ATOM 6884 N N . TRP A 1 905 ? -18.351 -9.021 7.817 1.00 93.12 905 TRP A N 1
ATOM 6885 C CA . TRP A 1 905 ? -19.433 -8.032 7.823 1.00 93.12 905 TRP A CA 1
ATOM 6886 C C . TRP A 1 905 ? -20.081 -7.858 6.454 1.00 93.12 905 TRP A C 1
ATOM 6888 O O . TRP A 1 905 ? -21.302 -7.760 6.386 1.00 93.12 905 TRP A O 1
ATOM 6898 N N . ARG A 1 906 ? -19.307 -7.931 5.365 1.00 92.75 906 ARG A N 1
ATOM 6899 C CA . ARG A 1 906 ? -19.839 -7.916 3.997 1.00 92.75 906 ARG A CA 1
ATOM 6900 C C . ARG A 1 906 ? -20.848 -9.036 3.755 1.00 92.75 906 ARG A C 1
ATOM 6902 O O . ARG A 1 906 ? -21.919 -8.791 3.212 1.00 92.75 906 ARG A O 1
ATOM 6909 N N . ARG A 1 907 ? -20.529 -10.262 4.186 1.00 91.06 907 ARG A N 1
ATOM 6910 C CA . ARG A 1 907 ? -21.423 -11.427 4.044 1.00 91.06 907 ARG A CA 1
ATOM 6911 C C . ARG A 1 907 ? -22.641 -11.350 4.960 1.00 91.06 907 ARG A C 1
ATOM 6913 O O . ARG A 1 907 ? -23.696 -11.868 4.620 1.00 91.06 907 ARG A O 1
ATOM 6920 N N . GLN A 1 908 ? -22.485 -10.736 6.127 1.00 91.81 908 GLN A N 1
ATOM 6921 C CA . GLN A 1 908 ? -23.526 -10.663 7.149 1.00 91.81 908 GLN A CA 1
ATOM 6922 C C . GLN A 1 908 ? -24.364 -9.380 7.073 1.00 91.81 908 GLN A C 1
ATOM 6924 O O . GLN A 1 908 ? -25.336 -9.256 7.813 1.00 91.81 908 GLN A O 1
ATOM 6929 N N . ALA A 1 909 ? -24.045 -8.457 6.163 1.00 91.25 909 ALA A N 1
ATOM 6930 C CA . ALA A 1 909 ? -24.776 -7.208 5.974 1.00 91.25 909 ALA A CA 1
ATOM 6931 C C . ALA A 1 909 ? -26.288 -7.399 5.727 1.00 91.25 909 ALA A C 1
ATOM 6933 O O . ALA A 1 909 ? -27.056 -6.651 6.326 1.00 91.25 909 ALA A O 1
ATOM 6934 N N . PRO A 1 910 ? -26.759 -8.407 4.955 1.00 90.88 910 PRO A N 1
ATOM 6935 C CA . PRO A 1 910 ? -28.198 -8.659 4.817 1.00 90.88 910 PRO A CA 1
ATOM 6936 C C . PRO A 1 910 ? -28.873 -9.091 6.126 1.00 90.88 910 PRO A C 1
ATOM 6938 O O . PRO A 1 910 ? -30.045 -8.803 6.342 1.00 90.88 910 PRO A O 1
ATOM 6941 N N . ARG A 1 911 ? -28.134 -9.777 7.008 1.00 90.06 911 ARG A N 1
ATOM 6942 C CA . ARG A 1 911 ? -28.637 -10.276 8.297 1.00 90.06 911 ARG A CA 1
ATOM 6943 C C . ARG A 1 911 ? -28.590 -9.214 9.397 1.00 90.06 911 ARG A C 1
ATOM 6945 O O . ARG A 1 911 ? -29.459 -9.218 10.265 1.00 90.06 911 ARG A O 1
ATOM 6952 N N . TYR A 1 912 ? -27.586 -8.339 9.364 1.00 92.00 912 TYR A N 1
ATOM 6953 C CA . TYR A 1 912 ? -27.397 -7.253 10.327 1.00 92.00 912 TYR A CA 1
ATOM 6954 C C . TYR A 1 912 ? -27.184 -5.907 9.609 1.00 92.00 912 TYR A C 1
ATOM 6956 O O . TYR A 1 912 ? -26.059 -5.388 9.560 1.00 92.00 912 TYR A O 1
ATOM 6964 N N . PRO A 1 913 ? -28.222 -5.345 8.972 1.00 91.06 913 PRO A N 1
ATOM 6965 C CA . PRO A 1 913 ? -28.088 -4.132 8.171 1.00 91.06 913 PRO A CA 1
ATOM 6966 C C . PRO A 1 913 ? -27.682 -2.901 8.993 1.00 91.06 913 PRO A C 1
ATOM 6968 O O . PRO A 1 913 ? -26.892 -2.088 8.507 1.00 91.06 913 PRO A O 1
ATOM 6971 N N . LEU A 1 914 ? -28.167 -2.756 10.232 1.00 91.81 914 LEU A N 1
ATOM 6972 C CA . LEU A 1 914 ? -27.785 -1.638 11.102 1.00 91.81 914 LEU A CA 1
ATOM 6973 C C . LEU A 1 914 ? -26.398 -1.870 11.704 1.00 91.81 914 LEU A C 1
ATOM 6975 O O . LEU A 1 914 ? -25.530 -0.996 11.632 1.00 91.81 914 LEU A O 1
ATOM 6979 N N . LEU A 1 915 ? -26.159 -3.072 12.229 1.00 93.19 915 LEU A N 1
ATOM 6980 C CA . LEU A 1 915 ? -24.908 -3.404 12.905 1.00 93.19 915 LEU A CA 1
ATOM 6981 C C . LEU A 1 915 ? -23.717 -3.415 11.940 1.00 93.19 915 LEU A C 1
ATOM 6983 O O . LEU A 1 915 ? -22.641 -2.954 12.295 1.00 93.19 915 LEU A O 1
ATOM 6987 N N . SER A 1 916 ? -23.898 -3.875 10.698 1.00 92.88 916 SER A N 1
ATOM 6988 C CA . SER A 1 916 ? -22.843 -3.827 9.675 1.00 92.88 916 SER A CA 1
ATOM 6989 C C . SER A 1 916 ? -22.491 -2.395 9.265 1.00 92.88 916 SER A C 1
ATOM 6991 O O . SER A 1 916 ? -21.340 -2.109 8.938 1.00 92.88 916 SER A O 1
ATOM 6993 N N . ARG A 1 917 ? -23.448 -1.461 9.326 1.00 90.62 917 ARG A N 1
ATOM 6994 C CA . ARG A 1 917 ? -23.199 -0.033 9.092 1.00 90.62 917 ARG A CA 1
ATOM 6995 C C . ARG A 1 917 ? -22.448 0.604 10.261 1.00 90.62 917 ARG A C 1
ATOM 6997 O O . ARG A 1 917 ? -21.483 1.317 10.004 1.00 90.62 917 ARG A O 1
ATOM 7004 N N . ALA A 1 918 ? -22.811 0.269 11.499 1.00 91.81 918 ALA A N 1
ATOM 7005 C CA . ALA A 1 918 ? -22.044 0.654 12.686 1.00 91.81 918 ALA A CA 1
ATOM 7006 C C . ALA A 1 918 ? -20.635 0.027 12.686 1.00 91.81 918 ALA A C 1
ATOM 7008 O O . ALA A 1 918 ? -19.646 0.675 13.012 1.00 91.81 918 ALA A O 1
ATOM 7009 N N . ALA A 1 919 ? -20.490 -1.214 12.215 1.00 93.44 919 ALA A N 1
ATOM 7010 C CA . ALA A 1 919 ? -19.184 -1.844 12.066 1.00 93.44 919 ALA A CA 1
ATOM 7011 C C . ALA A 1 919 ? -18.278 -1.064 11.107 1.00 93.44 919 ALA A C 1
ATOM 7013 O O . ALA A 1 919 ? -17.093 -0.905 11.384 1.00 93.44 919 ALA A O 1
ATOM 7014 N N . ARG A 1 920 ? -18.826 -0.513 10.018 1.00 91.88 920 ARG A N 1
ATOM 7015 C CA . ARG A 1 920 ? -18.069 0.342 9.091 1.00 91.88 920 ARG A CA 1
ATOM 7016 C C . ARG A 1 920 ? -17.620 1.666 9.711 1.00 91.88 920 ARG A C 1
ATOM 7018 O O . ARG A 1 920 ? -16.549 2.137 9.347 1.00 91.88 920 ARG A O 1
ATOM 7025 N N . SER A 1 921 ? -18.394 2.257 10.624 1.00 89.50 921 SER A N 1
ATOM 7026 C CA . SER A 1 921 ? -18.009 3.510 11.292 1.00 89.50 921 SER A CA 1
ATOM 7027 C C . SER A 1 921 ? -16.934 3.310 12.356 1.00 89.50 921 SER A C 1
ATOM 7029 O O . SER A 1 921 ? -16.088 4.177 12.545 1.00 89.50 921 SER A O 1
ATOM 7031 N N . VAL A 1 922 ? -16.939 2.160 13.033 1.00 91.50 922 VAL A N 1
ATOM 7032 C CA . VAL A 1 922 ? -15.971 1.862 14.094 1.00 91.50 922 VAL A CA 1
ATOM 7033 C C . VAL A 1 922 ? -14.692 1.245 13.530 1.00 91.50 922 VAL A C 1
ATOM 7035 O O . VAL A 1 922 ? -13.595 1.649 13.902 1.00 91.50 922 VAL A O 1
ATOM 7038 N N . LEU A 1 923 ? -14.799 0.275 12.617 1.00 92.69 923 LEU A N 1
ATOM 7039 C CA . LEU A 1 923 ? -13.637 -0.446 12.085 1.00 92.69 923 LEU A CA 1
ATOM 7040 C C . LEU A 1 923 ? -12.820 0.381 11.081 1.00 92.69 923 LEU A C 1
ATOM 7042 O O . LEU A 1 923 ? -11.693 -0.006 10.781 1.00 92.69 923 LEU A O 1
ATOM 7046 N N . CYS A 1 924 ? -13.340 1.505 10.572 1.00 90.62 924 CYS A N 1
ATOM 7047 C CA . CYS A 1 924 ? -12.553 2.406 9.726 1.00 90.62 924 CYS A CA 1
ATOM 7048 C C . CYS A 1 924 ? -11.501 3.197 10.513 1.00 90.62 924 CYS A C 1
ATOM 7050 O O . CYS A 1 924 ? -10.548 3.699 9.921 1.00 90.62 924 CYS A O 1
ATOM 7052 N N . VAL A 1 925 ? -11.653 3.283 11.837 1.00 88.88 925 VAL A N 1
ATOM 7053 C CA . VAL A 1 925 ? -10.707 3.954 12.726 1.00 88.88 925 VAL A CA 1
ATOM 7054 C C . VAL A 1 925 ? -9.400 3.156 12.746 1.00 88.88 925 VAL A C 1
ATOM 7056 O O . VAL A 1 925 ? -9.408 1.971 13.086 1.00 88.88 925 VAL A O 1
ATOM 7059 N N . PRO A 1 926 ? -8.253 3.751 12.400 1.00 87.56 926 PRO A N 1
ATOM 7060 C CA . PRO A 1 926 ? -6.981 3.062 12.545 1.00 87.56 926 PRO A CA 1
ATOM 7061 C C . PRO A 1 926 ? -6.530 3.064 14.016 1.00 87.56 926 PRO A C 1
ATOM 7063 O O . PRO A 1 926 ? -6.772 4.015 14.756 1.00 87.56 926 PRO A O 1
ATOM 7066 N N . ALA A 1 927 ? -5.840 2.004 14.445 1.00 85.56 927 ALA A N 1
ATOM 7067 C CA . ALA A 1 927 ? -5.226 1.926 15.773 1.00 85.56 927 ALA A CA 1
ATOM 7068 C C . ALA A 1 927 ? -4.105 2.962 15.951 1.00 85.56 927 ALA A C 1
ATOM 7070 O O . ALA A 1 927 ? -3.957 3.534 17.025 1.00 85.56 927 ALA A O 1
ATOM 7071 N N . ALA A 1 928 ? -3.329 3.209 14.897 1.00 79.25 928 ALA A N 1
ATOM 7072 C CA . ALA A 1 928 ? -2.289 4.227 14.862 1.00 79.25 928 ALA A CA 1
ATOM 7073 C C . ALA A 1 928 ? -2.407 5.046 13.566 1.00 79.25 928 ALA A C 1
ATOM 7075 O O . ALA A 1 928 ? -2.789 4.493 12.530 1.00 79.25 928 ALA A O 1
ATOM 7076 N N . PRO A 1 929 ? -2.070 6.346 13.582 1.00 71.81 929 PRO A N 1
ATOM 7077 C CA . PRO A 1 929 ? -2.010 7.155 12.382 1.00 71.81 929 PRO A CA 1
ATOM 7078 C C . PRO A 1 929 ? -1.006 6.517 11.427 1.00 71.81 929 PRO A C 1
ATOM 7080 O O . PRO A 1 929 ? 0.108 6.146 11.821 1.00 71.81 929 PRO A O 1
ATOM 7083 N N . LYS A 1 930 ? -1.404 6.354 10.164 1.00 71.31 930 LYS A N 1
ATOM 7084 C CA . LYS A 1 930 ? -0.470 5.826 9.175 1.00 71.31 930 LYS A CA 1
ATOM 7085 C C . LYS A 1 930 ? 0.637 6.835 8.975 1.00 71.31 930 LYS A C 1
ATOM 7087 O O . LYS A 1 930 ? 0.384 8.024 8.809 1.00 71.31 930 LYS A O 1
ATOM 7092 N N . GLN A 1 931 ? 1.868 6.344 8.960 1.00 67.31 931 GLN A N 1
ATOM 7093 C CA . GLN A 1 931 ? 2.995 7.189 8.623 1.00 67.31 931 GLN A CA 1
ATOM 7094 C C . GLN A 1 931 ? 2.817 7.736 7.208 1.00 67.31 931 GLN A C 1
ATOM 7096 O O . GLN A 1 931 ? 2.410 7.027 6.285 1.00 67.31 931 GLN A O 1
ATOM 7101 N N . ILE A 1 932 ? 3.144 9.015 7.053 1.00 66.44 932 ILE A N 1
ATOM 7102 C CA . ILE A 1 932 ? 3.171 9.676 5.753 1.00 66.44 932 ILE A CA 1
ATOM 7103 C C . ILE A 1 932 ? 4.089 8.876 4.832 1.00 66.44 932 ILE A C 1
ATOM 7105 O O . ILE A 1 932 ? 5.151 8.416 5.258 1.00 66.44 932 ILE A O 1
ATOM 7109 N N . HIS A 1 933 ? 3.672 8.723 3.576 1.00 66.56 933 HIS A N 1
ATOM 7110 C CA . HIS A 1 933 ? 4.370 7.923 2.580 1.00 66.56 933 HIS A CA 1
ATOM 7111 C C . HIS A 1 933 ? 5.895 8.186 2.603 1.00 66.56 933 HIS A C 1
ATOM 7113 O O . HIS A 1 933 ? 6.302 9.350 2.526 1.00 66.56 933 HIS A O 1
ATOM 7119 N N . PRO A 1 934 ? 6.761 7.152 2.656 1.00 65.25 934 PRO A N 1
ATOM 7120 C CA . PRO A 1 934 ? 8.207 7.318 2.853 1.00 65.25 934 PRO A CA 1
ATOM 7121 C C . PRO A 1 934 ? 8.884 8.268 1.857 1.00 65.25 934 PRO A C 1
ATOM 7123 O O . PRO A 1 934 ? 9.806 8.993 2.218 1.00 65.25 934 PRO A O 1
ATOM 7126 N N . MET A 1 935 ? 8.399 8.329 0.609 1.00 63.94 935 MET A N 1
ATOM 7127 C CA . MET A 1 935 ? 8.905 9.294 -0.381 1.00 63.94 935 MET A CA 1
ATOM 7128 C C . MET A 1 935 ? 8.713 10.753 0.040 1.00 63.94 935 MET A C 1
ATOM 7130 O O . MET A 1 935 ? 9.564 11.577 -0.272 1.00 63.94 935 MET A O 1
ATOM 7134 N N . VAL A 1 936 ? 7.623 11.069 0.738 1.00 67.81 936 VAL A N 1
ATOM 7135 C CA . VAL A 1 936 ? 7.346 12.415 1.254 1.00 67.81 936 VAL A CA 1
ATOM 7136 C C . VAL A 1 936 ? 8.310 12.726 2.386 1.00 67.81 936 VAL A C 1
ATOM 7138 O O . VAL A 1 936 ? 8.891 13.800 2.405 1.00 67.81 936 VAL A O 1
ATOM 7141 N N . GLN A 1 937 ? 8.557 11.768 3.284 1.00 66.44 937 GLN A N 1
ATOM 7142 C CA . GLN A 1 937 ? 9.550 11.929 4.349 1.00 66.44 937 GLN A CA 1
ATOM 7143 C C . GLN A 1 937 ? 10.964 12.134 3.785 1.00 66.44 937 GLN A C 1
ATOM 7145 O O . GLN A 1 937 ? 11.695 13.000 4.263 1.00 66.44 937 GLN A O 1
ATOM 7150 N N . LYS A 1 938 ? 11.330 11.382 2.739 1.00 67.56 938 LYS A N 1
ATOM 7151 C CA . LYS A 1 938 ? 12.638 11.466 2.076 1.00 67.56 938 LYS A CA 1
ATOM 7152 C C . LYS A 1 938 ? 12.834 12.788 1.327 1.00 67.56 938 LYS A C 1
ATOM 7154 O O . LYS A 1 938 ? 13.886 13.410 1.447 1.00 67.56 938 LYS A O 1
ATOM 7159 N N . HIS A 1 939 ? 11.812 13.247 0.609 1.00 68.31 939 HIS A N 1
ATOM 7160 C CA . HIS A 1 939 ? 11.882 14.422 -0.265 1.00 68.31 939 HIS A CA 1
ATOM 7161 C C . HIS A 1 939 ? 11.177 15.656 0.305 1.00 68.31 939 HIS A C 1
ATOM 7163 O O . HIS A 1 939 ? 10.904 16.601 -0.427 1.00 68.31 939 HIS A O 1
ATOM 7169 N N . ARG A 1 940 ? 10.901 15.690 1.615 1.00 66.81 940 ARG A N 1
ATOM 7170 C CA . ARG A 1 940 ? 10.202 16.811 2.273 1.00 66.81 940 ARG A CA 1
ATOM 7171 C C . ARG A 1 940 ? 10.869 18.173 2.070 1.00 66.81 940 ARG A C 1
ATOM 7173 O O . ARG A 1 940 ? 10.185 19.182 2.123 1.00 66.81 940 ARG A O 1
ATOM 7180 N N . HIS A 1 941 ? 12.181 18.192 1.839 1.00 65.44 941 HIS A N 1
ATOM 7181 C CA . HIS A 1 941 ? 12.963 19.401 1.568 1.00 65.44 941 HIS A CA 1
ATOM 7182 C C . HIS A 1 941 ? 12.781 19.934 0.133 1.00 65.44 941 HIS A C 1
ATOM 7184 O O . HIS A 1 941 ? 13.135 21.074 -0.134 1.00 65.44 941 HIS A O 1
ATOM 7190 N N . LEU A 1 942 ? 12.224 19.124 -0.776 1.00 65.69 942 LEU A N 1
ATOM 7191 C CA . LEU A 1 942 ? 11.929 19.480 -2.172 1.00 65.69 942 LEU A CA 1
ATOM 7192 C C . LEU A 1 942 ? 10.462 19.879 -2.380 1.00 65.69 942 LEU A C 1
ATOM 7194 O O . LEU A 1 942 ? 10.052 20.182 -3.501 1.00 65.69 942 LEU A O 1
ATOM 7198 N N . LEU A 1 943 ? 9.639 19.823 -1.329 1.00 68.12 943 LEU A N 1
ATOM 7199 C CA . LEU A 1 943 ? 8.233 20.186 -1.426 1.00 68.12 943 LEU A CA 1
ATOM 7200 C C . LEU A 1 943 ? 8.116 21.700 -1.647 1.00 68.12 943 LEU A C 1
ATOM 7202 O O . LEU A 1 943 ? 8.510 22.499 -0.802 1.00 68.12 943 LEU A O 1
ATOM 7206 N N . SER A 1 944 ? 7.599 22.069 -2.820 1.00 67.25 944 SER A N 1
ATOM 7207 C CA . SER A 1 944 ? 7.332 23.457 -3.217 1.00 67.25 944 SER A CA 1
ATOM 7208 C C . SER A 1 944 ? 6.170 24.081 -2.427 1.00 67.25 944 SER A C 1
ATOM 7210 O O . SER A 1 944 ? 5.525 23.415 -1.618 1.00 67.25 944 SER A O 1
ATOM 7212 N N . THR A 1 945 ? 5.820 25.331 -2.749 1.00 70.38 945 THR A N 1
ATOM 7213 C CA . THR A 1 945 ? 4.580 25.997 -2.299 1.00 70.38 945 THR A CA 1
ATOM 7214 C C . THR A 1 945 ? 3.301 25.192 -2.573 1.00 70.38 945 THR A C 1
ATOM 7216 O O . THR A 1 945 ? 2.298 25.422 -1.910 1.00 70.38 945 THR A O 1
ATOM 7219 N N . HIS A 1 946 ? 3.338 24.221 -3.494 1.00 79.19 946 HIS A N 1
ATOM 7220 C CA . HIS A 1 946 ? 2.212 23.344 -3.843 1.00 79.19 946 HIS A CA 1
ATOM 7221 C C . HIS A 1 946 ? 2.273 21.971 -3.156 1.00 79.19 946 HIS A C 1
ATOM 7223 O O . HIS A 1 946 ? 1.762 20.975 -3.677 1.00 79.19 946 HIS A O 1
ATOM 7229 N N . ALA A 1 947 ? 2.958 21.867 -2.011 1.00 81.31 947 ALA A N 1
ATOM 7230 C CA . ALA A 1 947 ? 3.068 20.620 -1.253 1.00 81.31 947 ALA A CA 1
ATOM 7231 C C . ALA A 1 947 ? 1.690 19.994 -0.988 1.00 81.31 947 ALA A C 1
ATOM 7233 O O . ALA A 1 947 ? 1.515 18.787 -1.146 1.00 81.31 947 ALA A O 1
ATOM 7234 N N . ARG A 1 948 ? 0.701 20.828 -0.652 1.00 86.56 948 ARG A N 1
ATOM 7235 C CA . ARG A 1 948 ? -0.688 20.429 -0.413 1.00 86.56 948 ARG A CA 1
ATOM 7236 C C . ARG A 1 948 ? -1.289 19.699 -1.616 1.00 86.56 948 ARG A C 1
ATOM 7238 O O . ARG A 1 948 ? -1.732 18.558 -1.483 1.00 86.56 948 ARG A O 1
ATOM 7245 N N . GLU A 1 949 ? -1.268 20.319 -2.793 1.00 89.88 949 GLU A N 1
ATOM 7246 C CA . GLU A 1 949 ? -1.864 19.776 -4.014 1.00 89.88 949 GLU A CA 1
ATOM 7247 C C . GLU A 1 949 ? -1.123 18.526 -4.495 1.00 89.88 949 GLU A C 1
ATOM 7249 O O . GLU A 1 949 ? -1.759 17.535 -4.859 1.00 89.88 949 GLU A O 1
ATOM 7254 N N . ILE A 1 950 ? 0.216 18.544 -4.464 1.00 88.38 950 ILE A N 1
ATOM 7255 C CA . ILE A 1 950 ? 1.054 17.413 -4.891 1.00 88.38 950 ILE A CA 1
ATOM 7256 C C . ILE A 1 950 ? 0.752 16.183 -4.037 1.00 88.38 950 ILE A C 1
ATOM 7258 O O . ILE A 1 950 ? 0.473 15.108 -4.576 1.00 88.38 950 ILE A O 1
ATOM 7262 N N . LEU A 1 951 ? 0.784 16.338 -2.711 1.00 87.12 951 LEU A N 1
ATOM 7263 C CA . LEU A 1 951 ? 0.579 15.232 -1.781 1.00 87.12 951 LEU A CA 1
ATOM 7264 C C . LEU A 1 951 ? -0.849 14.692 -1.862 1.00 87.12 951 LEU A C 1
ATOM 7266 O O . LEU A 1 951 ? -1.045 13.474 -1.854 1.00 87.12 951 LEU A O 1
ATOM 7270 N N . PHE A 1 952 ? -1.842 15.572 -2.009 1.00 89.81 952 PHE A N 1
ATOM 7271 C CA . PHE A 1 952 ? -3.233 15.160 -2.156 1.00 89.81 952 PHE A CA 1
ATOM 7272 C C . PHE A 1 952 ? -3.464 14.382 -3.454 1.00 89.81 952 PHE A C 1
ATOM 7274 O O . PHE A 1 952 ? -4.046 13.297 -3.421 1.00 89.81 952 PHE A O 1
ATOM 7281 N N . VAL A 1 953 ? -2.979 14.891 -4.594 1.00 90.75 953 VAL A N 1
ATOM 7282 C CA . VAL A 1 953 ? -3.112 14.208 -5.890 1.00 90.75 953 VAL A CA 1
ATOM 7283 C C . VAL A 1 953 ? -2.361 12.880 -5.877 1.00 90.75 953 VAL A C 1
ATOM 7285 O O . VAL A 1 953 ? -2.878 11.893 -6.392 1.00 90.75 953 VAL A O 1
ATOM 7288 N N . GLN A 1 954 ? -1.177 12.819 -5.261 1.00 87.81 954 GLN A N 1
ATOM 7289 C CA . GLN A 1 954 ? -0.414 11.580 -5.114 1.00 87.81 954 GLN A CA 1
ATOM 7290 C C . GLN A 1 954 ? -1.172 10.525 -4.299 1.00 87.81 954 GLN A C 1
ATOM 7292 O O . GLN A 1 954 ? -1.208 9.362 -4.699 1.00 87.81 954 GLN A O 1
ATOM 7297 N N . ALA A 1 955 ? -1.781 10.911 -3.178 1.00 86.38 955 ALA A N 1
ATOM 7298 C CA . ALA A 1 955 ? -2.518 9.989 -2.316 1.00 86.38 955 ALA A CA 1
ATOM 7299 C C . ALA A 1 955 ? -3.868 9.539 -2.906 1.00 86.38 955 ALA A C 1
ATOM 7301 O O . ALA A 1 955 ? -4.432 8.551 -2.443 1.00 86.38 955 ALA A O 1
ATOM 7302 N N . ASN A 1 956 ? -4.380 10.249 -3.918 1.00 90.31 956 ASN A N 1
ATOM 7303 C CA . ASN A 1 956 ? -5.706 10.037 -4.503 1.00 90.31 956 ASN A CA 1
ATOM 7304 C C . ASN A 1 956 ? -5.669 9.795 -6.026 1.00 90.31 956 ASN A C 1
ATOM 7306 O O . ASN A 1 956 ? -6.643 10.073 -6.728 1.00 90.31 956 ASN A O 1
ATOM 7310 N N . GLN A 1 957 ? -4.557 9.282 -6.568 1.00 88.31 957 GLN A N 1
ATOM 7311 C CA . GLN A 1 957 ? -4.406 9.053 -8.016 1.00 88.31 957 GLN A CA 1
ATOM 7312 C C . GLN A 1 957 ? -5.463 8.102 -8.593 1.00 88.31 957 GLN A C 1
ATOM 7314 O O . GLN A 1 957 ? -5.864 8.249 -9.747 1.00 88.31 957 GLN A O 1
ATOM 7319 N N . ASP A 1 958 ? -5.926 7.138 -7.802 1.00 87.50 958 ASP A N 1
ATOM 7320 C CA . ASP A 1 958 ? -6.947 6.169 -8.195 1.00 87.50 958 ASP A CA 1
ATOM 7321 C C . ASP A 1 958 ? -8.323 6.817 -8.423 1.00 87.50 958 ASP A C 1
ATOM 7323 O O . ASP A 1 958 ? -9.066 6.369 -9.295 1.00 87.50 958 ASP A O 1
ATOM 7327 N N . LEU A 1 959 ? -8.635 7.915 -7.720 1.00 86.75 959 LEU A N 1
ATOM 7328 C CA . LEU A 1 959 ? -9.868 8.682 -7.944 1.00 86.75 959 LEU A CA 1
ATOM 7329 C C . LEU A 1 959 ? -9.869 9.367 -9.313 1.00 86.75 959 LEU A C 1
ATOM 7331 O O . LEU A 1 959 ? -10.916 9.510 -9.940 1.00 86.75 959 LEU A O 1
ATOM 7335 N N . LEU A 1 960 ? -8.689 9.748 -9.803 1.00 83.44 960 LEU A N 1
ATOM 7336 C CA . LEU A 1 960 ? -8.532 10.385 -11.108 1.00 83.44 960 LEU A CA 1
ATOM 7337 C C . LEU A 1 960 ? -8.618 9.382 -12.261 1.00 83.44 960 LEU A C 1
ATOM 7339 O O . LEU A 1 960 ? -9.011 9.762 -13.359 1.00 83.44 960 LEU A O 1
ATOM 7343 N N . GLY A 1 961 ? -8.290 8.106 -12.033 1.00 66.56 961 GLY A N 1
ATOM 7344 C CA . GLY A 1 961 ? -8.307 7.066 -13.069 1.00 66.56 961 GLY A CA 1
ATOM 7345 C C . GLY A 1 961 ? -9.696 6.773 -13.647 1.00 66.56 961 GLY A C 1
ATOM 7346 O O . GLY A 1 961 ? -9.796 6.407 -14.815 1.00 66.56 961 GLY A O 1
ATOM 7347 N N . LEU A 1 962 ? -10.762 6.989 -12.868 1.00 50.72 962 LEU A N 1
ATOM 7348 C CA . LEU A 1 962 ? -12.151 6.833 -13.324 1.00 50.72 962 LEU A CA 1
ATOM 7349 C C . LEU A 1 962 ? -12.639 8.030 -14.158 1.00 50.72 962 LEU A C 1
ATOM 7351 O O . LEU A 1 962 ? -13.483 7.860 -15.031 1.00 50.72 962 LEU A O 1
ATOM 7355 N N . ALA A 1 963 ? -12.074 9.220 -13.933 1.00 43.72 963 ALA A N 1
ATOM 7356 C CA . ALA A 1 963 ? -12.389 10.439 -14.682 1.00 43.72 963 ALA A CA 1
ATOM 7357 C C . ALA A 1 963 ? -11.450 10.678 -15.884 1.00 43.72 963 ALA A C 1
ATOM 7359 O O . ALA A 1 963 ? -11.761 11.476 -16.761 1.00 43.72 963 ALA A O 1
ATOM 7360 N N . ALA A 1 964 ? -10.300 9.996 -15.931 1.00 38.75 964 ALA A N 1
ATOM 7361 C CA . ALA A 1 964 ? -9.241 10.193 -16.922 1.00 38.75 964 ALA A CA 1
ATOM 7362 C C . ALA A 1 964 ? -9.215 9.123 -18.028 1.00 38.75 964 ALA A C 1
ATOM 7364 O O . ALA A 1 964 ? -8.144 8.790 -18.543 1.00 38.75 964 ALA A O 1
ATOM 7365 N N . SER A 1 965 ? -10.382 8.624 -18.455 1.00 32.88 965 SER A N 1
ATOM 7366 C CA . SER A 1 965 ? -10.483 8.299 -19.884 1.00 32.88 965 SER A CA 1
ATOM 7367 C C . SER A 1 965 ? -10.229 9.608 -20.630 1.00 32.88 965 SER A C 1
ATOM 7369 O O . SER A 1 965 ? -10.827 10.614 -20.246 1.00 32.88 965 SER A O 1
ATOM 7371 N N . PRO A 1 966 ? -9.311 9.660 -21.609 1.00 37.50 966 PRO A N 1
ATOM 7372 C CA . PRO A 1 966 ? -9.072 10.891 -22.337 1.00 37.50 966 PRO A CA 1
ATOM 7373 C C . PRO A 1 966 ? -10.395 11.284 -22.987 1.00 37.50 966 PRO A C 1
ATOM 7375 O O . PRO A 1 966 ? -10.870 10.616 -23.905 1.00 37.50 966 PRO A O 1
ATOM 7378 N N . LEU A 1 967 ? -11.016 12.340 -22.462 1.00 34.53 967 LEU A N 1
ATOM 7379 C CA . LEU A 1 967 ? -12.005 13.091 -23.203 1.00 34.53 967 LEU A CA 1
ATOM 7380 C C . LEU A 1 967 ? -11.309 13.472 -24.507 1.00 34.53 967 LEU A C 1
ATOM 7382 O O . LEU A 1 967 ? -10.308 14.192 -24.505 1.00 34.53 967 LEU A O 1
ATOM 7386 N N . ASN A 1 968 ? -11.804 12.892 -25.599 1.00 33.81 968 ASN A N 1
ATOM 7387 C CA . ASN A 1 968 ? -11.647 13.397 -26.952 1.00 33.81 968 ASN A CA 1
ATOM 7388 C C . ASN A 1 968 ? -12.254 14.808 -26.988 1.00 33.81 968 ASN A C 1
ATOM 7390 O O . ASN A 1 968 ? -13.323 15.015 -27.554 1.00 33.81 968 ASN A O 1
ATOM 7394 N N . ASP A 1 969 ? -11.596 15.777 -26.361 1.00 33.62 969 ASP A N 1
ATOM 7395 C CA . ASP A 1 969 ? -11.853 17.175 -26.644 1.00 33.62 969 ASP A CA 1
ATOM 7396 C C . ASP A 1 969 ? -11.131 17.462 -27.955 1.00 33.62 969 ASP A C 1
ATOM 7398 O O . ASP A 1 969 ? -9.922 17.699 -28.011 1.00 33.62 969 ASP A O 1
ATOM 7402 N N . GLY A 1 970 ? -11.901 17.347 -29.037 1.00 34.97 970 GLY A N 1
ATOM 7403 C CA . GLY A 1 970 ? -11.550 17.896 -30.330 1.00 34.97 970 GLY A CA 1
ATOM 7404 C C . GLY A 1 970 ? -11.362 19.400 -30.189 1.00 34.97 970 GLY A C 1
ATOM 7405 O O . GLY A 1 970 ? -12.313 20.162 -30.314 1.00 34.97 970 GLY A O 1
ATOM 7406 N N . CYS A 1 971 ? -10.130 19.819 -29.930 1.00 26.38 971 CYS A N 1
ATOM 7407 C CA . CYS A 1 971 ? -9.693 21.173 -30.204 1.00 26.38 971 CYS A CA 1
ATOM 7408 C C . CYS A 1 971 ? -8.897 21.114 -31.506 1.00 26.38 971 CYS A C 1
ATOM 7410 O O . CYS A 1 971 ? -7.771 20.617 -31.548 1.00 26.38 971 CYS A O 1
ATOM 7412 N N . VAL A 1 972 ? -9.559 21.536 -32.580 1.00 30.59 972 VAL A N 1
ATOM 7413 C CA . VAL A 1 972 ? -8.939 21.840 -33.867 1.00 30.59 972 VAL A CA 1
ATOM 7414 C C . VAL A 1 972 ? -7.911 22.949 -33.629 1.00 30.59 972 VAL A C 1
ATOM 7416 O O . VAL A 1 972 ? -8.270 23.999 -33.095 1.00 30.59 972 VAL A O 1
ATOM 7419 N N . ILE A 1 973 ? -6.657 22.704 -34.014 1.00 33.38 973 ILE A N 1
ATOM 7420 C CA . ILE A 1 973 ? -5.706 23.759 -34.390 1.00 33.38 973 ILE A CA 1
ATOM 7421 C C . ILE A 1 973 ? -5.660 23.775 -35.911 1.00 33.38 973 ILE A C 1
ATOM 7423 O O . ILE A 1 973 ? -5.516 22.668 -36.484 1.00 33.38 973 ILE A O 1
#

Solvent-accessible surface area (backbone atoms only — not comparable to full-atom values): 60767 Å² total; per-residue (Å²): 108,72,62,58,56,51,51,50,40,51,50,53,35,33,37,66,68,57,70,68,81,57,79,73,53,54,45,73,45,72,54,79,90,54,50,87,41,76,61,41,73,49,33,17,39,32,23,34,73,90,71,46,74,44,56,61,88,84,34,36,35,31,26,31,79,84,74,42,57,61,43,84,41,36,89,90,71,59,63,62,74,67,66,68,60,78,59,70,60,62,63,57,51,55,68,75,74,54,90,81,80,88,76,73,88,84,71,77,78,81,75,61,65,65,62,57,47,50,38,48,50,53,25,47,31,56,70,70,64,37,69,90,75,29,51,45,75,43,73,59,88,85,49,80,85,46,77,55,47,82,47,32,17,40,35,23,42,75,87,39,79,38,68,58,93,94,25,38,34,32,24,30,74,83,79,32,56,54,42,86,41,45,83,93,62,60,63,60,76,59,68,71,61,82,62,89,85,69,83,70,89,87,79,84,91,88,85,91,86,89,86,88,88,81,90,89,85,85,89,84,88,81,89,83,86,88,82,90,81,87,86,89,84,90,87,89,86,83,89,83,88,82,90,87,83,88,79,87,88,84,90,88,88,84,86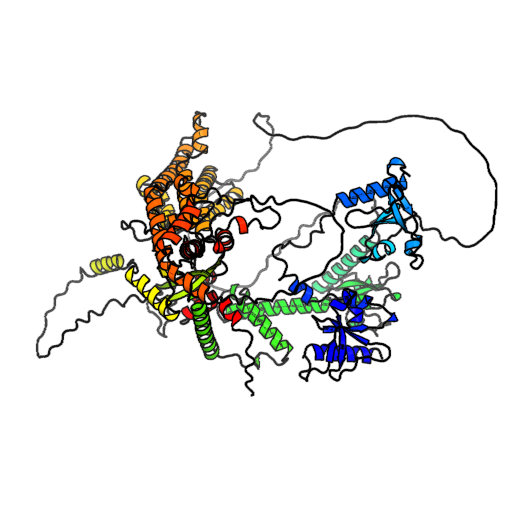,88,83,91,87,83,89,83,86,82,90,84,87,90,83,85,94,76,90,80,85,83,84,81,84,82,85,83,80,85,83,80,90,74,97,72,84,82,77,81,65,59,72,68,60,53,50,53,51,48,35,50,52,53,21,50,44,42,47,50,27,67,72,68,73,43,89,78,38,64,48,49,74,41,72,59,90,83,68,69,84,49,76,56,51,84,50,33,16,39,32,23,45,81,91,39,80,42,67,58,97,89,21,39,36,32,23,30,74,80,78,27,52,51,42,81,46,42,88,90,71,61,62,62,74,63,63,71,57,55,56,69,59,51,52,50,48,52,53,49,48,53,48,51,53,52,54,52,50,46,50,29,67,73,70,70,46,66,78,64,54,74,72,32,69,68,48,51,51,48,52,52,50,53,52,55,50,42,74,74,41,84,63,61,72,90,76,54,84,71,80,53,72,66,57,54,49,51,51,46,55,52,48,31,54,51,32,43,52,50,49,21,68,66,32,66,85,24,33,35,22,35,33,54,46,72,48,74,33,60,42,77,71,78,69,82,88,61,87,72,95,59,99,64,86,73,61,58,67,43,41,33,41,35,34,32,37,17,27,27,55,93,84,47,48,43,43,74,34,54,68,46,56,43,73,60,75,72,75,78,90,82,74,89,76,79,89,72,93,80,86,85,84,83,88,79,83,88,83,90,82,89,74,99,76,57,62,68,62,51,50,50,54,49,62,66,63,66,74,74,77,78,85,49,71,72,56,54,53,50,48,51,51,54,58,34,60,80,37,47,81,48,78,43,80,45,79,48,64,54,91,86,68,88,81,67,89,62,96,66,79,78,53,66,55,57,45,72,62,80,66,40,62,37,54,34,40,49,58,44,45,79,72,63,80,46,70,68,60,42,56,53,34,60,64,50,42,80,44,52,47,52,55,49,38,52,51,38,49,52,52,48,56,55,40,78,75,51,74,87,58,69,68,64,61,60,50,51,43,52,52,51,37,65,63,41,42,62,48,20,52,47,36,46,54,31,44,49,83,60,64,71,64,67,24,22,40,47,50,52,55,46,55,31,52,54,46,52,58,37,66,50,73,64,73,71,70,67,66,47,80,80,44,101,76,66,56,72,69,60,55,52,60,52,47,54,57,47,50,46,26,49,39,45,35,55,52,59,67,68,60,71,81,28,55,66,38,52,38,20,21,52,66,26,78,88,34,40,87,42,46,59,79,38,72,49,53,72,66,58,52,48,55,21,51,52,53,49,50,54,51,33,59,71,50,46,70,73,55,56,70,59,60,74,73,60,75,79,82,74,82,81,79,82,90,81,82,86,82,86,88,79,91,88,85,87,86,79,92,87,82,90,78,83,85,72,86,88,85,74,97,68,97,66,79,85,76,87,71,74,48,69,65,58,54,48,51,51,48,51,47,52,61,74,70,36,77,82,63,53,80,70,76,68,66,79,88,76,61,61,78,67,55,78,70,38,55,47,55,50,39,60,74,39,27,88,83,29,59,54,58,39,52,47,42,32,48,48,41,29,31,62,30,37,66,67,77,72,58,66,68,54,70,73,44,42,69,72,55,56,101,54,42,46,50,53,52,35,38,66,55,36,49,72,56,42,59,77,70,59,60,81,75,83,73,85,72,86,128

Nearest PDB structures (foldseek):
  7f6d-assembly1_G  TM=2.334E-01  e=4.524E+00  Deinococcus radiodurans R1 = ATCC 13939 = DSM 20539
  8v9o-assembly1_D  TM=1.894E-01  e=5.728E+00  synthetic construct

Radius of gyration: 42.23 Å; Cα contacts (8 Å, |Δi|>4): 897; chains: 1; bounding box: 114×146×98 Å

Organism: Aphanomyces astaci (NCBI:txid112090)

Sequence (973 aa):
MADHVANLKAAIFANLNGLDGQMLQFEVKANPVLKKSECWRKFGHVHALQGGLVQLEDTSFVACFACHTVYTFKSKNGTSTIMGHKCPHERATSDNNDGGKKDPPTLRKPKNPELDTLKREITKALVDMDVEKGFTLHSNPVATKSDCWKRFGHVYQHGAPFEAFESTYVACFHCKVVYQYKVRNGTSTMTTHACATASSPSSFGGHHPMLVDTTPRKPTTHHANPGMKRSATEFLHGGPNSTIASSQPRQNSKRVFHGTSSSPDSDVTSSQLFLTNYHHHAVTSSSSSMHPTMLPPKKAMDMLKQSITASLLAAAADGSPSSPYDLRPNVGDSKAECWSRFGFVYRHNTLLMEGGAYLVGCYECKAVYMFKTKNGTSSLLSHVCAMRKALDVAKARVSADLLHLVTHDILPVDVVDGAGFRRLCHTLMQVGARHPSSISQWTMPDTHQVQAQLVRRFALAKAALADRLVHGHVAVTCTHWRAAAAVVHDGTPPRSHVPQYNNKLMVALSIHFIDADFALHHRLLDVHEDVRPPHGATSTSTTTDTSTSTTSTTGDGPGKAAAAVAAAHESVKNVPLATKTLQSLAQQSLADVGQPTAVLVVEQLLDPQDKAETNLLPYQTFASVELDAILCDLVGGVGDPVLAAAVDLMGAMTWQALVRALEALRTQWDQSPTTSDKAGRCVRQWLAFCTPFGTAMETFQTTEPTQPTVHTVCYWRHVLRQHCRRPCADAAVSKGHEDANEEEEEDAAVVGAAKAAALRRLQQWTLSATQILAALLDPRQRKRVIKFGVSVDEITLAKDTLRLQMIELAPLVKLKASNISYQSEKTPMMAASILSMYGGDSDDEEEVVVGDDNEGGGEPNDSVSIADRVECEMAKYFDGSNATIAPVTPDKATSHDAANPLGWWRRQAPRYPLLSRAARSVLCVPAAPKQIHPMVQKHRHLLSTHAREILFVQANQDLLGLAASPLNDGCVI

InterPro domains:
  IPR008906 HAT, C-terminal dimerisation domain [PF05699] (893-927)
  IPR012337 Ribonuclease H-like superfamily [SSF53098] (687-951)
  IPR052035 Zinc finger BED domain-containing [PTHR46481] (144-537)

Secondary structure (DSSP, 8-state):
-HHHHHHHHHHHHHHHTTTTSSPP-EEEE--TTTTTSTHHHHEEEEEETTS-B-EETTEEEEEETTT--EEEE-GGGTTHHHHT---HHHHHHTTTSS-S--PPTT------HHHHHHHHHHHHHHHHT-TTTTEEEE--TT-TTSGGGGTEEEEEETTEE-EETTEEEEEETTT--EEEE-GGGTTHHHHT---GGG--PPP-----------------------------------------------------------------------PPPPPPPPPP------------HHHHHHHHHHHHHHHHHHHHHH--S--SEEEE--SS-TTSGGGGTEEEEEETTEEPEETTEEEEEETTT--EEEE-GGG-SHHHHT--HHHHHHHHHHHHHHHHHHHHHHHHTT--GGGGG-HHHHHHHHHHHHHHHH--S-GGGS-PPPHHHHHHHHHHHHHHHHHHHHHHHTT-EEEEEEEEEEEE------S---SSSS----EEEEEEEEEEEE-TT--EEEEEEEEEEE-PPPS----------------------TTSHHHHHHHHHHHTS-----HHHHHHHHHHHHHTT---SEEEEE-----TT--S-----TT--HHHH-HHHHHHHHHHHH--HHHHHHHHHHHTS-HHHHHHHHHHHHHHHHH---S-HHHHHHHHHHHHHHHHHHHHHHHHT-S-TTS--GGGHHHHHHHHHHHHHSPPHHHHHGGG-TT--HHHHHHHHHHHHHHHHHHHHHHH-PPPHHHHHHHHSSTTTTTTTGGGT--HHHHHHHHHHHHHHHHHHTHHHHHHHTT-------PPP------------------------------------HHHHHHHHHHHHHT-GGGS-----TTS--TTTTT-HHHHHHHHTTT-HHHHHHHHHHHTS-SSPPPP-HHHHHHGGG--TTHHHHHHHHHTHHHHHHH-S--------

Foldseek 3Di:
DVVVVVVVQVVQLCLVVCVVVDDRQKDFDQDPVPVPDPLSVQKGWIAGPVGHFDDDVQWTWMAGPQNRRIDTDHPVVDCVVSVPDDDPVVVVVVVVPDPDDDDPPDDDDPDPVVVVVVQVVLLVCDVVVPVVQQKDFDQDPVPVPDPLSVQKGWIAHVNHQDDDPNFTWMAGPQNRRIDTDDVVVPCVVSVPDDDPPPPDDDDDDDDDDDDDDDYDDDDDDDDDDDDDDDDDDDDDDDDDDDDDDDDDDDDDDDDDDDDDDDDDDDDDDDDDDDDDDDDDDDDDDDDDDDDDPDDDPVVVVVVVLVVQLVLVVVCVVVVDPPRQKDFAQDPPPPPDPLSVQKGWIDGNNHFDDDPQWTWIAGPQSRGIDTHHPVPDCVVSVPDCRVVVVVVVVVVVVVVVVLVCCCVVVVHDSCVCVDPVNVVVVVVVVVVCVVPVDDPVPDDDDDPVRVVVVLVVLLLLLLQLLLVQQQAWQKEKEKDKDWFFAQPPPPPDDDPDPDRPGPRWIKIWIWMWFQGLLLFIDIATLWIDTPPPPPPDDPPDDDDDDDDDDDDDDDDDDPDCPVVVVVVVVVVPPDDPPDPVNQVVVVVVSVVSSDDGLHYHYQDDDQDQPPPDDDQPDQQDQCQRHCLLVLLVLLCVPPVDVVSVVVSVVCSPDGLLRLLVVLVVVLVVCVVPVVDDVLVNVLSVLVNLLSVLSNVLVCLLQPPPSGFFRLLCRLVSLLVLLVSLPDQPPVVVVCPPPPPPDPSVVVSSVSSNSSSVSSNVVSVSNDHDLLSLLLNCLQLVRVVCSVVSVQDPVSNVVSLVVLLVQLLSCVVVVVVVVVPPPPPPDDDDDDDDDDDDDDDDDDDDDDDDDDDDPDDDPDDPPPPCDSSNLSVVLSCCSNVPPVSPPPPPPPPPDDPVLSPGSSSVLSVCCVVRVSSSSSNRNSSSDRSDPHPQDVVCVVCSNVQDVCVTSVSNCVRSVVSVVVVPPPPPPPDDD

pLDDT: mean 70.03, std 23.51, range [22.83, 97.19]

Mean predicted aligned error: 21.08 Å